Protein 8HX7 (pdb70)

Organism: Streptomyces venezuelae (strain ATCC 10712 / CBS 650.69 / DSM 40230 / JCM 4526 / NBRC 13096 / PD 04745) (NCBI:txid953739)

InterPro domains:
  IPR005801 ADC synthase [G3DSA:3.60.120.10] (194-683)
  IPR005801 ADC synthase [SSF56322] (204-678)
  IPR005802 Aminodeoxychorismate synthase, component I [TIGR00553] (312-672)
  IPR006221 Anthranilate synthase/para-aminobenzoate synthase like domain [TIGR00566] (4-184)
  IPR006221 Anthranilate synthase/para-aminobenzoate synthase like domain [cd01743] (3-184)
  IPR006805 Anthranilate synthase component I, N-terminal [PF04715] (226-356)
  IPR015890 Chorismate-utilising enzyme, C-terminal [PF00425] (415-669)
  IPR017926 Glutamine amidotransferase [PF00117] (4-184)
  IPR019999 Anthranilate synthase component I-like [PTHR11236] (42-678)
  IPR029062 Class I glutamine amidotransferase-like [G3DSA:3.40.50.880] (1-190)
  IPR029062 Class I glutamine amidotransferase-like [SSF52317] (1-191)

Nearest PDB structures (foldseek):
  8hx7-assembly1_A  TM=1.001E+00  e=0.000E+00  Streptomyces venezuelae
  8hx6-assembly1_A  TM=9.853E-01  e=0.000E+00  Streptomyces venezuelae
  8hx7-assembly1_B  TM=9.846E-01  e=0.000E+00  Streptomyces venezuelae
  8hx6-assembly1_B  TM=9.866E-01  e=0.000E+00  Streptomyces venezuelae
  8hx9-assembly1_A  TM=9.833E-01  e=0.000E+00  Streptomyces venezuelae

Secondary structure (DSSP, 8-state):
-----EEEEE-SSTTHHHHHHHHHHHHSSPPEEEETTS-TTTS-GGG-SEEEE-----HHHHHHHTS-S-EEE--HHHHHHHHTT-EEEEEEEEEEEEEEEEEE---GGGTT--SSEEEEEEEEEEEEE--SSEEEEEEETTS-EEEEEESSSSEEEESSBTTSTT-SSHHHHHHHHHHHHHHHHHH---EEEEEEEES----HHHHHHHHS-SSS-EEEEE-SS-BTTTB-EEEEEES-STT-EEEEEETTTTEEEEE-TTS-EEEEES-HHHHHHHHHHHT--PPPTT-SSS--SEEEEEE-GGGGGGTTS---S--SS-SEEEEEESEEEEEETTTTEEEEEEEEETT---SHHHHHHHHHHHHHTT------BTTGGGS-S-TT-EESS-HHHHHHHHHHHHHHHHTTS-SEEEEEEEEEEE----HHHHHHHHHHHS--TEEEEEE-SS-EEEEEE--EEEEE-TTSEEEE--EEEEEEBPSSHHHHHHHHHHHHH-HHHHHHHHHHHHHHHHHHHTTB-TTT-EEEEEEEEEEETTEEEEEEEEEEEBPTT--HHHHHHHHPSPGGGTEESHHHHHHHHHHHH-S--TTTTSEEEEEETTS-EEEEE--SEEEEETTEEEEEEEEEE-TT--HHHHHHHHHHHTHHHHHHH-/-PPPEEEEE-SSS-HHHHHHHHHHHHSSPPEEEETTS-TTTS-GGG-SEEEE-----HHHHHHHTT--S-EEE----HHHHTT--EEEEEEEEEEEEEEEEE-S-GGGTT--SSEEEEEEEEEEE-S--TTEEEEEEETTS-EEEEEESSSSEEEESSBTTSTT-SSHHHHHHHHHHHHHHHHHTT---SEEEEEEEES--B-HHHHHHHHS-SSS-EEEEE-SS-BTTTB-EEEEEES-STT-EEEEEETTTTEEEEE-TTS-EEEEES-HHHHHHHHHHHT-----TT-SSS--SEEEEEE-GGGGGGTTS---S--SS-SEEEEEESEEEEEETTTTEEEEEEEEETT--SSHHHHHHHHHHHHHHHHHHSB----SS-EESS-HHHHHHHHHHHHHHHHTTS-S-EEEEEEEEEE----HHHHHHHHHHHS--TEEEEEE-SS-EEEEEE--EEEEE-TT-EEEE--EEEEEEPPSSHHHHHHHHHHHHH-HHHHHHHHHHHHHHHHHHHTTB-TTT-EEEEEEEEEE-SSEEEEEEEEEEEBPTT--HHHHHHHH-S-GGGT-SSHHHHHHHHHHHH-S--TTTTSEEEEEETTS-EEEEE--SEEEE-SSEEEEEEEEEE-TT--HHHHHHHHHHTTHHHHHHH-

Sequence (1309 aa):
GRHMRTLLIDNYDSSFTHNLFQYIGEATGQPPVVVPNDADWSRLPVEDFDAIVVSPGFGISRRAITDSGLPVLGVLGHQGIAQLFGGTVGLAPEPMHGRVSEVRHTGEDVFRGLPSPFTAVRYHSLAATDLPDELEPLAWSDDGVVMGLRHREKPLWGVQFHPESIGSDFGREIMANFRDLALAHHRARSPYELHVRRVDVLPDAEEVRRGCLPGEGTTFWLDSSSVLEGASRFSFLGDDRGPLAEYLTYRVADGVVSVRGSDGTTTRTRRPFFNYLEEQLERRRVPVAPELPFEFNLGYVGYLGYELKAETTGDPAHRSPHPDAAFLFADRAIALDHQEGCCYLLALDRRGHDDGARAWLRETAETLTGLAVRMVFGIPEAAAGFGPLARARHDKDAYLKRIDECLKEIRNGESYEICLTNMVTAPTEATALPLYSALRAISPVPYGALLEFPELSVLSASPERFLTIGADGGVESKPIKGTRPRGGTAEEDERLRADLAGREKDRAENLMIVDLVRNDLNSVCAIGSVHVPRLFEVETYAPVHQLVSTIRGRLRPGTSTAACVRAAFPGGSMTGAPKKRTMEIIDRLEEGPRGVYSGALGWFALSGAADLSIVIRTIVLADGQAEFGVGGAIVSLSDQEEEFTETVVKARAMVTALDRHMRTLLIDNYDSFTHNLFQYIGEATGQPPVVVPNDADWSRLPVEDFDAIVVSPGDFGISRRAITDSGLPVLGVLGGIAQLFGGTVGLAPEPMHGRVSEVRHTGEDVFRGLPSPFTAVRYHSLAATDLPDELEPLAWSDDGVVMGLRHREKPLWGVQFHPESIGSDFGREIMANFRDLALAHHRARRDSPYELHVRRVDVLPDAEEVRRGCLPGEGTTFWLDSSSVLEGASRFSFLGDDRGPLAEYLTYRVADGVVSVRGSDGTTTRTRRPFFNYLEEQLERRRVPVAPELPFEFNLGYVGYLGYELKAETTGDPAHRSPHPDAAFLFADRAIALDHQEGCCYLLALDRRGHDDGARAWLRETAETLTGLAVRAPAGFGPLARARHDKDAYLKRIDECLKEIRNGESYEICLTNMVTAPTEATALPLYSALRAISPVPYGALLEFPELSVLSASPERFLTIGADGGVESKPIKGTRPRGGTAEEDERLRADLAGREKDRAENLMIVDLVRNDLNSVCAIGSVHVPRLFEVETYAPVHQLVSTIRGRLRPGTSTAACVRAAFPGGSMTGAPKKRTMEIIDRLEEGPRGVYSGALGWFALSGAADLSIVIRTIVLADGQAEFGVGGAIVSLSDQEEEFTETVVKARAMVTALD

Structure (mmCIF, N/CA/C/O backbone):
data_8HX7
#
_entry.id   8HX7
#
_cell.length_a   98.291
_cell.length_b   170.915
_cell.length_c   160.344
_cell.angle_alpha   90.00
_cell.angle_beta   90.00
_cell.angle_gamma   90.00
#
_symmetry.space_group_name_H-M   'C 2 2 21'
#
loop_
_entity.id
_entity.type
_entity.pdbx_description
1 polymer '4-amino-4-deoxychorismate synthase'
2 non-polymer TRYPTOPHAN
3 non-polymer 'SUCCINIC ACID'
4 non-polymer 'MAGNESIUM ION'
5 non-polymer 'CHLORIDE ION'
6 water water
#
loop_
_atom_site.group_PDB
_atom_site.id
_atom_site.type_symbol
_atom_site.label_atom_id
_atom_site.label_alt_id
_atom_site.label_comp_id
_atom_site.label_asym_id
_atom_site.label_entity_id
_atom_site.label_seq_id
_atom_site.pdbx_PDB_ins_code
_atom_site.Cartn_x
_atom_site.Cartn_y
_atom_site.Cartn_z
_atom_site.occupancy
_atom_site.B_iso_or_equiv
_atom_site.auth_seq_id
_atom_site.auth_comp_id
_atom_site.auth_asym_id
_atom_site.auth_atom_id
_atom_site.pdbx_PDB_model_num
ATOM 1 N N . GLY A 1 14 ? -12.381 -12.931 34.626 1.00 97.78 -2 GLY A N 1
ATOM 2 C CA . GLY A 1 14 ? -11.287 -13.950 34.668 1.00 98.78 -2 GLY A CA 1
ATOM 3 C C . GLY A 1 14 ? -11.317 -14.841 33.438 1.00 97.58 -2 GLY A C 1
ATOM 4 O O . GLY A 1 14 ? -10.622 -14.514 32.459 1.00 100.24 -2 GLY A O 1
ATOM 5 N N . ARG A 1 15 ? -12.091 -15.930 33.492 1.00 94.01 -1 ARG A N 1
ATOM 6 C CA . ARG A 1 15 ? -12.447 -16.783 32.323 1.00 92.29 -1 ARG A CA 1
ATOM 7 C C . ARG A 1 15 ? -13.775 -17.487 32.615 1.00 88.11 -1 ARG A C 1
ATOM 8 O O . ARG A 1 15 ? -14.219 -17.455 33.772 1.00 86.91 -1 ARG A O 1
ATOM 16 N N . HIS A 1 16 ? -14.378 -18.104 31.602 1.00 85.93 0 HIS A N 1
ATOM 17 C CA . HIS A 1 16 ? -15.605 -18.930 31.746 1.00 83.44 0 HIS A CA 1
ATOM 18 C C . HIS A 1 16 ? -15.180 -20.359 32.083 1.00 82.97 0 HIS A C 1
ATOM 19 O O . HIS A 1 16 ? -14.023 -20.709 31.803 1.00 85.31 0 HIS A O 1
ATOM 26 N N . MET A 1 17 ? -16.067 -21.132 32.706 1.00 80.98 1 MET A N 1
ATOM 27 C CA . MET A 1 17 ? -15.791 -22.538 33.099 1.00 81.00 1 MET A CA 1
ATOM 28 C C . MET A 1 17 ? -15.910 -23.422 31.853 1.00 79.93 1 MET A C 1
ATOM 29 O O . MET A 1 17 ? -16.801 -23.154 31.019 1.00 77.21 1 MET A O 1
ATOM 34 N N . ARG A 1 18 ? -15.034 -24.423 31.736 1.00 80.26 2 ARG A N 1
ATOM 35 C CA . ARG A 1 18 ? -15.009 -25.405 30.619 1.00 80.12 2 ARG A CA 1
ATOM 36 C C . ARG A 1 18 ? -15.574 -26.738 31.123 1.00 76.47 2 ARG A C 1
ATOM 37 O O . ARG A 1 18 ? -15.006 -27.286 32.089 1.00 77.08 2 ARG A O 1
ATOM 45 N N . THR A 1 19 ? -16.661 -27.223 30.513 1.00 71.28 3 THR A N 1
ATOM 46 C CA . THR A 1 19 ? -17.315 -28.517 30.848 1.00 68.72 3 THR A CA 1
ATOM 47 C C . THR A 1 19 ? -17.046 -29.538 29.739 1.00 69.48 3 THR A C 1
ATOM 48 O O . THR A 1 19 ? -17.274 -29.211 28.557 1.00 68.92 3 THR A O 1
ATOM 52 N N . LEU A 1 20 ? -16.593 -30.732 30.122 1.00 70.21 4 LEU A N 1
ATOM 53 C CA . LEU A 1 20 ? -16.442 -31.914 29.234 1.00 71.58 4 LEU A CA 1
ATOM 54 C C . LEU A 1 20 ? -17.710 -32.765 29.333 1.00 69.14 4 LEU A C 1
ATOM 55 O O . LEU A 1 20 ? -18.045 -33.177 30.454 1.00 68.18 4 LEU A O 1
ATOM 60 N N . LEU A 1 21 ? -18.399 -32.995 28.213 1.00 68.60 5 LEU A N 1
ATOM 61 C CA . LEU A 1 21 ? -19.592 -33.881 28.145 1.00 67.87 5 LEU A CA 1
ATOM 62 C C . LEU A 1 21 ? -19.193 -35.173 27.428 1.00 71.47 5 LEU A C 1
ATOM 63 O O . LEU A 1 21 ? -19.083 -35.160 26.185 1.00 72.99 5 LEU A O 1
ATOM 68 N N . ILE A 1 22 ? -18.957 -36.240 28.194 1.00 74.04 6 ILE A N 1
ATOM 69 C CA . ILE A 1 22 ? -18.563 -37.577 27.662 1.00 77.86 6 ILE A CA 1
ATOM 70 C C . ILE A 1 22 ? -19.821 -38.253 27.112 1.00 77.45 6 ILE A C 1
ATOM 71 O O . ILE A 1 22 ? -20.744 -38.518 27.906 1.00 75.53 6 ILE A O 1
ATOM 76 N N . ASP A 1 23 ? -19.854 -38.495 25.800 1.00 79.73 7 ASP A N 1
ATOM 77 C CA . ASP A 1 23 ? -20.974 -39.183 25.107 1.00 80.05 7 ASP A CA 1
ATOM 78 C C . ASP A 1 23 ? -20.774 -40.697 25.235 1.00 83.68 7 ASP A C 1
ATOM 79 O O . ASP A 1 23 ? -19.767 -41.204 24.700 1.00 87.21 7 ASP A O 1
ATOM 84 N N . ASN A 1 24 ? -21.708 -41.382 25.904 1.00 83.13 8 ASN A N 1
ATOM 85 C CA . ASN A 1 24 ? -21.703 -42.859 26.086 1.00 87.09 8 ASN A CA 1
ATOM 86 C C . ASN A 1 24 ? -22.641 -43.512 25.060 1.00 89.01 8 ASN A C 1
ATOM 87 O O . ASN A 1 24 ? -23.016 -44.683 25.269 1.00 91.61 8 ASN A O 1
ATOM 92 N N . TYR A 1 25 ? -22.991 -42.784 23.992 1.00 88.72 9 TYR A N 1
ATOM 93 C CA . TYR A 1 25 ? -23.618 -43.306 22.747 1.00 91.47 9 TYR A CA 1
ATOM 94 C C . TYR A 1 25 ? -25.085 -43.692 22.981 1.00 90.51 9 TYR A C 1
ATOM 95 O O . TYR A 1 25 ? -25.610 -44.517 22.208 1.00 92.57 9 TYR A O 1
ATOM 104 N N . ASP A 1 26 ? -25.733 -43.113 23.995 1.00 88.43 10 ASP A N 1
ATOM 105 C CA . ASP A 1 26 ? -27.210 -43.180 24.173 1.00 87.92 10 ASP A CA 1
ATOM 106 C C . ASP A 1 26 ? -27.817 -41.948 23.490 1.00 84.60 10 ASP A C 1
ATOM 107 O O . ASP A 1 26 ? -27.052 -41.057 23.064 1.00 84.30 10 ASP A O 1
ATOM 112 N N A SER A 1 27 ? -29.151 -41.900 23.427 0.50 82.96 11 SER A N 1
ATOM 113 N N B SER A 1 27 ? -29.147 -41.906 23.364 0.50 83.12 11 SER A N 1
ATOM 114 C CA A SER A 1 27 ? -29.958 -40.894 22.690 0.50 80.36 11 SER A CA 1
ATOM 115 C CA B SER A 1 27 ? -29.901 -40.848 22.638 0.50 80.48 11 SER A CA 1
ATOM 116 C C A SER A 1 27 ? -30.327 -39.713 23.595 0.50 76.43 11 SER A C 1
ATOM 117 C C B SER A 1 27 ? -30.324 -39.731 23.601 0.50 76.54 11 SER A C 1
ATOM 118 O O A SER A 1 27 ? -31.469 -39.228 23.470 0.50 75.51 11 SER A O 1
ATOM 119 O O B SER A 1 27 ? -31.496 -39.313 23.523 0.50 75.73 11 SER A O 1
ATOM 124 N N . PHE A 1 28 ? -29.406 -39.263 24.457 1.00 74.48 12 PHE A N 1
ATOM 125 C CA . PHE A 1 28 ? -29.664 -38.199 25.467 1.00 70.52 12 PHE A CA 1
ATOM 126 C C . PHE A 1 28 ? -28.603 -37.090 25.442 1.00 67.55 12 PHE A C 1
ATOM 127 O O . PHE A 1 28 ? -28.881 -36.006 25.994 1.00 64.65 12 PHE A O 1
ATOM 135 N N . THR A 1 29 ? -27.434 -37.330 24.844 1.00 67.76 13 THR A N 1
ATOM 136 C CA . THR A 1 29 ? -26.244 -36.445 24.963 1.00 66.50 13 THR A CA 1
ATOM 137 C C . THR A 1 29 ? -26.609 -35.008 24.554 1.00 62.93 13 THR A C 1
ATOM 138 O O . THR A 1 29 ? -26.240 -34.083 25.287 1.00 60.38 13 THR A O 1
ATOM 142 N N . HIS A 1 30 ? -27.303 -34.820 23.428 1.00 61.93 14 HIS A N 1
ATOM 143 C CA . HIS A 1 30 ? -27.574 -33.474 22.850 1.00 59.95 14 HIS A CA 1
ATOM 144 C C . HIS A 1 30 ? -28.609 -32.713 23.691 1.00 56.79 14 HIS A C 1
ATOM 145 O O . HIS A 1 30 ? -28.538 -31.474 23.716 1.00 55.67 14 HIS A O 1
ATOM 152 N N . ASN A 1 31 ? -29.524 -33.411 24.363 1.00 55.40 15 ASN A N 1
ATOM 153 C CA . ASN A 1 31 ? -30.454 -32.784 25.337 1.00 53.85 15 ASN A CA 1
ATOM 154 C C . ASN A 1 31 ? -29.637 -32.258 26.525 1.00 53.13 15 ASN A C 1
ATOM 155 O O . ASN A 1 31 ? -29.893 -31.122 26.957 1.00 51.29 15 ASN A O 1
ATOM 160 N N . LEU A 1 32 ? -28.673 -33.041 27.017 1.00 54.84 16 LEU A N 1
ATOM 161 C CA . LEU A 1 32 ? -27.775 -32.617 28.128 1.00 54.57 16 LEU A CA 1
ATOM 162 C C . LEU A 1 32 ? -26.940 -31.422 27.649 1.00 54.95 16 LEU A C 1
ATOM 163 O O . LEU A 1 32 ? -26.768 -30.478 28.440 1.00 54.66 16 LEU A O 1
ATOM 168 N N . PHE A 1 33 ? -26.475 -31.458 26.394 1.00 56.13 17 PHE A N 1
ATOM 169 C CA . PHE A 1 33 ? -25.743 -30.352 25.717 1.00 57.25 17 PHE A CA 1
ATOM 170 C C . PHE A 1 33 ? -26.545 -29.050 25.866 1.00 55.33 17 PHE A C 1
ATOM 171 O O . PHE A 1 33 ? -25.990 -28.053 26.359 1.00 54.87 17 PHE A O 1
ATOM 179 N N . GLN A 1 34 ? -27.819 -29.066 25.464 1.00 54.63 18 GLN A N 1
ATOM 180 C CA . GLN A 1 34 ? -28.719 -27.883 25.524 1.00 53.14 18 GLN A CA 1
ATOM 181 C C . GLN A 1 34 ? -28.794 -27.376 26.968 1.00 51.84 18 GLN A C 1
ATOM 182 O O . GLN A 1 34 ? -28.658 -26.154 27.172 1.00 51.20 18 GLN A O 1
ATOM 188 N N . TYR A 1 35 ? -29.027 -28.282 27.923 1.00 51.74 19 TYR A N 1
ATOM 189 C CA . TYR A 1 35 ? -29.300 -27.953 29.347 1.00 50.55 19 TYR A CA 1
ATOM 190 C C . TYR A 1 35 ? -28.038 -27.362 29.982 1.00 51.00 19 TYR A C 1
ATOM 191 O O . TYR A 1 35 ? -28.166 -26.358 30.713 1.00 50.15 19 TYR A O 1
ATOM 200 N N . ILE A 1 36 ? -26.864 -27.926 29.685 1.00 51.88 20 ILE A N 1
ATOM 201 C CA . ILE A 1 36 ? -25.562 -27.389 30.184 1.00 52.96 20 ILE A CA 1
ATOM 202 C C . ILE A 1 36 ? -25.370 -25.988 29.590 1.00 53.56 20 ILE A C 1
ATOM 203 O O . ILE A 1 36 ? -25.085 -25.060 30.364 1.00 53.89 20 ILE A O 1
ATOM 208 N N . GLY A 1 37 ? -25.553 -25.843 28.273 1.00 53.49 21 GLY A N 1
ATOM 209 C CA . GLY A 1 37 ? -25.408 -24.564 27.551 1.00 54.18 21 GLY A CA 1
ATOM 210 C C . GLY A 1 37 ? -26.277 -23.464 28.138 1.00 52.86 21 GLY A C 1
ATOM 211 O O . GLY A 1 37 ? -25.769 -22.347 28.333 1.00 53.35 21 GLY A O 1
ATOM 212 N N . GLU A 1 38 ? -27.552 -23.756 28.394 1.00 51.72 22 GLU A N 1
ATOM 213 C CA . GLU A 1 38 ? -28.528 -22.773 28.937 1.00 51.66 22 GLU A CA 1
ATOM 214 C C . GLU A 1 38 ? -28.174 -22.418 30.385 1.00 51.55 22 GLU A C 1
ATOM 215 O O . GLU A 1 38 ? -28.273 -21.227 30.735 1.00 52.47 22 GLU A O 1
ATOM 221 N N . ALA A 1 39 ? -27.802 -23.421 31.186 1.00 51.23 23 ALA A N 1
ATOM 222 C CA . ALA A 1 39 ? -27.498 -23.299 32.632 1.00 51.56 23 ALA A CA 1
ATOM 223 C C . ALA A 1 39 ? -26.192 -22.529 32.857 1.00 53.24 23 ALA A C 1
ATOM 224 O O . ALA A 1 39 ? -26.133 -21.786 33.851 1.00 54.40 23 ALA A O 1
ATOM 226 N N . THR A 1 40 ? -25.175 -22.730 32.009 1.00 53.35 24 THR A N 1
ATOM 227 C CA . THR A 1 40 ? -23.789 -22.232 32.241 1.00 54.93 24 THR A CA 1
ATOM 228 C C . THR A 1 40 ? -23.412 -21.111 31.265 1.00 55.69 24 THR A C 1
ATOM 229 O O . THR A 1 40 ? -22.407 -20.438 31.536 1.00 56.97 24 THR A O 1
ATOM 233 N N . GLY A 1 41 ? -24.163 -20.924 30.175 1.00 55.50 25 GLY A N 1
ATOM 234 C CA . GLY A 1 41 ? -23.893 -19.901 29.144 1.00 57.56 25 GLY A CA 1
ATOM 235 C C . GLY A 1 41 ? -22.716 -20.283 28.260 1.00 60.01 25 GLY A C 1
ATOM 236 O O . GLY A 1 41 ? -22.192 -19.401 27.555 1.00 61.57 25 GLY A O 1
ATOM 237 N N . GLN A 1 42 ? -22.321 -21.558 28.298 1.00 60.29 26 GLN A N 1
ATOM 238 C CA . GLN A 1 42 ? -21.172 -22.129 27.551 1.00 62.71 26 GLN A CA 1
ATOM 239 C C . GLN A 1 42 ? -21.561 -23.523 27.082 1.00 60.72 26 GLN A C 1
ATOM 240 O O . GLN A 1 42 ? -21.996 -24.342 27.887 1.00 60.02 26 GLN A O 1
ATOM 246 N N . PRO A 1 43 ? -21.390 -23.860 25.789 1.00 61.39 27 PRO A N 1
ATOM 247 C CA . PRO A 1 43 ? -21.624 -25.229 25.349 1.00 61.04 27 PRO A CA 1
ATOM 248 C C . PRO A 1 43 ? -20.512 -26.095 25.937 1.00 61.42 27 PRO A C 1
ATOM 249 O O . PRO A 1 43 ? -19.365 -25.658 26.012 1.00 61.94 27 PRO A O 1
ATOM 253 N N . PRO A 1 44 ? -20.806 -27.336 26.380 1.00 60.48 28 PRO A N 1
ATOM 254 C CA . PRO A 1 44 ? -19.748 -28.269 26.756 1.00 62.72 28 PRO A CA 1
ATOM 255 C C . PRO A 1 44 ? -19.039 -28.788 25.497 1.00 65.80 28 PRO A C 1
ATOM 256 O O . PRO A 1 44 ? -19.636 -28.759 24.436 1.00 65.76 28 PRO A O 1
ATOM 260 N N . VAL A 1 45 ? -17.793 -29.235 25.642 1.00 68.81 29 VAL A N 1
ATOM 261 C CA . VAL A 1 45 ? -17.058 -30.000 24.594 1.00 72.78 29 VAL A CA 1
ATOM 262 C C . VAL A 1 45 ? -17.539 -31.452 24.684 1.00 73.52 29 VAL A C 1
ATOM 263 O O . VAL A 1 45 ? -17.382 -32.058 25.766 1.00 72.73 29 VAL A O 1
ATOM 267 N N . VAL A 1 46 ? -18.129 -31.970 23.602 1.00 74.73 30 VAL A N 1
ATOM 268 C CA . VAL A 1 46 ? -18.664 -33.362 23.517 1.00 75.95 30 VAL A CA 1
ATOM 269 C C . VAL A 1 46 ? -17.542 -34.267 23.003 1.00 80.42 30 VAL A C 1
ATOM 270 O O . VAL A 1 46 ? -17.021 -33.983 21.908 1.00 83.33 30 VAL A O 1
ATOM 274 N N . VAL A 1 47 ? -17.182 -35.297 23.778 1.00 82.20 31 VAL A N 1
ATOM 275 C CA . VAL A 1 47 ? -16.142 -36.312 23.424 1.00 86.81 31 VAL A CA 1
ATOM 276 C C . VAL A 1 47 ? -16.762 -37.702 23.537 1.00 87.44 31 VAL A C 1
ATOM 277 O O . VAL A 1 47 ? -17.462 -37.989 24.504 1.00 85.07 31 VAL A O 1
ATOM 281 N N . PRO A 1 48 ? -16.534 -38.607 22.558 1.00 91.19 32 PRO A N 1
ATOM 282 C CA . PRO A 1 48 ? -17.011 -39.985 22.671 1.00 92.75 32 PRO A CA 1
ATOM 283 C C . PRO A 1 48 ? -16.210 -40.755 23.734 1.00 95.30 32 PRO A C 1
ATOM 284 O O . PRO A 1 48 ? -15.021 -40.503 23.875 1.00 97.49 32 PRO A O 1
ATOM 288 N N . ASN A 1 49 ? -16.880 -41.669 24.446 1.00 95.13 33 ASN A N 1
ATOM 289 C CA . ASN A 1 49 ? -16.320 -42.454 25.582 1.00 97.54 33 ASN A CA 1
ATOM 290 C C . ASN A 1 49 ? -15.105 -43.277 25.126 1.00 103.17 33 ASN A C 1
ATOM 291 O O . ASN A 1 49 ? -14.221 -43.524 25.971 1.00 104.86 33 ASN A O 1
ATOM 296 N N . ASP A 1 50 ? -15.062 -43.686 23.852 1.00 106.07 34 ASP A N 1
ATOM 297 C CA . ASP A 1 50 ? -14.028 -44.606 23.299 1.00 112.73 34 ASP A CA 1
ATOM 298 C C . ASP A 1 50 ? -12.815 -43.823 22.772 1.00 114.81 34 ASP A C 1
ATOM 299 O O . ASP A 1 50 ? -11.912 -44.471 22.223 1.00 119.92 34 ASP A O 1
ATOM 304 N N . ALA A 1 51 ? -12.783 -42.496 22.934 1.00 111.50 35 ALA A N 1
ATOM 305 C CA . ALA A 1 51 ? -11.639 -41.633 22.551 1.00 113.80 35 ALA A CA 1
ATOM 306 C C . ALA A 1 51 ? -10.406 -42.019 23.379 1.00 118.32 35 ALA A C 1
ATOM 307 O O . ALA A 1 51 ? -10.558 -42.763 24.367 1.00 118.84 35 ALA A O 1
ATOM 309 N N . ASP A 1 52 ? -9.226 -41.538 22.984 1.00 122.24 36 ASP A N 1
ATOM 310 C CA . ASP A 1 52 ? -7.945 -41.814 23.688 1.00 127.47 36 ASP A CA 1
ATOM 311 C C . ASP A 1 52 ? -7.827 -40.840 24.865 1.00 124.70 36 ASP A C 1
ATOM 312 O O . ASP A 1 52 ? -7.841 -39.620 24.619 1.00 122.02 36 ASP A O 1
ATOM 317 N N . TRP A 1 53 ? -7.731 -41.371 26.090 1.00 126.24 37 TRP A N 1
ATOM 318 C CA . TRP A 1 53 ? -7.642 -40.587 27.352 1.00 124.41 37 TRP A CA 1
ATOM 319 C C . TRP A 1 53 ? -6.366 -39.741 27.343 1.00 127.60 37 TRP A C 1
ATOM 320 O O . TRP A 1 53 ? -6.475 -38.513 27.531 1.00 124.62 37 TRP A O 1
ATOM 331 N N . SER A 1 54 ? -5.213 -40.386 27.132 1.00 134.33 38 SER A N 1
ATOM 332 C CA . SER A 1 54 ? -3.864 -39.758 27.115 1.00 138.61 38 SER A CA 1
ATOM 333 C C . SER A 1 54 ? -3.860 -38.564 26.153 1.00 137.15 38 SER A C 1
ATOM 334 O O . SER A 1 54 ? -3.397 -37.482 26.563 1.00 136.69 38 SER A O 1
ATOM 337 N N . ARG A 1 55 ? -4.371 -38.760 24.932 1.00 137.03 39 ARG A N 1
ATOM 338 C CA . ARG A 1 55 ? -4.495 -37.706 23.887 1.00 135.72 39 ARG A CA 1
ATOM 339 C C . ARG A 1 55 ? -5.293 -36.523 24.444 1.00 129.56 39 ARG A C 1
ATOM 340 O O . ARG A 1 55 ? -4.840 -35.374 24.280 1.00 129.15 39 ARG A O 1
ATOM 348 N N . LEU A 1 56 ? -6.428 -36.816 25.085 1.00 125.74 40 LEU A N 1
ATOM 349 C CA . LEU A 1 56 ? -7.489 -35.839 25.455 1.00 120.02 40 LEU A CA 1
ATOM 350 C C . LEU A 1 56 ? -6.919 -34.745 26.357 1.00 119.60 40 LEU A C 1
ATOM 351 O O . LEU A 1 56 ? -6.282 -35.046 27.364 1.00 121.01 40 LEU A O 1
ATOM 356 N N . PRO A 1 57 ? -7.164 -33.446 26.056 1.00 117.74 41 PRO A N 1
ATOM 357 C CA . PRO A 1 57 ? -6.663 -32.353 26.887 1.00 117.55 41 PRO A CA 1
ATOM 358 C C . PRO A 1 57 ? -7.563 -32.166 28.119 1.00 114.20 41 PRO A C 1
ATOM 359 O O . PRO A 1 57 ? -8.271 -31.175 28.197 1.00 110.84 41 PRO A O 1
ATOM 363 N N . VAL A 1 58 ? -7.502 -33.127 29.046 1.00 115.78 42 VAL A N 1
ATOM 364 C CA . VAL A 1 58 ? -8.313 -33.170 30.300 1.00 112.72 42 VAL A CA 1
ATOM 365 C C . VAL A 1 58 ? -7.900 -31.976 31.170 1.00 112.33 42 VAL A C 1
ATOM 366 O O . VAL A 1 58 ? -8.754 -31.460 31.919 1.00 109.59 42 VAL A O 1
ATOM 370 N N . GLU A 1 59 ? -6.638 -31.560 31.039 1.00 116.20 43 GLU A N 1
ATOM 371 C CA . GLU A 1 59 ? -6.016 -30.386 31.710 1.00 117.10 43 GLU A CA 1
ATOM 372 C C . GLU A 1 59 ? -6.879 -29.134 31.502 1.00 112.53 43 GLU A C 1
ATOM 373 O O . GLU A 1 59 ? -7.038 -28.365 32.468 1.00 111.84 43 GLU A O 1
ATOM 379 N N . ASP A 1 60 ? -7.420 -28.949 30.294 1.00 110.95 44 ASP A N 1
ATOM 380 C CA . ASP A 1 60 ? -8.134 -27.714 29.863 1.00 107.73 44 ASP A CA 1
ATOM 381 C C . ASP A 1 60 ? -9.514 -27.609 30.527 1.00 102.28 44 ASP A C 1
ATOM 382 O O . ASP A 1 60 ? -10.095 -26.502 30.479 1.00 101.91 44 ASP A O 1
ATOM 387 N N . PHE A 1 61 ? -10.025 -28.698 31.117 1.00 99.19 45 PHE A N 1
ATOM 388 C CA . PHE A 1 61 ? -11.437 -28.822 31.576 1.00 92.73 45 PHE A CA 1
ATOM 389 C C . PHE A 1 61 ? -11.522 -28.740 33.105 1.00 90.56 45 PHE A C 1
ATOM 390 O O . PHE A 1 61 ? -10.564 -29.138 33.798 1.00 93.14 45 PHE A O 1
ATOM 398 N N . ASP A 1 62 ? -12.661 -28.237 33.593 1.00 84.85 46 ASP A N 1
ATOM 399 C CA . ASP A 1 62 ? -12.923 -27.880 35.013 1.00 82.80 46 ASP A CA 1
ATOM 400 C C . ASP A 1 62 ? -14.030 -28.760 35.608 1.00 79.05 46 ASP A C 1
ATOM 401 O O . ASP A 1 62 ? -14.190 -28.744 36.846 1.00 78.27 46 ASP A O 1
ATOM 406 N N . ALA A 1 63 ? -14.785 -29.472 34.767 1.00 76.08 47 ALA A N 1
ATOM 407 C CA . ALA A 1 63 ? -15.964 -30.274 35.164 1.00 72.42 47 ALA A CA 1
ATOM 408 C C . ALA A 1 63 ? -16.310 -31.255 34.043 1.00 71.70 47 ALA A C 1
ATOM 409 O O . ALA A 1 63 ? -16.257 -30.848 32.868 1.00 71.68 47 ALA A O 1
ATOM 411 N N . ILE A 1 64 ? -16.639 -32.498 34.403 1.00 70.87 48 ILE A N 1
ATOM 412 C CA . ILE A 1 64 ? -17.040 -33.577 33.454 1.00 70.46 48 ILE A CA 1
ATOM 413 C C . ILE A 1 64 ? -18.500 -33.946 33.730 1.00 67.06 48 ILE A C 1
ATOM 414 O O . ILE A 1 64 ? -18.840 -34.178 34.900 1.00 65.85 48 ILE A O 1
ATOM 419 N N . VAL A 1 65 ? -19.335 -33.990 32.690 1.00 65.45 49 VAL A N 1
ATOM 420 C CA . VAL A 1 65 ? -20.686 -34.620 32.756 1.00 63.36 49 VAL A CA 1
ATOM 421 C C . VAL A 1 65 ? -20.590 -35.962 32.027 1.00 65.49 49 VAL A C 1
ATOM 422 O O . VAL A 1 65 ? -20.222 -35.961 30.836 1.00 66.53 49 VAL A O 1
ATOM 426 N N . VAL A 1 66 ? -20.871 -37.058 32.734 1.00 66.08 50 VAL A N 1
ATOM 427 C CA . VAL A 1 66 ? -20.918 -38.435 32.163 1.00 68.86 50 VAL A CA 1
ATOM 428 C C . VAL A 1 66 ? -22.368 -38.718 31.758 1.00 67.27 50 VAL A C 1
ATOM 429 O O . VAL A 1 66 ? -23.235 -38.769 32.653 1.00 65.28 50 VAL A O 1
ATOM 433 N N . SER A 1 67 ? -22.616 -38.853 30.451 1.00 68.30 51 SER A N 1
ATOM 434 C CA . SER A 1 67 ? -23.953 -39.116 29.856 1.00 67.47 51 SER A CA 1
ATOM 435 C C . SER A 1 67 ? -24.308 -40.591 30.021 1.00 70.38 51 SER A C 1
ATOM 436 O O . SER A 1 67 ? -23.423 -41.434 30.155 1.00 73.56 51 SER A O 1
ATOM 439 N N . PRO A 1 68 ? -25.613 -40.944 30.024 1.00 70.17 52 PRO A N 1
ATOM 440 C CA . PRO A 1 68 ? -26.034 -42.347 30.021 1.00 73.08 52 PRO A CA 1
ATOM 441 C C . PRO A 1 68 ? -25.694 -43.070 28.708 1.00 76.60 52 PRO A C 1
ATOM 442 O O . PRO A 1 68 ? -25.526 -42.399 27.701 1.00 76.32 52 PRO A O 1
ATOM 446 N N . GLY A 1 69 ? -25.593 -44.405 28.764 1.00 80.14 53 GLY A N 1
ATOM 447 C CA . GLY A 1 69 ? -25.299 -45.285 27.615 1.00 83.73 53 GLY A CA 1
ATOM 448 C C . GLY A 1 69 ? -24.157 -46.243 27.909 1.00 87.96 53 GLY A C 1
ATOM 449 O O . GLY A 1 69 ? -24.012 -47.205 27.127 1.00 91.69 53 GLY A O 1
ATOM 450 N N . PHE A 1 79 ? -16.362 -49.460 30.693 1.00 123.53 63 PHE A N 1
ATOM 451 C CA . PHE A 1 79 ? -15.071 -49.205 29.997 1.00 126.51 63 PHE A CA 1
ATOM 452 C C . PHE A 1 79 ? -15.023 -47.751 29.503 1.00 121.74 63 PHE A C 1
ATOM 453 O O . PHE A 1 79 ? -15.992 -46.994 29.728 1.00 116.47 63 PHE A O 1
ATOM 461 N N . GLY A 1 80 ? -13.913 -47.376 28.859 1.00 123.73 64 GLY A N 1
ATOM 462 C CA . GLY A 1 80 ? -13.723 -46.065 28.210 1.00 120.03 64 GLY A CA 1
ATOM 463 C C . GLY A 1 80 ? -13.414 -44.965 29.210 1.00 116.38 64 GLY A C 1
ATOM 464 O O . GLY A 1 80 ? -13.085 -45.283 30.370 1.00 117.31 64 GLY A O 1
ATOM 465 N N . ILE A 1 81 ? -13.541 -43.710 28.772 1.00 112.26 65 ILE A N 1
ATOM 466 C CA . ILE A 1 81 ? -13.004 -42.501 29.467 1.00 110.02 65 ILE A CA 1
ATOM 467 C C . ILE A 1 81 ? -13.922 -42.115 30.640 1.00 105.26 65 ILE A C 1
ATOM 468 O O . ILE A 1 81 ? -13.445 -41.385 31.536 1.00 104.89 65 ILE A O 1
ATOM 473 N N . SER A 1 82 ? -15.169 -42.604 30.663 1.00 102.02 66 SER A N 1
ATOM 474 C CA . SER A 1 82 ? -16.115 -42.449 31.803 1.00 97.91 66 SER A CA 1
ATOM 475 C C . SER A 1 82 ? -15.440 -42.915 33.099 1.00 100.18 66 SER A C 1
ATOM 476 O O . SER A 1 82 ? -15.508 -42.174 34.099 1.00 97.81 66 SER A O 1
ATOM 479 N N . ARG A 1 83 ? -14.808 -44.094 33.072 1.00 104.96 67 ARG A N 1
ATOM 480 C CA . ARG A 1 83 ? -14.075 -44.680 34.228 1.00 108.09 67 ARG A CA 1
ATOM 481 C C . ARG A 1 83 ? -12.910 -43.761 34.609 1.00 108.47 67 ARG A C 1
ATOM 482 O O . ARG A 1 83 ? -12.806 -43.409 35.800 1.00 107.53 67 ARG A O 1
ATOM 490 N N . ARG A 1 84 ? -12.083 -43.381 33.630 1.00 109.95 68 ARG A N 1
ATOM 491 C CA . ARG A 1 84 ? -10.862 -42.552 33.836 1.00 111.45 68 ARG A CA 1
ATOM 492 C C . ARG A 1 84 ? -11.267 -41.223 34.485 1.00 106.58 68 ARG A C 1
ATOM 493 O O . ARG A 1 84 ? -10.645 -40.846 35.495 1.00 107.67 68 ARG A O 1
ATOM 501 N N . ALA A 1 85 ? -12.279 -40.555 33.923 1.00 101.91 69 ALA A N 1
ATOM 502 C CA . ALA A 1 85 ? -12.869 -39.292 34.431 1.00 97.62 69 ALA A CA 1
ATOM 503 C C . ALA A 1 85 ? -13.169 -39.410 35.931 1.00 96.94 69 ALA A C 1
ATOM 504 O O . ALA A 1 85 ? -12.836 -38.470 36.676 1.00 95.80 69 ALA A O 1
ATOM 506 N N . ILE A 1 86 ? -13.767 -40.529 36.350 1.00 98.01 70 ILE A N 1
ATOM 507 C CA . ILE A 1 86 ? -14.279 -40.749 37.737 1.00 97.36 70 ILE A CA 1
ATOM 508 C C . ILE A 1 86 ? -13.110 -41.073 38.679 1.00 101.73 70 ILE A C 1
ATOM 509 O O . ILE A 1 86 ? -13.094 -40.520 39.798 1.00 100.74 70 ILE A O 1
ATOM 514 N N . THR A 1 87 ? -12.173 -41.927 38.255 1.00 106.77 71 THR A N 1
ATOM 515 C CA . THR A 1 87 ? -11.063 -42.434 39.108 1.00 111.92 71 THR A CA 1
ATOM 516 C C . THR A 1 87 ? -9.843 -41.505 39.015 1.00 113.58 71 THR A C 1
ATOM 517 O O . THR A 1 87 ? -9.307 -41.146 40.082 1.00 115.57 71 THR A O 1
ATOM 521 N N . ASP A 1 88 ? -9.425 -41.132 37.800 1.00 113.51 72 ASP A N 1
ATOM 522 C CA . ASP A 1 88 ? -8.067 -40.587 37.513 1.00 116.54 72 ASP A CA 1
ATOM 523 C C . ASP A 1 88 ? -8.084 -39.057 37.391 1.00 112.43 72 ASP A C 1
ATOM 524 O O . ASP A 1 88 ? -7.115 -38.436 37.869 1.00 114.96 72 ASP A O 1
ATOM 529 N N . SER A 1 89 ? -9.114 -38.474 36.765 1.00 107.04 73 SER A N 1
ATOM 530 C CA . SER A 1 89 ? -9.142 -37.047 36.336 1.00 103.21 73 SER A CA 1
ATOM 531 C C . SER A 1 89 ? -8.865 -36.123 37.527 1.00 101.86 73 SER A C 1
ATOM 532 O O . SER A 1 89 ? -8.083 -35.164 37.360 1.00 103.20 73 SER A O 1
ATOM 535 N N . GLY A 1 90 ? -9.479 -36.408 38.680 1.00 99.52 74 GLY A N 1
ATOM 536 C CA . GLY A 1 90 ? -9.448 -35.544 39.876 1.00 97.40 74 GLY A CA 1
ATOM 537 C C . GLY A 1 90 ? -10.359 -34.336 39.720 1.00 91.68 74 GLY A C 1
ATOM 538 O O . GLY A 1 90 ? -10.345 -33.473 40.614 1.00 90.74 74 GLY A O 1
ATOM 539 N N . LEU A 1 91 ? -11.131 -34.276 38.629 1.00 87.93 75 LEU A N 1
ATOM 540 C CA . LEU A 1 91 ? -12.054 -33.153 38.314 1.00 82.95 75 LEU A CA 1
ATOM 541 C C . LEU A 1 91 ? -13.424 -33.455 38.911 1.00 78.73 75 LEU A C 1
ATOM 542 O O . LEU A 1 91 ? -13.747 -34.610 39.180 1.00 78.89 75 LEU A O 1
ATOM 547 N N . PRO A 1 92 ? -14.266 -32.424 39.143 1.00 74.51 76 PRO A N 1
ATOM 548 C CA . PRO A 1 92 ? -15.681 -32.638 39.443 1.00 71.46 76 PRO A CA 1
ATOM 549 C C . PRO A 1 92 ? -16.372 -33.436 38.326 1.00 70.42 76 PRO A C 1
ATOM 550 O O . PRO A 1 92 ? -16.187 -33.093 37.161 1.00 71.06 76 PRO A O 1
ATOM 554 N N . VAL A 1 93 ? -17.132 -34.474 38.694 1.00 69.34 77 VAL A N 1
ATOM 555 C CA . VAL A 1 93 ? -17.898 -35.331 37.740 1.00 68.19 77 VAL A CA 1
ATOM 556 C C . VAL A 1 93 ? -19.364 -35.397 38.179 1.00 65.11 77 VAL A C 1
ATOM 557 O O . VAL A 1 93 ? -19.614 -35.615 39.376 1.00 65.09 77 VAL A O 1
ATOM 561 N N . LEU A 1 94 ? -20.284 -35.220 37.230 1.00 62.75 78 LEU A N 1
ATOM 562 C CA . LEU A 1 94 ? -21.731 -35.529 37.374 1.00 60.80 78 LEU A CA 1
ATOM 563 C C . LEU A 1 94 ? -22.059 -36.734 36.486 1.00 62.06 78 LEU A C 1
ATOM 564 O O . LEU A 1 94 ? -22.007 -36.590 35.248 1.00 61.55 78 LEU A O 1
ATOM 569 N N . GLY A 1 95 ? -22.338 -37.885 37.101 1.00 63.96 79 GLY A N 1
ATOM 570 C CA . GLY A 1 95 ? -22.872 -39.076 36.419 1.00 65.90 79 GLY A CA 1
ATOM 571 C C . GLY A 1 95 ? -24.380 -38.978 36.286 1.00 64.40 79 GLY A C 1
ATOM 572 O O . GLY A 1 95 ? -25.051 -38.795 37.324 1.00 63.10 79 GLY A O 1
ATOM 573 N N . VAL A 1 96 ? -24.897 -39.061 35.057 1.00 64.93 80 VAL A N 1
ATOM 574 C CA . VAL A 1 96 ? -26.360 -39.066 34.770 1.00 64.64 80 VAL A CA 1
ATOM 575 C C . VAL A 1 96 ? -26.776 -40.483 34.383 1.00 68.96 80 VAL A C 1
ATOM 576 O O . VAL A 1 96 ? -26.477 -40.954 33.287 1.00 70.17 80 VAL A O 1
ATOM 589 N N . LEU A 1 98 ? -26.615 -43.995 33.854 1.00 86.71 82 LEU A N 1
ATOM 590 C CA . LEU A 1 98 ? -25.637 -45.068 33.755 1.00 92.30 82 LEU A CA 1
ATOM 591 C C . LEU A 1 98 ? -24.317 -44.594 34.375 1.00 93.46 82 LEU A C 1
ATOM 592 O O . LEU A 1 98 ? -23.612 -45.435 34.960 1.00 97.01 82 LEU A O 1
ATOM 597 N N . GLY A 1 99 ? -24.015 -43.296 34.255 1.00 91.68 83 GLY A N 1
ATOM 598 C CA . GLY A 1 99 ? -22.882 -42.628 34.925 1.00 92.88 83 GLY A CA 1
ATOM 599 C C . GLY A 1 99 ? -22.994 -42.718 36.438 1.00 94.36 83 GLY A C 1
ATOM 600 O O . GLY A 1 99 ? -21.972 -43.048 37.080 1.00 98.47 83 GLY A O 1
ATOM 601 N N . HIS A 1 100 ? -24.182 -42.431 36.989 1.00 92.65 84 HIS A N 1
ATOM 602 C CA . HIS A 1 100 ? -24.518 -42.558 38.437 1.00 92.84 84 HIS A CA 1
ATOM 603 C C . HIS A 1 100 ? -24.222 -43.985 38.916 1.00 96.33 84 HIS A C 1
ATOM 604 O O . HIS A 1 100 ? -23.585 -44.127 39.980 1.00 97.34 84 HIS A O 1
ATOM 611 N N . GLN A 1 101 ? -24.690 -44.990 38.164 1.00 98.04 85 GLN A N 1
ATOM 612 C CA . GLN A 1 101 ? -24.451 -46.437 38.427 1.00 102.36 85 GLN A CA 1
ATOM 613 C C . GLN A 1 101 ? -22.944 -46.718 38.365 1.00 104.55 85 GLN A C 1
ATOM 614 O O . GLN A 1 101 ? -22.452 -47.490 39.216 1.00 108.07 85 GLN A O 1
ATOM 620 N N . GLY A 1 102 ? -22.257 -46.120 37.382 1.00 102.28 86 GLY A N 1
ATOM 621 C CA . GLY A 1 102 ? -20.790 -46.162 37.227 1.00 103.97 86 GLY A CA 1
ATOM 622 C C . GLY A 1 102 ? -20.078 -45.819 38.527 1.00 103.52 86 GLY A C 1
ATOM 623 O O . GLY A 1 102 ? -19.191 -46.595 38.926 1.00 107.26 86 GLY A O 1
ATOM 624 N N . ILE A 1 103 ? -20.475 -44.716 39.176 1.00 98.74 87 ILE A N 1
ATOM 625 C CA . ILE A 1 103 ? -19.864 -44.212 40.445 1.00 98.51 87 ILE A CA 1
ATOM 626 C C . ILE A 1 103 ? -20.088 -45.263 41.540 1.00 101.30 87 ILE A C 1
ATOM 627 O O . ILE A 1 103 ? -19.093 -45.690 42.156 1.00 105.03 87 ILE A O 1
ATOM 632 N N . ALA A 1 104 ? -21.344 -45.668 41.753 1.00 99.95 88 ALA A N 1
ATOM 633 C CA . ALA A 1 104 ? -21.755 -46.710 42.725 1.00 103.09 88 ALA A CA 1
ATOM 634 C C . ALA A 1 104 ? -20.877 -47.956 42.556 1.00 108.74 88 ALA A C 1
ATOM 635 O O . ALA A 1 104 ? -20.315 -48.422 43.567 1.00 112.79 88 ALA A O 1
ATOM 637 N N . GLN A 1 105 ? -20.749 -48.454 41.321 1.00 110.07 89 GLN A N 1
ATOM 638 C CA . GLN A 1 105 ? -19.999 -49.695 40.981 1.00 115.68 89 GLN A CA 1
ATOM 639 C C . GLN A 1 105 ? -18.500 -49.502 41.236 1.00 118.28 89 GLN A C 1
ATOM 640 O O . GLN A 1 105 ? -17.940 -50.275 42.038 1.00 123.16 89 GLN A O 1
ATOM 646 N N . LEU A 1 106 ? -17.885 -48.515 40.573 1.00 115.66 90 LEU A N 1
ATOM 647 C CA . LEU A 1 106 ? -16.413 -48.274 40.566 1.00 118.35 90 LEU A CA 1
ATOM 648 C C . LEU A 1 106 ? -15.858 -48.262 41.997 1.00 120.19 90 LEU A C 1
ATOM 649 O O . LEU A 1 106 ? -14.676 -48.619 42.156 1.00 124.40 90 LEU A O 1
ATOM 654 N N . PHE A 1 107 ? -16.668 -47.874 42.990 1.00 117.25 91 PHE A N 1
ATOM 655 C CA . PHE A 1 107 ? -16.274 -47.804 44.424 1.00 119.10 91 PHE A CA 1
ATOM 656 C C . PHE A 1 107 ? -16.884 -48.976 45.210 1.00 122.68 91 PHE A C 1
ATOM 657 O O . PHE A 1 107 ? -17.108 -48.825 46.425 1.00 122.73 91 PHE A O 1
ATOM 665 N N . GLY A 1 108 ? -17.102 -50.117 44.543 1.00 126.15 92 GLY A N 1
ATOM 666 C CA . GLY A 1 108 ? -17.468 -51.408 45.162 1.00 130.84 92 GLY A CA 1
ATOM 667 C C . GLY A 1 108 ? -18.894 -51.432 45.688 1.00 128.46 92 GLY A C 1
ATOM 668 O O . GLY A 1 108 ? -19.097 -51.962 46.800 1.00 131.06 92 GLY A O 1
ATOM 669 N N . GLY A 1 109 ? -19.847 -50.887 44.922 1.00 124.18 93 GLY A N 1
ATOM 670 C CA . GLY A 1 109 ? -21.290 -50.903 45.239 1.00 121.85 93 GLY A CA 1
ATOM 671 C C . GLY A 1 109 ? -22.013 -52.005 44.482 1.00 124.46 93 GLY A C 1
ATOM 672 O O . GLY A 1 109 ? -21.384 -52.620 43.593 1.00 127.73 93 GLY A O 1
ATOM 673 N N . THR A 1 110 ? -23.283 -52.251 44.823 1.00 123.46 94 THR A N 1
ATOM 674 C CA . THR A 1 110 ? -24.165 -53.259 44.172 1.00 125.17 94 THR A CA 1
ATOM 675 C C . THR A 1 110 ? -25.162 -52.534 43.263 1.00 119.85 94 THR A C 1
ATOM 676 O O . THR A 1 110 ? -26.027 -51.811 43.801 1.00 116.81 94 THR A O 1
ATOM 680 N N . VAL A 1 111 ? -25.020 -52.707 41.944 1.00 119.33 95 VAL A N 1
ATOM 681 C CA . VAL A 1 111 ? -26.002 -52.254 40.914 1.00 115.16 95 VAL A CA 1
ATOM 682 C C . VAL A 1 111 ? -26.825 -53.479 40.497 1.00 118.10 95 VAL A C 1
ATOM 683 O O . VAL A 1 111 ? -26.375 -54.228 39.603 1.00 121.39 95 VAL A O 1
ATOM 687 N N . GLY A 1 112 ? -27.958 -53.689 41.175 1.00 116.97 96 GLY A N 1
ATOM 688 C CA . GLY A 1 112 ? -28.944 -54.748 40.885 1.00 118.95 96 GLY A CA 1
ATOM 689 C C . GLY A 1 112 ? -30.267 -54.157 40.427 1.00 114.08 96 GLY A C 1
ATOM 690 O O . GLY A 1 112 ? -30.408 -52.915 40.473 1.00 109.10 96 GLY A O 1
ATOM 691 N N . LEU A 1 113 ? -31.204 -55.014 40.012 1.00 115.38 97 LEU A N 1
ATOM 692 C CA . LEU A 1 113 ? -32.527 -54.618 39.455 1.00 111.72 97 LEU A CA 1
ATOM 693 C C . LEU A 1 113 ? -33.313 -53.817 40.502 1.00 107.93 97 LEU A C 1
ATOM 694 O O . LEU A 1 113 ? -33.324 -54.228 41.680 1.00 110.06 97 LEU A O 1
ATOM 699 N N . ALA A 1 114 ? -33.931 -52.710 40.078 1.00 102.49 98 ALA A N 1
ATOM 700 C CA . ALA A 1 114 ? -34.864 -51.877 40.875 1.00 98.85 98 ALA A CA 1
ATOM 701 C C . ALA A 1 114 ? -36.137 -52.679 41.144 1.00 101.05 98 ALA A C 1
ATOM 702 O O . ALA A 1 114 ? -36.334 -53.735 40.545 1.00 104.16 98 ALA A O 1
ATOM 704 N N . PRO A 1 115 ? -37.036 -52.231 42.053 1.00 99.45 99 PRO A N 1
ATOM 705 C CA . PRO A 1 115 ? -38.298 -52.936 42.291 1.00 102.11 99 PRO A CA 1
ATOM 706 C C . PRO A 1 115 ? -39.228 -52.963 41.065 1.00 101.37 99 PRO A C 1
ATOM 707 O O . PRO A 1 115 ? -39.999 -53.898 40.954 1.00 104.89 99 PRO A O 1
ATOM 711 N N . GLU A 1 116 ? -39.134 -51.957 40.186 1.00 97.14 100 GLU A N 1
ATOM 712 C CA . GLU A 1 116 ? -39.951 -51.851 38.945 1.00 96.31 100 GLU A CA 1
ATOM 713 C C . GLU A 1 116 ? -39.123 -51.183 37.849 1.00 92.52 100 GLU A C 1
ATOM 714 O O . GLU A 1 116 ? -38.665 -50.057 38.023 1.00 88.62 100 GLU A O 1
ATOM 720 N N . PRO A 1 117 ? -38.867 -51.862 36.705 1.00 94.01 101 PRO A N 1
ATOM 721 C CA . PRO A 1 117 ? -38.344 -51.189 35.515 1.00 91.18 101 PRO A CA 1
ATOM 722 C C . PRO A 1 117 ? -39.149 -49.918 35.197 1.00 86.68 101 PRO A C 1
ATOM 723 O O . PRO A 1 117 ? -40.362 -49.991 35.160 1.00 87.08 101 PRO A O 1
ATOM 727 N N . MET A 1 118 ? -38.457 -48.790 35.018 1.00 82.81 102 MET A N 1
ATOM 728 C CA . MET A 1 118 ? -39.058 -47.454 34.760 1.00 79.27 102 MET A CA 1
ATOM 729 C C . MET A 1 118 ? -38.352 -46.815 33.558 1.00 76.77 102 MET A C 1
ATOM 730 O O . MET A 1 118 ? -37.205 -46.342 33.722 1.00 74.88 102 MET A O 1
ATOM 735 N N . HIS A 1 119 ? -39.013 -46.819 32.396 1.00 76.66 103 HIS A N 1
ATOM 736 C CA . HIS A 1 119 ? -38.514 -46.236 31.122 1.00 75.04 103 HIS A CA 1
ATOM 737 C C . HIS A 1 119 ? -39.492 -45.155 30.646 1.00 72.60 103 HIS A C 1
ATOM 738 O O . HIS A 1 119 ? -40.645 -45.504 30.318 1.00 73.97 103 HIS A O 1
ATOM 745 N N . GLY A 1 120 ? -39.041 -43.896 30.613 1.00 69.40 104 GLY A N 1
ATOM 746 C CA . GLY A 1 120 ? -39.841 -42.730 30.187 1.00 67.57 104 GLY A CA 1
ATOM 747 C C . GLY A 1 120 ? -41.002 -42.471 31.129 1.00 67.10 104 GLY A C 1
ATOM 748 O O . GLY A 1 120 ? -42.029 -41.928 30.678 1.00 67.00 104 GLY A O 1
ATOM 749 N N . ARG A 1 121 ? -40.841 -42.846 32.395 1.00 67.22 105 ARG A N 1
ATOM 750 C CA . ARG A 1 121 ? -41.909 -42.793 33.421 1.00 67.79 105 ARG A CA 1
ATOM 751 C C . ARG A 1 121 ? -41.431 -41.927 34.586 1.00 65.58 105 ARG A C 1
ATOM 752 O O . ARG A 1 121 ? -40.211 -41.858 34.826 1.00 64.88 105 ARG A O 1
ATOM 760 N N . VAL A 1 122 ? -42.395 -41.331 35.284 1.00 65.43 106 VAL A N 1
ATOM 761 C CA . VAL A 1 122 ? -42.235 -40.162 36.194 1.00 63.21 106 VAL A CA 1
ATOM 762 C C . VAL A 1 122 ? -42.300 -40.653 37.649 1.00 63.92 106 VAL A C 1
ATOM 763 O O . VAL A 1 122 ? -43.169 -41.487 37.958 1.00 66.25 106 VAL A O 1
ATOM 767 N N . SER A 1 123 ? -41.370 -40.189 38.488 1.00 61.95 107 SER A N 1
ATOM 768 C CA . SER A 1 123 ? -41.306 -40.463 39.948 1.00 63.09 107 SER A CA 1
ATOM 769 C C . SER A 1 123 ? -41.197 -39.139 40.711 1.00 60.86 107 SER A C 1
ATOM 770 O O . SER A 1 123 ? -40.530 -38.215 40.211 1.00 58.06 107 SER A O 1
ATOM 773 N N . GLU A 1 124 ? -41.843 -39.056 41.876 1.00 62.14 108 GLU A N 1
ATOM 774 C CA . GLU A 1 124 ? -41.603 -37.977 42.866 1.00 61.09 108 GLU A CA 1
ATOM 775 C C . GLU A 1 124 ? -40.278 -38.297 43.562 1.00 60.51 108 GLU A C 1
ATOM 776 O O . GLU A 1 124 ? -40.148 -39.417 44.093 1.00 61.74 108 GLU A O 1
ATOM 782 N N . VAL A 1 125 ? -39.321 -37.369 43.487 1.00 58.44 109 VAL A N 1
ATOM 783 C CA . VAL A 1 125 ? -37.954 -37.511 44.065 1.00 59.12 109 VAL A CA 1
ATOM 784 C C . VAL A 1 125 ? -37.870 -36.643 45.325 1.00 59.06 109 VAL A C 1
ATOM 785 O O . VAL A 1 125 ? -37.983 -35.412 45.201 1.00 57.79 109 VAL A O 1
ATOM 789 N N . ARG A 1 126 ? -37.672 -37.266 46.487 1.00 61.81 110 ARG A N 1
ATOM 790 C CA . ARG A 1 126 ? -37.448 -36.553 47.772 1.00 62.94 110 ARG A CA 1
ATOM 791 C C . ARG A 1 126 ? -35.952 -36.585 48.087 1.00 63.34 110 ARG A C 1
ATOM 792 O O . ARG A 1 126 ? -35.296 -37.586 47.739 1.00 65.01 110 ARG A O 1
ATOM 800 N N . HIS A 1 127 ? -35.445 -35.510 48.692 1.00 62.30 111 HIS A N 1
ATOM 801 C CA . HIS A 1 127 ? -33.994 -35.230 48.827 1.00 61.92 111 HIS A CA 1
ATOM 802 C C . HIS A 1 127 ? -33.747 -34.299 50.014 1.00 63.34 111 HIS A C 1
ATOM 803 O O . HIS A 1 127 ? -34.728 -33.827 50.616 1.00 63.93 111 HIS A O 1
ATOM 810 N N . THR A 1 128 ? -32.471 -34.052 50.311 1.00 64.19 112 THR A N 1
ATOM 811 C CA . THR A 1 128 ? -31.983 -33.286 51.486 1.00 66.02 112 THR A CA 1
ATOM 812 C C . THR A 1 128 ? -31.666 -31.845 51.069 1.00 64.21 112 THR A C 1
ATOM 813 O O . THR A 1 128 ? -31.311 -31.054 51.951 1.00 65.18 112 THR A O 1
ATOM 817 N N . GLY A 1 129 ? -31.768 -31.534 49.771 1.00 61.91 113 GLY A N 1
ATOM 818 C CA . GLY A 1 129 ? -31.510 -30.193 49.213 1.00 60.22 113 GLY A CA 1
ATOM 819 C C . GLY A 1 129 ? -30.032 -29.843 49.265 1.00 60.25 113 GLY A C 1
ATOM 820 O O . GLY A 1 129 ? -29.708 -28.642 49.344 1.00 60.59 113 GLY A O 1
ATOM 821 N N . GLU A 1 130 ? -29.160 -30.853 49.202 1.00 60.79 114 GLU A N 1
ATOM 822 C CA . GLU A 1 130 ? -27.685 -30.676 49.225 1.00 62.14 114 GLU A CA 1
ATOM 823 C C . GLU A 1 130 ? -27.120 -30.778 47.803 1.00 60.46 114 GLU A C 1
ATOM 824 O O . GLU A 1 130 ? -27.701 -31.512 46.972 1.00 58.61 114 GLU A O 1
ATOM 830 N N . ASP A 1 131 ? -26.038 -30.035 47.547 1.00 60.48 115 ASP A N 1
ATOM 831 C CA . ASP A 1 131 ? -25.173 -30.144 46.343 1.00 59.64 115 ASP A CA 1
ATOM 832 C C . ASP A 1 131 ? -26.038 -29.950 45.093 1.00 57.42 115 ASP A C 1
ATOM 833 O O . ASP A 1 131 ? -26.537 -28.822 44.899 1.00 55.94 115 ASP A O 1
ATOM 838 N N . VAL A 1 132 ? -26.230 -30.994 44.282 1.00 56.92 116 VAL A N 1
ATOM 839 C CA . VAL A 1 132 ? -26.933 -30.877 42.970 1.00 54.97 116 VAL A CA 1
ATOM 840 C C . VAL A 1 132 ? -28.432 -30.628 43.212 1.00 54.48 116 VAL A C 1
ATOM 841 O O . VAL A 1 132 ? -29.107 -30.169 42.274 1.00 52.36 116 VAL A O 1
ATOM 845 N N . PHE A 1 133 ? -28.926 -30.871 44.431 1.00 56.27 117 PHE A N 1
ATOM 846 C CA . PHE A 1 133 ? -30.359 -30.706 44.797 1.00 57.08 117 PHE A CA 1
ATOM 847 C C . PHE A 1 133 ? -30.615 -29.353 45.478 1.00 57.35 117 PHE A C 1
ATOM 848 O O . PHE A 1 133 ? -31.786 -29.110 45.811 1.00 56.70 117 PHE A O 1
ATOM 856 N N . ARG A 1 134 ? -29.597 -28.493 45.625 1.00 58.69 118 ARG A N 1
ATOM 857 C CA . ARG A 1 134 ? -29.713 -27.167 46.300 1.00 60.26 118 ARG A CA 1
ATOM 858 C C . ARG A 1 134 ? -30.838 -26.347 45.660 1.00 58.27 118 ARG A C 1
ATOM 859 O O . ARG A 1 134 ? -30.825 -26.195 44.434 1.00 56.60 118 ARG A O 1
ATOM 867 N N . GLY A 1 135 ? -31.782 -25.860 46.473 1.00 58.39 119 GLY A N 1
ATOM 868 C CA . GLY A 1 135 ? -32.843 -24.926 46.047 1.00 57.27 119 GLY A CA 1
ATOM 869 C C . GLY A 1 135 ? -34.026 -25.617 45.390 1.00 56.28 119 GLY A C 1
ATOM 870 O O . GLY A 1 135 ? -35.002 -24.912 45.093 1.00 56.93 119 GLY A O 1
ATOM 871 N N . LEU A 1 136 ? -33.961 -26.932 45.151 1.00 55.68 120 LEU A N 1
ATOM 872 C CA . LEU A 1 136 ? -35.065 -27.702 44.515 1.00 54.47 120 LEU A CA 1
ATOM 873 C C . LEU A 1 136 ? -36.110 -28.043 45.573 1.00 55.21 120 LEU A C 1
ATOM 874 O O . LEU A 1 136 ? -35.764 -28.405 46.695 1.00 55.74 120 LEU A O 1
ATOM 879 N N . PRO A 1 137 ? -37.420 -27.949 45.258 1.00 54.79 121 PRO A N 1
ATOM 880 C CA . PRO A 1 137 ? -38.449 -28.445 46.167 1.00 56.82 121 PRO A CA 1
ATOM 881 C C . PRO A 1 137 ? -38.334 -29.970 46.333 1.00 56.81 121 PRO A C 1
ATOM 882 O O . PRO A 1 137 ? -37.904 -30.639 45.404 1.00 55.74 121 PRO A O 1
ATOM 886 N N . SER A 1 138 ? -38.687 -30.467 47.521 1.00 57.29 122 SER A N 1
ATOM 887 C CA . SER A 1 138 ? -38.820 -31.909 47.853 1.00 57.96 122 SER A CA 1
ATOM 888 C C . SER A 1 138 ? -40.277 -32.184 48.217 1.00 59.25 122 SER A C 1
ATOM 889 O O . SER A 1 138 ? -40.753 -31.655 49.215 1.00 59.21 122 SER A O 1
ATOM 892 N N . PRO A 1 139 ? -41.052 -32.971 47.428 1.00 59.35 123 PRO A N 1
ATOM 893 C CA . PRO A 1 139 ? -40.560 -33.641 46.222 1.00 58.03 123 PRO A CA 1
ATOM 894 C C . PRO A 1 139 ? -40.472 -32.751 44.975 1.00 55.97 123 PRO A C 1
ATOM 895 O O . PRO A 1 139 ? -41.015 -31.665 44.987 1.00 55.80 123 PRO A O 1
ATOM 899 N N . PHE A 1 140 ? -39.784 -33.240 43.940 1.00 54.89 124 PHE A N 1
ATOM 900 C CA . PHE A 1 140 ? -39.877 -32.740 42.545 1.00 53.25 124 PHE A CA 1
ATOM 901 C C . PHE A 1 140 ? -40.020 -33.938 41.602 1.00 54.30 124 PHE A C 1
ATOM 902 O O . PHE A 1 140 ? -39.619 -35.058 41.965 1.00 55.30 124 PHE A O 1
ATOM 910 N N . THR A 1 141 ? -40.604 -33.699 40.429 1.00 53.44 125 THR A N 1
ATOM 911 C CA . THR A 1 141 ? -40.913 -34.727 39.405 1.00 55.09 125 THR A CA 1
ATOM 912 C C . THR A 1 141 ? -39.675 -34.954 38.532 1.00 54.06 125 THR A C 1
ATOM 913 O O . THR A 1 141 ? -39.062 -33.960 38.115 1.00 53.52 125 THR A O 1
ATOM 917 N N . ALA A 1 142 ? -39.330 -36.216 38.277 1.00 54.87 126 ALA A N 1
ATOM 918 C CA . ALA A 1 142 ? -38.176 -36.617 37.443 1.00 54.31 126 ALA A CA 1
ATOM 919 C C . ALA A 1 142 ? -38.526 -37.887 36.665 1.00 55.88 126 ALA A C 1
ATOM 920 O O . ALA A 1 142 ? -39.212 -38.767 37.230 1.00 57.13 126 ALA A O 1
ATOM 922 N N . VAL A 1 143 ? -38.074 -37.955 35.411 1.00 55.06 127 VAL A N 1
ATOM 923 C CA . VAL A 1 143 ? -38.220 -39.137 34.514 1.00 56.95 127 VAL A CA 1
ATOM 924 C C . VAL A 1 143 ? -37.025 -40.067 34.737 1.00 57.96 127 VAL A C 1
ATOM 925 O O . VAL A 1 143 ? -35.891 -39.558 34.831 1.00 56.68 127 VAL A O 1
ATOM 929 N N . ARG A 1 144 ? -37.282 -41.376 34.780 1.00 60.78 128 ARG A N 1
ATOM 930 C CA . ARG A 1 144 ? -36.252 -42.438 34.929 1.00 63.44 128 ARG A CA 1
ATOM 931 C C . ARG A 1 144 ? -36.182 -43.267 33.641 1.00 65.85 128 ARG A C 1
ATOM 932 O O . ARG A 1 144 ? -37.228 -43.429 32.979 1.00 66.47 128 ARG A O 1
ATOM 940 N N . TYR A 1 145 ? -34.982 -43.758 33.315 1.00 67.61 129 TYR A N 1
ATOM 941 C CA . TYR A 1 145 ? -34.666 -44.605 32.136 1.00 70.67 129 TYR A CA 1
ATOM 942 C C . TYR A 1 145 ? -33.706 -45.724 32.558 1.00 74.76 129 TYR A C 1
ATOM 943 O O . TYR A 1 145 ? -32.569 -45.770 32.047 1.00 75.31 129 TYR A O 1
ATOM 952 N N . HIS A 1 146 ? -34.127 -46.598 33.473 1.00 78.33 130 HIS A N 1
ATOM 953 C CA . HIS A 1 146 ? -33.256 -47.680 34.007 1.00 82.77 130 HIS A CA 1
ATOM 954 C C . HIS A 1 146 ? -34.083 -48.844 34.560 1.00 86.66 130 HIS A C 1
ATOM 955 O O . HIS A 1 146 ? -35.255 -48.629 34.935 1.00 85.24 130 HIS A O 1
ATOM 962 N N . SER A 1 147 ? -33.468 -50.031 34.584 1.00 91.77 131 SER A N 1
ATOM 963 C CA . SER A 1 147 ? -33.955 -51.258 35.264 1.00 96.82 131 SER A CA 1
ATOM 964 C C . SER A 1 147 ? -33.043 -51.593 36.452 1.00 99.42 131 SER A C 1
ATOM 965 O O . SER A 1 147 ? -33.331 -52.589 37.141 1.00 103.22 131 SER A O 1
ATOM 968 N N . LEU A 1 148 ? -32.002 -50.782 36.685 1.00 98.18 132 LEU A N 1
ATOM 969 C CA . LEU A 1 148 ? -30.911 -51.050 37.661 1.00 100.75 132 LEU A CA 1
ATOM 970 C C . LEU A 1 148 ? -30.752 -49.848 38.600 1.00 97.77 132 LEU A C 1
ATOM 971 O O . LEU A 1 148 ? -30.853 -48.702 38.113 1.00 93.94 132 LEU A O 1
ATOM 976 N N . ALA A 1 149 ? -30.488 -50.112 39.885 1.00 100.10 133 ALA A N 1
ATOM 977 C CA . ALA A 1 149 ? -30.398 -49.105 40.971 1.00 98.11 133 ALA A CA 1
ATOM 978 C C . ALA A 1 149 ? -29.235 -49.434 41.916 1.00 101.18 133 ALA A C 1
ATOM 979 O O . ALA A 1 149 ? -28.845 -50.618 41.998 1.00 105.64 133 ALA A O 1
ATOM 981 N N . ALA A 1 150 ? -28.721 -48.415 42.613 1.00 99.43 134 ALA A N 1
ATOM 982 C CA . ALA A 1 150 ? -27.633 -48.515 43.616 1.00 102.32 134 ALA A CA 1
ATOM 983 C C . ALA A 1 150 ? -28.194 -49.099 44.920 1.00 105.16 134 ALA A C 1
ATOM 984 O O . ALA A 1 150 ? -28.490 -48.319 45.852 1.00 103.29 134 ALA A O 1
ATOM 986 N N . THR A 1 151 ? -28.324 -50.429 44.972 1.00 109.81 135 THR A N 1
ATOM 987 C CA . THR A 1 151 ? -28.974 -51.202 46.065 1.00 113.30 135 THR A CA 1
ATOM 988 C C . THR A 1 151 ? -28.171 -51.037 47.362 1.00 115.67 135 THR A C 1
ATOM 989 O O . THR A 1 151 ? -28.733 -50.491 48.335 1.00 114.80 135 THR A O 1
ATOM 993 N N . ASP A 1 152 ? -26.914 -51.496 47.364 1.00 119.07 136 ASP A N 1
ATOM 994 C CA . ASP A 1 152 ? -25.969 -51.419 48.513 1.00 121.20 136 ASP A CA 1
ATOM 995 C C . ASP A 1 152 ? -24.885 -50.385 48.186 1.00 118.44 136 ASP A C 1
ATOM 996 O O . ASP A 1 152 ? -24.010 -50.692 47.348 1.00 120.72 136 ASP A O 1
ATOM 1001 N N . LEU A 1 153 ? -24.949 -49.205 48.814 1.00 113.92 137 LEU A N 1
ATOM 1002 C CA . LEU A 1 153 ? -23.967 -48.107 48.610 1.00 110.44 137 LEU A CA 1
ATOM 1003 C C . LEU A 1 153 ? -22.715 -48.394 49.433 1.00 113.64 137 LEU A C 1
ATOM 1004 O O . LEU A 1 153 ? -22.810 -48.824 50.581 1.00 116.40 137 LEU A O 1
ATOM 1009 N N . PRO A 1 154 ? -21.505 -48.178 48.865 1.00 113.50 138 PRO A N 1
ATOM 1010 C CA . PRO A 1 154 ? -20.266 -48.262 49.638 1.00 116.58 138 PRO A CA 1
ATOM 1011 C C . PRO A 1 154 ? -20.246 -47.238 50.782 1.00 114.06 138 PRO A C 1
ATOM 1012 O O . PRO A 1 154 ? -21.132 -46.406 50.855 1.00 109.49 138 PRO A O 1
ATOM 1016 N N . ASP A 1 155 ? -19.228 -47.320 51.636 1.00 117.18 139 ASP A N 1
ATOM 1017 C CA . ASP A 1 155 ? -19.045 -46.415 52.800 1.00 116.14 139 ASP A CA 1
ATOM 1018 C C . ASP A 1 155 ? -18.624 -45.032 52.284 1.00 111.57 139 ASP A C 1
ATOM 1019 O O . ASP A 1 155 ? -19.025 -44.025 52.900 1.00 108.55 139 ASP A O 1
ATOM 1024 N N . GLU A 1 156 ? -17.886 -44.990 51.169 1.00 110.77 140 GLU A N 1
ATOM 1025 C CA . GLU A 1 156 ? -17.300 -43.751 50.585 1.00 107.13 140 GLU A CA 1
ATOM 1026 C C . GLU A 1 156 ? -18.393 -42.924 49.897 1.00 100.49 140 GLU A C 1
ATOM 1027 O O . GLU A 1 156 ? -18.184 -41.708 49.725 1.00 97.44 140 GLU A O 1
ATOM 1033 N N . LEU A 1 157 ? -19.498 -43.560 49.498 1.00 98.29 141 LEU A N 1
ATOM 1034 C CA . LEU A 1 157 ? -20.654 -42.896 48.838 1.00 93.14 141 LEU A CA 1
ATOM 1035 C C . LEU A 1 157 ? -21.782 -42.701 49.858 1.00 90.98 141 LEU A C 1
ATOM 1036 O O . LEU A 1 157 ? -21.852 -43.500 50.810 1.00 95.25 141 LEU A O 1
ATOM 1041 N N . GLU A 1 158 ? -22.610 -41.666 49.675 1.00 85.58 142 GLU A N 1
ATOM 1042 C CA . GLU A 1 158 ? -23.805 -41.404 50.525 1.00 83.73 142 GLU A CA 1
ATOM 1043 C C . GLU A 1 158 ? -24.989 -40.992 49.651 1.00 78.39 142 GLU A C 1
ATOM 1044 O O . GLU A 1 158 ? -2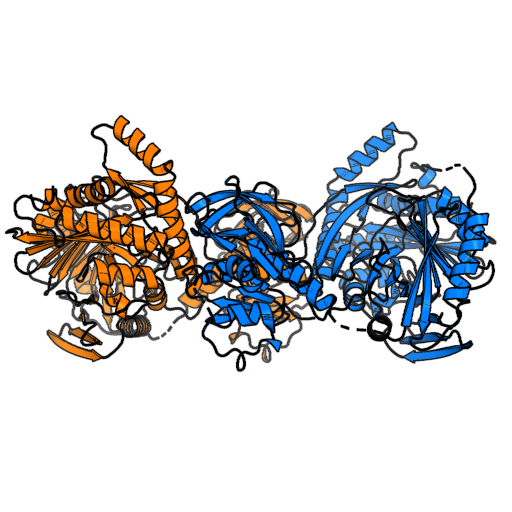4.838 -40.205 48.717 1.00 74.99 142 GLU A O 1
ATOM 1050 N N . PRO A 1 159 ? -26.203 -41.515 49.937 1.00 77.25 143 PRO A N 1
ATOM 1051 C CA . PRO A 1 159 ? -27.394 -41.180 49.155 1.00 73.83 143 PRO A CA 1
ATOM 1052 C C . PRO A 1 159 ? -27.904 -39.774 49.507 1.00 70.19 143 PRO A C 1
ATOM 1053 O O . PRO A 1 159 ? -27.839 -39.418 50.665 1.00 70.73 143 PRO A O 1
ATOM 1057 N N . LEU A 1 160 ? -28.364 -39.011 48.510 1.00 66.72 144 LEU A N 1
ATOM 1058 C CA . LEU A 1 160 ? -28.852 -37.612 48.675 1.00 64.22 144 LEU A CA 1
ATOM 1059 C C . LEU A 1 160 ? -30.348 -37.507 48.360 1.00 62.54 144 LEU A C 1
ATOM 1060 O O . LEU A 1 160 ? -30.918 -36.432 48.628 1.00 60.95 144 LEU A O 1
ATOM 1065 N N . ALA A 1 161 ? -30.954 -38.551 47.784 1.00 62.97 145 ALA A N 1
ATOM 1066 C CA . ALA A 1 161 ? -32.301 -38.486 47.174 1.00 61.21 145 ALA A CA 1
ATOM 1067 C C . ALA A 1 161 ? -32.837 -39.894 46.894 1.00 63.04 145 ALA A C 1
ATOM 1068 O O . ALA A 1 161 ? -32.030 -40.810 46.617 1.00 64.14 145 ALA A O 1
ATOM 1070 N N . TRP A 1 162 ? -34.163 -40.042 46.974 1.00 63.10 146 TRP A N 1
ATOM 1071 C CA . TRP A 1 162 ? -34.906 -41.321 46.820 1.00 65.58 146 TRP A CA 1
ATOM 1072 C C . TRP A 1 162 ? -36.211 -41.056 46.064 1.00 64.88 146 TRP A C 1
ATOM 1073 O O . TRP A 1 162 ? -36.820 -39.988 46.286 1.00 63.33 146 TRP A O 1
ATOM 1084 N N . SER A 1 163 ? -36.614 -41.989 45.201 1.00 66.42 147 SER A N 1
ATOM 1085 C CA . SER A 1 163 ? -37.914 -41.967 44.485 1.00 66.61 147 SER A CA 1
ATOM 1086 C C . SER A 1 163 ? -39.022 -42.359 45.469 1.00 69.23 147 SER A C 1
ATOM 1087 O O . SER A 1 163 ? -38.699 -43.011 46.482 1.00 71.48 147 SER A O 1
ATOM 1090 N N . ASP A 1 164 ? -40.272 -41.987 45.170 1.00 69.52 148 ASP A N 1
ATOM 1091 C CA . ASP A 1 164 ? -41.493 -42.475 45.873 1.00 72.33 148 ASP A CA 1
ATOM 1092 C C . ASP A 1 164 ? -41.498 -44.011 45.870 1.00 75.12 148 ASP A C 1
ATOM 1093 O O . ASP A 1 164 ? -42.257 -44.607 46.655 1.00 77.77 148 ASP A O 1
ATOM 1098 N N . ASP A 1 165 ? -40.668 -44.605 45.007 1.00 74.62 149 ASP A N 1
ATOM 1099 C CA . ASP A 1 165 ? -40.548 -46.062 44.740 1.00 77.67 149 ASP A CA 1
ATOM 1100 C C . ASP A 1 165 ? -39.584 -46.701 45.750 1.00 79.02 149 ASP A C 1
ATOM 1101 O O . ASP A 1 165 ? -39.611 -47.933 45.875 1.00 82.55 149 ASP A O 1
ATOM 1106 N N . GLY A 1 166 ? -38.750 -45.893 46.415 1.00 76.97 150 GLY A N 1
ATOM 1107 C CA . GLY A 1 166 ? -37.771 -46.335 47.429 1.00 78.97 150 GLY A CA 1
ATOM 1108 C C . GLY A 1 166 ? -36.376 -46.536 46.853 1.00 78.42 150 GLY A C 1
ATOM 1109 O O . GLY A 1 166 ? -35.497 -47.002 47.605 1.00 80.46 150 GLY A O 1
ATOM 1110 N N . VAL A 1 167 ? -36.174 -46.193 45.577 1.00 75.87 151 VAL A N 1
ATOM 1111 C CA . VAL A 1 167 ? -34.881 -46.334 44.839 1.00 75.40 151 VAL A CA 1
ATOM 1112 C C . VAL A 1 167 ? -34.027 -45.086 45.086 1.00 72.34 151 VAL A C 1
ATOM 1113 O O . VAL A 1 167 ? -34.588 -43.976 45.043 1.00 69.50 151 VAL A O 1
ATOM 1117 N N . VAL A 1 168 ? -32.719 -45.268 45.299 1.00 73.18 152 VAL A N 1
ATOM 1118 C CA . VAL A 1 168 ? -31.721 -44.161 45.409 1.00 70.82 152 VAL A CA 1
ATOM 1119 C C . VAL A 1 168 ? -31.729 -43.382 44.086 1.00 67.78 152 VAL A C 1
ATOM 1120 O O . VAL A 1 168 ? -31.516 -44.004 43.029 1.00 68.47 152 VAL A O 1
ATOM 1124 N N . MET A 1 169 ? -31.994 -42.074 44.150 1.00 64.73 153 MET A N 1
ATOM 1125 C CA . MET A 1 169 ? -32.108 -41.173 42.974 1.00 62.20 153 MET A CA 1
ATOM 1126 C C . MET A 1 169 ? -30.906 -40.224 42.902 1.00 60.93 153 MET A C 1
ATOM 1127 O O . MET A 1 169 ? -30.659 -39.687 41.808 1.00 58.33 153 MET A O 1
ATOM 1132 N N . GLY A 1 170 ? -30.210 -40.004 44.022 1.00 62.28 154 GLY A N 1
ATOM 1133 C CA . GLY A 1 170 ? -29.043 -39.106 44.104 1.00 61.91 154 GLY A CA 1
ATOM 1134 C C . GLY A 1 170 ? -27.991 -39.654 45.045 1.00 65.10 154 GLY A C 1
ATOM 1135 O O . GLY A 1 170 ? -28.377 -40.235 46.076 1.00 67.02 154 GLY A O 1
ATOM 1136 N N . LEU A 1 171 ? -26.710 -39.496 44.706 1.00 66.26 155 LEU A N 1
ATOM 1137 C CA . LEU A 1 171 ? -25.586 -39.878 45.601 1.00 69.66 155 LEU A CA 1
ATOM 1138 C C . LEU A 1 171 ? -24.389 -38.953 45.373 1.00 69.57 155 LEU A C 1
ATOM 1139 O O . LEU A 1 171 ? -24.386 -38.214 44.369 1.00 67.45 155 LEU A O 1
ATOM 1144 N N . ARG A 1 172 ? -23.424 -38.991 46.296 1.00 72.76 156 ARG A N 1
ATOM 1145 C CA . ARG A 1 172 ? -22.126 -38.277 46.185 1.00 73.80 156 ARG A CA 1
ATOM 1146 C C . ARG A 1 172 ? -21.034 -39.095 46.879 1.00 78.34 156 ARG A C 1
ATOM 1147 O O . ARG A 1 172 ? -21.364 -39.907 47.774 1.00 80.82 156 ARG A O 1
ATOM 1155 N N . HIS A 1 173 ? -19.780 -38.873 46.485 1.00 80.09 157 HIS A N 1
ATOM 1156 C CA . HIS A 1 173 ? -18.575 -39.336 47.218 1.00 84.35 157 HIS A CA 1
ATOM 1157 C C . HIS A 1 173 ? -18.336 -38.380 48.394 1.00 84.93 157 HIS A C 1
ATOM 1158 O O . HIS A 1 173 ? -18.411 -37.153 48.175 1.00 80.76 157 HIS A O 1
ATOM 1165 N N . ARG A 1 174 ? -18.078 -38.921 49.590 1.00 89.92 158 ARG A N 1
ATOM 1166 C CA . ARG A 1 174 ? -17.943 -38.146 50.856 1.00 92.05 158 ARG A CA 1
ATOM 1167 C C . ARG A 1 174 ? -16.782 -37.151 50.748 1.00 93.39 158 ARG A C 1
ATOM 1168 O O . ARG A 1 174 ? -16.936 -36.022 51.252 1.00 92.88 158 ARG A O 1
ATOM 1176 N N . GLU A 1 175 ? -15.667 -37.562 50.133 1.00 96.34 159 GLU A N 1
ATOM 1177 C CA . GLU A 1 175 ? -14.470 -36.708 49.893 1.00 97.45 159 GLU A CA 1
ATOM 1178 C C . GLU A 1 175 ? -14.550 -36.100 48.485 1.00 94.66 159 GLU A C 1
ATOM 1179 O O . GLU A 1 175 ? -14.803 -34.882 48.381 1.00 92.86 159 GLU A O 1
ATOM 1185 N N . LYS A 1 176 ? -14.393 -36.930 47.448 1.00 94.33 160 LYS A N 1
ATOM 1186 C CA . LYS A 1 176 ? -14.106 -36.515 46.045 1.00 91.71 160 LYS A CA 1
ATOM 1187 C C . LYS A 1 176 ? -15.305 -35.783 45.443 1.00 86.13 160 LYS A C 1
ATOM 1188 O O . LYS A 1 176 ? -16.451 -36.058 45.796 1.00 82.89 160 LYS A O 1
ATOM 1194 N N . PRO A 1 177 ? -15.079 -34.842 44.495 1.00 83.75 161 PRO A N 1
ATOM 1195 C CA . PRO A 1 177 ? -16.170 -34.094 43.870 1.00 79.05 161 PRO A CA 1
ATOM 1196 C C . PRO A 1 177 ? -16.865 -34.943 42.793 1.00 77.55 161 PRO A C 1
ATOM 1197 O O . PRO A 1 177 ? -16.720 -34.658 41.617 1.00 76.53 161 PRO A O 1
ATOM 1201 N N . LEU A 1 178 ? -17.598 -35.968 43.235 1.00 77.06 162 LEU A N 1
ATOM 1202 C CA . LEU A 1 178 ? -18.320 -36.940 42.374 1.00 75.93 162 LEU A CA 1
ATOM 1203 C C . LEU A 1 178 ? -19.794 -36.944 42.784 1.00 72.85 162 LEU A C 1
ATOM 1204 O O . LEU A 1 178 ? -20.072 -37.145 43.981 1.00 73.26 162 LEU A O 1
ATOM 1209 N N . TRP A 1 179 ? -20.692 -36.711 41.826 1.00 69.18 163 TRP A N 1
ATOM 1210 C CA . TRP A 1 179 ? -22.162 -36.678 42.038 1.00 66.76 163 TRP A CA 1
ATOM 1211 C C . TRP A 1 179 ? -22.835 -37.587 41.007 1.00 66.68 163 TRP A C 1
ATOM 1212 O O . TRP A 1 179 ? -22.369 -37.619 39.859 1.00 66.56 163 TRP A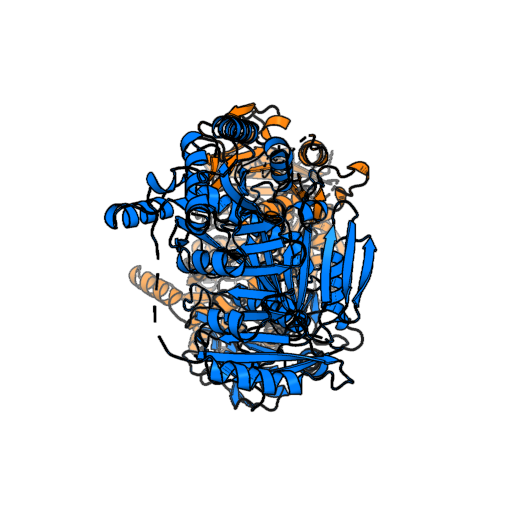 O 1
ATOM 1223 N N . GLY A 1 180 ? -23.857 -38.331 41.433 1.00 66.83 164 GLY A N 1
ATOM 1224 C CA . GLY A 1 180 ? -24.690 -39.177 40.559 1.00 66.86 164 GLY A CA 1
ATOM 1225 C C . GLY A 1 180 ? -26.159 -38.825 40.701 1.00 64.28 164 GLY A C 1
ATOM 1226 O O . GLY A 1 180 ? -26.576 -38.471 41.823 1.00 63.35 164 GLY A O 1
ATOM 1227 N N . VAL A 1 181 ? -26.913 -38.908 39.604 1.00 63.11 165 VAL A N 1
ATOM 1228 C CA . VAL A 1 181 ? -28.407 -38.876 39.608 1.00 62.06 165 VAL A CA 1
ATOM 1229 C C . VAL A 1 181 ? -28.902 -40.100 38.831 1.00 64.22 165 VAL A C 1
ATOM 1230 O O . VAL A 1 181 ? -28.365 -40.345 37.737 1.00 66.01 165 VAL A O 1
ATOM 1234 N N . GLN A 1 182 ? -29.856 -40.854 39.391 1.00 65.53 166 GLN A N 1
ATOM 1235 C CA . GLN A 1 182 ? -30.477 -42.047 38.746 1.00 67.86 166 GLN A CA 1
ATOM 1236 C C . GLN A 1 182 ? -31.771 -41.633 38.033 1.00 65.76 166 GLN A C 1
ATOM 1237 O O . GLN A 1 182 ? -32.703 -42.456 37.956 1.00 67.55 166 GLN A O 1
ATOM 1243 N N . PHE A 1 183 ? -31.821 -40.403 37.525 1.00 62.06 167 PHE A N 1
ATOM 1244 C CA . PHE A 1 183 ? -32.926 -39.880 36.685 1.00 59.51 167 PHE A CA 1
ATOM 1245 C C . PHE A 1 183 ? -32.316 -39.001 35.594 1.00 58.50 167 PHE A C 1
ATOM 1246 O O . PHE A 1 183 ? -31.111 -38.707 35.665 1.00 58.63 167 PHE A O 1
ATOM 1254 N N . HIS A 1 184 ? -33.125 -38.604 34.614 1.00 57.97 168 HIS A N 1
ATOM 1255 C CA . HIS A 1 184 ? -32.711 -37.724 33.492 1.00 57.05 168 HIS A CA 1
ATOM 1256 C C . HIS A 1 184 ? -33.158 -36.300 33.794 1.00 55.04 168 HIS A C 1
ATOM 1257 O O . HIS A 1 184 ? -34.321 -35.969 33.580 1.00 54.46 168 HIS A O 1
ATOM 1264 N N . PRO A 1 185 ? -32.253 -35.419 34.286 1.00 54.24 169 PRO A N 1
ATOM 1265 C CA . PRO A 1 185 ? -32.600 -34.023 34.534 1.00 52.52 169 PRO A CA 1
ATOM 1266 C C . PRO A 1 185 ? -33.129 -33.337 33.270 1.00 52.11 169 PRO A C 1
ATOM 1267 O O . PRO A 1 185 ? -33.973 -32.477 33.396 1.00 51.79 169 PRO A O 1
ATOM 1271 N N . GLU A 1 186 ? -32.626 -33.763 32.105 1.00 53.00 170 GLU A N 1
ATOM 1272 C CA . GLU A 1 186 ? -32.835 -33.121 30.777 1.00 52.61 170 GLU A CA 1
ATOM 1273 C C . GLU A 1 186 ? -34.107 -33.644 30.093 1.00 52.64 170 GLU A C 1
ATOM 1274 O O . GLU A 1 186 ? -34.458 -33.085 29.033 1.00 52.17 170 GLU A O 1
ATOM 1280 N N . SER A 1 187 ? -34.779 -34.657 30.655 1.00 52.57 171 SER A N 1
ATOM 1281 C CA . SER A 1 187 ? -36.041 -35.218 30.101 1.00 52.96 171 SER A CA 1
ATOM 1282 C C . SER A 1 187 ? -37.147 -34.156 30.152 1.00 51.92 171 SER A C 1
ATOM 1283 O O . SER A 1 187 ? -37.166 -33.356 31.101 1.00 50.90 171 SER A O 1
ATOM 1286 N N . ILE A 1 188 ? -38.031 -34.147 29.152 1.00 53.58 172 ILE A N 1
ATOM 1287 C CA . ILE A 1 188 ? -39.164 -33.178 29.052 1.00 53.74 172 ILE A CA 1
ATOM 1288 C C . ILE A 1 188 ? -40.088 -33.326 30.276 1.00 53.47 172 ILE A C 1
ATOM 1289 O O . ILE A 1 188 ? -40.643 -32.301 30.715 1.00 53.07 172 ILE A O 1
ATOM 1294 N N . GLY A 1 189 ? -40.227 -34.538 30.828 1.00 54.19 173 GLY A N 1
ATOM 1295 C CA . GLY A 1 189 ? -41.086 -34.831 31.996 1.00 54.68 173 GLY A CA 1
ATOM 1296 C C . GLY A 1 189 ? -40.409 -34.550 33.330 1.00 53.65 173 GLY A C 1
ATOM 1297 O O . GLY A 1 189 ? -41.062 -34.776 34.382 1.00 53.86 173 GLY A O 1
ATOM 1298 N N . SER A 1 190 ? -39.147 -34.103 33.326 1.00 52.26 174 SER A N 1
ATOM 1299 C CA . SER A 1 190 ? -38.396 -33.730 34.554 1.00 51.69 174 SER A CA 1
ATOM 1300 C C . SER A 1 190 ? -38.537 -32.225 34.810 1.00 50.69 174 SER A C 1
ATOM 1301 O O . SER A 1 190 ? -38.658 -31.458 33.830 1.00 50.17 174 SER A O 1
ATOM 1304 N N . ASP A 1 191 ? -38.555 -31.829 36.085 1.00 50.23 175 ASP A N 1
ATOM 1305 C CA . ASP A 1 191 ? -38.495 -30.410 36.524 1.00 49.90 175 ASP A CA 1
ATOM 1306 C C . ASP A 1 191 ? -37.094 -30.096 37.057 1.00 49.04 175 ASP A C 1
ATOM 1307 O O . ASP A 1 191 ? -36.430 -31.019 37.548 1.00 49.01 175 ASP A O 1
ATOM 1312 N N . PHE A 1 192 ? -36.688 -28.827 36.957 1.00 49.34 176 PHE A N 1
ATOM 1313 C CA . PHE A 1 192 ? -35.472 -28.229 37.573 1.00 50.42 176 PHE A CA 1
ATOM 1314 C C . PHE A 1 192 ? -34.200 -28.861 36.990 1.00 50.46 176 PHE A C 1
ATOM 1315 O O . PHE A 1 192 ? -33.163 -28.846 37.678 1.00 51.13 176 PHE A O 1
ATOM 1323 N N . GLY A 1 193 ? -34.268 -29.358 35.750 1.00 49.98 177 GLY A N 1
ATOM 1324 C CA . GLY A 1 193 ? -33.117 -29.927 35.023 1.00 51.03 177 GLY A CA 1
ATOM 1325 C C . GLY A 1 193 ? -31.973 -28.933 34.928 1.00 50.40 177 GLY A C 1
ATOM 1326 O O . GLY A 1 193 ? -30.844 -29.294 35.290 1.00 49.49 177 GLY A O 1
ATOM 1327 N N . ARG A 1 194 ? -32.268 -27.714 34.465 1.00 49.88 178 ARG A N 1
ATOM 1328 C CA . ARG A 1 194 ? -31.288 -26.603 34.331 1.00 50.39 178 ARG A CA 1
ATOM 1329 C C . ARG A 1 194 ? -30.709 -26.247 35.709 1.00 50.14 178 ARG A C 1
ATOM 1330 O O . ARG A 1 194 ? -29.488 -26.003 35.797 1.00 50.76 178 ARG A O 1
ATOM 1338 N N . GLU A 1 195 ? -31.542 -26.220 36.752 1.00 50.31 179 GLU A N 1
ATOM 1339 C CA . GLU A 1 195 ? -31.101 -25.869 38.130 1.00 51.47 179 GLU A CA 1
ATOM 1340 C C . GLU A 1 195 ? -30.087 -26.913 38.615 1.00 51.02 179 GLU A C 1
ATOM 1341 O O . GLU A 1 195 ? -29.072 -26.512 39.218 1.00 52.29 179 GLU A O 1
ATOM 1347 N N . ILE A 1 196 ? -30.334 -28.200 38.359 1.00 50.34 180 ILE A N 1
ATOM 1348 C CA . ILE A 1 196 ? -29.386 -29.294 38.731 1.00 52.08 180 ILE A CA 1
ATOM 1349 C C . ILE A 1 196 ? -28.047 -29.071 38.014 1.00 52.89 180 ILE A C 1
ATOM 1350 O O . ILE A 1 196 ? -26.996 -29.257 38.664 1.00 53.79 180 ILE A O 1
ATOM 1355 N N . MET A 1 197 ? -28.064 -28.679 36.734 1.00 52.90 181 MET A N 1
ATOM 1356 C CA . MET A 1 197 ? -26.810 -28.487 35.957 1.00 53.85 181 MET A CA 1
ATOM 1357 C C . MET A 1 197 ? -26.087 -27.228 36.463 1.00 53.54 181 MET A C 1
ATOM 1358 O O . MET A 1 197 ? -24.855 -27.273 36.549 1.00 54.04 181 MET A O 1
ATOM 1363 N N . ALA A 1 198 ? -26.816 -26.156 36.804 1.00 52.69 182 ALA A N 1
ATOM 1364 C CA . ALA A 1 198 ? -26.252 -24.914 37.393 1.00 53.64 182 ALA A CA 1
ATOM 1365 C C . ALA A 1 198 ? -25.609 -25.219 38.756 1.00 54.86 182 ALA A C 1
ATOM 1366 O O . ALA A 1 198 ? -24.523 -24.673 39.038 1.00 55.92 182 ALA A O 1
ATOM 1368 N N . ASN A 1 199 ? -26.259 -26.054 39.573 1.00 54.15 183 ASN A N 1
ATOM 1369 C CA . ASN A 1 199 ? -25.742 -26.482 40.900 1.00 55.44 183 ASN A CA 1
ATOM 1370 C C . ASN A 1 199 ? -24.414 -27.223 40.710 1.00 56.63 183 ASN A C 1
ATOM 1371 O O . ASN A 1 199 ? -23.483 -26.950 41.492 1.00 58.51 183 ASN A O 1
ATOM 1376 N N . PHE A 1 200 ? -24.319 -28.110 39.711 1.00 55.51 184 PHE A N 1
ATOM 1377 C CA . PHE A 1 200 ? -23.085 -28.893 39.438 1.00 57.17 184 PHE A CA 1
ATOM 1378 C C . PHE A 1 200 ? -21.956 -27.936 39.037 1.00 58.00 184 PHE A C 1
ATOM 1379 O O . PHE A 1 200 ? -20.826 -28.113 39.524 1.00 59.29 184 PHE A O 1
ATOM 1387 N N . ARG A 1 201 ? -22.256 -26.960 38.174 1.00 57.26 185 ARG A N 1
ATOM 1388 C CA . ARG A 1 201 ? -21.292 -25.909 37.752 1.00 58.43 185 ARG A CA 1
ATOM 1389 C C . ARG A 1 201 ? -20.763 -25.196 39.001 1.00 58.47 185 ARG A C 1
ATOM 1390 O O . ARG A 1 201 ? -19.538 -25.021 39.096 1.00 60.57 185 ARG A O 1
ATOM 1398 N N . ASP A 1 202 ? -21.657 -24.809 39.915 1.00 57.21 186 ASP A N 1
ATOM 1399 C CA . ASP A 1 202 ? -21.327 -24.090 41.177 1.00 57.95 186 ASP A CA 1
ATOM 1400 C C . ASP A 1 202 ? -20.430 -24.965 42.057 1.00 58.82 186 ASP A C 1
ATOM 1401 O O . ASP A 1 202 ? -19.490 -24.420 42.654 1.00 60.53 186 ASP A O 1
ATOM 1406 N N . LEU A 1 203 ? -20.730 -26.264 42.138 1.00 57.87 187 LEU A N 1
ATOM 1407 C CA . LEU A 1 203 ? -19.925 -27.265 42.888 1.00 60.24 187 LEU A CA 1
ATOM 1408 C C . LEU A 1 203 ? -18.533 -27.389 42.256 1.00 62.00 187 LEU A C 1
ATOM 1409 O O . LEU A 1 203 ? -17.565 -27.505 43.011 1.00 63.41 187 LEU A O 1
ATOM 1414 N N . ALA A 1 204 ? -18.443 -27.350 40.923 1.00 61.07 188 ALA A N 1
ATOM 1415 C CA . ALA A 1 204 ? -17.170 -27.429 40.168 1.00 63.16 188 ALA A CA 1
ATOM 1416 C C . ALA A 1 204 ? -16.318 -26.185 40.449 1.00 64.58 188 ALA A C 1
ATOM 1417 O O . ALA A 1 204 ? -15.102 -26.342 40.677 1.00 66.68 188 ALA A O 1
ATOM 1419 N N . LEU A 1 205 ? -16.928 -24.994 40.434 1.00 63.06 189 LEU A N 1
ATOM 1420 C CA . LEU A 1 205 ? -16.233 -23.712 40.742 1.00 64.83 189 LEU A CA 1
ATOM 1421 C C . LEU A 1 205 ? -15.686 -23.756 42.175 1.00 66.41 189 LEU A C 1
ATOM 1422 O O . LEU A 1 205 ? -14.501 -23.425 42.357 1.00 68.96 189 LEU A O 1
ATOM 1427 N N . ALA A 1 206 ? -16.511 -24.169 43.143 1.00 65.42 190 ALA A N 1
ATOM 1428 C CA . ALA A 1 206 ? -16.156 -24.281 44.579 1.00 67.45 190 ALA A CA 1
ATOM 1429 C C . ALA A 1 206 ? -14.983 -25.249 44.752 1.00 70.31 190 ALA A C 1
ATOM 1430 O O . ALA A 1 206 ? -14.138 -24.997 45.625 1.00 73.37 190 ALA A O 1
ATOM 1432 N N . HIS A 1 207 ? -14.935 -26.312 43.942 1.00 70.48 191 HIS A N 1
ATOM 1433 C CA . HIS A 1 207 ? -13.858 -27.336 43.976 1.00 73.70 191 HIS A CA 1
ATOM 1434 C C . HIS A 1 207 ? -12.517 -26.718 43.556 1.00 76.43 191 HIS A C 1
ATOM 1435 O O . HIS A 1 207 ? -11.520 -26.985 44.245 1.00 79.29 191 HIS A O 1
ATOM 1442 N N . HIS A 1 208 ? -12.484 -25.938 42.469 1.00 75.76 192 HIS A N 1
ATOM 1443 C CA . HIS A 1 208 ? -11.226 -25.383 41.893 1.00 79.23 192 HIS A CA 1
ATOM 1444 C C . HIS A 1 208 ? -10.709 -24.228 42.756 1.00 81.37 192 HIS A C 1
ATOM 1445 O O . HIS A 1 208 ? -9.474 -24.073 42.828 1.00 84.41 192 HIS A O 1
ATOM 1452 N N . ARG A 1 209 ? -11.595 -23.462 43.402 1.00 79.44 193 ARG A N 1
ATOM 1453 C CA . ARG A 1 209 ? -11.187 -22.416 44.382 1.00 82.06 193 ARG A CA 1
ATOM 1454 C C . ARG A 1 209 ? -10.504 -23.082 45.583 1.00 85.36 193 ARG A C 1
ATOM 1455 O O . ARG A 1 209 ? -9.505 -22.523 46.064 1.00 89.26 193 ARG A O 1
ATOM 1463 N N . ALA A 1 210 ? -11.023 -24.229 46.035 1.00 85.39 194 ALA A N 1
ATOM 1464 C CA . ALA A 1 210 ? -10.490 -25.029 47.166 1.00 89.06 194 ALA A CA 1
ATOM 1465 C C . ALA A 1 210 ? -9.088 -25.559 46.827 1.00 94.49 194 ALA A C 1
ATOM 1466 O O . ALA A 1 210 ? -8.281 -25.722 47.762 1.00 98.18 194 ALA A O 1
ATOM 1468 N N . ARG A 1 211 ? -8.813 -25.824 45.544 1.00 108.07 195 ARG A N 1
ATOM 1469 C CA . ARG A 1 211 ? -7.465 -26.195 45.030 1.00 114.24 195 ARG A CA 1
ATOM 1470 C C . ARG A 1 211 ? -6.560 -24.958 45.089 1.00 112.76 195 ARG A C 1
ATOM 1471 O O . ARG A 1 211 ? -5.420 -25.060 44.594 1.00 117.14 195 ARG A O 1
ATOM 1479 N N . SER A 1 217 ? 1.802 -22.759 52.080 1.00 114.18 201 SER A N 1
ATOM 1480 C CA . SER A 1 217 ? 1.377 -21.665 52.996 1.00 108.50 201 SER A CA 1
ATOM 1481 C C . SER A 1 217 ? 2.541 -21.260 53.898 1.00 110.65 201 SER A C 1
ATOM 1482 O O . SER A 1 217 ? 3.175 -22.122 54.501 1.00 115.45 201 SER A O 1
ATOM 1485 N N . PRO A 1 218 ? 2.865 -19.950 54.015 1.00 108.08 202 PRO A N 1
ATOM 1486 C CA . PRO A 1 218 ? 3.967 -19.506 54.869 1.00 110.80 202 PRO A CA 1
ATOM 1487 C C . PRO A 1 218 ? 3.695 -19.567 56.384 1.00 109.00 202 PRO A C 1
ATOM 1488 O O . PRO A 1 218 ? 4.633 -19.364 57.136 1.00 111.77 202 PRO A O 1
ATOM 1492 N N . TYR A 1 219 ? 2.458 -19.863 56.799 1.00 105.21 203 TYR A N 1
ATOM 1493 C CA . TYR A 1 219 ? 2.011 -19.801 58.217 1.00 103.01 203 TYR A CA 1
ATOM 1494 C C . TYR A 1 219 ? 1.410 -21.136 58.674 1.00 104.10 203 TYR A C 1
ATOM 1495 O O . TYR A 1 219 ? 0.980 -21.940 57.826 1.00 105.36 203 TYR A O 1
ATOM 1504 N N . GLU A 1 220 ? 1.401 -21.352 59.994 1.00 104.26 204 GLU A N 1
ATOM 1505 C CA . GLU A 1 220 ? 0.570 -22.367 60.699 1.00 104.21 204 GLU A CA 1
ATOM 1506 C C . GLU A 1 220 ? -0.464 -21.619 61.553 1.00 98.11 204 GLU A C 1
ATOM 1507 O O . GLU A 1 220 ? -0.047 -20.817 62.406 1.00 96.79 204 GLU A O 1
ATOM 1513 N N . LEU A 1 221 ? -1.759 -21.844 61.307 1.00 94.50 205 LEU A N 1
ATOM 1514 C CA . LEU A 1 221 ? -2.875 -21.233 62.081 1.00 89.67 205 LEU A CA 1
ATOM 1515 C C . LEU A 1 221 ? -3.158 -22.099 63.312 1.00 90.90 205 LEU A C 1
ATOM 1516 O O . LEU A 1 221 ? -3.538 -23.272 63.136 1.00 93.25 205 LEU A O 1
ATOM 1521 N N . HIS A 1 222 ? -2.976 -21.531 64.505 1.00 89.66 206 HIS A N 1
ATOM 1522 C CA . HIS A 1 222 ? -3.334 -22.145 65.810 1.00 90.77 206 HIS A CA 1
ATOM 1523 C C . HIS A 1 222 ? -4.694 -21.596 66.259 1.00 85.96 206 HIS A C 1
ATOM 1524 O O . HIS A 1 222 ? -4.914 -20.372 66.131 1.00 81.65 206 HIS A O 1
ATOM 1531 N N . VAL A 1 223 ? -5.570 -22.477 66.753 1.00 86.83 207 VAL A N 1
ATOM 1532 C CA . VAL A 1 223 ? -6.954 -22.145 67.201 1.00 83.96 207 VAL A CA 1
ATOM 1533 C C . VAL A 1 223 ? -7.163 -22.709 68.608 1.00 86.15 207 VAL A C 1
ATOM 1534 O O . VAL A 1 223 ? -6.676 -23.823 68.881 1.00 90.64 207 VAL A O 1
ATOM 1538 N N . ARG A 1 224 ? -7.859 -21.956 69.461 1.00 84.02 208 ARG A N 1
ATOM 1539 C CA . ARG A 1 224 ? -8.265 -22.388 70.824 1.00 86.33 208 ARG A CA 1
ATOM 1540 C C . ARG A 1 224 ? -9.666 -21.837 71.109 1.00 82.66 208 ARG A C 1
ATOM 1541 O O . ARG A 1 224 ? -9.834 -20.603 71.083 1.00 79.55 208 ARG A O 1
ATOM 1549 N N . ARG A 1 225 ? -10.627 -22.730 71.350 1.00 83.63 209 ARG A N 1
ATOM 1550 C CA . ARG A 1 225 ? -12.004 -22.387 71.786 1.00 81.47 209 ARG A CA 1
ATOM 1551 C C . ARG A 1 225 ? -12.000 -22.159 73.301 1.00 81.58 209 ARG A C 1
ATOM 1552 O O . ARG A 1 225 ? -11.398 -22.981 74.015 1.00 84.65 209 ARG A O 1
ATOM 1560 N N . VAL A 1 226 ? -12.634 -21.079 73.765 1.00 77.94 210 VAL A N 1
ATOM 1561 C CA . VAL A 1 226 ? -12.855 -20.788 75.214 1.00 78.30 210 VAL A CA 1
ATOM 1562 C C . VAL A 1 226 ? -14.368 -20.737 75.457 1.00 76.92 210 VAL A C 1
ATOM 1563 O O . VAL A 1 226 ? -15.031 -19.885 74.838 1.00 72.62 210 VAL A O 1
ATOM 1567 N N . ASP A 1 227 ? -14.886 -21.595 76.345 1.00 79.99 211 ASP A N 1
ATOM 1568 C CA . ASP A 1 227 ? -16.343 -21.758 76.608 1.00 80.39 211 ASP A CA 1
ATOM 1569 C C . ASP A 1 227 ? -16.830 -20.647 77.548 1.00 78.53 211 ASP A C 1
ATOM 1570 O O . ASP A 1 227 ? -17.556 -20.960 78.511 1.00 81.50 211 ASP A O 1
ATOM 1575 N N . VAL A 1 228 ? -16.440 -19.399 77.272 1.00 74.74 212 VAL A N 1
ATOM 1576 C CA . VAL A 1 228 ? -16.969 -18.166 77.924 1.00 72.86 212 VAL A CA 1
ATOM 1577 C C . VAL A 1 228 ? -17.306 -17.162 76.821 1.00 69.07 212 VAL A C 1
ATOM 1578 O O . VAL A 1 228 ? -16.648 -17.197 75.756 1.00 66.81 212 VAL A O 1
ATOM 1582 N N . LEU A 1 229 ? -18.295 -16.304 77.068 1.00 67.83 213 LEU A N 1
ATOM 1583 C CA . LEU A 1 229 ? -18.590 -15.134 76.207 1.00 65.07 213 LEU A CA 1
ATOM 1584 C C . LEU A 1 229 ? -18.690 -13.903 77.097 1.00 64.64 213 LEU A C 1
ATOM 1585 O O . LEU A 1 229 ? -19.752 -13.620 77.644 1.00 64.74 213 LEU A O 1
ATOM 1590 N N . PRO A 1 230 ? -17.583 -13.148 77.278 1.00 64.35 214 PRO A N 1
ATOM 1591 C CA . PRO A 1 230 ? -17.631 -11.889 78.010 1.00 64.81 214 PRO A CA 1
ATOM 1592 C C . PRO A 1 230 ? -18.302 -10.838 77.118 1.00 62.85 214 PRO A C 1
ATOM 1593 O O . PRO A 1 230 ? -18.385 -11.053 75.931 1.00 61.41 214 PRO A O 1
ATOM 1597 N N . ASP A 1 231 ? -18.755 -9.739 77.714 1.00 63.85 215 ASP A N 1
ATOM 1598 C CA . ASP A 1 231 ? -19.246 -8.545 76.983 1.00 62.92 215 ASP A CA 1
ATOM 1599 C C . ASP A 1 231 ? -18.141 -8.096 76.019 1.00 60.47 215 ASP A C 1
ATOM 1600 O O . ASP A 1 231 ? -16.981 -7.988 76.460 1.00 60.72 215 ASP A O 1
ATOM 1605 N N . ALA A 1 232 ? -18.482 -7.864 74.747 1.00 57.39 216 ALA A N 1
ATOM 1606 C CA . ALA A 1 232 ? -17.522 -7.514 73.678 1.00 55.49 216 ALA A CA 1
ATOM 1607 C C . ALA A 1 232 ? -16.742 -6.259 74.076 1.00 54.89 216 ALA A C 1
ATOM 1608 O O . ALA A 1 232 ? -15.527 -6.197 73.786 1.00 53.44 216 ALA A O 1
ATOM 1610 N N . GLU A 1 233 ? -17.414 -5.295 74.711 1.00 55.77 217 GLU A N 1
ATOM 1611 C CA . GLU A 1 233 ? -16.786 -4.017 75.129 1.00 56.64 217 GLU A CA 1
ATOM 1612 C C . GLU A 1 233 ? -15.769 -4.309 76.241 1.00 58.33 217 GLU A C 1
ATOM 1613 O O . GLU A 1 233 ? -14.710 -3.655 76.257 1.00 58.45 217 GLU A O 1
ATOM 1619 N N . GLU A 1 234 ? -16.080 -5.257 77.129 1.00 59.30 218 GLU A N 1
ATOM 1620 C CA . GLU A 1 234 ? -15.144 -5.724 78.182 1.00 61.02 218 GLU A CA 1
ATOM 1621 C C . GLU A 1 234 ? -13.907 -6.357 77.528 1.00 59.77 218 GLU A C 1
ATOM 1622 O O . GLU A 1 234 ? -12.792 -6.134 78.041 1.00 60.72 218 GLU A O 1
ATOM 1628 N N . VAL A 1 235 ? -14.084 -7.106 76.434 1.00 58.00 219 VAL A N 1
ATOM 1629 C CA . VAL A 1 235 ? -12.960 -7.742 75.682 1.00 57.88 219 VAL A CA 1
ATOM 1630 C C . VAL A 1 235 ? -12.070 -6.639 75.089 1.00 57.84 219 VAL A C 1
ATOM 1631 O O . VAL A 1 235 ? -10.825 -6.742 75.237 1.00 58.89 219 VAL A O 1
ATOM 1635 N N . ARG A 1 236 ? -12.668 -5.628 74.441 1.00 57.06 220 ARG A N 1
ATOM 1636 C CA . ARG A 1 236 ? -11.914 -4.481 73.862 1.00 57.59 220 ARG A CA 1
ATOM 1637 C C . ARG A 1 236 ? -11.070 -3.846 74.971 1.00 59.32 220 ARG A C 1
ATOM 1638 O O . ARG A 1 236 ? -9.849 -3.712 74.785 1.00 60.44 220 ARG A O 1
ATOM 1646 N N . ARG A 1 237 ? -11.707 -3.486 76.085 1.00 60.42 221 ARG A N 1
ATOM 1647 C CA . ARG A 1 237 ? -11.082 -2.726 77.198 1.00 62.81 221 ARG A CA 1
ATOM 1648 C C . ARG A 1 237 ? -10.106 -3.616 77.978 1.00 65.60 221 ARG A C 1
ATOM 1649 O O . ARG A 1 237 ? -9.107 -3.075 78.483 1.00 68.21 221 ARG A O 1
ATOM 1657 N N . GLY A 1 238 ? -10.392 -4.918 78.083 1.00 65.83 222 GLY A N 1
ATOM 1658 C CA . GLY A 1 238 ? -9.644 -5.871 78.926 1.00 68.96 222 GLY A CA 1
ATOM 1659 C C . GLY A 1 238 ? -8.484 -6.535 78.197 1.00 69.86 222 GLY A C 1
ATOM 1660 O O . GLY A 1 238 ? -7.465 -6.788 78.848 1.00 72.41 222 GLY A O 1
ATOM 1661 N N . CYS A 1 239 ? -8.622 -6.825 76.901 1.00 68.70 223 CYS A N 1
ATOM 1662 C CA . CYS A 1 239 ? -7.652 -7.650 76.126 1.00 70.67 223 CYS A CA 1
ATOM 1663 C C . CYS A 1 239 ? -6.767 -6.802 75.203 1.00 71.14 223 CYS A C 1
ATOM 1664 O O . CYS A 1 239 ? -5.645 -7.252 74.925 1.00 74.75 223 CYS A O 1
ATOM 1667 N N . LEU A 1 240 ? -7.245 -5.658 74.711 1.00 69.97 224 LEU A N 1
ATOM 1668 C CA . LEU A 1 240 ? -6.504 -4.826 73.724 1.00 70.86 224 LEU A CA 1
ATOM 1669 C C . LEU A 1 240 ? -5.942 -3.597 74.427 1.00 73.98 224 LEU A C 1
ATOM 1670 O O . LEU A 1 240 ? -6.515 -3.131 75.405 1.00 75.12 224 LEU A O 1
ATOM 1675 N N . PRO A 1 241 ? -4.821 -3.020 73.938 1.00 77.64 225 PRO A N 1
ATOM 1676 C CA . PRO A 1 241 ? -4.213 -1.865 74.594 1.00 81.30 225 PRO A CA 1
ATOM 1677 C C . PRO A 1 241 ? -5.010 -0.591 74.274 1.00 80.59 225 PRO A C 1
ATOM 1678 O O . PRO A 1 241 ? -5.483 -0.475 73.159 1.00 78.75 225 PRO A O 1
ATOM 1682 N N . GLY A 1 242 ? -5.156 0.308 75.254 1.00 83.47 226 GLY A N 1
ATOM 1683 C CA . GLY A 1 242 ? -5.778 1.635 75.067 1.00 83.29 226 GLY A CA 1
ATOM 1684 C C . GLY A 1 242 ? -5.030 2.443 74.019 1.00 83.83 226 GLY A C 1
ATOM 1685 O O . GLY A 1 242 ? -5.685 3.044 73.143 1.00 82.09 226 GLY A O 1
ATOM 1686 N N . GLU A 1 243 ? -3.698 2.432 74.105 1.00 86.28 227 GLU A N 1
ATOM 1687 C CA . GLU A 1 243 ? -2.766 3.111 73.170 1.00 87.80 227 GLU A CA 1
ATOM 1688 C C . GLU A 1 243 ? -2.277 2.068 72.157 1.00 85.79 227 GLU A C 1
ATOM 1689 O O . GLU A 1 243 ? -1.982 0.933 72.578 1.00 87.72 227 GLU A O 1
ATOM 1695 N N . GLY A 1 244 ? -2.217 2.428 70.874 1.00 82.00 228 GLY A N 1
ATOM 1696 C CA . GLY A 1 244 ? -1.759 1.538 69.788 1.00 80.11 228 GLY A CA 1
ATOM 1697 C C . GLY A 1 244 ? -2.873 1.217 68.803 1.00 74.14 228 GLY A C 1
ATOM 1698 O O . GLY A 1 244 ? -4.036 1.572 69.077 1.00 71.03 228 GLY A O 1
ATOM 1699 N N . THR A 1 245 ? -2.520 0.558 67.697 1.00 72.99 229 THR A N 1
ATOM 1700 C CA . THR A 1 245 ? -3.417 0.222 66.560 1.00 69.32 229 THR A CA 1
ATOM 1701 C C . THR A 1 245 ? -4.244 -1.019 66.913 1.00 66.31 229 THR A C 1
ATOM 1702 O O . THR A 1 245 ? -3.636 -2.064 67.185 1.00 68.55 229 THR A O 1
ATOM 1706 N N . THR A 1 246 ? -5.576 -0.902 66.919 1.00 62.14 230 THR A N 1
ATOM 1707 C CA . THR A 1 246 ? -6.516 -1.997 67.284 1.00 59.26 230 THR A CA 1
ATOM 1708 C C . THR A 1 246 ? -7.728 -1.973 66.349 1.00 55.35 230 THR A C 1
ATOM 1709 O O . THR A 1 246 ? -8.023 -0.906 65.768 1.00 54.40 230 THR A O 1
ATOM 1713 N N . PHE A 1 247 ? -8.395 -3.119 66.205 1.00 53.05 231 PHE A N 1
ATOM 1714 C CA . PHE A 1 247 ? -9.711 -3.227 65.526 1.00 49.82 231 PHE A CA 1
ATOM 1715 C C . PHE A 1 247 ? -10.718 -3.921 66.437 1.00 48.51 231 PHE A C 1
ATOM 1716 O O . PHE A 1 247 ? -10.346 -4.760 67.277 1.00 49.07 231 PHE A O 1
ATOM 1724 N N . TRP A 1 248 ? -11.989 -3.591 66.204 1.00 46.25 232 TRP A N 1
ATOM 1725 C CA . TRP A 1 248 ? -13.167 -4.191 66.864 1.00 45.10 232 TRP A CA 1
ATOM 1726 C C . TRP A 1 248 ? -14.281 -4.218 65.821 1.00 43.65 232 TRP A C 1
ATOM 1727 O O . TRP A 1 248 ? -14.826 -3.145 65.536 1.00 42.47 232 TRP A O 1
ATOM 1738 N N . LEU A 1 249 ? -14.491 -5.379 65.205 1.00 43.66 233 LEU A N 1
ATOM 1739 C CA . LEU A 1 249 ? -15.637 -5.644 64.306 1.00 43.50 233 LEU A CA 1
ATOM 1740 C C . LEU A 1 249 ? -16.786 -6.075 65.212 1.00 43.47 233 LEU A C 1
ATOM 1741 O O . LEU A 1 249 ? -16.712 -7.157 65.811 1.00 44.34 233 LEU A O 1
ATOM 1746 N N . ASP A 1 250 ? -17.754 -5.177 65.357 1.00 42.86 234 ASP A N 1
ATOM 1747 C CA . ASP A 1 250 ? -18.728 -5.140 66.463 1.00 43.55 234 ASP A CA 1
ATOM 1748 C C . ASP A 1 250 ? -20.123 -5.464 65.920 1.00 43.92 234 ASP A C 1
ATOM 1749 O O . ASP A 1 250 ? -20.744 -4.568 65.302 1.00 43.38 234 ASP A O 1
ATOM 1754 N N . SER A 1 251 ? -20.589 -6.693 66.146 1.00 44.45 235 SER A N 1
ATOM 1755 C CA . SER A 1 251 ? -22.014 -7.080 65.971 1.00 45.26 235 SER A CA 1
ATOM 1756 C C . SER A 1 251 ? -22.793 -6.582 67.189 1.00 46.26 235 SER A C 1
ATOM 1757 O O . SER A 1 251 ? -23.141 -7.397 68.055 1.00 47.75 235 SER A O 1
ATOM 1760 N N . SER A 1 252 ? -23.002 -5.269 67.269 1.00 46.35 236 SER A N 1
ATOM 1761 C CA . SER A 1 252 ? -23.651 -4.593 68.419 1.00 48.94 236 SER A CA 1
ATOM 1762 C C . SER A 1 252 ? -25.137 -4.973 68.427 1.00 51.16 236 SER A C 1
ATOM 1763 O O . SER A 1 252 ? -25.713 -5.058 69.499 1.00 51.70 236 SER A O 1
ATOM 1766 N N . SER A 1 253 ? -25.709 -5.222 67.247 1.00 52.54 237 SER A N 1
ATOM 1767 C CA . SER A 1 253 ? -26.973 -5.984 67.066 1.00 56.15 237 SER A CA 1
ATOM 1768 C C . SER A 1 253 ? -26.618 -7.416 66.654 1.00 57.26 237 SER A C 1
ATOM 1769 O O . SER A 1 253 ? -25.934 -7.582 65.614 1.00 55.39 237 SER A O 1
ATOM 1772 N N . VAL A 1 254 ? -27.052 -8.399 67.444 1.00 60.57 238 VAL A N 1
ATOM 1773 C CA . VAL A 1 254 ? -26.910 -9.856 67.151 1.00 62.44 238 VAL A CA 1
ATOM 1774 C C . VAL A 1 254 ? -28.301 -10.404 66.814 1.00 65.97 238 VAL A C 1
ATOM 1775 O O . VAL A 1 254 ? -29.206 -10.246 67.645 1.00 67.68 238 VAL A O 1
ATOM 1779 N N . LEU A 1 255 ? -28.460 -11.010 65.634 1.00 67.67 239 LEU A N 1
ATOM 1780 C CA . LEU A 1 255 ? -29.762 -11.530 65.135 1.00 71.30 239 LEU A CA 1
ATOM 1781 C C . LEU A 1 255 ? -29.518 -12.727 64.207 1.00 71.79 239 LEU A C 1
ATOM 1782 O O . LEU A 1 255 ? -28.835 -12.550 63.166 1.00 69.16 239 LEU A O 1
ATOM 1787 N N . GLU A 1 256 ? -30.051 -13.893 64.590 1.00 74.50 240 GLU A N 1
ATOM 1788 C CA . GLU A 1 256 ? -29.985 -15.176 63.837 1.00 76.20 240 GLU A CA 1
ATOM 1789 C C . GLU A 1 256 ? -30.140 -14.896 62.336 1.00 75.26 240 GLU A C 1
ATOM 1790 O O . GLU A 1 256 ? -31.220 -14.417 61.934 1.00 76.75 240 GLU A O 1
ATOM 1796 N N . GLY A 1 257 ? -29.083 -15.144 61.555 1.00 73.21 241 GLY A N 1
ATOM 1797 C CA . GLY A 1 257 ? -29.092 -15.060 60.081 1.00 71.96 241 GLY A CA 1
ATOM 1798 C C . GLY A 1 257 ? -28.546 -13.741 59.555 1.00 68.77 241 GLY A C 1
ATOM 1799 O O . GLY A 1 257 ? -28.206 -13.701 58.352 1.00 69.95 241 GLY A O 1
ATOM 1800 N N . ALA A 1 258 ? -28.468 -12.700 60.398 1.00 65.63 242 ALA A N 1
ATOM 1801 C CA . ALA A 1 258 ? -28.044 -11.324 60.026 1.00 61.27 242 ALA A CA 1
ATOM 1802 C C . ALA A 1 258 ? -26.631 -11.032 60.551 1.00 57.15 242 ALA A C 1
ATOM 1803 O O . ALA A 1 258 ? -25.828 -10.422 59.813 1.00 55.56 242 ALA A O 1
ATOM 1805 N N . SER A 1 259 ? -26.349 -11.427 61.794 1.00 55.45 243 SER A N 1
ATOM 1806 C CA . SER A 1 259 ? -25.034 -11.251 62.459 1.00 52.60 243 SER A CA 1
ATOM 1807 C C . SER A 1 259 ? -24.913 -12.258 63.605 1.00 53.33 243 SER A C 1
ATOM 1808 O O . SER A 1 259 ? -25.946 -12.594 64.217 1.00 54.26 243 SER A O 1
ATOM 1811 N N . ARG A 1 260 ? -23.689 -12.712 63.876 1.00 51.85 244 ARG A N 1
ATOM 1812 C CA . ARG A 1 260 ? -23.399 -13.798 64.848 1.00 53.02 244 ARG A CA 1
ATOM 1813 C C . ARG A 1 260 ? -22.066 -13.546 65.566 1.00 51.89 244 ARG A C 1
ATOM 1814 O O . ARG A 1 260 ? -21.952 -13.976 66.727 1.00 52.85 244 ARG A O 1
ATOM 1822 N N . PHE A 1 261 ? -21.097 -12.897 64.909 1.00 49.49 245 PHE A N 1
ATOM 1823 C CA . PHE A 1 261 ? -19.678 -12.880 65.350 1.00 49.30 245 PHE A CA 1
ATOM 1824 C C . PHE A 1 261 ? -19.165 -11.454 65.546 1.00 47.83 245 PHE A C 1
ATOM 1825 O O . PHE A 1 261 ? -19.597 -10.523 64.845 1.00 45.99 245 PHE A O 1
ATOM 1833 N N . SER A 1 262 ? -18.226 -11.303 66.482 1.00 48.00 246 SER A N 1
ATOM 1834 C CA . SER A 1 262 ? -17.403 -10.080 66.647 1.00 47.21 246 SER A CA 1
ATOM 1835 C C . SER A 1 262 ? -15.927 -10.482 66.595 1.00 47.73 246 SER A C 1
ATOM 1836 O O . SER A 1 262 ? -15.616 -11.620 66.980 1.00 49.87 246 SER A O 1
ATOM 1839 N N . PHE A 1 263 ? -15.063 -9.590 66.116 1.00 46.70 247 PHE A N 1
ATOM 1840 C CA . PHE A 1 263 ? -13.609 -9.853 65.953 1.00 48.23 247 PHE A CA 1
ATOM 1841 C C . PHE A 1 263 ? -12.817 -8.690 66.544 1.00 48.04 247 PHE A C 1
ATOM 1842 O O . PHE A 1 263 ? -13.184 -7.531 66.293 1.00 46.50 247 PHE A O 1
ATOM 1850 N N . LEU A 1 264 ? -11.783 -9.001 67.331 1.00 50.21 248 LEU A N 1
ATOM 1851 C CA . LEU A 1 264 ? -10.919 -7.995 68.001 1.00 51.73 248 LEU A CA 1
ATOM 1852 C C . LEU A 1 264 ? -9.448 -8.425 67.899 1.00 53.96 248 LEU A C 1
ATOM 1853 O O . LEU A 1 264 ? -9.168 -9.647 67.966 1.00 54.75 248 LEU A O 1
ATOM 1858 N N . GLY A 1 265 ? -8.555 -7.445 67.751 1.00 55.02 249 GLY A N 1
ATOM 1859 C CA . GLY A 1 265 ? -7.096 -7.656 67.693 1.00 57.50 249 GLY A CA 1
ATOM 1860 C C . GLY A 1 265 ? -6.338 -6.338 67.784 1.00 58.23 249 GLY A C 1
ATOM 1861 O O . GLY A 1 265 ? -6.989 -5.241 67.733 1.00 56.55 249 GLY A O 1
ATOM 1862 N N . ASP A 1 266 ? -4.992 -6.449 67.812 1.00 61.68 250 ASP A N 1
ATOM 1863 C CA . ASP A 1 266 ? -4.057 -5.301 67.925 1.00 63.93 250 ASP A CA 1
ATOM 1864 C C . ASP A 1 266 ? -2.797 -5.631 67.112 1.00 66.44 250 ASP A C 1
ATOM 1865 O O . ASP A 1 266 ? -2.741 -6.744 66.551 1.00 65.94 250 ASP A O 1
ATOM 1870 N N . ASP A 1 267 ? -1.833 -4.706 67.063 1.00 69.09 251 ASP A N 1
ATOM 1871 C CA . ASP A 1 267 ? -0.633 -4.789 66.182 1.00 72.93 251 ASP A CA 1
ATOM 1872 C C . ASP A 1 267 ? 0.592 -5.259 66.979 1.00 77.47 251 ASP A C 1
ATOM 1873 O O . ASP A 1 267 ? 1.717 -5.098 66.458 1.00 79.99 251 ASP A O 1
ATOM 1878 N N . ARG A 1 268 ? 0.391 -5.814 68.182 1.00 77.82 252 ARG A N 1
ATOM 1879 C CA . ARG A 1 268 ? 1.480 -6.182 69.129 1.00 82.44 252 ARG A CA 1
ATOM 1880 C C . ARG A 1 268 ? 2.167 -7.478 68.689 1.00 84.39 252 ARG A C 1
ATOM 1881 O O . ARG A 1 268 ? 3.327 -7.676 69.084 1.00 88.30 252 ARG A O 1
ATOM 1889 N N . GLY A 1 269 ? 1.474 -8.329 67.929 1.00 81.53 253 GLY A N 1
ATOM 1890 C CA . GLY A 1 269 ? 1.982 -9.634 67.462 1.00 84.19 253 GLY A CA 1
ATOM 1891 C C . GLY A 1 269 ? 3.266 -9.502 66.639 1.00 87.61 253 GLY A C 1
ATOM 1892 O O . GLY A 1 269 ? 3.511 -8.469 66.011 1.00 86.91 253 GLY A O 1
ATOM 1893 N N . PRO A 1 270 ? 4.120 -10.552 66.612 1.00 91.25 254 PRO A N 1
ATOM 1894 C CA . PRO A 1 270 ? 5.389 -10.504 65.881 1.00 95.58 254 PRO A CA 1
ATOM 1895 C C . PRO A 1 270 ? 5.271 -10.621 64.350 1.00 94.75 254 PRO A C 1
ATOM 1896 O O . PRO A 1 270 ? 6.274 -10.449 63.690 1.00 98.29 254 PRO A O 1
ATOM 1900 N N . LEU A 1 271 ? 4.080 -10.916 63.820 1.00 89.93 255 LEU A N 1
ATOM 1901 C CA . LEU A 1 271 ? 3.836 -11.020 62.354 1.00 89.34 255 LEU A CA 1
ATOM 1902 C C . LEU A 1 271 ? 2.828 -9.958 61.897 1.00 84.10 255 LEU A C 1
ATOM 1903 O O . LEU A 1 271 ? 2.562 -9.896 60.693 1.00 83.81 255 LEU A O 1
ATOM 1908 N N . ALA A 1 272 ? 2.307 -9.136 62.813 1.00 81.44 256 ALA A N 1
ATOM 1909 C CA . ALA A 1 272 ? 1.337 -8.059 62.515 1.00 77.24 256 ALA A CA 1
ATOM 1910 C C . ALA A 1 272 ? 2.005 -6.981 61.656 1.00 78.57 256 ALA A C 1
ATOM 1911 O O . ALA A 1 272 ? 3.199 -6.729 61.841 1.00 82.84 256 ALA A O 1
ATOM 1913 N N . GLU A 1 273 ? 1.234 -6.371 60.757 1.00 75.82 257 GLU A N 1
ATOM 1914 C CA . GLU A 1 273 ? 1.661 -5.247 59.884 1.00 77.45 257 GLU A CA 1
ATOM 1915 C C . GLU A 1 273 ? 0.539 -4.206 59.865 1.00 73.06 257 GLU A C 1
ATOM 1916 O O . GLU A 1 273 ? -0.649 -4.615 59.946 1.00 69.45 257 GLU A O 1
ATOM 1922 N N . TYR A 1 274 ? 0.894 -2.921 59.757 1.00 74.06 258 TYR A N 1
ATOM 1923 C CA . TYR A 1 274 ? -0.067 -1.828 59.457 1.00 71.95 258 TYR A CA 1
ATOM 1924 C C . TYR A 1 274 ? 0.267 -1.268 58.068 1.00 74.47 258 TYR A C 1
ATOM 1925 O O . TYR A 1 274 ? 1.413 -0.829 57.844 1.00 77.66 258 TYR A O 1
ATOM 1934 N N . LEU A 1 275 ? -0.716 -1.307 57.166 1.00 72.40 259 LEU A N 1
ATOM 1935 C CA . LEU A 1 275 ? -0.597 -0.917 55.734 1.00 75.36 259 LEU A CA 1
ATOM 1936 C C . LEU A 1 275 ? -1.490 0.302 55.494 1.00 72.85 259 LEU A C 1
ATOM 1937 O O . LEU A 1 275 ? -2.663 0.259 55.951 1.00 68.04 259 LEU A O 1
ATOM 1942 N N . THR A 1 276 ? -0.961 1.346 54.845 1.00 73.85 260 THR A N 1
ATOM 1943 C CA . THR A 1 276 ? -1.758 2.510 54.370 1.00 72.39 260 THR A CA 1
ATOM 1944 C C . THR A 1 276 ? -1.472 2.745 52.886 1.00 74.82 260 THR A C 1
ATOM 1945 O O . THR A 1 276 ? -0.392 2.310 52.407 1.00 76.26 260 THR A O 1
ATOM 1949 N N . TYR A 1 277 ? -2.392 3.427 52.197 1.00 72.87 261 TYR A N 1
ATOM 1950 C CA . TYR A 1 277 ? -2.272 3.760 50.755 1.00 75.11 261 TYR A CA 1
ATOM 1951 C C . TYR A 1 277 ? -2.646 5.226 50.511 1.00 75.90 261 TYR A C 1
ATOM 1952 O O . TYR A 1 277 ? -3.581 5.730 51.161 1.00 72.31 261 TYR A O 1
ATOM 1961 N N . ARG A 1 278 ? -1.918 5.879 49.599 1.00 79.04 262 ARG A N 1
ATOM 1962 C CA . ARG A 1 278 ? -2.190 7.252 49.095 1.00 81.66 262 ARG A CA 1
ATOM 1963 C C . ARG A 1 278 ? -2.359 7.181 47.575 1.00 82.63 262 ARG A C 1
ATOM 1964 O O . ARG A 1 278 ? -1.343 6.930 46.888 1.00 84.01 262 ARG A O 1
ATOM 1972 N N . VAL A 1 279 ? -3.587 7.379 47.079 1.00 80.14 263 VAL A N 1
ATOM 1973 C CA . VAL A 1 279 ? -3.926 7.351 45.622 1.00 81.72 263 VAL A CA 1
ATOM 1974 C C . VAL A 1 279 ? -2.978 8.294 44.870 1.00 86.87 263 VAL A C 1
ATOM 1975 O O . VAL A 1 279 ? -2.411 7.862 43.845 1.00 89.71 263 VAL A O 1
ATOM 1979 N N . ALA A 1 280 ? -2.814 9.523 45.372 1.00 88.97 264 ALA A N 1
ATOM 1980 C CA . ALA A 1 280 ? -2.073 10.637 44.729 1.00 94.11 264 ALA A CA 1
ATOM 1981 C C . ALA A 1 280 ? -0.611 10.246 44.479 1.00 98.48 264 ALA A C 1
ATOM 1982 O O . ALA A 1 280 ? -0.112 10.497 43.371 1.00 102.96 264 ALA A O 1
ATOM 1984 N N . ASP A 1 281 ? 0.049 9.679 45.490 1.00 98.83 265 ASP A N 1
ATOM 1985 C CA . ASP A 1 281 ? 1.421 9.109 45.397 1.00 102.61 265 ASP A CA 1
ATOM 1986 C C . ASP A 1 281 ? 1.350 7.778 44.642 1.00 100.47 265 ASP A C 1
ATOM 1987 O O . ASP A 1 281 ? 2.338 7.409 43.998 1.00 103.32 265 ASP A O 1
ATOM 1992 N N . GLY A 1 282 ? 0.221 7.076 44.759 1.00 94.41 266 GLY A N 1
ATOM 1993 C CA . GLY A 1 282 ? 0.035 5.702 44.258 1.00 92.69 266 GLY A CA 1
ATOM 1994 C C . GLY A 1 282 ? 0.919 4.717 45.001 1.00 93.16 266 GLY A C 1
ATOM 1995 O O . GLY A 1 282 ? 1.280 3.696 44.396 1.00 95.02 266 GLY A O 1
ATOM 1996 N N . VAL A 1 283 ? 1.265 5.008 46.262 1.00 92.14 267 VAL A N 1
ATOM 1997 C CA . VAL A 1 283 ? 2.268 4.221 47.042 1.00 93.80 267 VAL A CA 1
ATOM 1998 C C . VAL A 1 283 ? 1.571 3.472 48.184 1.00 88.93 267 VAL A C 1
ATOM 1999 O O . VAL A 1 283 ? 0.726 4.079 48.872 1.00 84.07 267 VAL A O 1
ATOM 2003 N N . VAL A 1 284 ? 1.919 2.189 48.344 1.00 89.00 268 VAL A N 1
ATOM 2004 C CA . VAL A 1 284 ? 1.571 1.331 49.514 1.00 86.07 268 VAL A CA 1
ATOM 2005 C C . VAL A 1 284 ? 2.701 1.464 50.540 1.00 89.04 268 VAL A C 1
ATOM 2006 O O . VAL A 1 284 ? 3.842 1.061 50.215 1.00 93.92 268 VAL A O 1
ATOM 2010 N N . SER A 1 285 ? 2.409 2.034 51.713 1.00 86.59 269 SER A N 1
ATOM 2011 C CA . SER A 1 285 ? 3.337 2.072 52.876 1.00 89.73 269 SER A CA 1
ATOM 2012 C C . SER A 1 285 ? 2.942 0.960 53.851 1.00 87.44 269 SER A C 1
ATOM 2013 O O . SER A 1 285 ? 1.801 1.019 54.374 1.00 82.36 269 SER A O 1
ATOM 2016 N N . VAL A 1 286 ? 3.830 -0.018 54.071 1.00 90.51 270 VAL A N 1
ATOM 2017 C CA . VAL A 1 286 ? 3.605 -1.143 55.031 1.00 90.03 270 VAL A CA 1
ATOM 2018 C C . VAL A 1 286 ? 4.587 -0.992 56.197 1.00 93.70 270 VAL A C 1
ATOM 2019 O O . VAL A 1 286 ? 5.813 -1.041 55.958 1.00 97.34 270 VAL A O 1
ATOM 2023 N N . ARG A 1 287 ? 4.062 -0.800 57.411 1.00 92.03 271 ARG A N 1
ATOM 2024 C CA . ARG A 1 287 ? 4.857 -0.759 58.667 1.00 95.80 271 ARG A CA 1
ATOM 2025 C C . ARG A 1 287 ? 4.914 -2.186 59.224 1.00 96.26 271 ARG A C 1
ATOM 2026 O O . ARG A 1 287 ? 3.863 -2.693 59.656 1.00 91.95 271 ARG A O 1
ATOM 2034 N N . GLY A 1 288 ? 6.084 -2.828 59.160 1.00 101.27 272 GLY A N 1
ATOM 2035 C CA . GLY A 1 288 ? 6.275 -4.231 59.573 1.00 103.21 272 GLY A CA 1
ATOM 2036 C C . GLY A 1 288 ? 6.246 -4.371 61.085 1.00 104.59 272 GLY A C 1
ATOM 2037 O O . GLY A 1 288 ? 6.350 -3.322 61.790 1.00 105.61 272 GLY A O 1
ATOM 2038 N N . SER A 1 289 ? 6.138 -5.616 61.579 1.00 106.54 273 SER A N 1
ATOM 2039 C CA . SER A 1 289 ? 6.313 -5.942 63.021 1.00 108.77 273 SER A CA 1
ATOM 2040 C C . SER A 1 289 ? 7.751 -5.612 63.442 1.00 115.36 273 SER A C 1
ATOM 2041 O O . SER A 1 289 ? 7.977 -5.384 64.646 1.00 115.31 273 SER A O 1
ATOM 2044 N N . ASP A 1 290 ? 8.675 -5.591 62.472 1.00 121.09 274 ASP A N 1
ATOM 2045 C CA . ASP A 1 290 ? 10.105 -5.213 62.639 1.00 128.73 274 ASP A CA 1
ATOM 2046 C C . ASP A 1 290 ? 10.222 -3.760 63.120 1.00 128.67 274 ASP A C 1
ATOM 2047 O O . ASP A 1 290 ? 11.071 -3.503 63.991 1.00 132.71 274 ASP A O 1
ATOM 2052 N N . GLY A 1 291 ? 9.402 -2.859 62.569 1.00 125.51 275 GLY A N 1
ATOM 2053 C CA . GLY A 1 291 ? 9.475 -1.397 62.777 1.00 125.56 275 GLY A CA 1
ATOM 2054 C C . GLY A 1 291 ? 9.630 -0.649 61.457 1.00 126.54 275 GLY A C 1
ATOM 2055 O O . GLY A 1 291 ? 9.400 0.593 61.424 1.00 125.47 275 GLY A O 1
ATOM 2056 N N . THR A 1 292 ? 10.003 -1.385 60.399 1.00 128.18 276 THR A N 1
ATOM 2057 C CA . THR A 1 292 ? 10.349 -0.853 59.057 1.00 130.13 276 THR A CA 1
ATOM 2058 C C . THR A 1 292 ? 9.071 -0.563 58.263 1.00 123.85 276 THR A C 1
ATOM 2059 O O . THR A 1 292 ? 8.214 -1.462 58.195 1.00 118.96 276 THR A O 1
ATOM 2063 N N . THR A 1 293 ? 8.961 0.645 57.699 1.00 123.42 277 THR A N 1
ATOM 2064 C CA . THR A 1 293 ? 7.917 1.047 56.718 1.00 118.83 277 THR A CA 1
ATOM 2065 C C . THR A 1 293 ? 8.486 0.897 55.300 1.00 121.06 277 THR A C 1
ATOM 2066 O O . THR A 1 293 ? 9.424 1.648 54.960 1.00 125.78 277 THR A O 1
ATOM 2070 N N . THR A 1 294 ? 7.956 -0.058 54.525 1.00 117.66 278 THR A N 1
ATOM 2071 C CA . THR A 1 294 ? 8.278 -0.282 53.086 1.00 119.55 278 THR A CA 1
ATOM 2072 C C . THR A 1 294 ? 7.306 0.534 52.228 1.00 115.75 278 THR A C 1
ATOM 2073 O O . THR A 1 294 ? 6.106 0.555 52.570 1.00 108.88 278 THR A O 1
ATOM 2077 N N . ARG A 1 295 ? 7.806 1.145 51.149 1.00 118.66 279 ARG A N 1
ATOM 2078 C CA . ARG A 1 295 ? 7.031 2.017 50.224 1.00 118.02 279 ARG A CA 1
ATOM 2079 C C . ARG A 1 295 ? 7.041 1.395 48.817 1.00 119.32 279 ARG A C 1
ATOM 2080 O O . ARG A 1 295 ? 8.110 0.908 48.409 1.00 123.80 279 ARG A O 1
ATOM 2088 N N . THR A 1 296 ? 5.895 1.381 48.114 1.00 115.45 280 THR A N 1
ATOM 2089 C CA . THR A 1 296 ? 5.744 0.811 46.739 1.00 116.12 280 THR A CA 1
ATOM 2090 C C . THR A 1 296 ? 4.707 1.595 45.924 1.00 112.65 280 THR A C 1
ATOM 2091 O O . THR A 1 296 ? 3.548 1.654 46.381 1.00 105.56 280 THR A O 1
ATOM 2095 N N . ARG A 1 297 ? 5.090 2.101 44.741 1.00 115.54 281 ARG A N 1
ATOM 2096 C CA . ARG A 1 297 ? 4.198 2.835 43.795 1.00 114.22 281 ARG A CA 1
ATOM 2097 C C . ARG A 1 297 ? 3.426 1.822 42.931 1.00 110.44 281 ARG A C 1
ATOM 2098 O O . ARG A 1 297 ? 3.979 1.384 41.907 1.00 114.89 281 ARG A O 1
ATOM 2106 N N . ARG A 1 298 ? 2.196 1.471 43.332 1.00 103.09 282 ARG A N 1
ATOM 2107 C CA . ARG A 1 298 ? 1.289 0.534 42.603 1.00 99.67 282 ARG A CA 1
ATOM 2108 C C . ARG A 1 298 ? -0.147 0.722 43.088 1.00 93.65 282 ARG A C 1
ATOM 2109 O O . ARG A 1 298 ? -0.357 1.362 44.112 1.00 90.42 282 ARG A O 1
ATOM 2117 N N . PRO A 1 299 ? -1.176 0.169 42.395 1.00 91.57 283 PRO A N 1
ATOM 2118 C CA . PRO A 1 299 ? -2.554 0.243 42.880 1.00 86.18 283 PRO A CA 1
ATOM 2119 C C . PRO A 1 299 ? -2.829 -0.726 44.040 1.00 83.34 283 PRO A C 1
ATOM 2120 O O . PRO A 1 299 ? -2.310 -1.820 44.035 1.00 85.49 283 PRO A O 1
ATOM 2124 N N . PHE A 1 300 ? -3.675 -0.319 44.988 1.00 79.75 284 PHE A N 1
ATOM 2125 C CA . PHE A 1 300 ? -3.889 -1.045 46.264 1.00 76.50 284 PHE A CA 1
ATOM 2126 C C . PHE A 1 300 ? -4.519 -2.430 46.042 1.00 73.59 284 PHE A C 1
ATOM 2127 O O . PHE A 1 300 ? -4.087 -3.402 46.707 1.00 73.65 284 PHE A O 1
ATOM 2135 N N . PHE A 1 301 ? -5.551 -2.525 45.194 1.00 72.01 285 PHE A N 1
ATOM 2136 C CA . PHE A 1 301 ? -6.309 -3.789 44.988 1.00 70.31 285 PHE A CA 1
ATOM 2137 C C . PHE A 1 301 ? -5.360 -4.850 44.420 1.00 72.93 285 PHE A C 1
ATOM 2138 O O . PHE A 1 301 ? -5.449 -6.037 44.803 1.00 72.74 285 PHE A O 1
ATOM 2146 N N . ASN A 1 302 ? -4.477 -4.414 43.522 1.00 75.66 286 ASN A N 1
ATOM 2147 C CA . ASN A 1 302 ? -3.382 -5.224 42.933 1.00 80.44 286 ASN A CA 1
ATOM 2148 C C . ASN A 1 302 ? -2.443 -5.696 44.056 1.00 80.89 286 ASN A C 1
ATOM 2149 O O . ASN A 1 302 ? -2.077 -6.923 44.073 1.00 82.29 286 ASN A O 1
ATOM 2154 N N . TYR A 1 303 ? -2.082 -4.772 44.969 1.00 80.03 287 TYR A N 1
ATOM 2155 C CA . TYR A 1 303 ? -1.192 -5.080 46.122 1.00 81.25 287 TYR A CA 1
ATOM 2156 C C . TYR A 1 303 ? -1.871 -6.121 47.017 1.00 78.11 287 TYR A C 1
ATOM 2157 O O . TYR A 1 303 ? -1.236 -7.132 47.372 1.00 79.75 287 TYR A O 1
ATOM 2166 N N . LEU A 1 304 ? -3.132 -5.868 47.372 1.00 74.67 288 LEU A N 1
ATOM 2167 C CA . LEU A 1 304 ? -3.937 -6.733 48.269 1.00 71.43 288 LEU A CA 1
ATOM 2168 C C . LEU A 1 304 ? -4.054 -8.146 47.661 1.00 72.44 288 LEU A C 1
ATOM 2169 O O . LEU A 1 304 ? -3.848 -9.152 48.410 1.00 73.49 288 LEU A O 1
ATOM 2174 N N . GLU A 1 305 ? -4.333 -8.220 46.348 1.00 73.48 289 GLU A N 1
ATOM 2175 C CA . GLU A 1 305 ? -4.502 -9.487 45.579 1.00 75.35 289 GLU A CA 1
ATOM 2176 C C . GLU A 1 305 ? -3.216 -10.341 45.648 1.00 80.04 289 GLU A C 1
ATOM 2177 O O . GLU A 1 305 ? -3.314 -11.617 45.933 1.00 81.24 289 GLU A O 1
ATOM 2183 N N . GLU A 1 306 ? -2.056 -9.681 45.425 1.00 83.37 290 GLU A N 1
ATOM 2184 C CA . GLU A 1 306 ? -0.712 -10.320 45.486 1.00 88.80 290 GLU A CA 1
ATOM 2185 C C . GLU A 1 306 ? -0.544 -10.946 46.881 1.00 86.71 290 GLU A C 1
ATOM 2186 O O . GLU A 1 306 ? -0.317 -12.173 46.967 1.00 88.64 290 GLU A O 1
ATOM 2192 N N . GLN A 1 307 ? -0.726 -10.147 47.934 1.00 83.02 291 GLN A N 1
ATOM 2193 C CA . GLN A 1 307 ? -0.459 -10.551 49.344 1.00 82.30 291 GLN A CA 1
ATOM 2194 C C . GLN A 1 307 ? -1.397 -11.691 49.762 1.00 79.48 291 GLN A C 1
ATOM 2195 O O . GLN A 1 307 ? -0.921 -12.637 50.421 1.00 80.84 291 GLN A O 1
ATOM 2201 N N . LEU A 1 308 ? -2.681 -11.621 49.379 1.00 76.22 292 LEU A N 1
ATOM 2202 C CA . LEU A 1 308 ? -3.688 -12.649 49.751 1.00 74.29 292 LEU A CA 1
ATOM 2203 C C . LEU A 1 308 ? -3.386 -13.973 49.043 1.00 78.24 292 LEU A C 1
ATOM 2204 O O . LEU A 1 308 ? -3.639 -15.037 49.669 1.00 78.16 292 LEU A O 1
ATOM 2209 N N . GLU A 1 309 ? -2.866 -13.916 47.802 1.00 82.26 293 GLU A N 1
ATOM 2210 C CA . GLU A 1 309 ? -2.376 -15.116 47.069 1.00 88.18 293 GLU A CA 1
ATOM 2211 C C . GLU A 1 309 ? -1.164 -15.698 47.812 1.00 93.08 293 GLU A C 1
ATOM 2212 O O . GLU A 1 309 ? -1.138 -16.933 48.046 1.00 95.03 293 GLU A O 1
ATOM 2218 N N . ARG A 1 310 ? -0.195 -14.842 48.159 1.00 95.61 294 ARG A N 1
ATOM 2219 C CA . ARG A 1 310 ? 1.104 -15.245 48.768 1.00 101.50 294 ARG A CA 1
ATOM 2220 C C . ARG A 1 310 ? 0.847 -15.829 50.165 1.00 98.96 294 ARG A C 1
ATOM 2221 O O . ARG A 1 310 ? 1.459 -16.855 50.498 1.00 101.55 294 ARG A O 1
ATOM 2229 N N . ARG A 1 311 ? -0.061 -15.223 50.935 1.00 93.83 295 ARG A N 1
ATOM 2230 C CA . ARG A 1 311 ? -0.306 -15.564 52.365 1.00 92.47 295 ARG A CA 1
ATOM 2231 C C . ARG A 1 311 ? -1.496 -16.522 52.514 1.00 90.52 295 ARG A C 1
ATOM 2232 O O . ARG A 1 311 ? -2.025 -16.603 53.641 1.00 87.77 295 ARG A O 1
ATOM 2240 N N . ARG A 1 312 ? -1.902 -17.222 51.444 1.00 92.22 296 ARG A N 1
ATOM 2241 C CA . ARG A 1 312 ? -3.096 -18.116 51.442 1.00 91.28 296 ARG A CA 1
ATOM 2242 C C . ARG A 1 312 ? -2.961 -19.140 52.576 1.00 93.06 296 ARG A C 1
ATOM 2243 O O . ARG A 1 312 ? -1.912 -19.796 52.657 1.00 97.02 296 ARG A O 1
ATOM 2251 N N . VAL A 1 313 ? -3.986 -19.237 53.429 1.00 90.17 297 VAL A N 1
ATOM 2252 C CA . VAL A 1 313 ? -4.115 -20.246 54.523 1.00 92.08 297 VAL A CA 1
ATOM 2253 C C . VAL A 1 313 ? -5.519 -20.833 54.434 1.00 90.97 297 VAL A C 1
ATOM 2254 O O . VAL A 1 313 ? -6.487 -20.082 54.339 1.00 86.49 297 VAL A O 1
ATOM 2258 N N . PRO A 1 314 ? -5.689 -22.173 54.501 1.00 95.05 298 PRO A N 1
ATOM 2259 C CA . PRO A 1 314 ? -7.016 -22.778 54.399 1.00 94.68 298 PRO A CA 1
ATOM 2260 C C . PRO A 1 314 ? -7.831 -22.540 55.679 1.00 92.74 298 PRO A C 1
ATOM 2261 O O . PRO A 1 314 ? -7.242 -22.337 56.728 1.00 92.68 298 PRO A O 1
ATOM 2265 N N . VAL A 1 315 ? -9.160 -22.538 55.565 1.00 91.99 299 VAL A N 1
ATOM 2266 C CA . VAL A 1 315 ? -10.071 -22.357 56.734 1.00 90.96 299 VAL A CA 1
ATOM 2267 C C . VAL A 1 315 ? -9.949 -23.597 57.626 1.00 95.09 299 VAL A C 1
ATOM 2268 O O . VAL A 1 315 ? -9.777 -24.704 57.081 1.00 99.01 299 VAL A O 1
ATOM 2272 N N . ALA A 1 316 ? -9.994 -23.404 58.946 1.00 95.34 300 ALA A N 1
ATOM 2273 C CA . ALA A 1 316 ? -10.068 -24.486 59.953 1.00 98.54 300 ALA A CA 1
ATOM 2274 C C . ALA A 1 316 ? -11.510 -24.984 60.015 1.00 98.49 300 ALA A C 1
ATOM 2275 O O . ALA A 1 316 ? -12.435 -24.184 60.144 1.00 94.77 300 ALA A O 1
ATOM 2277 N N . PRO A 1 317 ? -11.755 -26.311 59.898 1.00 102.44 301 PRO A N 1
ATOM 2278 C CA . PRO A 1 317 ? -13.121 -26.840 59.899 1.00 101.89 301 PRO A CA 1
ATOM 2279 C C . PRO A 1 317 ? -13.804 -26.794 61.279 1.00 99.82 301 PRO A C 1
ATOM 2280 O O . PRO A 1 317 ? -15.005 -26.997 61.330 1.00 99.27 301 PRO A O 1
ATOM 2284 N N . GLU A 1 318 ? -13.047 -26.520 62.349 1.00 98.42 302 GLU A N 1
ATOM 2285 C CA . GLU A 1 318 ? -13.586 -26.362 63.729 1.00 96.91 302 GLU A CA 1
ATOM 2286 C C . GLU A 1 318 ? -14.006 -24.903 63.977 1.00 90.40 302 GLU A C 1
ATOM 2287 O O . GLU A 1 318 ? -14.532 -24.631 65.075 1.00 89.88 302 GLU A O 1
ATOM 2293 N N . LEU A 1 319 ? -13.784 -24.001 63.013 1.00 85.97 303 LEU A N 1
ATOM 2294 C CA . LEU A 1 319 ? -14.257 -22.589 63.071 1.00 80.49 303 LEU A CA 1
ATOM 2295 C C . LEU A 1 319 ? -15.610 -22.485 62.369 1.00 77.95 303 LEU A C 1
ATOM 2296 O O . LEU A 1 319 ? -15.745 -22.927 61.235 1.00 79.12 303 LEU A O 1
ATOM 2301 N N . PRO A 1 320 ? -16.647 -21.895 63.010 1.00 74.91 304 PRO A N 1
ATOM 2302 C CA . PRO A 1 320 ? -17.958 -21.727 62.381 1.00 73.31 304 PRO A CA 1
ATOM 2303 C C . PRO A 1 320 ? -18.059 -20.461 61.515 1.00 69.61 304 PRO A C 1
ATOM 2304 O O . PRO A 1 320 ? -19.125 -20.178 61.015 1.00 68.68 304 PRO A O 1
ATOM 2308 N N . PHE A 1 321 ? -16.958 -19.715 61.403 1.00 67.84 305 PHE A N 1
ATOM 2309 C CA . PHE A 1 321 ? -16.799 -18.520 60.535 1.00 64.97 305 PHE A CA 1
ATOM 2310 C C . PHE A 1 321 ? -15.582 -18.751 59.635 1.00 66.11 305 PHE A C 1
ATOM 2311 O O . PHE A 1 321 ? -14.836 -19.725 59.874 1.00 68.30 305 PHE A O 1
ATOM 2319 N N . GLU A 1 322 ? -15.377 -17.873 58.652 1.00 65.13 306 GLU A N 1
ATOM 2320 C CA . GLU A 1 322 ? -14.375 -18.069 57.572 1.00 66.59 306 GLU A CA 1
ATOM 2321 C C . GLU A 1 322 ? -13.226 -17.060 57.701 1.00 65.15 306 GLU A C 1
ATOM 2322 O O . GLU A 1 322 ? -12.248 -17.214 56.948 1.00 67.68 306 GLU A O 1
ATOM 2328 N N . PHE A 1 323 ? -13.301 -16.097 58.628 1.00 62.93 307 PHE A N 1
ATOM 2329 C CA . PHE A 1 323 ? -12.150 -15.219 58.972 1.00 62.73 307 PHE A CA 1
ATOM 2330 C C . PHE A 1 323 ? -11.113 -16.033 59.759 1.00 64.27 307 PHE A C 1
ATOM 2331 O O . PHE A 1 323 ? -11.246 -16.167 60.987 1.00 65.99 307 PHE A O 1
ATOM 2339 N N . ASN A 1 324 ? -10.099 -16.544 59.060 1.00 65.27 308 ASN A N 1
ATOM 2340 C CA . ASN A 1 324 ? -8.977 -17.328 59.642 1.00 67.48 308 ASN A CA 1
ATOM 2341 C C . ASN A 1 324 ? -7.748 -16.416 59.683 1.00 67.68 308 ASN A C 1
ATOM 2342 O O . ASN A 1 324 ? -6.659 -16.857 59.259 1.00 70.50 308 ASN A O 1
ATOM 2347 N N . LEU A 1 325 ? -7.949 -15.190 60.181 1.00 64.81 309 LEU A N 1
ATOM 2348 C CA . LEU A 1 325 ? -6.992 -14.052 60.164 1.00 64.64 309 LEU A CA 1
ATOM 2349 C C . LEU A 1 325 ? -6.800 -13.542 58.728 1.00 65.24 309 LEU A C 1
ATOM 2350 O O . LEU A 1 325 ? -7.398 -14.119 57.786 1.00 64.22 309 LEU A O 1
ATOM 2355 N N . GLY A 1 326 ? -6.035 -12.457 58.587 1.00 65.31 310 GLY A N 1
ATOM 2356 C CA . GLY A 1 326 ? -5.935 -11.661 57.352 1.00 64.52 310 GLY A CA 1
ATOM 2357 C C . GLY A 1 326 ? -5.921 -10.172 57.650 1.00 62.03 310 GLY A C 1
ATOM 2358 O O . GLY A 1 326 ? -5.381 -9.778 58.704 1.00 63.03 310 GLY A O 1
ATOM 2359 N N . TYR A 1 327 ? -6.480 -9.372 56.740 1.00 60.15 311 TYR A N 1
ATOM 2360 C CA . TYR A 1 327 ? -6.433 -7.889 56.767 1.00 58.82 311 TYR A CA 1
ATOM 2361 C C . TYR A 1 327 ? -7.772 -7.379 57.300 1.00 55.96 311 TYR A C 1
ATOM 2362 O O . TYR A 1 327 ? -8.822 -7.837 56.815 1.00 55.02 311 TYR A O 1
ATOM 2371 N N . VAL A 1 328 ? -7.724 -6.484 58.285 1.00 55.15 312 VAL A N 1
ATOM 2372 C CA . VAL A 1 328 ? -8.924 -5.788 58.830 1.00 53.08 312 VAL A CA 1
ATOM 2373 C C . VAL A 1 328 ? -8.714 -4.288 58.630 1.00 52.71 312 VAL A C 1
ATOM 2374 O O . VAL A 1 328 ? -7.632 -3.791 58.994 1.00 53.11 312 VAL A O 1
ATOM 2378 N N . GLY A 1 329 ? -9.689 -3.608 58.023 1.00 50.46 313 GLY A N 1
ATOM 2379 C CA . GLY A 1 329 ? -9.598 -2.154 57.806 1.00 51.24 313 GLY A CA 1
ATOM 2380 C C . GLY A 1 329 ? -10.579 -1.659 56.767 1.00 50.64 313 GLY A C 1
ATOM 2381 O O . GLY A 1 329 ? -11.702 -2.225 56.671 1.00 50.74 313 GLY A O 1
ATOM 2382 N N . TYR A 1 330 ? -10.211 -0.597 56.053 1.00 51.18 314 TYR A N 1
ATOM 2383 C CA . TYR A 1 330 ? -11.162 0.147 55.191 1.00 49.86 314 TYR A CA 1
ATOM 2384 C C . TYR A 1 330 ? -10.531 0.476 53.839 1.00 50.78 314 TYR A C 1
ATOM 2385 O O . TYR A 1 330 ? -9.287 0.671 53.732 1.00 53.95 314 TYR A O 1
ATOM 2394 N N . LEU A 1 331 ? -11.400 0.523 52.834 1.00 50.11 315 LEU A N 1
ATOM 2395 C CA . LEU A 1 331 ? -11.127 1.007 51.456 1.00 51.45 315 LEU A CA 1
ATOM 2396 C C . LEU A 1 331 ? -11.890 2.319 51.284 1.00 50.87 315 LEU A C 1
ATOM 2397 O O . LEU A 1 331 ? -13.127 2.286 51.375 1.00 50.38 315 LEU A O 1
ATOM 2402 N N . GLY A 1 332 ? -11.182 3.433 51.116 1.00 52.32 316 GLY A N 1
ATOM 2403 C CA . GLY A 1 332 ? -11.796 4.765 50.990 1.00 53.14 316 GLY A CA 1
ATOM 2404 C C . GLY A 1 332 ? -12.400 4.973 49.614 1.00 54.21 316 GLY A C 1
ATOM 2405 O O . GLY A 1 332 ? -11.940 4.318 48.643 1.00 55.32 316 GLY A O 1
ATOM 2406 N N . TYR A 1 333 ? -13.383 5.869 49.526 1.00 53.74 317 TYR A N 1
ATOM 2407 C CA . TYR A 1 333 ? -14.116 6.208 48.280 1.00 54.78 317 TYR A CA 1
ATOM 2408 C C . TYR A 1 333 ? -13.125 6.528 47.147 1.00 56.93 317 TYR A C 1
ATOM 2409 O O . TYR A 1 333 ? -13.347 6.074 46.002 1.00 57.21 317 TYR A O 1
ATOM 2418 N N . GLU A 1 334 ? -12.043 7.250 47.460 1.00 59.12 318 GLU A N 1
ATOM 2419 C CA . GLU A 1 334 ? -11.108 7.828 46.453 1.00 62.31 318 GLU A CA 1
ATOM 2420 C C . GLU A 1 334 ? -10.335 6.717 45.726 1.00 63.46 318 GLU A C 1
ATOM 2421 O O . GLU A 1 334 ? -9.739 7.023 44.669 1.00 66.17 318 GLU A O 1
ATOM 2427 N N . LEU A 1 335 ? -10.351 5.478 46.239 1.00 61.97 319 LEU A N 1
ATOM 2428 C CA . LEU A 1 335 ? -9.793 4.293 45.523 1.00 62.87 319 LEU A CA 1
ATOM 2429 C C . LEU A 1 335 ? -10.512 4.085 44.186 1.00 63.27 319 LEU A C 1
ATOM 2430 O O . LEU A 1 335 ? -9.976 3.326 43.360 1.00 64.43 319 LEU A O 1
ATOM 2435 N N . LYS A 1 336 ? -11.669 4.727 43.979 1.00 61.91 320 LYS A N 1
ATOM 2436 C CA . LYS A 1 336 ? -12.407 4.718 42.687 1.00 63.07 320 LYS A CA 1
ATOM 2437 C C . LYS A 1 336 ? -11.448 5.089 41.542 1.00 66.69 320 LYS A C 1
ATOM 2438 O O . LYS A 1 336 ? -11.648 4.577 40.425 1.00 67.60 320 LYS A O 1
ATOM 2444 N N . ALA A 1 337 ? -10.431 5.918 41.811 1.00 68.86 321 ALA A N 1
ATOM 2445 C CA . ALA A 1 337 ? -9.416 6.351 40.820 1.00 73.10 321 ALA A CA 1
ATOM 2446 C C . ALA A 1 337 ? -8.720 5.141 40.180 1.00 74.82 321 ALA A C 1
ATOM 2447 O O . ALA A 1 337 ? -8.205 5.308 39.057 1.00 77.22 321 ALA A O 1
ATOM 2449 N N . GLU A 1 338 ? -8.697 3.976 40.843 1.00 73.58 322 GLU A N 1
ATOM 2450 C CA . GLU A 1 338 ? -8.058 2.748 40.289 1.00 76.51 322 GLU A CA 1
ATOM 2451 C C . GLU A 1 338 ? -9.101 1.633 40.065 1.00 74.60 322 GLU A C 1
ATOM 2452 O O . GLU A 1 338 ? -8.660 0.458 39.810 1.00 76.15 322 GLU A O 1
ATOM 2458 N N . THR A 1 339 ? -10.411 1.980 40.064 1.00 72.07 323 THR A N 1
ATOM 2459 C CA . THR A 1 339 ? -11.533 1.078 39.669 1.00 69.90 323 THR A CA 1
ATOM 2460 C C . THR A 1 339 ? -12.134 1.600 38.358 1.00 72.22 323 THR A C 1
ATOM 2461 O O . THR A 1 339 ? -11.563 1.281 37.295 1.00 74.03 323 THR A O 1
ATOM 2465 N N . THR A 1 340 ? -13.225 2.372 38.415 1.00 71.55 324 THR A N 1
ATOM 2466 C CA . THR A 1 340 ? -13.930 2.911 37.217 1.00 74.01 324 THR A CA 1
ATOM 2467 C C . THR A 1 340 ? -13.980 4.445 37.262 1.00 74.98 324 THR A C 1
ATOM 2468 O O . THR A 1 340 ? -14.513 5.035 36.301 1.00 76.76 324 THR A O 1
ATOM 2472 N N . GLY A 1 341 ? -13.428 5.065 38.311 1.00 73.66 325 GLY A N 1
ATOM 2473 C CA . GLY A 1 341 ? -13.565 6.508 38.595 1.00 75.08 325 GLY A CA 1
ATOM 2474 C C . GLY A 1 341 ? -12.305 7.297 38.271 1.00 78.41 325 GLY A C 1
ATOM 2475 O O . GLY A 1 341 ? -11.353 6.708 37.709 1.00 80.57 325 GLY A O 1
ATOM 2476 N N . ASP A 1 342 ? -12.312 8.593 38.614 1.00 79.41 326 ASP A N 1
ATOM 2477 C CA . ASP A 1 342 ? -11.217 9.566 38.358 1.00 82.06 326 ASP A CA 1
ATOM 2478 C C . ASP A 1 342 ? -10.580 9.977 39.683 1.00 81.25 326 ASP A C 1
ATOM 2479 O O . ASP A 1 342 ? -11.255 10.004 40.709 1.00 78.03 326 ASP A O 1
ATOM 2484 N N . PRO A 1 343 ? -9.273 10.334 39.699 1.00 83.49 327 PRO A N 1
ATOM 2485 C CA . PRO A 1 343 ? -8.645 10.919 40.882 1.00 83.57 327 PRO A CA 1
ATOM 2486 C C . PRO A 1 343 ? -8.981 12.415 40.981 1.00 85.62 327 PRO A C 1
ATOM 2487 O O . PRO A 1 343 ? -8.091 13.233 40.807 1.00 89.34 327 PRO A O 1
ATOM 2491 N N . ALA A 1 344 ? -10.249 12.732 41.259 1.00 82.55 328 ALA A N 1
ATOM 2492 C CA . ALA A 1 344 ? -10.812 14.102 41.226 1.00 84.02 328 ALA A CA 1
ATOM 2493 C C . ALA A 1 344 ? -10.437 14.863 42.502 1.00 83.30 328 ALA A C 1
ATOM 2494 O O . ALA A 1 344 ? -10.210 16.081 42.419 1.00 86.27 328 ALA A O 1
ATOM 2496 N N . HIS A 1 345 ? -10.404 14.180 43.645 1.00 80.03 329 HIS A N 1
ATOM 2497 C CA . HIS A 1 345 ? -10.161 14.801 44.974 1.00 79.51 329 HIS A CA 1
ATOM 2498 C C . HIS A 1 345 ? -9.197 13.937 45.792 1.00 78.16 329 HIS A C 1
ATOM 2499 O O . HIS A 1 345 ? -9.166 12.702 45.596 1.00 75.20 329 HIS A O 1
ATOM 2506 N N . ARG A 1 346 ? -8.428 14.597 46.660 1.00 80.19 330 ARG A N 1
ATOM 2507 C CA . ARG A 1 346 ? -7.485 13.972 47.619 1.00 79.53 330 ARG A CA 1
ATOM 2508 C C . ARG A 1 346 ? -8.168 13.882 48.982 1.00 75.32 330 ARG A C 1
ATOM 2509 O O . ARG A 1 346 ? -8.571 14.937 49.499 1.00 76.21 330 ARG A O 1
ATOM 2517 N N . SER A 1 347 ? -8.288 12.671 49.528 1.00 71.09 331 SER A N 1
ATOM 2518 C CA . SER A 1 347 ? -8.698 12.432 50.936 1.00 68.60 331 SER A CA 1
ATOM 2519 C C . SER A 1 347 ? -7.631 13.004 51.865 1.00 70.95 331 SER A C 1
ATOM 2520 O O . SER A 1 347 ? -6.443 12.901 51.570 1.00 72.69 331 SER A O 1
ATOM 2523 N N . PRO A 1 348 ? -8.018 13.611 53.010 1.00 71.43 332 PRO A N 1
ATOM 2524 C CA . PRO A 1 348 ? -7.064 13.953 54.064 1.00 73.62 332 PRO A CA 1
ATOM 2525 C C . PRO A 1 348 ? -6.653 12.723 54.888 1.00 71.88 332 PRO A C 1
ATOM 2526 O O . PRO A 1 348 ? -5.791 12.848 55.730 1.00 72.87 332 PRO A O 1
ATOM 2530 N N . HIS A 1 349 ? -7.286 11.574 54.632 1.00 69.07 333 HIS A N 1
ATOM 2531 C CA . HIS A 1 349 ? -7.044 10.287 55.333 1.00 67.16 333 HIS A CA 1
ATOM 2532 C C . HIS A 1 349 ? -6.428 9.281 54.367 1.00 67.29 333 HIS A C 1
ATOM 2533 O O . HIS A 1 349 ? -6.592 9.403 53.149 1.00 66.83 333 HIS A O 1
ATOM 2540 N N . PRO A 1 350 ? -5.724 8.245 54.884 1.00 67.00 334 PRO A N 1
ATOM 2541 C CA . PRO A 1 350 ? -5.269 7.132 54.055 1.00 67.00 334 PRO A CA 1
ATOM 2542 C C . PRO A 1 350 ? -6.422 6.615 53.184 1.00 64.84 334 PRO A C 1
ATOM 2543 O O . PRO A 1 350 ? -7.500 6.412 53.701 1.00 62.78 334 PRO A O 1
ATOM 2547 N N . ASP A 1 351 ? -6.171 6.423 51.892 1.00 65.59 335 ASP A N 1
ATOM 2548 C CA . ASP A 1 351 ? -7.194 5.955 50.919 1.00 64.37 335 ASP A CA 1
ATOM 2549 C C . ASP A 1 351 ? -7.488 4.477 51.181 1.00 61.22 335 ASP A C 1
ATOM 2550 O O . ASP A 1 351 ? -8.557 4.004 50.779 1.00 58.92 335 ASP A O 1
ATOM 2555 N N . ALA A 1 352 ? -6.552 3.785 51.833 1.00 61.60 336 ALA A N 1
ATOM 2556 C CA . ALA A 1 352 ? -6.758 2.442 52.410 1.00 59.43 336 ALA A CA 1
ATOM 2557 C C . ALA A 1 352 ? -5.900 2.320 53.666 1.00 59.74 336 ALA A C 1
ATOM 2558 O O . ALA A 1 352 ? -4.787 2.878 53.692 1.00 62.25 336 ALA A O 1
ATOM 2560 N N . ALA A 1 353 ? -6.428 1.654 54.687 1.00 57.22 337 ALA A N 1
ATOM 2561 C CA . ALA A 1 353 ? -5.716 1.396 55.957 1.00 57.91 337 ALA A CA 1
ATOM 2562 C C . ALA A 1 353 ? -6.167 0.029 56.464 1.00 56.32 337 ALA A C 1
ATOM 2563 O O . ALA A 1 353 ? -7.400 -0.172 56.614 1.00 53.54 337 ALA A O 1
ATOM 2565 N N . PHE A 1 354 ? -5.208 -0.883 56.658 1.00 57.18 338 PHE A N 1
ATOM 2566 C CA . PHE A 1 354 ? -5.464 -2.275 57.101 1.00 56.36 338 PHE A CA 1
ATOM 2567 C C . PHE A 1 354 ? -4.415 -2.695 58.126 1.00 58.85 338 PHE A C 1
ATOM 2568 O O . PHE A 1 354 ? -3.206 -2.374 57.960 1.00 60.59 338 PHE A O 1
ATOM 2576 N N . LEU A 1 355 ? -4.875 -3.408 59.150 1.00 57.52 339 LEU A N 1
ATOM 2577 C CA . LEU A 1 355 ? -4.009 -4.236 60.018 1.00 60.20 339 LEU A CA 1
ATOM 2578 C C . LEU A 1 355 ? -3.974 -5.646 59.424 1.00 60.55 339 LEU A C 1
ATOM 2579 O O . LEU A 1 355 ? -5.064 -6.203 59.176 1.00 58.71 339 LEU A O 1
ATOM 2584 N N . PHE A 1 356 ? -2.783 -6.172 59.126 1.00 63.10 340 PHE A N 1
ATOM 2585 C CA . PHE A 1 356 ? -2.578 -7.633 58.967 1.00 64.02 340 PHE A CA 1
ATOM 2586 C C . PHE A 1 356 ? -2.608 -8.227 60.376 1.00 63.56 340 PHE A C 1
ATOM 2587 O O . PHE A 1 356 ? -1.610 -8.068 61.115 1.00 66.96 340 PHE A O 1
ATOM 2595 N N . ALA A 1 357 ? -3.735 -8.832 60.750 1.00 60.51 341 ALA A N 1
ATOM 2596 C CA . ALA A 1 357 ? -3.977 -9.403 62.095 1.00 60.41 341 ALA A CA 1
ATOM 2597 C C . ALA A 1 357 ? -3.366 -10.803 62.143 1.00 63.74 341 ALA A C 1
ATOM 2598 O O . ALA A 1 357 ? -3.924 -11.705 61.487 1.00 63.78 341 ALA A O 1
ATOM 2600 N N . ASP A 1 358 ? -2.224 -10.955 62.826 1.00 67.16 342 ASP A N 1
ATOM 2601 C CA . ASP A 1 358 ? -1.565 -12.269 63.053 1.00 71.24 342 ASP A CA 1
ATOM 2602 C C . ASP A 1 358 ? -2.199 -12.934 64.279 1.00 71.04 342 ASP A C 1
ATOM 2603 O O . ASP A 1 358 ? -1.936 -14.139 64.484 1.00 74.11 342 ASP A O 1
ATOM 2608 N N . ARG A 1 359 ? -2.985 -12.171 65.057 1.00 68.09 343 ARG A N 1
ATOM 2609 C CA . ARG A 1 359 ? -3.611 -12.593 66.344 1.00 67.45 343 ARG A CA 1
ATOM 2610 C C . ARG A 1 359 ? -4.966 -11.880 66.518 1.00 63.75 343 ARG A C 1
ATOM 2611 O O . ARG A 1 359 ? -5.004 -10.618 66.364 1.00 62.56 343 ARG A O 1
ATOM 2619 N N . ALA A 1 360 ? -6.039 -12.660 66.759 1.00 62.83 344 ALA A N 1
ATOM 2620 C CA . ALA A 1 360 ? -7.436 -12.164 66.831 1.00 59.51 344 ALA A CA 1
ATOM 2621 C C . ALA A 1 360 ? -8.256 -12.955 67.859 1.00 59.58 344 ALA A C 1
ATOM 2622 O O . ALA A 1 360 ? -7.973 -14.148 68.100 1.00 61.68 344 ALA A O 1
ATOM 2624 N N . ILE A 1 361 ? -9.254 -12.279 68.430 1.00 57.43 345 ILE A N 1
ATOM 2625 C CA . ILE A 1 361 ? -10.284 -12.834 69.355 1.00 57.01 345 ILE A CA 1
ATOM 2626 C C . ILE A 1 361 ? -11.626 -12.793 68.613 1.00 54.49 345 ILE A C 1
ATOM 2627 O O . ILE A 1 361 ? -12.031 -11.686 68.218 1.00 51.59 345 ILE A O 1
ATOM 2632 N N . ALA A 1 362 ? -12.261 -13.950 68.403 1.00 55.27 346 ALA A N 1
ATOM 2633 C CA . ALA A 1 362 ? -13.589 -14.079 67.753 1.00 54.10 346 ALA A CA 1
ATOM 2634 C C . ALA A 1 362 ? -14.647 -14.395 68.815 1.00 55.00 346 ALA A C 1
ATOM 2635 O O . ALA A 1 362 ? -14.468 -15.384 69.553 1.00 57.69 346 ALA A O 1
ATOM 2637 N N . LEU A 1 363 ? -15.695 -13.574 68.907 1.00 53.73 347 LEU A N 1
ATOM 2638 C CA . LEU A 1 363 ? -16.859 -13.822 69.801 1.00 54.95 347 LEU A CA 1
ATOM 2639 C C . LEU A 1 363 ? -17.957 -14.493 68.974 1.00 54.62 347 LEU A C 1
ATOM 2640 O O . LEU A 1 363 ? -18.399 -13.880 67.995 1.00 53.36 347 LEU A O 1
ATOM 2645 N N . ASP A 1 364 ? -18.356 -15.709 69.347 1.00 56.16 348 ASP A N 1
ATOM 2646 C CA . ASP A 1 364 ? -19.545 -16.395 68.783 1.00 56.67 348 ASP A CA 1
ATOM 2647 C C . ASP A 1 364 ? -20.732 -16.092 69.706 1.00 56.86 348 ASP A C 1
ATOM 2648 O O . ASP A 1 364 ? -20.894 -16.802 70.716 1.00 58.54 348 ASP A O 1
ATOM 2653 N N . HIS A 1 365 ? -21.519 -15.068 69.360 1.00 54.81 349 HIS A N 1
ATOM 2654 C CA . HIS A 1 365 ? -22.670 -14.559 70.154 1.00 55.59 349 HIS A CA 1
ATOM 2655 C C . HIS A 1 365 ? -23.814 -15.583 70.185 1.00 58.11 349 HIS A C 1
ATOM 2656 O O . HIS A 1 365 ? -24.613 -15.526 71.129 1.00 60.41 349 HIS A O 1
ATOM 2663 N N . GLN A 1 366 ? -23.892 -16.487 69.205 1.00 58.91 350 GLN A N 1
ATOM 2664 C CA . GLN A 1 366 ? -24.953 -17.529 69.128 1.00 62.10 350 GLN A CA 1
ATOM 2665 C C . GLN A 1 366 ? -24.642 -18.660 70.119 1.00 65.34 350 GLN A C 1
ATOM 2666 O O . GLN A 1 366 ? -25.563 -19.059 70.863 1.00 68.06 350 GLN A O 1
ATOM 2672 N N . GLU A 1 367 ? -23.404 -19.163 70.122 1.00 65.46 351 GLU A N 1
ATOM 2673 C CA . GLU A 1 367 ? -23.002 -20.375 70.888 1.00 68.78 351 GLU A CA 1
ATOM 2674 C C . GLU A 1 367 ? -22.457 -19.998 72.270 1.00 68.90 351 GLU A C 1
ATOM 2675 O O . GLU A 1 367 ? -22.306 -20.912 73.091 1.00 71.58 351 GLU A O 1
ATOM 2681 N N . GLY A 1 368 ? -22.182 -18.716 72.518 1.00 66.48 352 GLY A N 1
ATOM 2682 C CA . GLY A 1 368 ? -21.702 -18.225 73.824 1.00 66.93 352 GLY A CA 1
ATOM 2683 C C . GLY A 1 368 ? -20.309 -18.744 74.134 1.00 67.61 352 GLY A C 1
ATOM 2684 O O . GLY A 1 368 ? -20.075 -19.161 75.277 1.00 69.65 352 GLY A O 1
ATOM 2685 N N . CYS A 1 369 ? -19.416 -18.736 73.141 1.00 66.16 353 CYS A N 1
ATOM 2686 C CA . CYS A 1 369 ? -17.982 -19.095 73.300 1.00 66.82 353 CYS A CA 1
ATOM 2687 C C . CYS A 1 369 ? -17.115 -18.089 72.536 1.00 63.88 353 CYS A C 1
ATOM 2688 O O . CYS A 1 369 ? -17.676 -17.243 71.818 1.00 60.67 353 CYS A O 1
ATOM 2691 N N . CYS A 1 370 ? -15.800 -18.162 72.740 1.00 64.76 354 CYS A N 1
ATOM 2692 C CA . CYS A 1 370 ? -14.777 -17.381 72.003 1.00 63.13 354 CYS A CA 1
ATOM 2693 C C . CYS A 1 370 ? -13.843 -18.349 71.284 1.00 65.07 354 CYS A C 1
ATOM 2694 O O . CYS A 1 370 ? -13.686 -19.489 71.761 1.00 68.53 354 CYS A O 1
ATOM 2697 N N . TYR A 1 371 ? -13.264 -17.894 70.178 1.00 63.58 355 TYR A N 1
ATOM 2698 C CA . TYR A 1 371 ? -12.175 -18.573 69.437 1.00 65.47 355 TYR A CA 1
ATOM 2699 C C . TYR A 1 371 ? -10.976 -17.626 69.408 1.00 65.31 355 TYR A C 1
ATOM 2700 O O . TYR A 1 371 ? -11.160 -16.432 69.128 1.00 63.00 355 TYR A O 1
ATOM 2709 N N . LEU A 1 372 ? -9.793 -18.138 69.744 1.00 69.15 356 LEU A N 1
ATOM 2710 C CA . LEU A 1 372 ? -8.518 -17.382 69.660 1.00 70.07 356 LEU A CA 1
ATOM 2711 C C . LEU A 1 372 ? -7.741 -17.899 68.447 1.00 71.36 356 LEU A C 1
ATOM 2712 O O . LEU A 1 372 ? -7.562 -19.123 68.344 1.00 74.65 356 LEU A O 1
ATOM 2717 N N . LEU A 1 373 ? -7.362 -16.996 67.543 1.00 70.03 357 LEU A N 1
ATOM 2718 C CA . LEU A 1 373 ? -6.599 -17.308 66.307 1.00 71.63 357 LEU A CA 1
ATOM 2719 C C . LEU A 1 373 ? -5.232 -16.628 66.397 1.00 72.58 357 LEU A C 1
ATOM 2720 O O . LEU A 1 373 ? -5.187 -15.430 66.732 1.00 70.20 357 LEU A O 1
ATOM 2725 N N . ALA A 1 374 ? -4.164 -17.375 66.120 1.00 75.99 358 ALA A N 1
ATOM 2726 C CA . ALA A 1 374 ? -2.771 -16.874 66.137 1.00 78.67 358 ALA A CA 1
ATOM 2727 C C . ALA A 1 374 ? -1.974 -17.567 65.031 1.00 81.82 358 ALA A C 1
ATOM 2728 O O . ALA A 1 374 ? -2.137 -18.790 64.863 1.00 84.01 358 ALA A O 1
ATOM 2730 N N . LEU A 1 375 ? -1.154 -16.796 64.315 1.00 82.25 359 LEU A N 1
ATOM 2731 C CA . LEU A 1 375 ? -0.219 -17.301 63.278 1.00 85.80 359 LEU A CA 1
ATOM 2732 C C . LEU A 1 375 ? 1.182 -17.453 63.877 1.00 90.41 359 LEU A C 1
ATOM 2733 O O . LEU A 1 375 ? 1.627 -16.533 64.593 1.00 89.60 359 LEU A O 1
ATOM 2738 N N . ASP A 1 376 ? 1.825 -18.589 63.594 1.00 95.31 360 ASP A N 1
ATOM 2739 C CA . ASP A 1 376 ? 3.302 -18.752 63.554 1.00 101.41 360 ASP A CA 1
ATOM 2740 C C . ASP A 1 376 ? 3.720 -18.903 62.089 1.00 103.80 360 ASP A C 1
ATOM 2741 O O . ASP A 1 376 ? 2.932 -19.484 61.319 1.00 101.20 360 ASP A O 1
ATOM 2746 N N . ARG A 1 377 ? 4.912 -18.419 61.725 1.00 108.75 361 ARG A N 1
ATOM 2747 C CA . ARG A 1 377 ? 5.584 -18.785 60.448 1.00 113.55 361 ARG A CA 1
ATOM 2748 C C . ARG A 1 377 ? 5.773 -20.306 60.443 1.00 118.80 361 ARG A C 1
ATOM 2749 O O . ARG A 1 377 ? 6.045 -20.864 61.526 1.00 121.28 361 ARG A O 1
ATOM 2757 N N . ARG A 1 378 ? 5.636 -20.942 59.275 1.00 121.57 362 ARG A N 1
ATOM 2758 C CA . ARG A 1 378 ? 5.625 -22.424 59.102 1.00 126.93 362 ARG A CA 1
ATOM 2759 C C . ARG A 1 378 ? 6.782 -23.092 59.865 1.00 133.14 362 ARG A C 1
ATOM 2760 O O . ARG A 1 378 ? 6.592 -24.247 60.295 1.00 135.72 362 ARG A O 1
ATOM 2768 N N . GLY A 1 379 ? 7.924 -22.415 60.037 1.00 135.69 363 GLY A N 1
ATOM 2769 C CA . GLY A 1 379 ? 9.120 -22.987 60.689 1.00 142.59 363 GLY A CA 1
ATOM 2770 C C . GLY A 1 379 ? 9.613 -22.179 61.881 1.00 141.97 363 GLY A C 1
ATOM 2771 O O . GLY A 1 379 ? 10.851 -22.081 62.042 1.00 147.79 363 GLY A O 1
ATOM 2772 N N . HIS A 1 380 ? 8.702 -21.660 62.713 1.00 135.31 364 HIS A N 1
ATOM 2773 C CA . HIS A 1 380 ? 9.023 -20.876 63.940 1.00 134.46 364 HIS A CA 1
ATOM 2774 C C . HIS A 1 380 ? 7.959 -21.105 65.022 1.00 129.80 364 HIS A C 1
ATOM 2775 O O . HIS A 1 380 ? 6.806 -21.434 64.668 1.00 125.75 364 HIS A O 1
ATOM 2782 N N . ASP A 1 381 ? 8.342 -20.925 66.291 1.00 130.55 365 ASP A N 1
ATOM 2783 C CA . ASP A 1 381 ? 7.425 -20.822 67.458 1.00 126.33 365 ASP A CA 1
ATOM 2784 C C . ASP A 1 381 ? 7.367 -19.347 67.875 1.00 122.64 365 ASP A C 1
ATOM 2785 O O . ASP A 1 381 ? 7.864 -19.019 68.963 1.00 124.83 365 ASP A O 1
ATOM 2790 N N . ASP A 1 382 ? 6.755 -18.495 67.046 1.00 118.01 366 ASP A N 1
ATOM 2791 C CA . ASP A 1 382 ? 6.741 -17.016 67.226 1.00 114.69 366 ASP A CA 1
ATOM 2792 C C . ASP A 1 382 ? 5.849 -16.624 68.417 1.00 110.38 366 ASP A C 1
ATOM 2793 O O . ASP A 1 382 ? 5.473 -15.443 68.495 1.00 107.02 366 ASP A O 1
ATOM 2798 N N . GLY A 1 383 ? 5.540 -17.564 69.318 1.00 111.38 367 GLY A N 1
ATOM 2799 C CA . GLY A 1 383 ? 4.795 -17.308 70.567 1.00 108.28 367 GLY A CA 1
ATOM 2800 C C . GLY A 1 383 ? 3.290 -17.260 70.346 1.00 101.96 367 GLY A C 1
ATOM 2801 O O . GLY A 1 383 ? 2.599 -16.632 71.171 1.00 98.36 367 GLY A O 1
ATOM 2802 N N . ALA A 1 384 ? 2.793 -17.903 69.283 1.00 100.85 368 ALA A N 1
ATOM 2803 C CA . ALA A 1 384 ? 1.351 -18.005 68.956 1.00 95.84 368 ALA A CA 1
ATOM 2804 C C . ALA A 1 384 ? 0.639 -18.798 70.056 1.00 95.91 368 ALA A C 1
ATOM 2805 O O . ALA A 1 384 ? -0.388 -18.309 70.549 1.00 91.83 368 ALA A O 1
ATOM 2807 N N . ARG A 1 385 ? 1.178 -19.967 70.426 1.00 100.64 369 ARG A N 1
ATOM 2808 C CA . ARG A 1 385 ? 0.594 -20.868 71.457 1.00 101.83 369 ARG A CA 1
ATOM 2809 C C . ARG A 1 385 ? 0.628 -20.184 72.829 1.00 101.10 369 ARG A C 1
ATOM 2810 O O . ARG A 1 385 ? -0.319 -20.395 73.611 1.00 99.70 369 ARG A O 1
ATOM 2818 N N . ALA A 1 386 ? 1.687 -19.418 73.115 1.00 102.40 370 ALA A N 1
ATOM 2819 C CA . ALA A 1 386 ? 1.860 -18.643 74.367 1.00 101.98 370 ALA A CA 1
ATOM 2820 C C . ALA A 1 386 ? 0.765 -17.575 74.464 1.00 95.81 370 ALA A C 1
ATOM 2821 O O . ALA A 1 386 ? 0.179 -17.423 75.551 1.00 94.51 370 ALA A O 1
ATOM 2823 N N . TRP A 1 387 ? 0.492 -16.875 73.359 1.00 92.00 371 TRP A N 1
ATOM 2824 C CA . TRP A 1 387 ? -0.554 -15.822 73.277 1.00 86.67 371 TRP A CA 1
ATOM 2825 C C . TRP A 1 387 ? -1.942 -16.446 73.480 1.00 84.65 371 TRP A C 1
ATOM 2826 O O . TRP A 1 387 ? -2.763 -15.831 74.191 1.00 81.85 371 TRP A O 1
ATOM 2837 N N . LEU A 1 388 ? -2.181 -17.614 72.871 1.00 86.62 372 LEU A N 1
ATOM 2838 C CA . LEU A 1 388 ? -3.429 -18.423 72.986 1.00 85.88 372 LEU A CA 1
ATOM 2839 C C . LEU A 1 388 ? -3.778 -18.662 74.460 1.00 87.16 372 LEU A C 1
ATOM 2840 O O . LEU A 1 388 ? -4.932 -18.392 74.844 1.00 84.36 372 LEU A O 1
ATOM 2845 N N . ARG A 1 389 ? -2.826 -19.173 75.244 1.00 91.71 373 ARG A N 1
ATOM 2846 C CA . ARG A 1 389 ? -3.079 -19.651 76.630 1.00 94.34 373 ARG A CA 1
ATOM 2847 C C . ARG A 1 389 ? -3.230 -18.431 77.553 1.00 92.20 373 ARG A C 1
ATOM 2848 O O . ARG A 1 389 ? -4.080 -18.491 78.458 1.00 91.62 373 ARG A O 1
ATOM 2856 N N . GLU A 1 390 ? -2.464 -17.359 77.313 1.00 91.44 374 GLU A N 1
ATOM 2857 C CA . GLU A 1 390 ? -2.481 -16.118 78.138 1.00 90.26 374 GLU A CA 1
ATOM 2858 C C . GLU A 1 390 ? -3.788 -15.358 77.878 1.00 84.31 374 GLU A C 1
ATOM 2859 O O . GLU A 1 390 ? -4.432 -14.933 78.851 1.00 83.54 374 GLU A O 1
ATOM 2865 N N . THR A 1 391 ? -4.168 -15.193 76.612 1.00 80.24 375 THR A N 1
ATOM 2866 C CA . THR A 1 391 ? -5.406 -14.473 76.215 1.00 75.20 375 THR A CA 1
ATOM 2867 C C . THR A 1 391 ? -6.625 -15.239 76.747 1.00 74.57 375 THR A C 1
ATOM 2868 O O . THR A 1 391 ? -7.599 -14.569 77.187 1.00 72.65 375 THR A O 1
ATOM 2872 N N . ALA A 1 392 ? -6.577 -16.581 76.690 1.00 76.66 376 ALA A N 1
ATOM 2873 C CA . ALA A 1 392 ? -7.639 -17.487 77.189 1.00 77.27 376 ALA A CA 1
ATOM 2874 C C . ALA A 1 392 ? -7.864 -17.229 78.683 1.00 78.72 376 ALA A C 1
ATOM 2875 O O . ALA A 1 392 ? -9.031 -17.138 79.098 1.00 77.38 376 ALA A O 1
ATOM 2877 N N . GLU A 1 393 ? -6.778 -17.099 79.450 1.00 81.73 377 GLU A N 1
ATOM 2878 C CA . GLU A 1 393 ? -6.814 -16.837 80.913 1.00 83.88 377 GLU A CA 1
ATOM 2879 C C . GLU A 1 393 ? -7.394 -15.434 81.156 1.00 80.26 377 GLU A C 1
ATOM 2880 O O . GLU A 1 393 ? -8.223 -15.294 82.071 1.00 80.16 377 GLU A O 1
ATOM 2886 N N . THR A 1 394 ? -6.995 -14.442 80.354 1.00 77.47 378 THR A N 1
ATOM 2887 C CA . THR A 1 394 ? -7.491 -13.042 80.446 1.00 74.45 378 THR A CA 1
ATOM 2888 C C . THR A 1 394 ? -9.007 -13.027 80.191 1.00 71.61 378 THR A C 1
ATOM 2889 O O . THR A 1 394 ? -9.722 -12.379 80.981 1.00 70.32 378 THR A O 1
ATOM 2893 N N . LEU A 1 395 ? -9.479 -13.741 79.161 1.00 69.74 379 LEU A N 1
ATOM 2894 C CA . LEU A 1 395 ? -10.906 -13.748 78.734 1.00 67.97 379 LEU A CA 1
ATOM 2895 C C . LEU A 1 395 ? -11.816 -14.323 79.825 1.00 70.09 379 LEU A C 1
ATOM 2896 O O . LEU A 1 395 ? -12.914 -13.762 80.006 1.00 68.47 379 LEU A O 1
ATOM 2901 N N . THR A 1 396 ? -11.403 -15.394 80.513 1.00 73.82 380 THR A N 1
ATOM 2902 C CA . THR A 1 396 ? -12.243 -16.088 81.527 1.00 76.70 380 THR A CA 1
ATOM 2903 C C . THR A 1 396 ? -12.503 -15.144 82.709 1.00 77.71 380 THR A C 1
ATOM 2904 O O . THR A 1 396 ? -13.567 -15.279 83.334 1.00 79.41 380 THR A O 1
ATOM 2908 N N . GLY A 1 397 ? -11.571 -14.229 82.995 1.00 77.94 381 GLY A N 1
ATOM 2909 C CA . GLY A 1 397 ? -11.677 -13.236 84.081 1.00 78.76 381 GLY A CA 1
ATOM 2910 C C . GLY A 1 397 ? -12.607 -12.083 83.734 1.00 76.12 381 GLY A C 1
ATOM 2911 O O . GLY A 1 397 ? -13.004 -11.353 84.666 1.00 76.86 381 GLY A O 1
ATOM 2912 N N . LEU A 1 398 ? -12.946 -11.918 82.453 1.00 73.75 382 LEU A N 1
ATOM 2913 C CA . LEU A 1 398 ? -13.808 -10.815 81.945 1.00 71.94 382 LEU A CA 1
ATOM 2914 C C . LEU A 1 398 ? -15.272 -11.266 81.860 1.00 72.74 382 LEU A C 1
ATOM 2915 O O . LEU A 1 398 ? -16.139 -10.384 81.788 1.00 72.57 382 LEU A O 1
ATOM 2920 N N . ALA A 1 399 ? -15.536 -12.575 81.879 1.00 75.53 383 ALA A N 1
ATOM 2921 C CA . ALA A 1 399 ? -16.889 -13.170 81.760 1.00 77.72 383 ALA A CA 1
ATOM 2922 C C . ALA A 1 399 ? -17.677 -12.955 83.060 1.00 81.93 383 ALA A C 1
ATOM 2923 O O . ALA A 1 399 ? -17.370 -13.633 84.056 1.00 84.59 383 ALA A O 1
ATOM 2925 N N . VAL A 1 400 ? -18.660 -12.048 83.034 1.00 83.55 384 VAL A N 1
ATOM 2926 C CA . VAL A 1 400 ? -19.555 -11.704 84.182 1.00 88.62 384 VAL A CA 1
ATOM 2927 C C . VAL A 1 400 ? -20.911 -11.250 83.627 1.00 90.32 384 VAL A C 1
ATOM 2928 O O . VAL A 1 400 ? -20.975 -10.922 82.428 1.00 86.36 384 VAL A O 1
ATOM 2932 N N . ARG A 1 401 ? -21.945 -11.204 84.478 1.00 97.24 385 ARG A N 1
ATOM 2933 C CA . ARG A 1 401 ? -23.310 -10.736 84.103 1.00 99.69 385 ARG A CA 1
ATOM 2934 C C . ARG A 1 401 ? -24.161 -10.547 85.367 1.00 103.74 385 ARG A C 1
ATOM 2935 O O . ARG A 1 401 ? -24.078 -11.420 86.256 1.00 107.46 385 ARG A O 1
ATOM 2943 N N . MET A 1 410 ? -31.843 3.922 70.689 1.00 101.21 394 MET A N 1
ATOM 2944 C CA . MET A 1 410 ? -33.040 4.771 70.951 1.00 105.89 394 MET A CA 1
ATOM 2945 C C . MET A 1 410 ? -33.942 4.752 69.704 1.00 105.77 394 MET A C 1
ATOM 2946 O O . MET A 1 410 ? -33.847 3.781 68.931 1.00 103.96 394 MET A O 1
ATOM 2951 N N . VAL A 1 411 ? -34.813 5.754 69.536 1.00 107.90 395 VAL A N 1
ATOM 2952 C CA . VAL A 1 411 ? -35.690 5.936 68.338 1.00 108.31 395 VAL A CA 1
ATOM 2953 C C . VAL A 1 411 ? -35.852 7.441 68.090 1.00 109.74 395 VAL A C 1
ATOM 2954 O O . VAL A 1 411 ? -36.553 8.092 68.893 1.00 113.59 395 VAL A O 1
ATOM 2958 N N . PHE A 1 412 ? -35.237 7.973 67.027 1.00 106.23 396 PHE A N 1
ATOM 2959 C CA . PHE A 1 412 ? -35.262 9.425 66.700 1.00 107.49 396 PHE A CA 1
ATOM 2960 C C . PHE A 1 412 ? -36.234 9.690 65.544 1.00 107.63 396 PHE A C 1
ATOM 2961 O O . PHE A 1 412 ? -35.874 9.479 64.368 1.00 103.84 396 PHE A O 1
ATOM 2969 N N . GLY A 1 413 ? -37.436 10.156 65.897 1.00 81.48 397 GLY A N 1
ATOM 2970 C CA . GLY A 1 413 ? -38.512 10.508 64.955 1.00 82.42 397 GLY A CA 1
ATOM 2971 C C . GLY A 1 413 ? -38.349 11.919 64.420 1.00 82.03 397 GLY A C 1
ATOM 2972 O O . GLY A 1 413 ? -37.595 12.701 65.032 1.00 80.25 397 GLY A O 1
ATOM 2973 N N . ILE A 1 414 ? -39.027 12.217 63.308 1.00 82.26 398 ILE A N 1
ATOM 2974 C CA . ILE A 1 414 ? -39.091 13.567 62.671 1.00 83.74 398 ILE A CA 1
ATOM 2975 C C . ILE A 1 414 ? -40.150 14.383 63.410 1.00 86.86 398 ILE A C 1
ATOM 2976 O O . ILE A 1 414 ? -41.126 13.815 63.896 1.00 88.77 398 ILE A O 1
ATOM 2981 N N . PRO A 1 415 ? -40.021 15.729 63.511 1.00 87.92 399 PRO A N 1
ATOM 2982 C CA . PRO A 1 415 ? -38.911 16.479 62.918 1.00 85.52 399 PRO A CA 1
ATOM 2983 C C . PRO A 1 415 ? -37.666 16.682 63.795 1.00 82.90 399 PRO A C 1
ATOM 2984 O O . PRO A 1 415 ? -36.735 17.290 63.302 1.00 81.96 399 PRO A O 1
ATOM 2988 N N . GLU A 1 416 ? -37.665 16.180 65.037 1.00 81.64 400 GLU A N 1
ATOM 2989 C CA . GLU A 1 416 ? -36.524 16.325 65.987 1.00 79.79 400 GLU A CA 1
ATOM 2990 C C . GLU A 1 416 ? -35.261 15.722 65.361 1.00 76.06 400 GLU A C 1
ATOM 2991 O O . GLU A 1 416 ? -34.184 16.340 65.487 1.00 75.73 400 GLU A O 1
ATOM 2997 N N . ALA A 1 417 ? -35.396 14.563 64.709 1.00 73.94 401 ALA A N 1
ATOM 2998 C CA . ALA A 1 417 ? -34.303 13.833 64.025 1.00 70.89 401 ALA A CA 1
ATOM 2999 C C . ALA A 1 417 ? -33.664 14.727 62.954 1.00 70.93 401 ALA A C 1
ATOM 3000 O O . ALA A 1 417 ? -32.468 14.527 62.670 1.00 68.22 401 ALA A O 1
ATOM 3002 N N . ALA A 1 418 ? -34.433 15.671 62.391 1.00 73.45 402 ALA A N 1
ATOM 3003 C CA . ALA A 1 418 ? -34.020 16.580 61.296 1.00 74.74 402 ALA A CA 1
ATOM 3004 C C . ALA A 1 418 ? -33.693 17.983 61.832 1.00 77.63 402 ALA A C 1
ATOM 3005 O O . ALA A 1 418 ? -33.783 18.946 61.044 1.00 79.78 402 ALA A O 1
ATOM 3007 N N . ALA A 1 419 ? -33.306 18.102 63.107 1.00 78.30 403 ALA A N 1
ATOM 3008 C CA . ALA A 1 419 ? -32.981 19.388 63.771 1.00 81.31 403 ALA A CA 1
ATOM 3009 C C . ALA A 1 419 ? -31.850 20.091 63.012 1.00 81.58 403 ALA A C 1
ATOM 3010 O O . ALA A 1 419 ? -32.087 21.196 62.476 1.00 85.94 403 ALA A O 1
ATOM 3012 N N . GLY A 1 420 ? -30.678 19.454 62.960 1.00 78.01 404 GLY A N 1
ATOM 3013 C CA . GLY A 1 420 ? -29.454 19.990 62.336 1.00 77.10 404 GLY A CA 1
ATOM 3014 C C . GLY A 1 420 ? -28.311 19.000 62.459 1.00 73.34 404 GLY A C 1
ATOM 3015 O O . GLY A 1 420 ? -28.583 17.819 62.741 1.00 70.86 404 GLY A O 1
ATOM 3016 N N . PHE A 1 421 ? -27.075 19.459 62.265 1.00 73.19 405 PHE A N 1
ATOM 3017 C CA . PHE A 1 421 ? -25.858 18.606 62.275 1.00 70.73 405 PHE A CA 1
ATOM 3018 C C . PHE A 1 421 ? -25.125 18.736 63.615 1.00 70.89 405 PHE A C 1
ATOM 3019 O O . PHE A 1 421 ? -24.088 18.063 63.786 1.00 68.78 405 PHE A O 1
ATOM 3027 N N . GLY A 1 422 ? -25.665 19.538 64.539 1.00 73.33 406 GLY A N 1
ATOM 3028 C CA . GLY A 1 422 ? -25.096 19.756 65.883 1.00 73.90 406 GLY A CA 1
ATOM 3029 C C . GLY A 1 422 ? -24.581 21.182 66.041 1.00 76.88 406 GLY A C 1
ATOM 3030 O O . GLY A 1 422 ? -24.353 21.872 65.051 1.00 78.13 406 GLY A O 1
ATOM 3031 N N . PRO A 1 423 ? -24.353 21.649 67.290 1.00 78.26 407 PRO A N 1
ATOM 3032 C CA . PRO A 1 423 ? -24.068 23.062 67.548 1.00 81.36 407 PRO A CA 1
ATOM 3033 C C . PRO A 1 423 ? -22.690 23.535 67.052 1.00 81.84 407 PRO A C 1
ATOM 3034 O O . PRO A 1 423 ? -22.567 24.702 66.713 1.00 84.72 407 PRO A O 1
ATOM 3038 N N . LEU A 1 424 ? -21.700 22.636 67.018 1.00 78.81 408 LEU A N 1
ATOM 3039 C CA . LEU A 1 424 ? -20.300 22.947 66.623 1.00 79.20 408 LEU A CA 1
ATOM 3040 C C . LEU A 1 424 ? -20.028 22.463 65.193 1.00 77.82 408 LEU A C 1
ATOM 3041 O O . LEU A 1 424 ? -18.874 22.579 64.753 1.00 77.86 408 LEU A O 1
ATOM 3046 N N . ALA A 1 425 ? -21.047 21.962 64.487 1.00 76.66 409 ALA A N 1
ATOM 3047 C CA . ALA A 1 425 ? -20.897 21.223 63.212 1.00 74.87 409 ALA A CA 1
ATOM 3048 C C . ALA A 1 425 ? -21.051 22.170 62.014 1.00 77.15 409 ALA A C 1
ATOM 3049 O O . ALA A 1 425 ? -21.963 23.018 62.027 1.00 79.16 409 ALA A O 1
ATOM 3051 N N . ARG A 1 426 ? -20.184 22.008 61.011 1.00 76.90 410 ARG A N 1
ATOM 3052 C CA . ARG A 1 426 ? -20.242 22.717 59.707 1.00 78.69 410 ARG A CA 1
ATOM 3053 C C . ARG A 1 426 ? -20.277 21.667 58.591 1.00 74.74 410 ARG A C 1
ATOM 3054 O O . ARG A 1 426 ? -19.318 20.877 58.481 1.00 72.22 410 ARG A O 1
ATOM 3062 N N . ALA A 1 427 ? -21.362 21.651 57.814 1.00 73.32 411 ALA A N 1
ATOM 3063 C CA . ALA A 1 427 ? -21.490 20.878 56.561 1.00 70.66 411 ALA A CA 1
ATOM 3064 C C . ALA A 1 427 ? -20.672 21.589 55.479 1.00 72.08 411 ALA A C 1
ATOM 3065 O O . ALA A 1 427 ? -20.678 22.831 55.474 1.00 74.92 411 ALA A O 1
ATOM 3067 N N . ARG A 1 428 ? -19.977 20.836 54.620 1.00 70.70 412 ARG A N 1
ATOM 3068 C CA . ARG A 1 428 ? -19.287 21.385 53.419 1.00 73.11 412 ARG A CA 1
ATOM 3069 C C . ARG A 1 428 ? -20.286 22.237 52.628 1.00 75.32 412 ARG A C 1
ATOM 3070 O O . ARG A 1 428 ? -19.899 23.327 52.164 1.00 78.54 412 ARG A O 1
ATOM 3078 N N . HIS A 1 429 ? -21.523 21.749 52.490 1.00 73.81 413 HIS A N 1
ATOM 3079 C CA . HIS A 1 429 ? -22.647 22.448 51.812 1.00 75.73 413 HIS A CA 1
ATOM 3080 C C . HIS A 1 429 ? -23.762 22.715 52.827 1.00 75.29 413 HIS A C 1
ATOM 3081 O O . HIS A 1 429 ? -24.374 21.738 53.288 1.00 72.97 413 HIS A O 1
ATOM 3088 N N . ASP A 1 430 ? -24.016 23.983 53.161 1.00 78.07 414 ASP A N 1
ATOM 3089 C CA . ASP A 1 430 ? -25.192 24.400 53.972 1.00 78.96 414 ASP A CA 1
ATOM 3090 C C . ASP A 1 430 ? -26.461 24.040 53.188 1.00 78.93 414 ASP A C 1
ATOM 3091 O O . ASP A 1 430 ? -26.332 23.599 52.028 1.00 78.71 414 ASP A O 1
ATOM 3096 N N . LYS A 1 431 ? -27.640 24.227 53.786 1.00 79.68 415 LYS A N 1
ATOM 3097 C CA . LYS A 1 431 ? -28.942 23.846 53.173 1.00 79.97 415 LYS A CA 1
ATOM 3098 C C . LYS A 1 431 ? -29.008 24.383 51.737 1.00 82.51 415 LYS A C 1
ATOM 3099 O O . LYS A 1 431 ? -29.226 23.572 50.807 1.00 81.05 415 LYS A O 1
ATOM 3105 N N . ASP A 1 432 ? -28.816 25.693 51.566 1.00 85.94 416 ASP A N 1
ATOM 3106 C CA . ASP A 1 432 ? -28.972 26.394 50.262 1.00 89.33 416 ASP A CA 1
ATOM 3107 C C . ASP A 1 432 ? -27.980 25.819 49.242 1.00 87.34 416 ASP A C 1
ATOM 3108 O O . ASP A 1 432 ? -28.399 25.595 48.084 1.00 87.81 416 ASP A O 1
ATOM 3113 N N . ALA A 1 433 ? -26.732 25.573 49.654 1.00 84.96 417 ALA A N 1
ATOM 3114 C CA . ALA A 1 433 ? -25.675 24.960 48.814 1.00 83.21 417 ALA A CA 1
ATOM 3115 C C . ALA A 1 433 ? -26.131 23.573 48.340 1.00 79.63 417 ALA A C 1
ATOM 3116 O O . ALA A 1 433 ? -25.995 23.293 47.136 1.00 79.92 417 ALA A O 1
ATOM 3118 N N . TYR A 1 434 ? -26.682 22.753 49.242 1.00 76.39 418 TYR A N 1
ATOM 3119 C CA . TYR A 1 434 ? -27.082 21.345 48.974 1.00 72.71 418 TYR A CA 1
ATOM 3120 C C . TYR A 1 434 ? -28.317 21.310 48.065 1.00 74.06 418 TYR A C 1
ATOM 3121 O O . TYR A 1 434 ? -28.350 20.470 47.154 1.00 72.11 418 TYR A O 1
ATOM 3130 N N . LEU A 1 435 ? -29.292 22.191 48.306 1.00 77.62 419 LEU A N 1
ATOM 3131 C CA . LEU A 1 435 ? -30.499 22.351 47.448 1.00 80.74 419 LEU A CA 1
ATOM 3132 C C . LEU A 1 435 ? -30.064 22.615 46.000 1.00 83.13 419 LEU A C 1
ATOM 3133 O O . LEU A 1 435 ? -30.713 22.081 45.092 1.00 82.78 419 LEU A O 1
ATOM 3138 N N . LYS A 1 436 ? -28.992 23.392 45.804 1.00 86.09 420 LYS A N 1
ATOM 3139 C CA . LYS A 1 436 ? -28.442 23.753 44.467 1.00 89.18 420 LYS A CA 1
ATOM 3140 C C . LYS A 1 436 ? -27.800 22.519 43.820 1.00 86.12 420 LYS A C 1
ATOM 3141 O O . LYS A 1 436 ? -27.950 22.370 42.590 1.00 86.78 420 LYS A O 1
ATOM 3147 N N . ARG A 1 437 ? -27.117 21.670 44.599 1.00 82.66 421 ARG A N 1
ATOM 3148 C CA . ARG A 1 437 ? -26.504 20.415 44.076 1.00 80.05 421 ARG A CA 1
ATOM 3149 C C . ARG A 1 437 ? -27.608 19.414 43.719 1.00 77.50 421 ARG A C 1
ATOM 3150 O O . ARG A 1 437 ? -27.467 18.743 42.677 1.00 77.13 421 ARG A O 1
ATOM 3158 N N . ILE A 1 438 ? -28.662 19.321 44.537 1.00 75.97 422 ILE A N 1
ATOM 3159 C CA . ILE A 1 438 ? -29.862 18.484 44.233 1.00 74.41 422 ILE A CA 1
ATOM 3160 C C . ILE A 1 438 ? -30.465 18.978 42.909 1.00 77.36 422 ILE A C 1
ATOM 3161 O O . ILE A 1 438 ? -30.786 18.126 42.065 1.00 76.28 422 ILE A O 1
ATOM 3166 N N . ASP A 1 439 ? -30.605 20.299 42.747 1.00 81.47 423 ASP A N 1
ATOM 3167 C CA . ASP A 1 439 ? -31.124 20.950 41.513 1.00 85.56 423 ASP A CA 1
ATOM 3168 C C . ASP A 1 439 ? -30.262 20.529 40.318 1.00 84.85 423 ASP A C 1
ATOM 3169 O O . ASP A 1 439 ? -30.838 20.133 39.297 1.00 85.16 423 ASP A O 1
ATOM 3174 N N . GLU A 1 440 ? -28.936 20.617 40.455 1.00 84.09 424 GLU A N 1
ATOM 3175 C CA . GLU A 1 440 ? -27.953 20.175 39.428 1.00 83.55 424 GLU A CA 1
ATOM 3176 C C . GLU A 1 440 ? -28.159 18.687 39.115 1.00 79.59 424 GLU A C 1
ATOM 3177 O O . GLU A 1 440 ? -28.077 18.324 37.928 1.00 79.66 424 GLU A O 1
ATOM 3183 N N . CYS A 1 441 ? -28.410 17.859 40.135 1.00 75.72 425 CYS A N 1
ATOM 3184 C CA . CYS A 1 441 ? -28.683 16.403 39.988 1.00 72.09 425 CYS A CA 1
ATOM 3185 C C . CYS A 1 441 ? -29.932 16.203 39.118 1.00 73.19 425 CYS A C 1
ATOM 3186 O O . CYS A 1 441 ? -29.861 15.398 38.167 1.00 72.42 425 CYS A O 1
ATOM 3189 N N . LEU A 1 442 ? -31.021 16.926 39.408 1.00 75.38 426 LEU A N 1
ATOM 3190 C CA . LEU A 1 442 ? -32.316 16.810 38.677 1.00 77.06 426 LEU A CA 1
ATOM 3191 C C . LEU A 1 442 ? -32.130 17.214 37.208 1.00 80.21 426 LEU A C 1
ATOM 3192 O O . LEU A 1 442 ? -32.759 16.570 36.347 1.00 79.25 426 LEU A O 1
ATOM 3197 N N . LYS A 1 443 ? -31.295 18.224 36.930 1.00 83.67 427 LYS A N 1
ATOM 3198 C CA . LYS A 1 443 ? -30.968 18.669 35.546 1.00 87.48 427 LYS A CA 1
ATOM 3199 C C . LYS A 1 443 ? -30.236 17.544 34.805 1.00 85.55 427 LYS A C 1
ATOM 3200 O O . LYS A 1 443 ? -30.630 17.244 33.659 1.00 86.58 427 LYS A O 1
ATOM 3206 N N . GLU A 1 444 ? -29.214 16.951 35.435 1.00 83.48 428 GLU A N 1
ATOM 3207 C CA . GLU A 1 444 ? -28.380 15.871 34.840 1.00 81.81 428 GLU A CA 1
ATOM 3208 C C . GLU A 1 444 ? -29.261 14.654 34.529 1.00 79.38 428 GLU A C 1
ATOM 3209 O O . GLU A 1 444 ? -29.059 14.042 33.462 1.00 78.59 428 GLU A O 1
ATOM 3215 N N . ILE A 1 445 ? -30.201 14.327 35.422 1.00 77.77 429 ILE A N 1
ATOM 3216 C CA . ILE A 1 445 ? -31.181 13.212 35.247 1.00 76.13 429 ILE A CA 1
ATOM 3217 C C . ILE A 1 445 ? -32.119 13.543 34.078 1.00 79.17 429 ILE A C 1
ATOM 3218 O O . ILE A 1 445 ? -32.421 12.626 33.286 1.00 76.72 429 ILE A O 1
ATOM 3223 N N . ARG A 1 446 ? -32.552 14.802 33.975 1.00 83.46 430 ARG A N 1
ATOM 3224 C CA . ARG A 1 446 ? -33.511 15.273 32.942 1.00 87.66 430 ARG A CA 1
ATOM 3225 C C . ARG A 1 446 ? -32.828 15.256 31.566 1.00 89.31 430 ARG A C 1
ATOM 3226 O O . ARG A 1 446 ? -33.539 15.033 30.572 1.00 89.45 430 ARG A O 1
ATOM 3234 N N . ASN A 1 447 ? -31.502 15.451 31.516 1.00 89.52 431 ASN A N 1
ATOM 3235 C CA . ASN A 1 447 ? -30.688 15.421 30.267 1.00 91.36 431 ASN A CA 1
ATOM 3236 C C . ASN A 1 447 ? -30.158 14.003 30.004 1.00 88.05 431 ASN A C 1
ATOM 3237 O O . ASN A 1 447 ? -29.327 13.853 29.088 1.00 89.84 431 ASN A O 1
ATOM 3242 N N . GLY A 1 448 ? -30.612 13.007 30.771 1.00 83.90 432 GLY A N 1
ATOM 3243 C CA . GLY A 1 448 ? -30.320 11.577 30.548 1.00 80.55 432 GLY A CA 1
ATOM 3244 C C . GLY A 1 448 ? -28.865 11.213 30.814 1.00 78.60 432 GLY A C 1
ATOM 3245 O O . GLY A 1 448 ? -28.399 10.225 30.225 1.00 77.66 432 GLY A O 1
ATOM 3246 N N . GLU A 1 449 ? -28.171 11.954 31.682 1.00 78.33 433 GLU A N 1
ATOM 3247 C CA . GLU A 1 449 ? -26.752 11.689 32.049 1.00 77.03 433 GLU A CA 1
ATOM 3248 C C . GLU A 1 449 ? -26.694 10.661 33.187 1.00 72.24 433 GLU A C 1
ATOM 3249 O O . GLU A 1 449 ? -25.729 9.876 33.221 1.00 70.61 433 GLU A O 1
ATOM 3255 N N . SER A 1 450 ? -27.683 10.678 34.086 1.00 69.47 434 SER A N 1
ATOM 3256 C CA . SER A 1 450 ? -27.814 9.727 35.220 1.00 65.09 434 SER A CA 1
ATOM 3257 C C . SER A 1 450 ? -29.282 9.320 35.395 1.00 63.70 434 SER A C 1
ATOM 3258 O O . SER A 1 450 ? -30.163 10.085 34.976 1.00 64.52 434 SER A O 1
ATOM 3261 N N . TYR A 1 451 ? -29.515 8.148 35.991 1.00 60.97 435 TYR A N 1
ATOM 3262 C CA . TYR A 1 451 ? -30.853 7.632 36.387 1.00 60.26 435 TYR A CA 1
ATOM 3263 C C . TYR A 1 451 ? -31.052 7.805 37.896 1.00 58.34 435 TYR A C 1
ATOM 3264 O O . TYR A 1 451 ? -32.201 7.884 38.362 1.00 58.43 435 TYR A O 1
ATOM 3273 N N . GLU A 1 452 ? -29.955 7.823 38.648 1.00 56.87 436 GLU A N 1
ATOM 3274 C CA . GLU A 1 452 ? -29.977 7.977 40.123 1.00 55.40 436 GLU A CA 1
ATOM 3275 C C . GLU A 1 452 ? -28.598 8.447 40.571 1.00 54.61 436 GLU A C 1
ATOM 3276 O O . GLU A 1 452 ? -27.624 7.741 40.268 1.00 53.23 436 GLU A O 1
ATOM 3282 N N . ILE A 1 453 ? -28.543 9.587 41.266 1.00 56.06 437 ILE A N 1
ATOM 3283 C CA . ILE A 1 453 ? -27.297 10.183 41.829 1.00 56.39 437 ILE A CA 1
ATOM 3284 C C . ILE A 1 453 ? -27.370 10.105 43.356 1.00 55.20 437 ILE A C 1
ATOM 3285 O O . ILE A 1 453 ? -28.261 10.733 43.950 1.00 55.30 437 ILE A O 1
ATOM 3290 N N . CYS A 1 454 ? -26.452 9.366 43.972 1.00 54.02 438 CYS A N 1
ATOM 3291 C CA . CYS A 1 454 ? -26.275 9.353 45.442 1.00 53.55 438 CYS A CA 1
ATOM 3292 C C . CYS A 1 454 ? -25.443 10.578 45.824 1.00 54.56 438 CYS A C 1
ATOM 3293 O O . CYS A 1 454 ? -24.213 10.447 45.954 1.00 54.99 438 CYS A O 1
ATOM 3296 N N . LEU A 1 455 ? -26.099 11.735 45.931 1.00 55.93 439 LEU A N 1
ATOM 3297 C CA . LEU A 1 455 ? -25.482 13.008 46.383 1.00 57.64 439 LEU A CA 1
ATOM 3298 C C . LEU A 1 455 ? -25.242 12.901 47.887 1.00 56.56 439 LEU A C 1
ATOM 3299 O O . LEU A 1 455 ? -26.160 12.447 48.599 1.00 54.57 439 LEU A O 1
ATOM 3304 N N . THR A 1 456 ? -24.049 13.277 48.347 1.00 57.05 440 THR A N 1
ATOM 3305 C CA . THR A 1 456 ? -23.668 13.210 49.778 1.00 55.97 440 THR A CA 1
ATOM 3306 C C . THR A 1 456 ? -23.102 14.561 50.208 1.00 58.26 440 THR A C 1
ATOM 3307 O O . THR A 1 456 ? -22.699 15.361 49.330 1.00 60.27 440 THR A O 1
ATOM 3311 N N . ASN A 1 457 ? -23.136 14.792 51.519 1.00 57.72 441 ASN A N 1
ATOM 3312 C CA . ASN A 1 457 ? -22.532 15.948 52.221 1.00 60.00 441 ASN A CA 1
ATOM 3313 C C . ASN A 1 457 ? -21.471 15.388 53.172 1.00 58.49 441 ASN A C 1
ATOM 3314 O O . ASN A 1 457 ? -21.512 14.171 53.444 1.00 56.80 441 ASN A O 1
ATOM 3319 N N . MET A 1 458 ? -20.545 16.231 53.624 1.00 60.44 442 MET A N 1
ATOM 3320 C CA . MET A 1 458 ? -19.533 15.890 54.657 1.00 59.37 442 MET A CA 1
ATOM 3321 C C . MET A 1 458 ? -19.631 16.940 55.759 1.00 60.53 442 MET A C 1
ATOM 3322 O O . MET A 1 458 ? -19.477 18.138 55.448 1.00 63.01 442 MET A O 1
ATOM 3327 N N . VAL A 1 459 ? -19.904 16.492 56.986 1.00 58.36 443 VAL A N 1
ATOM 3328 C CA . VAL A 1 459 ? -20.088 17.355 58.184 1.00 59.64 443 VAL A CA 1
ATOM 3329 C C . VAL A 1 459 ? -18.838 17.206 59.059 1.00 59.33 443 VAL A C 1
ATOM 3330 O O . VAL A 1 459 ? -18.400 16.056 59.265 1.00 57.11 443 VAL A O 1
ATOM 3334 N N . THR A 1 460 ? -18.297 18.328 59.539 1.00 61.45 444 THR A N 1
ATOM 3335 C CA . THR A 1 460 ? -17.116 18.398 60.439 1.00 62.14 444 THR A CA 1
ATOM 3336 C C . THR A 1 460 ? -17.521 19.126 61.722 1.00 63.29 444 THR A C 1
ATOM 3337 O O . THR A 1 460 ? -18.067 20.236 61.617 1.00 66.05 444 THR A O 1
ATOM 3341 N N . ALA A 1 461 ? -17.252 18.523 62.882 1.00 62.41 445 ALA A N 1
ATOM 3342 C CA . ALA A 1 461 ? -17.515 19.103 64.219 1.00 63.23 445 ALA A CA 1
ATOM 3343 C C . ALA A 1 461 ? -16.297 18.879 65.109 1.00 63.45 445 ALA A C 1
ATOM 3344 O O . ALA A 1 461 ? -15.892 17.739 65.319 1.00 61.59 445 ALA A O 1
ATOM 3346 N N . PRO A 1 462 ? -15.648 19.952 65.614 1.00 66.61 446 PRO A N 1
ATOM 3347 C CA . PRO A 1 462 ? -14.683 19.820 66.705 1.00 66.59 446 PRO A CA 1
ATOM 3348 C C . PRO A 1 462 ? -15.243 19.027 67.894 1.00 64.82 446 PRO A C 1
ATOM 3349 O O . PRO A 1 462 ? -16.364 19.278 68.294 1.00 65.33 446 PRO A O 1
ATOM 3353 N N . THR A 1 463 ? -14.453 18.078 68.403 1.00 63.42 447 THR A N 1
ATOM 3354 C CA . THR A 1 463 ? -14.735 17.291 69.632 1.00 61.65 447 THR A CA 1
ATOM 3355 C C . THR A 1 463 ? -13.421 16.993 70.359 1.00 61.78 447 THR A C 1
ATOM 3356 O O . THR A 1 463 ? -12.403 16.766 69.688 1.00 61.27 447 THR A O 1
ATOM 3360 N N . GLU A 1 464 ? -13.462 16.978 71.689 1.00 62.53 448 GLU A N 1
ATOM 3361 C CA . GLU A 1 464 ? -12.329 16.561 72.554 1.00 63.43 448 GLU A CA 1
ATOM 3362 C C . GLU A 1 464 ? -12.443 15.056 72.828 1.00 60.75 448 GLU A C 1
ATOM 3363 O O . GLU A 1 464 ? -11.503 14.498 73.415 1.00 60.15 448 GLU A O 1
ATOM 3369 N N . ALA A 1 465 ? -13.537 14.419 72.389 1.00 58.78 449 ALA A N 1
ATOM 3370 C CA . ALA A 1 465 ? -13.854 13.001 72.679 1.00 57.31 449 ALA A CA 1
ATOM 3371 C C . ALA A 1 465 ? -12.730 12.106 72.152 1.00 56.43 449 ALA A C 1
ATOM 3372 O O . ALA A 1 465 ? -12.242 12.360 71.037 1.00 56.87 449 ALA A O 1
ATOM 3374 N N . THR A 1 466 ? -12.308 11.126 72.952 1.00 55.92 450 THR A N 1
ATOM 3375 C CA . THR A 1 466 ? -11.439 10.009 72.506 1.00 55.80 450 THR A CA 1
ATOM 3376 C C . THR A 1 466 ? -12.340 8.923 71.907 1.00 53.46 450 THR A C 1
ATOM 3377 O O . THR A 1 466 ? -13.564 8.914 72.206 1.00 51.28 450 THR A O 1
ATOM 3381 N N . ALA A 1 467 ? -11.750 8.060 71.080 1.00 52.81 451 ALA A N 1
ATOM 3382 C CA . ALA A 1 467 ? -12.448 7.104 70.187 1.00 51.43 451 ALA A CA 1
ATOM 3383 C C . ALA A 1 467 ? -13.335 6.157 71.004 1.00 50.52 451 ALA A C 1
ATOM 3384 O O . ALA A 1 467 ? -14.542 6.036 70.667 1.00 49.26 451 ALA A O 1
ATOM 3386 N N . LEU A 1 468 ? -12.788 5.525 72.049 1.00 49.71 452 LEU A N 1
ATOM 3387 C CA . LEU A 1 468 ? -13.476 4.399 72.739 1.00 49.52 452 LEU A CA 1
ATOM 3388 C C . LEU A 1 468 ? -14.719 4.897 73.488 1.00 49.67 452 LEU A C 1
ATOM 3389 O O . LEU A 1 468 ? -15.799 4.333 73.303 1.00 48.95 452 LEU A O 1
ATOM 3394 N N . PRO A 1 469 ? -14.650 5.947 74.344 1.00 49.81 453 PRO A N 1
ATOM 3395 C CA . PRO A 1 469 ? -15.849 6.439 75.025 1.00 49.91 453 PRO A CA 1
ATOM 3396 C C . PRO A 1 469 ? -16.923 6.894 74.022 1.00 48.82 453 PRO A C 1
ATOM 3397 O O . PRO A 1 469 ? -18.084 6.585 74.221 1.00 47.72 453 PRO A O 1
ATOM 3401 N N . LEU A 1 470 ? -16.518 7.621 72.981 1.00 48.59 454 LEU A N 1
ATOM 3402 C CA . LEU A 1 470 ? -17.443 8.092 71.915 1.00 48.27 454 LEU A CA 1
ATOM 3403 C C . LEU A 1 470 ? -18.099 6.874 71.252 1.00 47.40 454 LEU A C 1
ATOM 3404 O O . LEU A 1 470 ? -19.344 6.876 71.098 1.00 47.01 454 LEU A O 1
ATOM 3409 N N . TYR A 1 471 ? -17.308 5.855 70.901 1.00 46.36 455 TYR A N 1
ATOM 3410 C CA . TYR A 1 471 ? -17.807 4.622 70.240 1.00 45.13 455 TYR A CA 1
ATOM 3411 C C . TYR A 1 471 ? -18.764 3.865 71.167 1.00 45.83 455 TYR A C 1
ATOM 3412 O O . TYR A 1 471 ? -19.772 3.315 70.672 1.00 44.38 455 TYR A O 1
ATOM 3421 N N . SER A 1 472 ? -18.455 3.823 72.468 1.00 46.36 456 SER A N 1
ATOM 3422 C CA . SER A 1 472 ? -19.266 3.126 73.494 1.00 47.63 456 SER A CA 1
ATOM 3423 C C . SER A 1 472 ? -20.674 3.734 73.523 1.00 48.43 456 SER A C 1
ATOM 3424 O O . SER A 1 472 ? -21.634 2.974 73.736 1.00 48.00 456 SER A O 1
ATOM 3427 N N . ALA A 1 473 ? -20.776 5.053 73.317 1.00 49.17 457 ALA A N 1
ATOM 3428 C CA . ALA A 1 473 ? -22.055 5.797 73.240 1.00 50.37 457 ALA A CA 1
ATOM 3429 C C . ALA A 1 473 ? -22.742 5.502 71.897 1.00 49.70 457 ALA A C 1
ATOM 3430 O O . ALA A 1 473 ? -23.958 5.234 71.920 1.00 50.58 457 ALA A O 1
ATOM 3432 N N . LEU A 1 474 ? -22.001 5.520 70.783 1.00 48.29 458 LEU A N 1
ATOM 3433 C CA . LEU A 1 474 ? -22.554 5.278 69.419 1.00 48.27 458 LEU A CA 1
ATOM 3434 C C . LEU A 1 474 ? -23.190 3.879 69.352 1.00 49.25 458 LEU A C 1
ATOM 3435 O O . LEU A 1 474 ? -24.325 3.767 68.829 1.00 48.90 458 LEU A O 1
ATOM 3440 N N . ARG A 1 475 ? -22.513 2.846 69.868 1.00 48.58 459 ARG A N 1
ATOM 3441 C CA . ARG A 1 475 ? -22.979 1.438 69.725 1.00 48.07 459 ARG A CA 1
ATOM 3442 C C . ARG A 1 475 ? -24.226 1.188 70.579 1.00 48.94 459 ARG A C 1
ATOM 3443 O O . ARG A 1 475 ? -25.015 0.317 70.186 1.00 49.44 459 ARG A O 1
ATOM 3451 N N . ALA A 1 476 ? -24.379 1.900 71.701 1.00 49.58 460 ALA A N 1
ATOM 3452 C CA . ALA A 1 476 ? -25.583 1.887 72.563 1.00 51.30 460 ALA A CA 1
ATOM 3453 C C . ALA A 1 476 ? -26.738 2.597 71.841 1.00 51.37 460 ALA A C 1
ATOM 3454 O O . ALA A 1 476 ? -27.887 2.130 71.942 1.00 52.49 460 ALA A O 1
ATOM 3456 N N . ILE A 1 477 ? -26.435 3.697 71.153 1.00 50.19 461 ILE A N 1
ATOM 3457 C CA . ILE A 1 477 ? -27.424 4.544 70.421 1.00 50.83 461 ILE A CA 1
ATOM 3458 C C . ILE A 1 477 ? -27.968 3.758 69.219 1.00 48.95 461 ILE A C 1
ATOM 3459 O O . ILE A 1 477 ? -29.194 3.779 69.006 1.00 48.62 461 ILE A O 1
ATOM 3464 N N . SER A 1 478 ? -27.102 3.064 68.476 1.00 46.56 462 SER A N 1
ATOM 3465 C CA . SER A 1 478 ? -27.463 2.434 67.181 1.00 45.90 462 SER A CA 1
ATOM 3466 C C . SER A 1 478 ? -26.823 1.055 67.029 1.00 44.89 462 SER A C 1
ATOM 3467 O O . SER A 1 478 ? -25.910 0.877 66.224 1.00 44.56 462 SER A O 1
ATOM 3470 N N . PRO A 1 479 ? -27.318 0.026 67.757 1.00 45.92 463 PRO A N 1
ATOM 3471 C CA . PRO A 1 479 ? -26.863 -1.349 67.553 1.00 45.85 463 PRO A CA 1
ATOM 3472 C C . PRO A 1 479 ? -27.099 -1.792 66.098 1.00 45.43 463 PRO A C 1
ATOM 3473 O O . PRO A 1 479 ? -28.184 -1.587 65.606 1.00 44.27 463 PRO A O 1
ATOM 3477 N N . VAL A 1 480 ? -26.081 -2.366 65.450 1.00 44.03 464 VAL A N 1
ATOM 3478 C CA . VAL A 1 480 ? -26.110 -2.736 64.003 1.00 44.18 464 VAL A CA 1
ATOM 3479 C C . VAL A 1 480 ? -25.296 -4.008 63.786 1.00 44.88 464 VAL A C 1
ATOM 3480 O O . VAL A 1 480 ? -24.435 -4.348 64.605 1.00 44.38 464 VAL A O 1
ATOM 3484 N N . PRO A 1 481 ? -25.552 -4.740 62.675 1.00 45.08 465 PRO A N 1
ATOM 3485 C CA . PRO A 1 481 ? -24.760 -5.919 62.331 1.00 45.37 465 PRO A CA 1
ATOM 3486 C C . PRO A 1 481 ? -23.302 -5.643 61.934 1.00 44.45 465 PRO A C 1
ATOM 3487 O O . PRO A 1 481 ? -22.513 -6.551 62.089 1.00 44.85 465 PRO A O 1
ATOM 3491 N N . TYR A 1 482 ? -22.978 -4.447 61.421 1.00 43.71 466 TYR A N 1
ATOM 3492 C CA . TYR A 1 482 ? -21.639 -4.125 60.854 1.00 43.03 466 TYR A CA 1
ATOM 3493 C C . TYR A 1 482 ? -20.990 -2.935 61.581 1.00 42.60 466 TYR A C 1
ATOM 3494 O O . TYR A 1 482 ? -20.309 -2.114 60.937 1.00 42.86 466 TYR A O 1
ATOM 3503 N N . GLY A 1 483 ? -21.160 -2.857 62.900 1.00 42.48 467 GLY A N 1
ATOM 3504 C CA . GLY A 1 483 ? -20.449 -1.876 63.741 1.00 42.67 467 GLY A CA 1
ATOM 3505 C C . GLY A 1 483 ? -18.944 -2.097 63.649 1.00 42.71 467 GLY A C 1
ATOM 3506 O O . GLY A 1 483 ? -18.524 -3.258 63.448 1.00 41.27 467 GLY A O 1
ATOM 3507 N N . ALA A 1 484 ? -18.139 -1.040 63.761 1.00 42.81 468 ALA A N 1
ATOM 3508 C CA . ALA A 1 484 ? -16.667 -1.192 63.863 1.00 43.44 468 ALA A CA 1
ATOM 3509 C C . ALA A 1 484 ? -16.038 -0.000 64.577 1.00 44.35 468 ALA A C 1
ATOM 3510 O O . ALA A 1 484 ? -16.494 1.138 64.391 1.00 44.36 468 ALA A O 1
ATOM 3512 N N . LEU A 1 485 ? -15.023 -0.292 65.385 1.00 44.62 469 LEU A N 1
ATOM 3513 C CA . LEU A 1 485 ? -14.085 0.712 65.925 1.00 45.90 469 LEU A CA 1
ATOM 3514 C C . LEU A 1 485 ? -12.686 0.328 65.445 1.00 46.11 469 LEU A C 1
ATOM 3515 O O . LEU A 1 485 ? -12.151 -0.687 65.933 1.00 46.00 469 LEU A O 1
ATOM 3520 N N . LEU A 1 486 ? -12.172 1.090 64.489 1.00 46.19 470 LEU A N 1
ATOM 3521 C CA . LEU A 1 486 ? -10.759 1.034 64.046 1.00 48.55 470 LEU A CA 1
ATOM 3522 C C . LEU A 1 486 ? -10.007 2.161 64.749 1.00 49.98 470 LEU A C 1
ATOM 3523 O O . LEU A 1 486 ? -10.413 3.323 64.602 1.00 50.80 470 LEU A O 1
ATOM 3528 N N . GLU A 1 487 ? -8.957 1.828 65.491 1.00 51.89 471 GLU A N 1
ATOM 3529 C CA . GLU A 1 487 ? -8.088 2.838 66.137 1.00 54.12 471 GLU A CA 1
ATOM 3530 C C . GLU A 1 487 ? -6.717 2.736 65.468 1.00 55.71 471 GLU A C 1
ATOM 3531 O O . GLU A 1 487 ? -5.945 1.835 65.826 1.00 55.54 471 GLU A O 1
ATOM 3537 N N . PHE A 1 488 ? -6.488 3.584 64.467 1.00 56.06 472 PHE A N 1
ATOM 3538 C CA . PHE A 1 488 ? -5.265 3.586 63.632 1.00 57.94 472 PHE A CA 1
ATOM 3539 C C . PHE A 1 488 ? -4.436 4.816 63.993 1.00 59.96 472 PHE A C 1
ATOM 3540 O O . PHE A 1 488 ? -4.938 5.740 64.622 1.00 58.71 472 PHE A O 1
ATOM 3548 N N . PRO A 1 489 ? -3.131 4.861 63.645 1.00 63.10 473 PRO A N 1
ATOM 3549 C CA . PRO A 1 489 ? -2.297 6.023 63.959 1.00 65.75 473 PRO A CA 1
ATOM 3550 C C . PRO A 1 489 ? -2.850 7.364 63.442 1.00 65.42 473 PRO A C 1
ATOM 3551 O O . PRO A 1 489 ? -2.781 8.331 64.179 1.00 66.39 473 PRO A O 1
ATOM 3555 N N . GLU A 1 490 ? -3.389 7.390 62.218 1.00 65.66 474 GLU A N 1
ATOM 3556 C CA . GLU A 1 490 ? -3.769 8.643 61.505 1.00 67.42 474 GLU A CA 1
ATOM 3557 C C . GLU A 1 490 ? -5.241 9.005 61.768 1.00 64.82 474 GLU A C 1
ATOM 3558 O O . GLU A 1 490 ? -5.635 10.150 61.451 1.00 65.50 474 GLU A O 1
ATOM 3564 N N . LEU A 1 491 ? -6.047 8.071 62.277 1.00 61.87 475 LEU A N 1
ATOM 3565 C CA . LEU A 1 491 ? -7.511 8.292 62.440 1.00 59.52 475 LEU A CA 1
ATOM 3566 C C . LEU A 1 491 ? -8.126 7.146 63.236 1.00 57.29 475 LEU A C 1
ATOM 3567 O O . LEU A 1 491 ? -7.508 6.071 63.329 1.00 58.65 475 LEU A O 1
ATOM 3572 N N . SER A 1 492 ? -9.294 7.414 63.810 1.00 54.69 476 SER A N 1
ATOM 3573 C CA . SER A 1 492 ? -10.211 6.403 64.381 1.00 52.94 476 SER A CA 1
ATOM 3574 C C . SER A 1 492 ? -11.473 6.407 63.521 1.00 50.88 476 SER A C 1
ATOM 3575 O O . SER A 1 492 ? -11.908 7.506 63.101 1.00 51.00 476 SER A O 1
ATOM 3578 N N . VAL A 1 493 ? -11.984 5.221 63.202 1.00 49.54 477 VAL A N 1
ATOM 3579 C CA . VAL A 1 493 ? -13.254 5.049 62.443 1.00 47.90 477 VAL A CA 1
ATOM 3580 C C . VAL A 1 493 ? -14.283 4.435 63.394 1.00 46.41 477 VAL A C 1
ATOM 3581 O O . VAL A 1 493 ? -14.022 3.351 63.940 1.00 46.89 477 VAL A O 1
ATOM 3585 N N . LEU A 1 494 ? -15.375 5.161 63.640 1.00 45.96 478 LEU A N 1
ATOM 3586 C CA . LEU A 1 494 ? -16.479 4.758 64.546 1.00 44.17 478 LEU A CA 1
ATOM 3587 C C . LEU A 1 494 ? -17.704 4.497 63.663 1.00 43.98 478 LEU A C 1
ATOM 3588 O O . LEU A 1 494 ? -18.405 5.473 63.354 1.00 43.21 478 LEU A O 1
ATOM 3593 N N . SER A 1 495 ? -17.910 3.246 63.233 1.00 43.89 479 SER A N 1
ATOM 3594 C CA . SER A 1 495 ? -18.953 2.849 62.252 1.00 43.25 479 SER A CA 1
ATOM 3595 C C . SER A 1 495 ? -20.166 2.262 62.974 1.00 42.78 479 SER A C 1
ATOM 3596 O O . SER A 1 495 ? -19.994 1.327 63.771 1.00 42.96 479 SER A O 1
ATOM 3599 N N . ALA A 1 496 ? -21.354 2.789 62.686 1.00 42.32 480 ALA A N 1
ATOM 3600 C CA . ALA A 1 496 ? -22.642 2.151 63.032 1.00 42.84 480 ALA A CA 1
ATOM 3601 C C . ALA A 1 496 ? -23.360 1.759 61.736 1.00 42.69 480 ALA A C 1
ATOM 3602 O O . ALA A 1 496 ? -24.582 1.960 61.658 1.00 41.76 480 ALA A O 1
ATOM 3604 N N . SER A 1 497 ? -22.627 1.192 60.775 1.00 42.41 481 SER A N 1
ATOM 3605 C CA . SER A 1 497 ? -23.182 0.726 59.477 1.00 42.13 48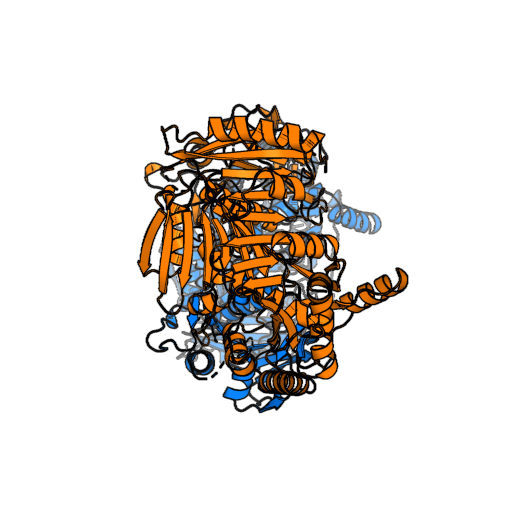1 SER A CA 1
ATOM 3606 C C . SER A 1 497 ? -24.028 -0.529 59.677 1.00 42.15 481 SER A C 1
ATOM 3607 O O . SER A 1 497 ? -23.607 -1.469 60.348 1.00 41.09 481 SER A O 1
ATOM 3610 N N . PRO A 1 498 ? -25.244 -0.588 59.087 1.00 42.01 482 PRO A N 1
ATOM 3611 C CA . PRO A 1 498 ? -25.996 -1.834 58.988 1.00 42.55 482 PRO A CA 1
ATOM 3612 C C . PRO A 1 498 ? -25.825 -2.544 57.633 1.00 42.06 482 PRO A C 1
ATOM 3613 O O . PRO A 1 498 ? -26.462 -3.556 57.443 1.00 42.09 482 PRO A O 1
ATOM 3617 N N . GLU A 1 499 ? -24.986 -2.012 56.737 1.00 41.44 483 GLU A N 1
ATOM 3618 C CA . GLU A 1 499 ? -25.041 -2.328 55.283 1.00 41.39 483 GLU A CA 1
ATOM 3619 C C . GLU A 1 499 ? -23.960 -3.340 54.897 1.00 41.72 483 GLU A C 1
ATOM 3620 O O . GLU A 1 499 ? -22.768 -3.025 55.057 1.00 41.67 483 GLU A O 1
ATOM 3626 N N . ARG A 1 500 ? -24.370 -4.491 54.361 1.00 41.44 484 ARG A N 1
ATOM 3627 C CA . ARG A 1 500 ? -23.452 -5.497 53.768 1.00 42.18 484 ARG A CA 1
ATOM 3628 C C . ARG A 1 500 ? -23.128 -5.078 52.330 1.00 42.44 484 ARG A C 1
ATOM 3629 O O . ARG A 1 500 ? -24.052 -5.077 51.497 1.00 42.33 484 ARG A O 1
ATOM 3637 N N . PHE A 1 501 ? -21.869 -4.719 52.065 1.00 42.16 485 PHE A N 1
ATOM 3638 C CA . PHE A 1 501 ? -21.340 -4.419 50.711 1.00 42.99 485 PHE A CA 1
ATOM 3639 C C . PHE A 1 501 ? -21.134 -5.746 49.974 1.00 44.09 485 PHE A C 1
ATOM 3640 O O . PHE A 1 501 ? -21.805 -5.997 48.952 1.00 44.15 485 PHE A O 1
ATOM 3648 N N . LEU A 1 502 ? -20.203 -6.564 50.469 1.00 44.81 486 LEU A N 1
ATOM 3649 C CA . LEU A 1 502 ? -19.853 -7.876 49.871 1.00 46.16 486 LEU A CA 1
ATOM 3650 C C . LEU A 1 502 ? -19.524 -8.860 50.991 1.00 46.38 486 LEU A C 1
ATOM 3651 O O . LEU A 1 502 ? -18.662 -8.543 51.817 1.00 47.69 486 LEU A O 1
ATOM 3656 N N . THR A 1 503 ? -20.200 -10.007 51.005 1.00 46.54 487 THR A N 1
ATOM 3657 C CA . THR A 1 503 ? -19.788 -11.204 51.775 1.00 47.54 487 THR A CA 1
ATOM 3658 C C . THR A 1 503 ? -19.383 -12.268 50.754 1.00 48.58 487 THR A C 1
ATOM 3659 O O . THR A 1 503 ? -20.227 -12.652 49.917 1.00 46.65 487 THR A O 1
ATOM 3663 N N . ILE A 1 504 ? -18.107 -12.655 50.772 1.00 48.79 488 ILE A N 1
ATOM 3664 C CA . ILE A 1 504 ? -17.519 -13.612 49.793 1.00 50.88 488 ILE A CA 1
ATOM 3665 C C . ILE A 1 504 ? -17.018 -14.821 50.584 1.00 52.45 488 ILE A C 1
ATOM 3666 O O . ILE A 1 504 ? -16.214 -14.622 51.520 1.00 52.41 488 ILE A O 1
ATOM 3671 N N . GLY A 1 505 ? -17.528 -16.010 50.264 1.00 53.04 489 GLY A N 1
ATOM 3672 C CA . GLY A 1 505 ? -17.058 -17.267 50.868 1.00 55.75 489 GLY A CA 1
ATOM 3673 C C . GLY A 1 505 ? -15.720 -17.669 50.274 1.00 58.01 489 GLY A C 1
ATOM 3674 O O . GLY A 1 505 ? -15.422 -17.229 49.147 1.00 58.43 489 GLY A O 1
ATOM 3675 N N . ALA A 1 506 ? -14.947 -18.489 50.986 1.00 60.34 490 ALA A N 1
ATOM 3676 C CA . ALA A 1 506 ? -13.734 -19.149 50.449 1.00 63.28 490 ALA A CA 1
ATOM 3677 C C . ALA A 1 506 ? -14.117 -20.015 49.242 1.00 64.34 490 ALA A C 1
ATOM 3678 O O . ALA A 1 506 ? -13.251 -20.215 48.371 1.00 65.73 490 ALA A O 1
ATOM 3680 N N . ASP A 1 507 ? -15.368 -20.494 49.187 1.00 63.42 491 ASP A N 1
ATOM 3681 C CA . ASP A 1 507 ? -15.901 -21.334 48.077 1.00 65.25 491 ASP A CA 1
ATOM 3682 C C . ASP A 1 507 ? -16.206 -20.482 46.835 1.00 62.48 491 ASP A C 1
ATOM 3683 O O . ASP A 1 507 ? -16.491 -21.077 45.786 1.00 64.17 491 ASP A O 1
ATOM 3688 N N . GLY A 1 508 ? -16.185 -19.151 46.949 1.00 59.86 492 GLY A N 1
ATOM 3689 C CA . GLY A 1 508 ? -16.407 -18.227 45.819 1.00 58.36 492 GLY A CA 1
ATOM 3690 C C . GLY A 1 508 ? -17.837 -17.705 45.741 1.00 55.89 492 GLY A C 1
ATOM 3691 O O . GLY A 1 508 ? -18.138 -16.993 44.770 1.00 54.53 492 GLY A O 1
ATOM 3692 N N . GLY A 1 509 ? -18.696 -18.044 46.707 1.00 55.46 493 GLY A N 1
ATOM 3693 C CA . GLY A 1 509 ? -20.060 -17.486 46.806 1.00 54.43 493 GLY A CA 1
ATOM 3694 C C . GLY A 1 509 ? -20.001 -16.014 47.178 1.00 52.69 493 GLY A C 1
ATOM 3695 O O . GLY A 1 509 ? -19.168 -15.665 48.028 1.00 52.48 493 GLY A O 1
ATOM 3696 N N . VAL A 1 510 ? -20.809 -15.175 46.527 1.00 51.98 494 VAL A N 1
ATOM 3697 C CA . VAL A 1 510 ? -20.823 -13.692 46.710 1.00 51.02 494 VAL A CA 1
ATOM 3698 C C . VAL A 1 510 ? -22.244 -13.264 47.086 1.00 50.17 494 VAL A C 1
ATOM 3699 O O . VAL A 1 510 ? -23.197 -13.734 46.439 1.00 48.89 494 VAL A O 1
ATOM 3703 N N . GLU A 1 511 ? -22.372 -12.392 48.090 1.00 49.54 495 GLU A N 1
ATOM 3704 C CA . GLU A 1 511 ? -23.657 -11.737 48.442 1.00 48.09 495 GLU A CA 1
ATOM 3705 C C . GLU A 1 511 ? -23.407 -10.243 48.662 1.00 46.97 495 GLU A C 1
ATOM 3706 O O . GLU A 1 511 ? -22.427 -9.896 49.358 1.00 46.01 495 GLU A O 1
ATOM 3712 N N . SER A 1 512 ? -24.252 -9.406 48.058 1.00 45.35 496 SER A N 1
ATOM 3713 C CA . SER A 1 512 ? -24.360 -7.951 48.327 1.00 44.97 496 SER A CA 1
ATOM 3714 C C . SER A 1 512 ? -25.800 -7.651 48.756 1.00 45.20 496 SER A C 1
ATOM 3715 O O . SER A 1 512 ? -26.729 -8.241 48.160 1.00 43.76 496 SER A O 1
ATOM 3718 N N . LYS A 1 513 ? -25.980 -6.807 49.776 1.00 44.21 497 LYS A N 1
ATOM 3719 C CA . LYS A 1 513 ? -27.325 -6.380 50.242 1.00 44.85 497 LYS A CA 1
ATOM 3720 C C . LYS A 1 513 ? -27.409 -4.862 50.181 1.00 43.95 497 LYS A C 1
ATOM 3721 O O . LYS A 1 513 ? -27.453 -4.202 51.216 1.00 44.50 497 LYS A O 1
ATOM 3727 N N . PRO A 1 514 ? -27.455 -4.265 48.969 1.00 43.22 498 PRO A N 1
ATOM 3728 C CA . PRO A 1 514 ? -27.539 -2.817 48.830 1.00 42.81 498 PRO A CA 1
ATOM 3729 C C . PRO A 1 514 ? -28.770 -2.283 49.568 1.00 43.39 498 PRO A C 1
ATOM 3730 O O . PRO A 1 514 ? -29.847 -2.847 49.434 1.00 42.95 498 PRO A O 1
ATOM 3734 N N . ILE A 1 515 ? -28.546 -1.243 50.368 1.00 43.41 499 ILE A N 1
ATOM 3735 C CA . ILE A 1 515 ? -29.602 -0.445 51.045 1.00 43.66 499 ILE A CA 1
ATOM 3736 C C . ILE A 1 515 ? -29.841 0.805 50.197 1.00 43.99 499 ILE A C 1
ATOM 3737 O O . ILE A 1 515 ? -28.868 1.497 49.874 1.00 43.30 499 ILE A O 1
ATOM 3742 N N . LYS A 1 516 ? -31.089 1.075 49.836 1.00 44.93 500 LYS A N 1
ATOM 3743 C CA . LYS A 1 516 ? -31.474 2.345 49.175 1.00 47.18 500 LYS A CA 1
ATOM 3744 C C . LYS A 1 516 ? -32.991 2.464 49.269 1.00 48.66 500 LYS A C 1
ATOM 3745 O O . LYS A 1 516 ? -33.676 1.469 48.962 1.00 48.42 500 LYS A O 1
ATOM 3751 N N . GLY A 1 517 ? -33.479 3.638 49.664 1.00 50.74 501 GLY A N 1
ATOM 3752 C CA . GLY A 1 517 ? -34.864 3.831 50.126 1.00 52.88 501 GLY A CA 1
ATOM 3753 C C . GLY A 1 517 ? -34.863 3.938 51.636 1.00 53.64 501 GLY A C 1
ATOM 3754 O O . GLY A 1 517 ? -34.619 2.911 52.317 1.00 52.93 501 GLY A O 1
ATOM 3755 N N . THR A 1 518 ? -35.048 5.153 52.147 1.00 55.67 502 THR A N 1
ATOM 3756 C CA . THR A 1 518 ? -34.947 5.461 53.593 1.00 56.31 502 THR A CA 1
ATOM 3757 C C . THR A 1 518 ? -36.226 6.167 54.036 1.00 58.81 502 THR A C 1
ATOM 3758 O O . THR A 1 518 ? -36.739 7.009 53.277 1.00 60.41 502 THR A O 1
ATOM 3762 N N . ARG A 1 519 ? -36.717 5.809 55.217 1.00 59.62 503 ARG A N 1
ATOM 3763 C CA . ARG A 1 519 ? -37.825 6.518 55.892 1.00 63.26 503 ARG A CA 1
ATOM 3764 C C . ARG A 1 519 ? -37.394 6.788 57.328 1.00 64.13 503 ARG A C 1
ATOM 3765 O O . ARG A 1 519 ? -36.825 5.914 57.979 1.00 63.88 503 ARG A O 1
ATOM 3773 N N . PRO A 1 520 ? -37.589 8.026 57.838 1.00 67.15 504 PRO A N 1
ATOM 3774 C CA . PRO A 1 520 ? -37.374 8.316 59.254 1.00 67.52 504 PRO A CA 1
ATOM 3775 C C . PRO A 1 520 ? -38.228 7.405 60.146 1.00 68.75 504 PRO A C 1
ATOM 3776 O O . PRO A 1 520 ? -39.251 6.921 59.683 1.00 69.43 504 PRO A O 1
ATOM 3780 N N . ARG A 1 521 ? -37.802 7.207 61.394 1.00 68.51 505 ARG A N 1
ATOM 3781 C CA . ARG A 1 521 ? -38.624 6.553 62.443 1.00 70.45 505 ARG A CA 1
ATOM 3782 C C . ARG A 1 521 ? -39.763 7.510 62.808 1.00 74.62 505 ARG A C 1
ATOM 3783 O O . ARG A 1 521 ? -39.673 8.704 62.448 1.00 75.32 505 ARG A O 1
ATOM 3791 N N . GLY A 1 522 ? -40.798 6.996 63.474 1.00 77.53 506 GLY A N 1
ATOM 3792 C CA . GLY A 1 522 ? -41.944 7.787 63.962 1.00 81.81 506 GLY A CA 1
ATOM 3793 C C . GLY A 1 522 ? -41.764 8.163 65.421 1.00 83.83 506 GLY A C 1
ATOM 3794 O O . GLY A 1 522 ? -41.203 7.340 66.169 1.00 83.02 506 GLY A O 1
ATOM 3795 N N . GLY A 1 523 ? -42.220 9.360 65.809 1.00 87.30 507 GLY A N 1
ATOM 3796 C CA . GLY A 1 523 ? -42.197 9.859 67.198 1.00 89.43 507 GLY A CA 1
ATOM 3797 C C . GLY A 1 523 ? -43.171 9.100 68.088 1.00 93.02 507 GLY A C 1
ATOM 3798 O O . GLY A 1 523 ? -43.054 9.218 69.325 1.00 93.57 507 GLY A O 1
ATOM 3799 N N . THR A 1 524 ? -44.121 8.381 67.477 1.00 95.18 508 THR A N 1
ATOM 3800 C CA . THR A 1 524 ? -45.009 7.378 68.125 1.00 97.76 508 THR A CA 1
ATOM 3801 C C . THR A 1 524 ? -44.809 6.025 67.431 1.00 96.01 508 THR A C 1
ATOM 3802 O O . THR A 1 524 ? -44.183 6.007 66.351 1.00 92.47 508 THR A O 1
ATOM 3806 N N . ALA A 1 525 ? -45.320 4.942 68.026 1.00 98.42 509 ALA A N 1
ATOM 3807 C CA . ALA A 1 525 ? -45.247 3.562 67.483 1.00 97.63 509 ALA A CA 1
ATOM 3808 C C . ALA A 1 525 ? -46.306 3.376 66.384 1.00 99.20 509 ALA A C 1
ATOM 3809 O O . ALA A 1 525 ? -46.095 2.518 65.501 1.00 96.72 509 ALA A O 1
ATOM 3811 N N . GLU A 1 526 ? -47.402 4.143 66.441 1.00 102.42 510 GLU A N 1
ATOM 3812 C CA . GLU A 1 526 ? -48.424 4.216 65.359 1.00 104.17 510 GLU A CA 1
ATOM 3813 C C . GLU A 1 526 ? -47.741 4.730 64.085 1.00 100.74 510 GLU A C 1
ATOM 3814 O O . GLU A 1 526 ? -47.614 3.944 63.121 1.00 97.13 510 GLU A O 1
ATOM 3820 N N . GLU A 1 527 ? -47.287 5.988 64.114 1.00 100.06 511 GLU A N 1
ATOM 3821 C CA . GLU A 1 527 ? -46.611 6.684 62.985 1.00 97.47 511 GLU A CA 1
ATOM 3822 C C . GLU A 1 527 ? -45.464 5.814 62.449 1.00 92.20 511 GLU A C 1
ATOM 3823 O O . GLU A 1 527 ? -45.176 5.907 61.243 1.00 90.30 511 GLU A O 1
ATOM 3829 N N . ASP A 1 528 ? -44.848 4.993 63.307 1.00 89.76 512 ASP A N 1
ATOM 3830 C CA . ASP A 1 528 ? -43.628 4.202 62.988 1.00 84.88 512 ASP A CA 1
ATOM 3831 C C . ASP A 1 528 ? -43.992 2.989 62.121 1.00 84.76 512 ASP A C 1
ATOM 3832 O O . ASP A 1 528 ? -43.265 2.742 61.135 1.00 80.73 512 ASP A O 1
ATOM 3837 N N . GLU A 1 529 ? -45.050 2.250 62.480 1.00 87.17 513 GLU A N 1
ATOM 3838 C CA . GLU A 1 529 ? -45.526 1.052 61.726 1.00 87.58 513 GLU A CA 1
ATOM 3839 C C . GLU A 1 529 ? -46.073 1.497 60.361 1.00 86.56 513 GLU A C 1
ATOM 3840 O O . GLU A 1 529 ? -45.937 0.723 59.365 1.00 83.98 513 GLU A O 1
ATOM 3846 N N . ARG A 1 530 ? -46.658 2.703 60.333 1.00 88.14 514 ARG A N 1
ATOM 3847 C CA . ARG A 1 530 ? -47.168 3.393 59.120 1.00 88.67 514 ARG A CA 1
ATOM 3848 C C . ARG A 1 530 ? -46.000 3.694 58.170 1.00 83.40 514 ARG A C 1
ATOM 3849 O O . ARG A 1 530 ? -46.052 3.235 57.014 1.00 81.52 514 ARG A O 1
ATOM 3857 N N . LEU A 1 531 ? -44.996 4.445 58.639 1.00 80.13 515 LEU A N 1
ATOM 3858 C CA . LEU A 1 531 ? -43.803 4.863 57.842 1.00 76.19 515 LEU A CA 1
ATOM 3859 C C . LEU A 1 531 ? -43.082 3.627 57.291 1.00 71.93 515 LEU A C 1
ATOM 3860 O O . LEU A 1 531 ? -42.551 3.706 56.164 1.00 70.13 515 LEU A O 1
ATOM 3865 N N . ARG A 1 532 ? -43.067 2.534 58.058 1.00 70.80 516 ARG A N 1
ATOM 3866 C CA . ARG A 1 532 ? -42.479 1.226 57.662 1.00 68.42 516 ARG A CA 1
ATOM 3867 C C . ARG A 1 532 ? -43.245 0.656 56.462 1.00 67.29 516 ARG A C 1
ATOM 3868 O O . ARG A 1 532 ? -42.585 0.250 55.485 1.00 63.64 516 ARG A O 1
ATOM 3876 N N . ALA A 1 533 ? -44.581 0.632 56.537 1.00 68.92 517 ALA A N 1
ATOM 3877 C CA . ALA A 1 533 ? -45.470 0.135 55.461 1.00 69.02 517 ALA A CA 1
ATOM 3878 C C . ALA A 1 533 ? -45.278 1.013 54.205 1.00 67.03 517 ALA A C 1
ATOM 3879 O O . ALA A 1 533 ? -45.170 0.444 53.071 1.00 65.88 517 ALA A O 1
ATOM 3881 N N . ASP A 1 534 ? -45.239 2.356 54.432 1.00 66.90 518 ASP A N 1
ATOM 3882 C CA . ASP A 1 534 ? -45.059 3.386 53.374 1.00 66.48 518 ASP A CA 1
ATOM 3883 C C . ASP A 1 534 ? -43.757 3.085 52.615 1.00 63.18 518 ASP A C 1
ATOM 3884 O O . ASP A 1 534 ? -43.778 3.096 51.373 1.00 62.31 518 ASP A O 1
ATOM 3889 N N . LEU A 1 535 ? -42.681 2.762 53.333 1.00 60.26 519 LEU A N 1
ATOM 3890 C CA . LEU A 1 535 ? -41.354 2.494 52.719 1.00 57.88 519 LEU A CA 1
ATOM 3891 C C . LEU A 1 535 ? -41.416 1.227 51.856 1.00 57.46 519 LEU A C 1
ATOM 3892 O O . LEU A 1 535 ? -40.827 1.236 50.769 1.00 56.04 519 LEU A O 1
ATOM 3897 N N . ALA A 1 536 ? -42.086 0.173 52.332 1.00 59.13 520 ALA A N 1
ATOM 3898 C CA . ALA A 1 536 ? -42.170 -1.142 51.652 1.00 58.88 520 ALA A CA 1
ATOM 3899 C C . ALA A 1 536 ? -42.981 -1.027 50.350 1.00 60.23 520 ALA A C 1
ATOM 3900 O O . ALA A 1 536 ? -42.756 -1.857 49.453 1.00 60.59 520 ALA A O 1
ATOM 3902 N N . GLY A 1 537 ? -43.873 -0.037 50.240 1.00 61.67 521 GLY A N 1
ATOM 3903 C CA . GLY A 1 537 ? -44.903 0.010 49.183 1.00 64.02 521 GLY A CA 1
ATOM 3904 C C . GLY A 1 537 ? -44.770 1.176 48.216 1.00 64.08 521 GLY A C 1
ATOM 3905 O O . GLY A 1 537 ? -45.421 1.113 47.153 1.00 64.85 521 GLY A O 1
ATOM 3906 N N . ARG A 1 538 ? -44.016 2.226 48.554 1.00 63.18 522 ARG A N 1
ATOM 3907 C CA . ARG A 1 538 ? -43.935 3.452 47.712 1.00 64.51 522 ARG A CA 1
ATOM 3908 C C . ARG A 1 538 ? -43.133 3.139 46.445 1.00 62.11 522 ARG A C 1
ATOM 3909 O O . ARG A 1 538 ? -42.037 2.556 46.569 1.00 58.53 522 ARG A O 1
ATOM 3917 N N . GLU A 1 539 ? -43.664 3.542 45.288 1.00 63.39 523 GLU A N 1
ATOM 3918 C CA . GLU A 1 539 ? -43.058 3.346 43.944 1.00 62.92 523 GLU A CA 1
ATOM 3919 C C . GLU A 1 539 ? -41.665 3.993 43.908 1.00 61.11 523 GLU A C 1
ATOM 3920 O O . GLU A 1 539 ? -40.722 3.325 43.445 1.00 58.34 523 GLU A O 1
ATOM 3926 N N . LYS A 1 540 ? -41.540 5.224 44.418 1.00 62.60 524 LYS A N 1
ATOM 3927 C CA . LYS A 1 540 ? -40.305 6.053 44.354 1.00 61.94 524 LYS A CA 1
ATOM 3928 C C . LYS A 1 540 ? -39.140 5.306 45.015 1.00 59.52 524 LYS A C 1
ATOM 3929 O O . LYS A 1 540 ? -38.069 5.202 44.386 1.00 58.30 524 LYS A O 1
ATOM 3935 N N . ASP A 1 541 ? -39.336 4.812 46.240 1.00 59.01 525 ASP A N 1
ATOM 3936 C CA . ASP A 1 541 ? -38.281 4.126 47.035 1.00 56.36 525 ASP A CA 1
ATOM 3937 C C . ASP A 1 541 ? -37.928 2.795 46.360 1.00 54.69 525 ASP A C 1
ATOM 3938 O O . ASP A 1 541 ? -36.725 2.496 46.246 1.00 50.77 525 ASP A O 1
ATOM 3943 N N . ARG A 1 542 ? -38.935 2.043 45.901 1.00 56.50 526 ARG A N 1
ATOM 3944 C CA . ARG A 1 542 ? -38.735 0.760 45.170 1.00 56.50 526 ARG A CA 1
ATOM 3945 C C . ARG A 1 542 ? -37.874 1.019 43.924 1.00 55.08 526 ARG A C 1
ATOM 3946 O O . ARG A 1 542 ? -36.942 0.224 43.677 1.00 53.56 526 ARG A O 1
ATOM 3954 N N . ALA A 1 543 ? -38.127 2.113 43.200 1.00 55.93 527 ALA A N 1
ATOM 3955 C CA . ALA A 1 543 ? -37.390 2.492 41.969 1.00 55.90 527 ALA A CA 1
ATOM 3956 C C . ALA A 1 543 ? -35.936 2.825 42.328 1.00 53.87 527 ALA A C 1
ATOM 3957 O O . ALA A 1 543 ? -35.021 2.288 41.667 1.00 52.96 527 ALA A O 1
ATOM 3959 N N . GLU A 1 544 ? -35.727 3.657 43.352 1.00 53.47 528 GLU A N 1
ATOM 3960 C CA . GLU A 1 544 ? -34.381 3.995 43.888 1.00 52.02 528 GLU A CA 1
ATOM 3961 C C . GLU A 1 544 ? -33.595 2.703 44.150 1.00 49.32 528 GLU A C 1
ATOM 3962 O O . GLU A 1 544 ? -32.425 2.625 43.733 1.00 47.89 528 GLU A O 1
ATOM 3968 N N . ASN A 1 545 ? -34.214 1.737 44.834 1.00 47.82 529 ASN A N 1
ATOM 3969 C CA . ASN A 1 545 ? -33.597 0.440 45.223 1.00 46.17 529 ASN A CA 1
ATOM 3970 C C . ASN A 1 545 ? -33.369 -0.407 43.962 1.00 45.76 529 ASN A C 1
ATOM 3971 O O . ASN A 1 545 ? -32.249 -0.898 43.773 1.00 44.38 529 ASN A O 1
ATOM 3976 N N . LEU A 1 546 ? -34.394 -0.576 43.125 1.00 47.32 530 LEU A N 1
ATOM 3977 C CA . LEU A 1 546 ? -34.322 -1.445 41.917 1.00 47.86 530 LEU A CA 1
ATOM 3978 C C . LEU A 1 546 ? -33.117 -1.054 41.048 1.00 47.77 530 LEU A C 1
ATOM 3979 O O . LEU A 1 546 ? -32.416 -1.975 40.583 1.00 47.65 530 LEU A O 1
ATOM 3984 N N . MET A 1 547 ? -32.888 0.246 40.828 1.00 48.93 531 MET A N 1
ATOM 3985 C CA . MET A 1 547 ? -31.811 0.746 39.927 1.00 49.60 531 MET A CA 1
ATOM 3986 C C . MET A 1 547 ? -30.452 0.373 40.518 1.00 48.22 531 MET A C 1
ATOM 3987 O O . MET A 1 547 ? -29.528 0.073 39.736 1.00 48.13 531 MET A O 1
ATOM 3992 N N . ILE A 1 548 ? -30.331 0.368 41.851 1.00 47.43 532 ILE A N 1
ATOM 3993 C CA . ILE A 1 548 ? -29.093 -0.091 42.540 1.00 46.19 532 ILE A CA 1
ATOM 3994 C C . ILE A 1 548 ? -28.956 -1.607 42.359 1.00 44.72 532 ILE A C 1
ATOM 3995 O O . ILE A 1 548 ? -27.842 -2.045 42.070 1.00 45.64 532 ILE A O 1
ATOM 4000 N N . VAL A 1 549 ? -30.036 -2.378 42.515 1.00 44.03 533 VAL A N 1
ATOM 4001 C CA . VAL A 1 549 ? -29.994 -3.858 42.324 1.00 43.66 533 VAL A CA 1
ATOM 4002 C C . VAL A 1 549 ? -29.446 -4.152 40.912 1.00 44.16 533 VAL A C 1
ATOM 4003 O O . VAL A 1 549 ? -28.537 -4.997 40.798 1.00 43.67 533 VAL A O 1
ATOM 4007 N N . ASP A 1 550 ? -29.952 -3.467 39.882 1.00 44.24 534 ASP A N 1
ATOM 4008 C CA . ASP A 1 550 ? -29.497 -3.666 38.475 1.00 45.77 534 ASP A CA 1
ATOM 4009 C C . ASP A 1 550 ? -28.003 -3.314 38.370 1.00 46.56 534 ASP A C 1
ATOM 4010 O O . ASP A 1 550 ? -27.260 -4.074 37.717 1.00 46.84 534 ASP A O 1
ATOM 4015 N N . LEU A 1 551 ? -27.582 -2.217 39.004 1.00 47.4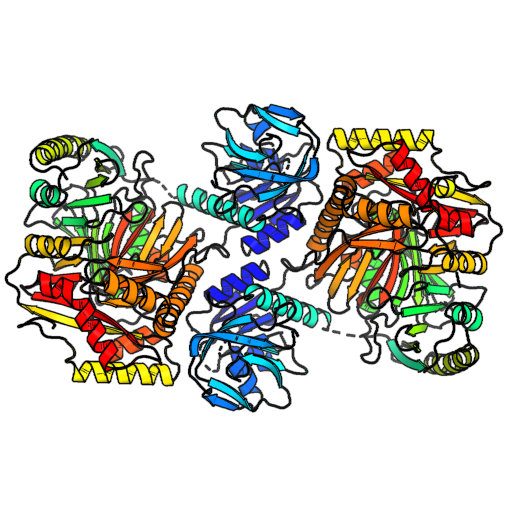2 535 LEU A N 1
ATOM 4016 C CA . LEU A 1 551 ? -26.179 -1.729 38.995 1.00 48.73 535 LEU A CA 1
ATOM 4017 C C . LEU A 1 551 ? -25.263 -2.760 39.668 1.00 48.08 535 LEU A C 1
ATOM 4018 O O . LEU A 1 551 ? -24.187 -3.050 39.104 1.00 48.01 535 LEU A O 1
ATOM 4023 N N . VAL A 1 552 ? -25.665 -3.296 40.826 1.00 47.10 536 VAL A N 1
ATOM 4024 C CA . VAL A 1 552 ? -24.832 -4.268 41.596 1.00 46.71 536 VAL A CA 1
ATOM 4025 C C . VAL A 1 552 ? -24.820 -5.600 40.835 1.00 46.43 536 VAL A C 1
ATOM 4026 O O . VAL A 1 552 ? -23.737 -6.219 40.762 1.00 46.84 536 VAL A O 1
ATOM 4030 N N . ARG A 1 553 ? -25.957 -6.001 40.258 1.00 45.48 537 ARG A N 1
ATOM 4031 C CA . ARG A 1 553 ? -26.044 -7.162 39.331 1.00 46.26 537 ARG A CA 1
ATOM 4032 C C . ARG A 1 553 ? -25.000 -6.999 38.213 1.00 47.55 537 ARG A C 1
ATOM 4033 O O . ARG A 1 553 ? -24.297 -7.985 37.922 1.00 48.83 537 ARG A O 1
ATOM 4041 N N . ASN A 1 554 ? -24.914 -5.806 37.606 1.00 47.68 538 ASN A N 1
ATOM 4042 C CA . ASN A 1 554 ? -23.988 -5.510 36.479 1.00 48.71 538 ASN A CA 1
ATOM 4043 C C . ASN A 1 554 ? -22.538 -5.701 36.941 1.00 49.76 538 ASN A C 1
ATOM 4044 O O . ASN A 1 554 ? -21.799 -6.418 36.246 1.00 50.63 538 ASN A O 1
ATOM 4049 N N . ASP A 1 555 ? -22.162 -5.086 38.066 1.00 49.92 539 ASP A N 1
ATOM 4050 C CA . ASP A 1 555 ? -20.808 -5.182 38.670 1.00 51.77 539 ASP A CA 1
ATOM 4051 C C . ASP A 1 555 ? -20.457 -6.656 38.907 1.00 51.97 539 ASP A C 1
ATOM 4052 O O . ASP A 1 555 ? -19.352 -7.068 38.501 1.00 54.12 539 ASP A O 1
ATOM 4057 N N . LEU A 1 556 ? -21.358 -7.413 39.546 1.00 50.60 540 LEU A N 1
ATOM 4058 C CA . LEU A 1 556 ? -21.115 -8.839 39.893 1.00 51.07 540 LEU A CA 1
ATOM 4059 C C . LEU A 1 556 ? -21.034 -9.679 38.613 1.00 52.22 540 LEU A C 1
ATOM 4060 O O . LEU A 1 556 ? -20.177 -10.573 38.580 1.00 53.70 540 LEU A O 1
ATOM 4065 N N . ASN A 1 557 ? -21.872 -9.400 37.607 1.00 51.37 541 ASN A N 1
ATOM 4066 C CA . ASN A 1 557 ? -21.863 -10.146 36.317 1.00 52.78 541 ASN A CA 1
ATOM 4067 C C . ASN A 1 557 ? -20.494 -10.009 35.625 1.00 54.46 541 ASN A C 1
ATOM 4068 O O . ASN A 1 557 ? -20.167 -10.910 34.842 1.00 56.99 541 ASN A O 1
ATOM 4073 N N . SER A 1 558 ? -19.714 -8.953 35.897 1.00 54.76 542 SER A N 1
ATOM 4074 C CA . SER A 1 558 ? -18.383 -8.739 35.259 1.00 57.15 542 SER A CA 1
ATOM 4075 C C . SER A 1 558 ? -17.348 -9.719 35.830 1.00 58.32 542 SER A C 1
ATOM 4076 O O . SER A 1 558 ? -16.301 -9.902 35.179 1.00 61.33 542 SER A O 1
ATOM 4079 N N . VAL A 1 559 ? -17.613 -10.321 36.996 1.00 57.08 543 VAL A N 1
ATOM 4080 C CA . VAL A 1 559 ? -16.642 -11.216 37.693 1.00 58.42 543 VAL A CA 1
ATOM 4081 C C . VAL A 1 559 ? -17.289 -12.554 38.084 1.00 56.98 543 VAL A C 1
ATOM 4082 O O . VAL A 1 559 ? -16.556 -13.411 38.619 1.00 58.31 543 VAL A O 1
ATOM 4086 N N . CYS A 1 560 ? -18.578 -12.773 37.780 1.00 55.48 544 CYS A N 1
ATOM 4087 C CA . CYS A 1 560 ? -19.313 -13.997 38.202 1.00 54.98 544 CYS A CA 1
ATOM 4088 C C . CYS A 1 560 ? -19.668 -14.883 36.999 1.00 55.42 544 CYS A C 1
ATOM 4089 O O . CYS A 1 560 ? -19.717 -14.378 35.845 1.00 55.47 544 CYS A O 1
ATOM 4092 N N . ALA A 1 561 ? -19.847 -16.180 37.266 1.00 55.97 545 ALA A N 1
ATOM 4093 C CA . ALA A 1 561 ? -20.183 -17.208 36.255 1.00 56.74 545 ALA A CA 1
ATOM 4094 C C . ALA A 1 561 ? -21.573 -16.899 35.693 1.00 55.79 545 ALA A C 1
ATOM 4095 O O . ALA A 1 561 ? -22.460 -16.493 36.469 1.00 53.76 545 ALA A O 1
ATOM 4097 N N . ILE A 1 562 ? -21.738 -17.074 34.384 1.00 56.39 546 ILE A N 1
ATOM 4098 C CA . ILE A 1 562 ? -23.008 -16.798 33.657 1.00 55.71 546 ILE A CA 1
ATOM 4099 C C . ILE A 1 562 ? -24.091 -17.711 34.235 1.00 54.85 546 ILE A C 1
ATOM 4100 O O . ILE A 1 562 ? -23.848 -18.948 34.342 1.00 56.38 546 ILE A O 1
ATOM 4105 N N . GLY A 1 563 ? -25.228 -17.095 34.621 1.00 54.27 547 GLY A N 1
ATOM 4106 C CA . GLY A 1 563 ? -26.375 -17.793 35.230 1.00 53.37 547 GLY A CA 1
ATOM 4107 C C . GLY A 1 563 ? -26.318 -17.797 36.749 1.00 52.33 547 GLY A C 1
ATOM 4108 O O . GLY A 1 563 ? -27.363 -18.093 37.349 1.00 51.65 547 GLY A O 1
ATOM 4109 N N . SER A 1 564 ? -25.168 -17.477 37.365 1.00 51.66 548 SER A N 1
ATOM 4110 C CA . SER A 1 564 ? -24.988 -17.523 38.843 1.00 51.07 548 SER A CA 1
ATOM 4111 C C . SER A 1 564 ? -25.581 -16.281 39.521 1.00 49.24 548 SER A C 1
ATOM 4112 O O . SER A 1 564 ? -25.949 -16.392 40.699 1.00 48.75 548 SER A O 1
ATOM 4115 N N . VAL A 1 565 ? -25.639 -15.133 38.841 1.00 48.73 549 VAL A N 1
ATOM 4116 C CA . VAL A 1 565 ? -26.114 -13.855 39.456 1.00 47.41 549 VAL A CA 1
ATOM 4117 C C . VAL A 1 565 ? -27.646 -13.888 39.493 1.00 46.82 549 VAL A C 1
ATOM 4118 O O . VAL A 1 565 ? -28.250 -14.161 38.449 1.00 46.53 549 VAL A O 1
ATOM 4122 N N . HIS A 1 566 ? -28.235 -13.678 40.674 1.00 45.83 550 HIS A N 1
ATOM 4123 C CA . HIS A 1 566 ? -29.706 -13.713 40.901 1.00 45.82 550 HIS A CA 1
ATOM 4124 C C . HIS A 1 566 ? -30.041 -12.879 42.141 1.00 44.92 550 HIS A C 1
ATOM 4125 O O . HIS A 1 566 ? -29.123 -12.541 42.905 1.00 43.00 550 HIS A O 1
ATOM 4132 N N . VAL A 1 567 ? -31.320 -12.571 42.330 1.00 45.59 551 VAL A N 1
ATOM 4133 C CA . VAL A 1 567 ? -31.804 -11.697 43.436 1.00 45.34 551 VAL A CA 1
ATOM 4134 C C . VAL A 1 567 ? -32.816 -12.501 44.247 1.00 46.19 551 VAL A C 1
ATOM 4135 O O . VAL A 1 567 ? -33.999 -12.516 43.929 1.00 45.80 551 VAL A O 1
ATOM 4139 N N . PRO A 1 568 ? -32.377 -13.249 45.284 1.00 46.87 552 PRO A N 1
ATOM 4140 C CA . PRO A 1 568 ? -33.302 -14.046 46.092 1.00 49.07 552 PRO A CA 1
ATOM 4141 C C . PRO A 1 568 ? -34.288 -13.198 46.911 1.00 50.13 552 PRO A C 1
ATOM 4142 O O . PRO A 1 568 ? -35.295 -13.722 47.302 1.00 50.49 552 PRO A O 1
ATOM 4146 N N . ARG A 1 569 ? -33.984 -11.921 47.150 1.00 51.04 553 ARG A N 1
ATOM 4147 C CA . ARG A 1 569 ? -34.847 -11.048 47.987 1.00 53.56 553 ARG A CA 1
ATOM 4148 C C . ARG A 1 569 ? -34.803 -9.610 47.463 1.00 50.92 553 ARG A C 1
ATOM 4149 O O . ARG A 1 569 ? -33.700 -9.062 47.313 1.00 48.67 553 ARG A O 1
ATOM 4157 N N . LEU A 1 570 ? -35.983 -9.031 47.236 1.00 50.54 554 LEU A N 1
ATOM 4158 C CA . LEU A 1 570 ? -36.177 -7.668 46.688 1.00 50.35 554 LEU A CA 1
ATOM 4159 C C . LEU A 1 570 ? -37.029 -6.854 47.674 1.00 50.38 554 LEU A C 1
ATOM 4160 O O . LEU A 1 570 ? -38.134 -7.319 48.033 1.00 50.95 554 LEU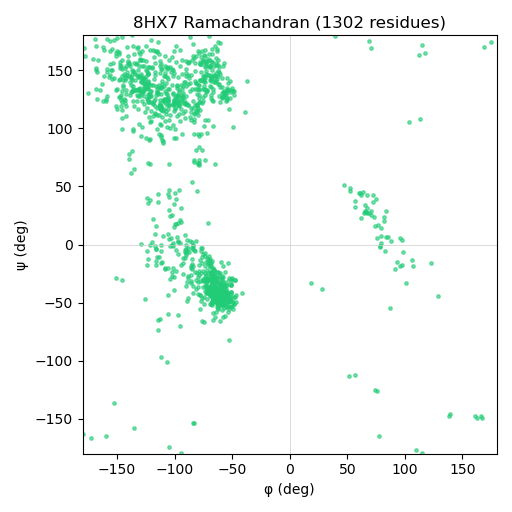 A O 1
ATOM 4165 N N . PHE A 1 571 ? -36.546 -5.681 48.090 1.00 48.63 555 PHE A N 1
ATOM 4166 C CA . PHE A 1 571 ? -37.333 -4.659 48.833 1.00 50.00 555 PHE A CA 1
ATOM 4167 C C . PHE A 1 571 ? -37.778 -5.196 50.205 1.00 51.91 555 PHE A C 1
ATOM 4168 O O . PHE A 1 571 ? -38.946 -5.016 50.586 1.00 51.49 555 PHE A O 1
ATOM 4176 N N . GLU A 1 572 ? -36.867 -5.834 50.940 1.00 52.62 556 GLU A N 1
ATOM 4177 C CA . GLU A 1 572 ? -37.091 -6.209 52.362 1.00 54.66 556 GLU A CA 1
ATOM 4178 C C . GLU A 1 572 ? -36.900 -4.944 53.208 1.00 53.12 556 GLU A C 1
ATOM 4179 O O . GLU A 1 572 ? -36.001 -4.139 52.897 1.00 50.75 556 GLU A O 1
ATOM 4185 N N . VAL A 1 573 ? -37.714 -4.758 54.242 1.00 53.62 557 VAL A N 1
ATOM 4186 C CA . VAL A 1 573 ? -37.583 -3.583 55.151 1.00 54.26 557 VAL A CA 1
ATOM 4187 C C . VAL A 1 573 ? -36.823 -4.026 56.404 1.00 54.33 557 VAL A C 1
ATOM 4188 O O . VAL A 1 573 ? -37.227 -5.015 57.045 1.00 54.75 557 VAL A O 1
ATOM 4192 N N . GLU A 1 574 ? -35.747 -3.314 56.718 1.00 53.89 558 GLU A N 1
ATOM 4193 C CA . GLU A 1 574 ? -34.970 -3.488 57.967 1.00 55.35 558 GLU A CA 1
ATOM 4194 C C . GLU A 1 574 ? -35.103 -2.194 58.773 1.00 56.55 558 GLU A C 1
ATOM 4195 O O . GLU A 1 574 ? -34.986 -1.101 58.172 1.00 57.56 558 GLU A O 1
ATOM 4201 N N . THR A 1 575 ? -35.379 -2.321 60.069 1.00 57.86 559 THR A N 1
ATOM 4202 C CA . THR A 1 575 ? -35.527 -1.188 61.013 1.00 59.53 559 THR A CA 1
ATOM 4203 C C . THR A 1 575 ? -34.320 -1.179 61.952 1.00 59.29 559 THR A C 1
ATOM 4204 O O . THR A 1 575 ? -34.071 -2.216 62.597 1.00 59.63 559 THR A O 1
ATOM 4208 N N . TYR A 1 576 ? -33.602 -0.059 62.001 1.00 58.74 560 TYR A N 1
ATOM 4209 C CA . TYR A 1 576 ? -32.549 0.215 63.013 1.00 60.01 560 TYR A CA 1
ATOM 4210 C C . TYR A 1 576 ? -33.018 1.395 63.867 1.00 62.87 560 TYR A C 1
ATOM 4211 O O . TYR A 1 576 ? -34.024 2.048 63.493 1.00 64.88 560 TYR A O 1
ATOM 4220 N N . ALA A 1 577 ? -32.347 1.612 65.002 1.00 63.45 561 ALA A N 1
ATOM 4221 C CA . ALA A 1 577 ? -32.702 2.625 66.022 1.00 65.98 561 ALA A CA 1
ATOM 4222 C C . ALA A 1 577 ? -33.004 3.966 65.353 1.00 65.96 561 ALA A C 1
ATOM 4223 O O . ALA A 1 577 ? -33.976 4.620 65.716 1.00 70.33 561 ALA A O 1
ATOM 4225 N N . PRO A 1 578 ? -32.209 4.424 64.361 1.00 63.67 562 PRO A N 1
ATOM 4226 C CA . PRO A 1 578 ? -32.439 5.735 63.753 1.00 64.26 562 PRO A CA 1
ATOM 4227 C C . PRO A 1 578 ? -33.238 5.843 62.442 1.00 63.45 562 PRO A C 1
ATOM 4228 O O . PRO A 1 578 ? -33.486 6.965 62.049 1.00 63.98 562 PRO A O 1
ATOM 4232 N N . VAL A 1 579 ? -33.590 4.739 61.771 1.00 61.49 563 VAL A N 1
ATOM 4233 C CA . VAL A 1 579 ? -34.132 4.825 60.378 1.00 60.54 563 VAL A CA 1
ATOM 4234 C C . VAL A 1 579 ? -34.730 3.479 59.925 1.00 58.32 563 VAL A C 1
ATOM 4235 O O . VAL A 1 579 ? -34.300 2.422 60.437 1.00 56.49 563 VAL A O 1
ATOM 4239 N N . HIS A 1 580 ? -35.722 3.529 59.022 1.00 57.16 564 HIS A N 1
ATOM 4240 C CA . HIS A 1 580 ? -36.232 2.370 58.235 1.00 55.73 564 HIS A CA 1
ATOM 4241 C C . HIS A 1 580 ? -35.503 2.318 56.888 1.00 53.77 564 HIS A C 1
ATOM 4242 O O . HIS A 1 580 ? -35.404 3.376 56.240 1.00 52.95 564 HIS A O 1
ATOM 4249 N N . GLN A 1 581 ? -35.037 1.131 56.486 1.00 52.96 565 GLN A N 1
ATOM 4250 C CA . GLN A 1 581 ? -34.177 0.926 55.291 1.00 52.22 565 GLN A CA 1
ATOM 4251 C C . GLN A 1 581 ? -34.782 -0.142 54.375 1.00 50.77 565 GLN A C 1
ATOM 4252 O O . GLN A 1 581 ? -35.199 -1.198 54.885 1.00 49.82 565 GLN A O 1
ATOM 4258 N N . LEU A 1 582 ? -34.796 0.133 53.068 1.00 49.79 566 LEU A N 1
ATOM 4259 C CA . LEU A 1 582 ? -35.188 -0.828 52.003 1.00 49.07 566 LEU A CA 1
ATOM 4260 C C . LEU A 1 582 ? -33.923 -1.558 51.535 1.00 46.38 566 LEU A C 1
ATOM 4261 O O . LEU A 1 582 ? -32.971 -0.878 51.106 1.00 44.00 566 LEU A O 1
ATOM 4266 N N . VAL A 1 583 ? -33.910 -2.890 51.639 1.00 45.68 567 VAL A N 1
ATOM 4267 C CA . VAL A 1 583 ? -32.699 -3.733 51.411 1.00 44.40 567 VAL A CA 1
ATOM 4268 C C . VAL A 1 583 ? -33.037 -4.846 50.421 1.00 43.88 567 VAL A C 1
ATOM 4269 O O . VAL A 1 583 ? -34.049 -5.537 50.633 1.00 44.12 567 VAL A O 1
ATOM 4273 N N . SER A 1 584 ? -32.196 -5.025 49.400 1.00 42.82 568 SER A N 1
ATOM 4274 C CA . SER A 1 584 ? -32.316 -6.122 48.411 1.00 43.61 568 SER A CA 1
ATOM 4275 C C . SER A 1 584 ? -31.081 -7.013 48.521 1.00 43.08 568 SER A C 1
ATOM 4276 O O . SER A 1 584 ? -30.043 -6.489 48.926 1.00 43.78 568 SER A O 1
ATOM 4279 N N . THR A 1 585 ? -31.221 -8.312 48.248 1.00 43.41 569 THR A N 1
ATOM 4280 C CA . THR A 1 585 ? -30.120 -9.305 48.333 1.00 43.59 569 THR A CA 1
ATOM 4281 C C . THR A 1 585 ? -29.795 -9.810 46.929 1.00 43.50 569 THR A C 1
ATOM 4282 O O . THR A 1 585 ? -30.710 -10.307 46.264 1.00 43.72 569 THR A O 1
ATOM 4286 N N . ILE A 1 586 ? -28.530 -9.689 46.526 1.00 42.72 570 ILE A N 1
ATOM 4287 C CA . ILE A 1 586 ? -27.991 -10.150 45.212 1.00 44.27 570 ILE A CA 1
ATOM 4288 C C . ILE A 1 586 ? -26.878 -11.157 45.499 1.00 44.15 570 ILE A C 1
ATOM 4289 O O . ILE A 1 586 ? -26.046 -10.866 46.366 1.00 43.10 570 ILE A O 1
ATOM 4294 N N . ARG A 1 587 ? -26.899 -12.307 44.828 1.00 44.56 571 ARG A N 1
ATOM 4295 C CA . ARG A 1 587 ? -25.872 -13.362 44.986 1.00 45.61 571 ARG A CA 1
ATOM 4296 C C . ARG A 1 587 ? -25.263 -13.652 43.615 1.00 46.48 571 ARG A C 1
ATOM 4297 O O . ARG A 1 587 ? -25.953 -13.448 42.599 1.00 45.64 571 ARG A O 1
ATOM 4305 N N . GLY A 1 588 ? -24.013 -14.104 43.627 1.00 47.22 572 GLY A N 1
ATOM 4306 C CA . GLY A 1 588 ? -23.285 -14.590 42.445 1.00 48.91 572 GLY A CA 1
ATOM 4307 C C . GLY A 1 588 ? -22.285 -15.653 42.845 1.00 50.20 572 GLY A C 1
ATOM 4308 O O . GLY A 1 588 ? -22.187 -15.954 44.053 1.00 48.79 572 GLY A O 1
ATOM 4309 N N . ARG A 1 589 ? -21.579 -16.216 41.867 1.00 52.84 573 ARG A N 1
ATOM 4310 C CA . ARG A 1 589 ? -20.450 -17.150 42.102 1.00 55.91 573 ARG A CA 1
ATOM 4311 C C . ARG A 1 589 ? -19.288 -16.706 41.215 1.00 56.02 573 ARG A C 1
ATOM 4312 O O . ARG A 1 589 ? -19.500 -16.591 39.994 1.00 54.97 573 ARG A O 1
ATOM 4320 N N . LEU A 1 590 ? -18.127 -16.439 41.818 1.00 56.52 574 LEU A N 1
ATOM 4321 C CA . LEU A 1 590 ? -16.931 -15.930 41.098 1.00 58.39 574 LEU A CA 1
ATOM 4322 C C . LEU A 1 590 ? -16.607 -16.897 39.945 1.00 60.41 574 LEU A C 1
ATOM 4323 O O . LEU A 1 590 ? -16.804 -18.141 40.097 1.00 61.31 574 LEU A O 1
ATOM 4328 N N . ARG A 1 591 ? -16.148 -16.330 38.813 1.00 61.57 575 ARG A N 1
ATOM 4329 C CA . ARG A 1 591 ? -15.552 -17.103 37.695 1.00 65.64 575 ARG A CA 1
ATOM 4330 C C . ARG A 1 591 ? -14.246 -17.718 38.195 1.00 67.96 575 ARG A C 1
ATOM 4331 O O . ARG A 1 591 ? -13.611 -17.163 39.085 1.00 67.22 575 ARG A O 1
ATOM 4339 N N . PRO A 1 592 ? -13.776 -18.851 37.627 1.00 72.66 576 PRO A N 1
ATOM 4340 C CA . PRO A 1 592 ? -12.451 -19.367 37.965 1.00 76.89 576 PRO A CA 1
ATOM 4341 C C . PRO A 1 592 ? -11.427 -18.313 37.517 1.00 78.54 576 PRO A C 1
ATOM 4342 O O . PRO A 1 592 ? -11.660 -17.680 36.500 1.00 79.95 576 PRO A O 1
ATOM 4346 N N . GLY A 1 593 ? -10.357 -18.121 38.286 1.00 80.85 577 GLY A N 1
ATOM 4347 C CA . GLY A 1 593 ? -9.297 -17.142 37.978 1.00 82.39 577 GLY A CA 1
ATOM 4348 C C . GLY A 1 593 ? -9.562 -15.782 38.605 1.00 79.81 577 GLY A C 1
ATOM 4349 O O . GLY A 1 593 ? -8.596 -15.021 38.762 1.00 83.40 577 GLY A O 1
ATOM 4350 N N . THR A 1 594 ? -10.816 -15.478 38.956 1.00 76.09 578 THR A N 1
ATOM 4351 C CA . THR A 1 594 ? -11.213 -14.213 39.632 1.00 73.29 578 THR A CA 1
ATOM 4352 C C . THR A 1 594 ? -10.906 -14.317 41.129 1.00 71.53 578 THR A C 1
ATOM 4353 O O . THR A 1 594 ? -11.512 -15.183 41.785 1.00 71.08 578 THR A O 1
ATOM 4357 N N . SER A 1 595 ? -10.016 -13.458 41.635 1.00 70.79 579 SER A N 1
ATOM 4358 C CA . SER A 1 595 ? -9.651 -13.351 43.070 1.00 69.59 579 SER A CA 1
ATOM 4359 C C . SER A 1 595 ? -10.751 -12.595 43.828 1.00 65.88 579 SER A C 1
ATOM 4360 O O . SER A 1 595 ? -11.559 -11.881 43.192 1.00 63.30 579 SER A O 1
ATOM 4363 N N . THR A 1 596 ? -10.775 -12.746 45.150 1.00 64.60 580 THR A N 1
ATOM 4364 C CA . THR A 1 596 ? -11.703 -12.013 46.046 1.00 61.92 580 THR A CA 1
ATOM 4365 C C . THR A 1 596 ? -11.445 -10.510 45.860 1.00 60.66 580 THR A C 1
ATOM 4366 O O . THR A 1 596 ? -12.415 -9.747 45.725 1.00 58.21 580 THR A O 1
ATOM 4370 N N . ALA A 1 597 ? -10.167 -10.129 45.778 1.00 61.55 581 ALA A N 1
ATOM 4371 C CA . ALA A 1 597 ? -9.701 -8.731 45.610 1.00 62.33 581 ALA A CA 1
ATOM 4372 C C . ALA A 1 597 ? -10.252 -8.158 44.289 1.00 61.33 581 ALA A C 1
ATOM 4373 O O . ALA A 1 597 ? -10.666 -6.966 44.267 1.00 60.89 581 ALA A O 1
ATOM 4375 N N . ALA A 1 598 ? -10.263 -8.984 43.232 1.00 62.11 582 ALA A N 1
ATOM 4376 C CA . ALA A 1 598 ? -10.733 -8.609 41.879 1.00 62.19 582 ALA A CA 1
ATOM 4377 C C . ALA A 1 598 ? -12.238 -8.340 41.932 1.00 60.20 582 ALA A C 1
ATOM 4378 O O . ALA A 1 598 ? -12.701 -7.368 41.300 1.00 60.07 582 ALA A O 1
ATOM 4380 N N . CYS A 1 599 ? -12.968 -9.178 42.670 1.00 58.62 583 CYS A N 1
ATOM 4381 C CA . CYS A 1 599 ? -14.436 -9.053 42.878 1.00 56.86 583 CYS A CA 1
ATOM 4382 C C . CYS A 1 599 ? -14.753 -7.706 43.538 1.00 55.11 583 CYS A C 1
ATOM 4383 O O . CYS A 1 599 ? -15.598 -6.966 43.010 1.00 54.80 583 CYS A O 1
ATOM 4386 N N . VAL A 1 600 ? -14.059 -7.378 44.627 1.00 54.88 584 VAL A N 1
ATOM 4387 C CA . VAL A 1 600 ? -14.269 -6.099 45.368 1.00 53.95 584 VAL A CA 1
ATOM 4388 C C . VAL A 1 600 ? -13.960 -4.926 44.426 1.00 55.42 584 VAL A C 1
ATOM 4389 O O . VAL A 1 600 ? -14.818 -4.040 44.305 1.00 55.26 584 VAL A O 1
ATOM 4393 N N . ARG A 1 601 ? -12.814 -4.939 43.735 1.00 58.48 585 ARG A N 1
ATOM 4394 C CA . ARG A 1 601 ? -12.435 -3.870 42.768 1.00 60.70 585 ARG A CA 1
ATOM 4395 C C . ARG A 1 601 ? -13.572 -3.627 41.756 1.00 59.45 585 ARG A C 1
ATOM 4396 O O . ARG A 1 601 ? -13.890 -2.434 41.473 1.00 60.10 585 ARG A O 1
ATOM 4404 N N . ALA A 1 602 ? -14.139 -4.702 41.193 1.00 57.96 586 ALA A N 1
ATOM 4405 C CA . ALA A 1 602 ? -15.169 -4.632 40.128 1.00 57.47 586 ALA A CA 1
ATOM 4406 C C . ALA A 1 602 ? -16.437 -3.952 40.661 1.00 54.23 586 ALA A C 1
ATOM 4407 O O . ALA A 1 602 ? -17.121 -3.285 39.868 1.00 53.66 586 ALA A O 1
ATOM 4409 N N . ALA A 1 603 ? -16.733 -4.112 41.952 1.00 52.42 587 ALA A N 1
ATOM 4410 C CA . ALA A 1 603 ? -17.979 -3.635 42.601 1.00 50.66 587 ALA A CA 1
ATOM 4411 C C . ALA A 1 603 ? -17.711 -2.349 43.390 1.00 50.82 587 ALA A C 1
ATOM 4412 O O . ALA A 1 603 ? -18.670 -1.832 44.002 1.00 49.63 587 ALA A O 1
ATOM 4414 N N . PHE A 1 604 ? -16.463 -1.857 43.395 1.00 52.76 588 PHE A N 1
ATOM 4415 C CA . PHE A 1 604 ? -16.040 -0.696 44.220 1.00 53.26 588 PHE A CA 1
ATOM 4416 C C . PHE A 1 604 ? -15.934 0.572 43.374 1.00 55.19 588 PHE A C 1
ATOM 4417 O O . PHE A 1 604 ? -15.376 0.544 42.278 1.00 56.92 588 PHE A O 1
ATOM 4425 N N . PRO A 1 605 ? -16.417 1.739 43.864 1.00 55.45 589 PRO A N 1
ATOM 4426 C CA . PRO A 1 605 ? -17.187 1.822 45.105 1.00 54.15 589 PRO A CA 1
ATOM 4427 C C . PRO A 1 605 ? -18.613 1.282 44.924 1.00 52.34 589 PRO A C 1
ATOM 4428 O O . PRO A 1 605 ? -19.083 1.252 43.796 1.00 52.08 589 PRO A O 1
ATOM 4432 N N . GLY A 1 606 ? -19.245 0.876 46.031 1.00 50.42 590 GLY A N 1
ATOM 4433 C CA . GLY A 1 606 ? -20.584 0.253 46.046 1.00 49.32 590 GLY A CA 1
ATOM 4434 C C . GLY A 1 606 ? -21.586 1.060 45.239 1.00 48.98 590 GLY A C 1
ATOM 4435 O O . GLY A 1 606 ? -21.631 2.291 45.406 1.00 49.67 590 GLY A O 1
ATOM 4436 N N . GLY A 1 607 ? -22.350 0.395 44.373 1.00 48.72 591 GLY A N 1
ATOM 4437 C CA . GLY A 1 607 ? -23.462 0.996 43.614 1.00 48.90 591 GLY A CA 1
ATOM 4438 C C . GLY A 1 607 ? -24.433 1.759 44.502 1.00 48.01 591 GLY A C 1
ATOM 4439 O O . GLY A 1 607 ? -24.975 2.773 44.033 1.00 49.77 591 GLY A O 1
ATOM 4440 N N . SER A 1 608 ? -24.650 1.300 45.739 1.00 46.89 592 SER A N 1
ATOM 4441 C CA . SER A 1 608 ? -25.620 1.893 46.699 1.00 47.05 592 SER A CA 1
ATOM 4442 C C . SER A 1 608 ? -25.132 3.264 47.192 1.00 48.77 592 SER A C 1
ATOM 4443 O O . SER A 1 608 ? -25.915 3.950 47.877 1.00 49.95 592 SER A O 1
ATOM 4446 N N . MET A 1 609 ? -23.886 3.649 46.893 1.00 48.97 593 MET A N 1
ATOM 4447 C CA . MET A 1 609 ? -23.314 4.950 47.332 1.00 50.08 593 MET A CA 1
ATOM 4448 C C . MET A 1 609 ? -22.991 5.860 46.141 1.00 51.56 593 MET A C 1
ATOM 4449 O O . MET A 1 609 ? -22.616 7.021 46.395 1.00 51.90 593 MET A O 1
ATOM 4454 N N . THR A 1 610 ? -23.172 5.384 44.905 1.00 52.06 594 THR A N 1
ATOM 4455 C CA . THR A 1 610 ? -22.863 6.140 43.665 1.00 54.95 594 THR A CA 1
ATOM 4456 C C . THR A 1 610 ? -24.160 6.423 42.902 1.00 55.56 594 THR A C 1
ATOM 4457 O O . THR A 1 610 ? -24.529 7.605 42.780 1.00 57.01 594 THR A O 1
ATOM 4461 N N . GLY A 1 611 ? -24.820 5.370 42.427 1.00 55.09 595 GLY A N 1
ATOM 4462 C CA . GLY A 1 611 ? -25.975 5.459 41.513 1.00 56.60 595 GLY A CA 1
ATOM 4463 C C . GLY A 1 611 ? -25.599 4.977 40.127 1.00 57.57 595 GLY A C 1
ATOM 4464 O O . GLY A 1 611 ? -24.457 4.536 39.963 1.00 58.21 595 GLY A O 1
ATOM 4465 N N . ALA A 1 612 ? -26.525 5.048 39.163 1.00 58.36 596 ALA A N 1
ATOM 4466 C CA . ALA A 1 612 ? -26.381 4.434 37.823 1.00 59.09 596 ALA A CA 1
ATOM 4467 C C . ALA A 1 612 ? -26.607 5.486 36.740 1.00 61.09 596 ALA A C 1
ATOM 4468 O O . ALA A 1 612 ? -27.435 6.376 36.916 1.00 60.79 596 ALA A O 1
ATOM 4470 N N . PRO A 1 613 ? -25.857 5.458 35.609 1.00 63.27 597 PRO A N 1
ATOM 4471 C CA . PRO A 1 613 ? -24.700 4.577 35.436 1.00 63.03 597 PRO A CA 1
ATOM 4472 C C . PRO A 1 613 ? -23.516 5.059 36.283 1.00 62.70 597 PRO A C 1
ATOM 4473 O O . PRO A 1 613 ? -23.404 6.252 36.470 1.00 65.21 597 PRO A O 1
ATOM 4477 N N . LYS A 1 614 ? -22.666 4.142 36.750 1.00 61.49 598 LYS A N 1
ATOM 4478 C CA . LYS A 1 614 ? -21.690 4.429 37.835 1.00 60.98 598 LYS A CA 1
ATOM 4479 C C . LYS A 1 614 ? -20.628 5.428 37.360 1.00 62.82 598 LYS A C 1
ATOM 4480 O O . LYS A 1 614 ? -20.352 6.378 38.113 1.00 62.33 598 LYS A O 1
ATOM 4486 N N . LYS A 1 615 ? -20.030 5.221 36.183 1.00 64.98 599 LYS A N 1
ATOM 4487 C CA . LYS A 1 615 ? -18.881 6.047 35.724 1.00 68.20 599 LYS A CA 1
ATOM 4488 C C . LYS A 1 615 ? -19.329 7.509 35.587 1.00 69.68 599 LYS A C 1
ATOM 4489 O O . LYS A 1 615 ? -18.694 8.378 36.218 1.00 70.07 599 LYS A O 1
ATOM 4495 N N . ARG A 1 616 ? -20.383 7.768 34.805 1.00 70.08 600 ARG A N 1
ATOM 4496 C CA . ARG A 1 616 ? -20.921 9.135 34.557 1.00 72.34 600 ARG A CA 1
ATOM 4497 C C . ARG A 1 616 ? -21.395 9.762 35.875 1.00 70.11 600 ARG A C 1
ATOM 4498 O O . ARG A 1 616 ? -21.190 10.971 36.054 1.00 71.97 600 ARG A O 1
ATOM 4506 N N . THR A 1 617 ? -22.025 8.985 36.758 1.00 66.69 601 THR A N 1
ATOM 4507 C CA . THR A 1 617 ? -22.582 9.483 38.047 1.00 64.87 601 THR A CA 1
ATOM 4508 C C . THR A 1 617 ? -21.430 9.916 38.962 1.00 65.08 601 THR A C 1
ATOM 4509 O O . THR A 1 617 ? -21.535 10.994 39.581 1.00 66.76 601 THR A O 1
ATOM 4513 N N . MET A 1 618 ? -20.367 9.112 39.043 1.00 64.42 602 MET A N 1
ATOM 4514 C CA . MET A 1 618 ? -19.171 9.411 39.879 1.00 65.05 602 MET A CA 1
ATOM 4515 C C . MET A 1 618 ? -18.507 10.706 39.391 1.00 68.44 602 MET A C 1
ATOM 4516 O O . MET A 1 618 ? -17.991 11.452 40.246 1.00 68.73 602 MET A O 1
ATOM 4521 N N . GLU A 1 619 ? -18.536 10.974 38.077 1.00 70.97 603 GLU A N 1
ATOM 4522 C CA . GLU A 1 619 ? -18.049 12.248 37.475 1.00 74.74 603 GLU A CA 1
ATOM 4523 C C . GLU A 1 619 ? -18.929 13.419 37.941 1.00 74.96 603 GLU A C 1
ATOM 4524 O O . GLU A 1 619 ? -18.362 14.502 38.255 1.00 77.40 603 GLU A O 1
ATOM 4530 N N . ILE A 1 620 ? -20.261 13.224 37.954 1.00 73.39 604 ILE A N 1
ATOM 4531 C CA . ILE A 1 620 ? -21.256 14.244 38.413 1.00 74.14 604 ILE A CA 1
ATOM 4532 C C . ILE A 1 620 ? -21.006 14.524 39.900 1.00 72.68 604 ILE A C 1
ATOM 4533 O O . ILE A 1 620 ? -20.994 15.710 40.290 1.00 74.84 604 ILE A O 1
ATOM 4538 N N . ILE A 1 621 ? -20.793 13.471 40.692 1.00 69.58 605 ILE A N 1
ATOM 4539 C CA . ILE A 1 621 ? -20.490 13.575 42.150 1.00 67.90 605 ILE A CA 1
ATOM 4540 C C . ILE A 1 621 ? -19.178 14.352 42.336 1.00 69.91 605 ILE A C 1
ATOM 4541 O O . ILE A 1 621 ? -19.146 15.227 43.226 1.00 70.02 605 ILE A O 1
ATOM 4546 N N . ASP A 1 622 ? -18.153 14.080 41.518 1.00 71.35 606 ASP A N 1
ATOM 4547 C CA . ASP A 1 622 ? -16.854 14.813 41.563 1.00 74.25 606 ASP A CA 1
ATOM 4548 C C . ASP A 1 622 ? -17.124 16.319 41.455 1.00 77.62 606 ASP A C 1
ATOM 4549 O O . ASP A 1 622 ? -16.597 17.071 42.283 1.00 78.50 606 ASP A O 1
ATOM 4554 N N . ARG A 1 623 ? -17.949 16.731 40.487 1.00 79.65 607 ARG A N 1
ATOM 4555 C CA . ARG A 1 623 ? -18.215 18.161 40.170 1.00 83.67 607 ARG A CA 1
ATOM 4556 C C . ARG A 1 623 ? -18.978 18.819 41.327 1.00 82.68 607 ARG A C 1
ATOM 4557 O O . ARG A 1 623 ? -18.560 19.901 41.763 1.00 84.97 607 ARG A O 1
ATOM 4565 N N . LEU A 1 624 ? -20.048 18.181 41.810 1.00 80.30 608 LEU A N 1
ATOM 4566 C CA . LEU A 1 624 ? -21.059 18.811 42.704 1.00 79.95 608 LEU A CA 1
ATOM 4567 C C . LEU A 1 624 ? -20.581 18.825 44.161 1.00 77.90 608 LEU A C 1
ATOM 4568 O O . LEU A 1 624 ? -20.858 19.827 44.850 1.00 79.67 608 LEU A O 1
ATOM 4573 N N . GLU A 1 625 ? -19.908 17.766 44.624 1.00 74.97 609 GLU A N 1
ATOM 4574 C CA . GLU A 1 625 ? -19.509 17.608 46.053 1.00 72.82 609 GLU A CA 1
ATOM 4575 C C . GLU A 1 625 ? -18.238 18.420 46.343 1.00 75.16 609 GLU A C 1
ATOM 4576 O O . GLU A 1 625 ? -18.035 18.768 47.521 1.00 74.76 609 GLU A O 1
ATOM 4582 N N . GLU A 1 626 ? -17.416 18.699 45.322 1.00 77.88 610 GLU A N 1
ATOM 4583 C CA . GLU A 1 626 ? -16.270 19.652 45.387 1.00 81.28 610 GLU A CA 1
ATOM 4584 C C . GLU A 1 626 ? -15.291 19.261 46.500 1.00 80.41 610 GLU A C 1
ATOM 4585 O O . GLU A 1 626 ? -14.753 20.177 47.153 1.00 83.75 610 GLU A O 1
ATOM 4591 N N . GLY A 1 627 ? -15.064 17.962 46.712 1.00 77.09 611 GLY A N 1
ATOM 4592 C CA . GLY A 1 627 ? -14.164 17.465 47.769 1.00 75.86 611 GLY A CA 1
ATOM 4593 C C . GLY A 1 627 ? -14.291 15.959 47.969 1.00 71.97 611 GLY A C 1
ATOM 4594 O O . GLY A 1 627 ? -15.208 15.335 47.441 1.00 70.61 611 GLY A O 1
ATOM 4595 N N . PRO A 1 628 ? -13.385 15.341 48.758 1.00 70.64 612 PRO A N 1
ATOM 4596 C CA . PRO A 1 628 ? -13.385 13.893 48.952 1.00 67.62 612 PRO A CA 1
ATOM 4597 C C . PRO A 1 628 ? -14.456 13.398 49.936 1.00 64.47 612 PRO A C 1
ATOM 4598 O O . PRO A 1 628 ? -14.837 14.134 50.839 1.00 63.83 612 PRO A O 1
ATOM 4602 N N . ARG A 1 629 ? -14.861 12.139 49.783 1.00 61.25 613 ARG A N 1
ATOM 4603 C CA . ARG A 1 629 ? -15.710 11.436 50.777 1.00 58.29 613 ARG A CA 1
ATOM 4604 C C . ARG A 1 629 ? -14.815 10.820 51.866 1.00 57.30 613 ARG A C 1
ATOM 4605 O O . ARG A 1 629 ? -15.266 10.748 53.007 1.00 55.24 613 ARG A O 1
ATOM 4613 N N . GLY A 1 630 ? -13.589 10.415 51.529 1.00 58.10 614 GLY A N 1
ATOM 4614 C CA . GLY A 1 630 ? -12.635 9.815 52.484 1.00 57.74 614 GLY A CA 1
ATOM 4615 C C . GLY A 1 630 ? -13.002 8.377 52.795 1.00 55.86 614 GLY A C 1
ATOM 4616 O O . GLY A 1 630 ? -13.189 7.598 51.835 1.00 56.49 614 GLY A O 1
ATOM 4617 N N . VAL A 1 631 ? -13.154 8.046 54.080 1.00 54.77 615 VAL A N 1
ATOM 4618 C CA . VAL A 1 631 ? -13.571 6.692 54.559 1.00 52.94 615 VAL A CA 1
ATOM 4619 C C . VAL A 1 631 ? -15.056 6.507 54.229 1.00 51.41 615 VAL A C 1
ATOM 4620 O O . VAL A 1 631 ? -15.448 5.395 53.810 1.00 50.04 615 VAL A O 1
ATOM 4624 N N . TYR A 1 632 ? -15.847 7.560 54.442 1.00 51.72 616 TYR A N 1
ATOM 4625 C CA . TYR A 1 632 ? -17.311 7.573 54.204 1.00 50.67 616 TYR A CA 1
ATOM 4626 C C . TYR A 1 632 ? -17.581 7.135 52.763 1.00 51.72 616 TYR A C 1
ATOM 4627 O O . TYR A 1 632 ? -16.867 7.592 51.854 1.00 53.14 616 TYR A O 1
ATOM 4636 N N . SER A 1 633 ? -18.558 6.245 52.563 1.00 50.95 617 SER A N 1
ATOM 4637 C CA . SER A 1 633 ? -18.981 5.759 51.225 1.00 52.06 617 SER A CA 1
ATOM 4638 C C . SER A 1 633 ? -18.002 4.709 50.681 1.00 52.17 617 SER A C 1
ATOM 4639 O O . SER A 1 633 ? -18.237 4.211 49.558 1.00 53.57 617 SER A O 1
ATOM 4642 N N . GLY A 1 634 ? -16.927 4.417 51.414 1.00 51.39 618 GLY A N 1
ATOM 4643 C CA . GLY A 1 634 ? -15.992 3.319 51.112 1.00 51.33 618 GLY A CA 1
ATOM 4644 C C . GLY A 1 634 ? -16.519 2.003 51.655 1.00 49.83 618 GLY A C 1
ATOM 4645 O O . GLY A 1 634 ? -17.744 1.863 51.776 1.00 48.44 618 GLY A O 1
ATOM 4646 N N . ALA A 1 635 ? -15.622 1.067 51.961 1.00 49.91 619 ALA A N 1
ATOM 4647 C CA . ALA A 1 635 ? -15.940 -0.271 52.504 1.00 48.34 619 ALA A CA 1
ATOM 4648 C C . ALA A 1 635 ? -15.023 -0.551 53.692 1.00 49.04 619 ALA A C 1
ATOM 4649 O O . ALA A 1 635 ? -13.851 -0.110 53.677 1.00 50.67 619 ALA A O 1
ATOM 4651 N N . LEU A 1 636 ? -15.543 -1.270 54.679 1.00 47.45 620 LEU A N 1
ATOM 4652 C CA . LEU A 1 636 ? -14.830 -1.590 55.936 1.00 47.01 620 LEU A CA 1
ATOM 4653 C C . LEU A 1 636 ? -15.105 -3.057 56.264 1.00 47.12 620 LEU A C 1
ATOM 4654 O O . LEU A 1 636 ? -16.278 -3.460 56.210 1.00 45.92 620 LEU A O 1
ATOM 4659 N N . GLY A 1 637 ? -14.065 -3.824 56.585 1.00 48.27 621 GLY A N 1
ATOM 4660 C CA . GLY A 1 637 ? -14.221 -5.228 57.000 1.00 48.59 621 GLY A CA 1
ATOM 4661 C C . GLY A 1 637 ? -12.930 -6.001 56.859 1.00 50.81 621 GLY A C 1
ATOM 4662 O O . GLY A 1 637 ? -11.848 -5.395 57.050 1.00 52.13 621 GLY A O 1
ATOM 4663 N N . TRP A 1 638 ? -13.038 -7.296 56.549 1.00 51.47 622 TRP A N 1
ATOM 4664 C CA . TRP A 1 638 ? -11.893 -8.240 56.612 1.00 53.00 622 TRP A CA 1
ATOM 4665 C C . TRP A 1 638 ? -11.761 -9.010 55.300 1.00 53.77 622 TRP A C 1
ATOM 4666 O O . TRP A 1 638 ? -12.794 -9.302 54.666 1.00 51.63 622 TRP A O 1
ATOM 4677 N N . PHE A 1 639 ? -10.508 -9.257 54.904 1.00 55.63 623 PHE A N 1
ATOM 4678 C CA . PHE A 1 639 ? -10.080 -10.231 53.870 1.00 57.06 623 PHE A CA 1
ATOM 4679 C C . PHE A 1 639 ? -9.341 -11.370 54.582 1.00 59.51 623 PHE A C 1
ATOM 4680 O O . PHE A 1 639 ? -8.293 -11.104 55.208 1.00 60.07 623 PHE A O 1
ATOM 4688 N N . ALA A 1 640 ? -9.882 -12.590 54.529 1.00 60.28 624 ALA A N 1
ATOM 4689 C CA . ALA A 1 640 ? -9.314 -13.771 55.219 1.00 62.60 624 ALA A CA 1
ATOM 4690 C C . ALA A 1 640 ? -8.186 -14.365 54.372 1.00 65.38 624 ALA A C 1
ATOM 4691 O O . ALA A 1 640 ? -8.187 -14.171 53.142 1.00 64.97 624 ALA A O 1
ATOM 4693 N N . LEU A 1 641 ? -7.263 -15.087 55.006 1.00 68.62 625 LEU A N 1
ATOM 4694 C CA . LEU A 1 641 ? -6.213 -15.851 54.283 1.00 72.23 625 LEU A CA 1
ATOM 4695 C C . LEU A 1 641 ? -6.864 -17.034 53.548 1.00 71.78 625 LEU A C 1
ATOM 4696 O O . LEU A 1 641 ? -6.251 -17.526 52.590 1.00 73.48 625 LEU A O 1
ATOM 4701 N N . SER A 1 642 ? -8.076 -17.441 53.947 1.00 69.41 626 SER A N 1
ATOM 4702 C CA . SER A 1 642 ? -8.890 -18.484 53.263 1.00 69.88 626 SER A CA 1
ATOM 4703 C C . SER A 1 642 ? -9.406 -17.984 51.909 1.00 67.72 626 SER A C 1
ATOM 4704 O O . SER A 1 642 ? -9.840 -18.833 51.117 1.00 68.41 626 SER A O 1
ATOM 4707 N N . GLY A 1 643 ? -9.398 -16.667 51.667 1.00 65.51 627 GLY A N 1
ATOM 4708 C CA . GLY A 1 643 ? -9.927 -16.044 50.435 1.00 63.30 627 GLY A CA 1
ATOM 4709 C C . GLY A 1 643 ? -11.335 -15.505 50.640 1.00 60.41 627 GLY A C 1
ATOM 4710 O O . GLY A 1 643 ? -11.887 -14.862 49.710 1.00 58.06 627 GLY A O 1
ATOM 4711 N N . ALA A 1 644 ? -11.926 -15.785 51.801 1.00 59.56 628 ALA A N 1
ATOM 4712 C CA . ALA A 1 644 ? -13.227 -15.230 52.222 1.00 57.09 628 ALA A CA 1
ATOM 4713 C C . ALA A 1 644 ? -13.063 -13.725 52.456 1.00 55.50 628 ALA A C 1
ATOM 4714 O O . ALA A 1 644 ? -11.933 -13.279 52.717 1.00 55.66 628 ALA A O 1
ATOM 4716 N N . ALA A 1 645 ? -14.158 -12.970 52.377 1.00 53.46 629 ALA A N 1
ATOM 4717 C CA . ALA A 1 645 ? -14.204 -11.541 52.756 1.00 51.88 629 ALA A CA 1
ATOM 4718 C C . ALA A 1 645 ? -15.590 -11.216 53.313 1.00 50.58 629 ALA A C 1
ATOM 4719 O O . ALA A 1 645 ? -16.560 -11.884 52.923 1.00 50.57 629 ALA A O 1
ATOM 4721 N N . ASP A 1 646 ? -15.659 -10.223 54.194 1.00 49.44 630 ASP A N 1
ATOM 4722 C CA . ASP A 1 646 ? -16.928 -9.635 54.690 1.00 47.92 630 ASP A CA 1
ATOM 4723 C C . ASP A 1 646 ? -16.697 -8.131 54.829 1.00 47.91 630 ASP A C 1
ATOM 4724 O O . ASP A 1 646 ? -15.863 -7.736 55.663 1.00 48.12 630 ASP A O 1
ATOM 4729 N N . LEU A 1 647 ? -17.349 -7.345 53.970 1.00 47.11 631 LEU A N 1
ATOM 4730 C CA . LEU A 1 647 ? -17.185 -5.873 53.897 1.00 46.30 631 LEU A CA 1
ATOM 4731 C C . LEU A 1 647 ? -18.542 -5.203 54.084 1.00 45.44 631 LEU A C 1
ATOM 4732 O O . LEU A 1 647 ? -19.526 -5.647 53.439 1.00 44.69 631 LEU A O 1
ATOM 4737 N N . SER A 1 648 ? -18.569 -4.164 54.912 1.00 45.22 632 SER A N 1
ATOM 4738 C CA . SER A 1 648 ? -19.721 -3.245 55.073 1.00 45.16 632 SER A CA 1
ATOM 4739 C C . SER A 1 648 ? -19.527 -2.052 54.135 1.00 44.89 632 SER A C 1
ATOM 4740 O O . SER A 1 648 ? -18.373 -1.812 53.704 1.00 44.36 632 SER A O 1
ATOM 4743 N N . ILE A 1 649 ? -20.612 -1.354 53.809 1.00 43.27 633 ILE A N 1
ATOM 4744 C CA . ILE A 1 649 ? -20.562 0.035 53.270 1.00 43.67 633 ILE A CA 1
ATOM 4745 C C . ILE A 1 649 ? -20.367 0.963 54.474 1.00 43.49 633 ILE A C 1
ATOM 4746 O O . ILE A 1 649 ? -21.036 0.765 55.498 1.00 43.28 633 ILE A O 1
ATOM 4751 N N . VAL A 1 650 ? -19.449 1.919 54.372 1.00 45.13 634 VAL A N 1
ATOM 4752 C CA . VAL A 1 650 ? -19.229 2.947 55.429 1.00 44.44 634 VAL A CA 1
ATOM 4753 C C . VAL A 1 650 ? -20.314 4.015 55.279 1.00 44.07 634 VAL A C 1
ATOM 4754 O O . VAL A 1 650 ? -20.168 4.919 54.436 1.00 44.36 634 VAL A O 1
ATOM 4758 N N . ILE A 1 651 ? -21.390 3.863 56.046 1.00 43.38 635 ILE A N 1
ATOM 4759 C CA . ILE A 1 651 ? -22.405 4.921 56.309 1.00 44.78 635 ILE A CA 1
ATOM 4760 C C . ILE A 1 651 ? -22.610 4.965 57.826 1.00 44.63 635 ILE A C 1
ATOM 4761 O O . ILE A 1 651 ? -22.160 4.013 58.502 1.00 44.88 635 ILE A O 1
ATOM 4766 N N . ARG A 1 652 ? -23.244 6.023 58.333 1.00 45.21 636 ARG A N 1
ATOM 4767 C CA . ARG A 1 652 ? -23.531 6.206 59.779 1.00 45.78 636 ARG A CA 1
ATOM 4768 C C . ARG A 1 652 ? -22.220 6.021 60.556 1.00 44.70 636 ARG A C 1
ATOM 4769 O O . ARG A 1 652 ? -22.209 5.258 61.537 1.00 43.57 636 ARG A O 1
ATOM 4777 N N . THR A 1 653 ? -21.159 6.692 60.110 1.00 44.78 637 THR A N 1
ATOM 4778 C CA . THR A 1 653 ? -19.768 6.533 60.617 1.00 45.34 637 THR A CA 1
ATOM 4779 C C . THR A 1 653 ? -19.192 7.898 61.002 1.00 46.63 637 THR A C 1
ATOM 4780 O O . THR A 1 653 ? -19.398 8.871 60.244 1.00 47.35 637 THR A O 1
ATOM 4784 N N . ILE A 1 654 ? -18.466 7.948 62.121 1.00 46.26 638 ILE A N 1
ATOM 4785 C CA . ILE A 1 654 ? -17.656 9.125 62.538 1.00 47.57 638 ILE A CA 1
ATOM 4786 C C . ILE A 1 654 ? -16.178 8.786 62.319 1.00 48.05 638 ILE A C 1
ATOM 4787 O O . ILE A 1 654 ? -15.715 7.747 62.816 1.00 47.49 638 ILE A O 1
ATOM 4792 N N . VAL A 1 655 ? -15.472 9.637 61.588 1.00 49.85 639 VAL A N 1
ATOM 4793 C CA . VAL A 1 655 ? -13.986 9.596 61.506 1.00 52.16 639 VAL A CA 1
ATOM 4794 C C . VAL A 1 655 ? -13.460 10.616 62.511 1.00 53.50 639 VAL A C 1
ATOM 4795 O O . VAL A 1 655 ? -13.822 11.799 62.397 1.00 54.80 639 VAL A O 1
ATOM 4799 N N . LEU A 1 656 ? -12.672 10.144 63.474 1.00 54.04 640 LEU A N 1
ATOM 4800 C CA . LEU A 1 656 ? -12.017 10.979 64.507 1.00 56.11 640 LEU A CA 1
ATOM 4801 C C . LEU A 1 656 ? -10.557 11.178 64.098 1.00 57.80 640 LEU A C 1
ATOM 4802 O O . LEU A 1 656 ? -9.850 10.164 63.920 1.00 57.22 640 LEU A O 1
ATOM 4807 N N . ALA A 1 657 ? -10.142 12.432 63.918 1.00 60.13 641 ALA A N 1
ATOM 4808 C CA . ALA A 1 657 ? -8.744 12.812 63.612 1.00 62.70 641 ALA A CA 1
ATOM 4809 C C . ALA A 1 657 ? -8.514 14.273 63.995 1.00 64.66 641 ALA A C 1
ATOM 4810 O O . ALA A 1 657 ? -9.302 15.136 63.556 1.00 63.69 641 ALA A O 1
ATOM 4812 N N . ASP A 1 658 ? -7.469 14.521 64.787 1.00 66.75 642 ASP A N 1
ATOM 4813 C CA . ASP A 1 658 ? -6.884 15.868 65.015 1.00 69.39 642 ASP A CA 1
ATOM 4814 C C . ASP A 1 658 ? -7.951 16.773 65.642 1.00 68.64 642 ASP A C 1
ATOM 4815 O O . ASP A 1 658 ? -8.105 17.920 65.188 1.00 71.50 642 ASP A O 1
ATOM 4820 N N . GLY A 1 659 ? -8.673 16.247 66.632 1.00 66.35 643 GLY A N 1
ATOM 4821 C CA . GLY A 1 659 ? -9.615 16.995 67.485 1.00 66.36 643 GLY A CA 1
ATOM 4822 C C . GLY A 1 659 ? -10.935 17.306 66.795 1.00 65.27 643 GLY A C 1
ATOM 4823 O O . GLY A 1 659 ? -11.658 18.181 67.303 1.00 65.32 643 GLY A O 1
ATOM 4824 N N . GLN A 1 660 ? -11.269 16.629 65.694 1.00 64.73 644 GLN A N 1
ATOM 4825 C CA . GLN A 1 660 ? -12.557 16.871 64.986 1.00 64.82 644 GLN A CA 1
ATOM 4826 C C . GLN A 1 660 ? -13.175 15.549 64.512 1.00 62.39 644 GLN A C 1
ATOM 4827 O O . GLN A 1 660 ? -12.423 14.625 64.139 1.00 62.06 644 GLN A O 1
ATOM 4833 N N . ALA A 1 661 ? -14.511 15.495 64.542 1.00 60.53 645 ALA A N 1
ATOM 4834 C CA . ALA A 1 661 ? -15.359 14.393 64.042 1.00 58.16 645 ALA A CA 1
ATOM 4835 C C . ALA A 1 661 ? -15.842 14.755 62.635 1.00 58.52 645 ALA A C 1
ATOM 4836 O O . ALA A 1 661 ? -16.343 15.880 62.459 1.00 59.83 645 ALA A O 1
ATOM 4838 N N . GLU A 1 662 ? -15.659 13.845 61.676 1.00 57.57 646 GLU A N 1
ATOM 4839 C CA . GLU A 1 662 ? -16.132 13.973 60.272 1.00 58.01 646 GLU A CA 1
ATOM 4840 C C . GLU A 1 662 ? -17.139 12.856 59.999 1.00 55.00 646 GLU A C 1
ATOM 4841 O O . GLU A 1 662 ? -16.789 11.684 60.222 1.00 54.02 646 GLU A O 1
ATOM 4847 N N . PHE A 1 663 ? -18.345 13.192 59.537 1.00 54.31 647 PHE A N 1
ATOM 4848 C CA . PHE A 1 663 ? -19.364 12.175 59.176 1.00 51.85 647 PHE A CA 1
ATOM 4849 C C . PHE A 1 663 ? -20.064 12.576 57.876 1.00 52.19 647 PHE A C 1
ATOM 4850 O O . PHE A 1 663 ? -20.470 13.750 57.693 1.00 53.52 647 PHE A O 1
ATOM 4858 N N . GLY A 1 664 ? -20.149 11.606 56.967 1.00 50.30 648 GLY A N 1
ATOM 4859 C CA . GLY A 1 664 ? -20.892 11.729 55.708 1.00 50.67 648 GLY A CA 1
ATOM 4860 C C . GLY A 1 664 ? -22.349 11.370 55.903 1.00 49.61 648 GLY A C 1
ATOM 4861 O O . GLY A 1 664 ? -22.647 10.496 56.753 1.00 47.97 648 GLY A O 1
ATOM 4862 N N . VAL A 1 665 ? -23.220 12.052 55.164 1.00 51.09 649 VAL A N 1
ATOM 4863 C CA . VAL A 1 665 ? -24.662 11.714 55.009 1.00 50.64 649 VAL A CA 1
ATOM 4864 C C . VAL A 1 665 ? -25.042 12.006 53.558 1.00 52.09 649 VAL A C 1
ATOM 4865 O O . VAL A 1 665 ? -24.385 12.854 52.930 1.00 53.86 649 VAL A O 1
ATOM 4869 N N . GLY A 1 666 ? -26.053 11.313 53.042 1.00 51.42 650 GLY A N 1
ATOM 4870 C CA . GLY A 1 666 ? -26.555 11.528 51.678 1.00 52.13 650 GLY A CA 1
ATOM 4871 C C . GLY A 1 666 ? -27.809 10.726 51.420 1.00 51.62 650 GLY A C 1
ATOM 4872 O O . GLY A 1 666 ? -28.406 10.211 52.387 1.00 49.99 650 GLY A O 1
ATOM 4873 N N . GLY A 1 667 ? -28.180 10.626 50.147 1.00 51.65 651 GLY A N 1
ATOM 4874 C CA . GLY A 1 667 ? -29.362 9.887 49.680 1.00 51.93 651 GLY A CA 1
ATOM 4875 C C . GLY A 1 667 ? -29.455 9.951 48.171 1.00 52.78 651 GLY A C 1
ATOM 4876 O O . GLY A 1 667 ? -28.697 10.744 47.573 1.00 53.99 651 GLY A O 1
ATOM 4877 N N . ALA A 1 668 ? -30.345 9.142 47.597 1.00 52.05 652 ALA A N 1
ATOM 4878 C CA . ALA A 1 668 ? -30.596 9.025 46.145 1.00 53.14 652 ALA A CA 1
ATOM 4879 C C . ALA A 1 668 ? -31.366 10.259 45.663 1.00 55.15 652 ALA A C 1
ATOM 4880 O O . ALA A 1 668 ? -32.388 10.607 46.288 1.00 55.97 652 ALA A O 1
ATOM 4882 N N . ILE A 1 669 ? -30.869 10.910 44.611 1.00 56.21 653 ILE A N 1
ATOM 4883 C CA . ILE A 1 669 ? -31.639 11.897 43.805 1.00 58.96 653 ILE A CA 1
ATOM 4884 C C . ILE A 1 669 ? -32.125 11.161 42.556 1.00 58.59 653 ILE A C 1
ATOM 4885 O O . ILE A 1 669 ? -31.278 10.570 41.862 1.00 57.44 653 ILE A O 1
ATOM 4890 N N . VAL A 1 670 ? -33.444 11.143 42.351 1.00 59.39 654 VAL A N 1
ATOM 4891 C CA . VAL A 1 670 ? -34.136 10.564 41.162 1.00 60.04 654 VAL A CA 1
ATOM 4892 C C . VAL A 1 670 ? -35.090 11.633 40.618 1.00 63.35 654 VAL A C 1
ATOM 4893 O O . VAL A 1 670 ? -35.344 12.619 41.337 1.00 64.45 654 VAL A O 1
ATOM 4897 N N . SER A 1 671 ? -35.609 11.442 39.403 1.00 64.91 655 SER A N 1
ATOM 4898 C CA . SER A 1 671 ? -36.503 12.411 38.719 1.00 68.93 655 SER A CA 1
ATOM 4899 C C . SER A 1 671 ? -37.658 12.822 39.646 1.00 70.48 655 SER A C 1
ATOM 4900 O O . SER A 1 671 ? -38.045 14.001 39.597 1.00 73.78 655 SER A O 1
ATOM 4903 N N . LEU A 1 672 ? -38.154 11.904 40.486 1.00 68.71 656 LEU A N 1
ATOM 4904 C CA . LEU A 1 672 ? -39.332 12.125 41.375 1.00 70.43 656 LEU A CA 1
ATOM 4905 C C . LEU A 1 672 ? -38.931 12.830 42.684 1.00 69.83 656 LEU A C 1
ATOM 4906 O O . LEU A 1 672 ? -39.838 13.071 43.504 1.00 70.69 656 LEU A O 1
ATOM 4911 N N . SER A 1 673 ? -37.646 13.148 42.891 1.00 67.97 657 SER A N 1
ATOM 4912 C CA . SER A 1 673 ? -37.121 13.708 44.166 1.00 67.47 657 SER A CA 1
ATOM 4913 C C . SER A 1 673 ? -37.656 15.127 44.395 1.00 71.08 657 SER A C 1
ATOM 4914 O O . SER A 1 673 ? -37.672 15.928 43.437 1.00 73.21 657 SER A O 1
ATOM 4917 N N . ASP A 1 674 ? -38.084 15.406 45.630 1.00 71.76 658 ASP A N 1
ATOM 4918 C CA . ASP A 1 674 ? -38.376 16.766 46.158 1.00 75.15 658 ASP A CA 1
ATOM 4919 C C . ASP A 1 674 ? -37.118 17.269 46.877 1.00 74.08 658 ASP A C 1
ATOM 4920 O O . ASP A 1 674 ? -36.634 16.552 47.768 1.00 71.06 658 ASP A O 1
ATOM 4925 N N . GLN A 1 675 ? -36.624 18.456 46.507 1.00 76.86 659 GLN A N 1
ATOM 4926 C CA . GLN A 1 675 ? -35.350 19.049 47.005 1.00 76.61 659 GLN A CA 1
ATOM 4927 C C . GLN A 1 675 ? -35.347 19.088 48.537 1.00 75.61 659 GLN A C 1
ATOM 4928 O O . GLN A 1 675 ? -34.384 18.569 49.130 1.00 72.55 659 GLN A O 1
ATOM 4934 N N . GLU A 1 676 ? -36.379 19.689 49.139 1.00 78.09 660 GLU A N 1
ATOM 4935 C CA . GLU A 1 676 ? -36.534 19.856 50.612 1.00 78.46 660 GLU A CA 1
ATOM 4936 C C . GLU A 1 676 ? -36.500 18.490 51.307 1.00 74.96 660 GLU A C 1
ATOM 4937 O O . GLU A 1 676 ? -35.732 18.346 52.280 1.00 73.07 660 GLU A O 1
ATOM 4943 N N . GLU A 1 677 ? -37.304 17.530 50.831 1.00 74.31 661 GLU A N 1
ATOM 4944 C CA . GLU A 1 677 ? -37.416 16.167 51.424 1.00 71.58 661 GLU A CA 1
ATOM 4945 C C . GLU A 1 677 ? -36.049 15.468 51.387 1.00 67.74 661 GLU A C 1
ATOM 4946 O O . GLU A 1 677 ? -35.687 14.844 52.402 1.00 65.34 661 GLU A O 1
ATOM 4952 N N . GLU A 1 678 ? -35.313 15.587 50.276 1.00 67.14 662 GLU A N 1
ATOM 4953 C CA . GLU A 1 678 ? -33.988 14.937 50.089 1.00 64.27 662 GLU A CA 1
ATOM 4954 C C . GLU A 1 678 ? -32.976 15.518 51.084 1.00 63.54 662 GLU A C 1
ATOM 4955 O O . GLU A 1 678 ? -32.214 14.723 51.654 1.00 60.93 662 GLU A O 1
ATOM 4961 N N . PHE A 1 679 ? -32.973 16.839 51.295 1.00 65.84 663 PHE A N 1
ATOM 4962 C CA . PHE A 1 679 ? -32.081 17.516 52.273 1.00 65.72 663 PHE A CA 1
ATOM 4963 C C . PHE A 1 679 ? -32.384 17.014 53.691 1.00 64.06 663 PHE A C 1
ATOM 4964 O O . PHE A 1 679 ? -31.435 16.645 54.413 1.00 61.20 663 PHE A O 1
ATOM 4972 N N . THR A 1 680 ? -33.666 17.029 54.069 1.00 64.97 664 THR A N 1
ATOM 4973 C CA . THR A 1 680 ? -34.185 16.582 55.391 1.00 64.39 664 THR A CA 1
ATOM 4974 C C . THR A 1 680 ? -33.706 15.155 55.677 1.00 61.06 664 THR A C 1
ATOM 4975 O O . THR A 1 680 ? -33.313 14.887 56.830 1.00 59.18 664 THR A O 1
ATOM 4979 N N . GLU A 1 681 ? -33.736 14.287 54.661 1.00 59.68 665 GLU A N 1
ATOM 4980 C CA . GLU A 1 681 ? -33.291 12.874 54.754 1.00 57.40 665 GLU A CA 1
ATOM 4981 C C . GLU A 1 681 ? -31.811 12.824 55.168 1.00 55.50 665 GLU A C 1
ATOM 4982 O O . GLU A 1 681 ? -31.473 11.958 55.996 1.00 53.64 665 GLU A O 1
ATOM 4988 N N . THR A 1 682 ? -30.957 13.714 54.646 1.00 55.64 666 THR A N 1
ATOM 4989 C CA . THR A 1 682 ? -29.505 13.722 54.984 1.00 54.09 666 THR A CA 1
ATOM 4990 C C . THR A 1 682 ? -29.325 14.120 56.454 1.00 54.42 666 THR A C 1
ATOM 4991 O O . THR A 1 682 ? -28.425 13.552 57.104 1.00 52.89 666 THR A O 1
ATOM 4995 N N . VAL A 1 683 ? -30.134 15.058 56.960 1.00 56.62 667 VAL A N 1
ATOM 4996 C CA . VAL A 1 683 ? -30.052 15.519 58.380 1.00 57.48 667 VAL A CA 1
ATOM 4997 C C . VAL A 1 683 ? -30.469 14.348 59.280 1.00 56.37 667 VAL A C 1
ATOM 4998 O O . VAL A 1 683 ? -29.723 14.047 60.225 1.00 55.40 667 VAL A O 1
ATOM 5002 N N . VAL A 1 684 ? -31.591 13.693 58.961 1.00 56.85 668 VAL A N 1
ATOM 5003 C CA . VAL A 1 684 ? -32.140 12.519 59.705 1.00 56.23 668 VAL A CA 1
ATOM 5004 C C . VAL A 1 684 ? -31.051 11.448 59.845 1.00 53.11 668 VAL A C 1
ATOM 5005 O O . VAL A 1 684 ? -30.861 10.937 60.960 1.00 51.61 668 VAL A O 1
ATOM 5009 N N . LYS A 1 685 ? -30.352 11.128 58.756 1.00 52.10 669 LYS A N 1
ATOM 5010 C CA . LYS A 1 685 ? -29.325 10.053 58.725 1.00 50.16 669 LYS A CA 1
ATOM 5011 C C . LYS A 1 685 ? -28.118 10.424 59.605 1.00 49.72 669 LYS A C 1
ATOM 5012 O O . LYS A 1 685 ? -27.394 9.492 60.004 1.00 48.62 669 LYS A O 1
ATOM 5018 N N . ALA A 1 686 ? -27.915 11.712 59.912 1.00 51.33 670 ALA A N 1
ATOM 5019 C CA . ALA A 1 686 ? -26.815 12.210 60.778 1.00 52.01 670 ALA A CA 1
ATOM 5020 C C . ALA A 1 686 ? -27.123 11.973 62.264 1.00 51.92 670 ALA A C 1
ATOM 5021 O O . ALA A 1 686 ? -26.192 12.101 63.070 1.00 51.42 670 ALA A O 1
ATOM 5023 N N . ARG A 1 687 ? -28.368 11.638 62.621 1.00 52.92 671 ARG A N 1
ATOM 5024 C CA . ARG A 1 687 ? -28.884 11.818 64.009 1.00 54.20 671 ARG A CA 1
ATOM 5025 C C . ARG A 1 687 ? -28.125 10.941 65.018 1.00 51.76 671 ARG A C 1
ATOM 5026 O O . ARG A 1 687 ? -27.785 11.470 66.095 1.00 51.63 671 ARG A O 1
ATOM 5034 N N . ALA A 1 688 ? -27.880 9.660 64.718 1.00 49.52 672 ALA A N 1
ATOM 5035 C CA . ALA A 1 688 ? -27.126 8.738 65.611 1.00 48.92 672 ALA A CA 1
ATOM 5036 C C . ALA A 1 688 ? -25.759 9.353 65.956 1.00 48.45 672 ALA A C 1
ATOM 5037 O O . ALA A 1 688 ? -25.389 9.354 67.149 1.00 48.79 672 ALA A O 1
ATOM 5039 N N . MET A 1 689 ? -25.054 9.869 64.948 1.00 48.65 673 MET A N 1
ATOM 5040 C CA . MET A 1 689 ? -23.698 10.471 65.080 1.00 49.38 673 MET A CA 1
ATOM 5041 C C . MET A 1 689 ? -23.778 11.771 65.890 1.00 50.47 673 MET A C 1
ATOM 5042 O O . MET A 1 689 ? -22.928 11.961 66.785 1.00 50.25 673 MET A O 1
ATOM 5047 N N . VAL A 1 690 ? -24.762 12.627 65.589 1.00 51.53 674 VAL A N 1
ATOM 5048 C CA . VAL A 1 690 ? -24.984 13.931 66.283 1.00 53.71 674 VAL A CA 1
ATOM 5049 C C . VAL A 1 690 ? -25.268 13.639 67.762 1.00 53.67 674 VAL A C 1
ATOM 5050 O O . VAL A 1 690 ? -24.696 14.342 68.619 1.00 54.41 674 VAL A O 1
ATOM 5054 N N . THR A 1 691 ? -26.083 12.618 68.050 1.00 52.93 675 THR A N 1
ATOM 5055 C CA . THR A 1 691 ? -26.467 12.213 69.432 1.00 53.48 675 THR A CA 1
ATOM 5056 C C . THR A 1 691 ? -25.229 11.710 70.192 1.00 52.55 675 THR A C 1
ATOM 5057 O O . THR A 1 691 ? -25.054 12.117 71.352 1.00 53.04 675 THR A O 1
ATOM 5061 N N . ALA A 1 692 ? -24.414 10.854 69.567 1.00 51.36 676 ALA A N 1
ATOM 5062 C CA . ALA A 1 692 ? -23.157 10.317 70.143 1.00 51.12 676 ALA A CA 1
ATOM 5063 C C . ALA A 1 692 ? -22.245 11.481 70.544 1.00 52.53 676 ALA A C 1
ATOM 5064 O O . ALA A 1 692 ? -21.718 11.441 71.653 1.00 52.33 676 ALA A O 1
ATOM 5066 N N . LEU A 1 693 ? -22.088 12.482 69.670 1.00 54.47 677 LEU A N 1
ATOM 5067 C CA . LEU A 1 693 ? -21.174 13.640 69.883 1.00 56.84 677 LEU A CA 1
ATOM 5068 C C . LEU A 1 693 ? -21.750 14.592 70.941 1.00 59.41 677 LEU A C 1
ATOM 5069 O O . LEU A 1 693 ? -20.952 15.166 71.690 1.00 59.71 677 LEU A O 1
ATOM 5074 N N . ASP A 1 694 ? -23.074 14.768 70.992 1.00 62.05 678 ASP A N 1
ATOM 5075 C CA . ASP A 1 694 ? -23.760 15.597 72.020 1.00 65.69 678 ASP A CA 1
ATOM 5076 C C . ASP A 1 694 ? -23.396 15.061 73.412 1.00 65.84 678 ASP A C 1
ATOM 5077 O O . ASP A 1 694 ? -22.910 15.813 74.256 1.00 68.03 678 ASP A O 1
ATOM 5082 N N . ARG B 1 15 ? -21.948 -25.149 13.422 1.00 100.08 -1 ARG B N 1
ATOM 5083 C CA . ARG B 1 15 ? -21.469 -23.822 13.927 1.00 97.30 -1 ARG B CA 1
ATOM 5084 C C . ARG B 1 15 ? -22.532 -23.207 14.848 1.00 93.30 -1 ARG B C 1
ATOM 5085 O O . ARG B 1 15 ? -23.728 -23.462 14.624 1.00 92.29 -1 ARG B O 1
ATOM 5093 N N . HIS B 1 16 ? -22.108 -22.428 15.845 1.00 91.26 0 HIS B N 1
ATOM 5094 C CA . HIS B 1 16 ? -22.994 -21.622 16.727 1.00 87.95 0 HIS B CA 1
ATOM 5095 C C . HIS B 1 16 ? -23.007 -20.173 16.228 1.00 86.06 0 HIS B C 1
ATOM 5096 O O . HIS B 1 16 ? -22.064 -19.780 15.522 1.00 88.35 0 HIS B O 1
ATOM 5103 N N . MET B 1 17 ? -24.053 -19.420 16.569 1.00 83.29 1 MET B N 1
ATOM 5104 C CA . MET B 1 17 ? -24.210 -17.988 16.199 1.00 81.76 1 MET B CA 1
ATOM 5105 C C . MET B 1 17 ? -23.270 -17.138 17.064 1.00 80.08 1 MET B C 1
ATOM 5106 O O . MET B 1 17 ? -23.175 -17.405 18.277 1.00 77.14 1 MET B O 1
ATOM 5111 N N . ARG B 1 18 ? -22.591 -16.165 16.449 1.00 79.76 2 ARG B N 1
ATOM 5112 C CA . ARG B 1 18 ? -21.709 -15.182 17.131 1.00 78.80 2 ARG B CA 1
ATOM 5113 C C . ARG B 1 18 ? -22.463 -13.858 17.281 1.00 73.93 2 ARG B C 1
ATOM 5114 O O . ARG B 1 18 ? -22.849 -13.281 16.247 1.00 73.34 2 ARG B O 1
ATOM 5122 N N . THR B 1 19 ? -22.651 -13.398 18.521 1.00 70.00 3 THR B N 1
ATOM 5123 C CA . THR B 1 19 ? -23.299 -12.104 18.858 1.00 67.06 3 THR B CA 1
ATOM 5124 C C . THR B 1 19 ? -22.236 -11.099 19.315 1.00 66.88 3 THR B C 1
ATOM 5125 O O . THR B 1 19 ? -21.462 -11.435 20.233 1.00 67.39 3 THR B O 1
ATOM 5129 N N . LEU B 1 20 ? -22.218 -9.917 18.692 1.00 66.04 4 LEU B N 1
ATOM 5130 C CA . LEU B 1 20 ? -21.443 -8.726 19.129 1.00 67.24 4 LEU B CA 1
ATOM 5131 C C . LEU B 1 20 ? -22.336 -7.894 20.056 1.00 64.40 4 LEU B C 1
ATOM 5132 O O . LEU B 1 20 ? -23.440 -7.514 19.618 1.00 61.55 4 LEU B O 1
ATOM 5137 N N . LEU B 1 21 ? -21.897 -7.666 21.299 1.00 63.33 5 LEU B N 1
ATOM 5138 C CA . LEU B 1 21 ? -22.576 -6.767 22.267 1.00 61.70 5 LEU B CA 1
ATOM 5139 C C . LEU B 1 21 ? -21.769 -5.470 22.355 1.00 65.38 5 LEU B C 1
ATOM 5140 O O . LEU B 1 21 ? -20.654 -5.492 22.927 1.00 67.26 5 LEU B O 1
ATOM 5145 N N . ILE B 1 22 ? -22.294 -4.392 21.772 1.00 66.42 6 ILE B N 1
ATOM 5146 C CA . ILE B 1 22 ? -21.643 -3.050 21.775 1.00 70.43 6 ILE B CA 1
ATOM 5147 C C . ILE B 1 22 ? -21.937 -2.373 23.118 1.00 70.97 6 ILE B C 1
ATOM 5148 O O . ILE B 1 22 ? -23.114 -2.080 23.398 1.00 68.79 6 ILE B O 1
ATOM 5153 N N . ASP B 1 23 ? -20.891 -2.154 23.915 1.00 74.98 7 ASP B N 1
ATOM 5154 C CA . ASP B 1 23 ? -20.954 -1.457 25.224 1.00 76.67 7 ASP B CA 1
ATOM 5155 C C . ASP B 1 23 ? -20.954 0.054 24.968 1.00 81.22 7 ASP B C 1
ATOM 5156 O O . ASP B 1 23 ? -19.934 0.567 24.450 1.00 84.87 7 ASP B O 1
ATOM 5161 N N . ASN B 1 24 ? -22.053 0.732 25.314 1.00 81.75 8 ASN B N 1
ATOM 5162 C CA . ASN B 1 24 ? -22.215 2.204 25.167 1.00 86.50 8 ASN B CA 1
ATOM 5163 C C . ASN B 1 24 ? -21.936 2.875 26.518 1.00 90.10 8 ASN B C 1
ATOM 5164 O O . ASN B 1 24 ? -22.645 3.842 26.861 1.00 91.92 8 ASN B O 1
ATOM 5169 N N . TYR B 1 25 ? -20.928 2.374 27.241 1.00 94.12 9 TYR B N 1
ATOM 5170 C CA . TYR B 1 25 ? -20.402 2.922 28.520 1.00 98.51 9 TYR B CA 1
ATOM 5171 C C . TYR B 1 25 ? -21.559 3.242 29.474 1.00 97.24 9 TYR B C 1
ATOM 5172 O O . TYR B 1 25 ? -21.623 4.370 30.003 1.00 100.41 9 TYR B O 1
ATOM 5181 N N . ASP B 1 26 ? -22.445 2.264 29.676 1.00 93.47 10 ASP B N 1
ATOM 5182 C CA . ASP B 1 26 ? -23.508 2.277 30.716 1.00 91.91 10 ASP B CA 1
ATOM 5183 C C . ASP B 1 26 ? -23.286 1.064 31.628 1.00 89.04 10 ASP B C 1
ATOM 5184 O O . ASP B 1 26 ? -22.352 0.277 31.348 1.00 90.64 10 ASP B O 1
ATOM 5189 N N . SER B 1 27 ? -24.094 0.933 32.685 1.00 84.66 11 SER B N 1
ATOM 5190 C CA . SER B 1 27 ? -23.965 -0.116 33.731 1.00 81.62 11 SER B CA 1
ATOM 5191 C C . SER B 1 27 ? -25.048 -1.183 33.533 1.00 75.64 11 SER B C 1
ATOM 5192 O O . SER B 1 27 ? -25.613 -1.639 34.542 1.00 74.31 11 SER B O 1
ATOM 5195 N N . PHE B 1 28 ? -25.318 -1.563 32.280 1.00 71.10 12 PHE B N 1
ATOM 5196 C CA . PHE B 1 28 ? -26.304 -2.610 31.909 1.00 66.62 12 PHE B CA 1
ATOM 5197 C C . PHE B 1 28 ? -25.650 -3.723 31.094 1.00 63.07 12 PHE B C 1
ATOM 5198 O O . PHE B 1 28 ? -26.299 -4.766 30.905 1.00 59.24 12 PHE B O 1
ATOM 5206 N N . THR B 1 29 ? -24.428 -3.513 30.606 1.00 63.15 13 THR B N 1
ATOM 5207 C CA . THR B 1 29 ? -23.842 -4.363 29.541 1.00 62.14 13 THR B CA 1
ATOM 5208 C C . THR B 1 29 ? -23.689 -5.794 30.074 1.00 59.55 13 THR B C 1
ATOM 5209 O O . THR B 1 29 ? -24.125 -6.716 29.372 1.00 56.71 13 THR B O 1
ATOM 5213 N N . HIS B 1 30 ? -23.163 -5.977 31.291 1.00 58.99 14 HIS B N 1
ATOM 5214 C CA . HIS B 1 30 ? -22.861 -7.322 31.852 1.00 58.61 14 HIS B CA 1
ATOM 5215 C C . HIS B 1 30 ? -24.149 -8.070 32.235 1.00 55.19 14 HIS B C 1
ATOM 5216 O O . HIS B 1 30 ? -24.132 -9.324 32.203 1.00 54.62 14 HIS B O 1
ATOM 5223 N N . ASN B 1 31 ? -25.235 -7.351 32.551 1.00 53.27 15 ASN B N 1
ATOM 5224 C CA . ASN B 1 31 ? -26.577 -7.973 32.714 1.00 51.61 15 ASN B CA 1
ATOM 5225 C C . ASN B 1 31 ? -27.072 -8.498 31.356 1.00 51.55 15 ASN B C 1
ATOM 5226 O O . ASN B 1 31 ? -27.607 -9.634 31.316 1.00 51.00 15 ASN B O 1
ATOM 5231 N N . LEU B 1 32 ? -26.923 -7.711 30.283 1.00 52.24 16 LEU B N 1
ATOM 5232 C CA . LEU B 1 32 ? -27.307 -8.147 28.911 1.00 51.94 16 LEU B CA 1
ATOM 5233 C C . LEU B 1 32 ? -26.460 -9.370 28.539 1.00 52.81 16 LEU B C 1
ATOM 5234 O O . LEU B 1 32 ? -27.041 -10.345 28.020 1.00 51.93 16 LEU B O 1
ATOM 5239 N N . PHE B 1 33 ? -25.158 -9.320 28.847 1.00 53.76 17 PHE B N 1
ATOM 5240 C CA . PHE B 1 33 ? -24.180 -10.425 28.675 1.00 55.87 17 PHE B CA 1
ATOM 5241 C C . PHE B 1 33 ? -24.744 -11.708 29.300 1.00 54.48 17 PHE B C 1
ATOM 5242 O O . PHE B 1 33 ? -24.790 -12.751 28.608 1.00 55.13 17 PHE B O 1
ATOM 5250 N N . GLN B 1 34 ? -25.158 -11.638 30.568 1.00 53.37 18 GLN B N 1
ATOM 5251 C CA . GLN B 1 34 ? -25.708 -12.803 31.312 1.00 53.52 18 GLN B CA 1
ATOM 5252 C C . GLN B 1 34 ? -26.919 -13.366 30.560 1.00 51.07 18 GLN B C 1
ATOM 5253 O O . GLN B 1 34 ? -26.974 -14.598 30.365 1.00 52.33 18 GLN B O 1
ATOM 5259 N N . TYR B 1 35 ? -27.847 -12.501 30.151 1.00 49.15 19 TYR B N 1
ATOM 5260 C CA . TYR B 1 35 ? -29.156 -12.910 29.577 1.00 47.49 19 TYR B CA 1
ATOM 5261 C C . TYR B 1 35 ? -28.933 -13.515 28.188 1.00 47.83 19 TYR B C 1
ATOM 5262 O O . TYR B 1 35 ? -29.555 -14.550 27.897 1.00 48.33 19 TYR B O 1
ATOM 5271 N N . ILE B 1 36 ? -28.032 -12.937 27.386 1.00 48.85 20 ILE B N 1
ATOM 5272 C CA . ILE B 1 36 ? -27.665 -13.480 26.043 1.00 49.30 20 ILE B CA 1
ATOM 5273 C C . ILE B 1 36 ? -27.029 -14.862 26.242 1.00 50.32 20 ILE B C 1
ATOM 5274 O O . ILE B 1 36 ? -27.439 -15.805 25.541 1.00 50.21 20 ILE B O 1
ATOM 5279 N N . GLY B 1 37 ? -26.081 -14.975 27.180 1.00 51.40 21 GLY B N 1
ATOM 5280 C CA . GLY B 1 37 ? -25.394 -16.234 27.523 1.00 53.46 21 GLY B CA 1
ATOM 5281 C C . GLY B 1 37 ? -26.373 -17.345 27.865 1.00 53.31 21 GLY B C 1
ATOM 5282 O O . GLY B 1 37 ? -26.272 -18.426 27.263 1.00 54.84 21 GLY B O 1
ATOM 5283 N N . GLU B 1 38 ? -27.292 -17.094 28.801 1.00 52.60 22 GLU B N 1
ATOM 5284 C CA . GLU B 1 38 ? -28.276 -18.103 29.276 1.00 53.54 22 GLU B CA 1
ATOM 5285 C C . GLU B 1 38 ? -29.270 -18.441 28.156 1.00 52.76 22 GLU B C 1
ATOM 5286 O O . GLU B 1 38 ? -29.594 -19.628 28.000 1.00 53.88 22 GLU B O 1
ATOM 5292 N N . ALA B 1 39 ? -29.729 -17.431 27.417 1.00 51.38 23 ALA B N 1
ATOM 5293 C CA . ALA B 1 39 ? -30.769 -17.554 26.371 1.00 51.78 23 ALA B CA 1
ATOM 5294 C C . ALA B 1 39 ? -30.227 -18.336 25.171 1.00 53.67 23 ALA B C 1
ATOM 5295 O O . ALA B 1 39 ? -30.992 -19.145 24.627 1.00 54.43 23 ALA B O 1
ATOM 5297 N N . THR B 1 40 ? -28.960 -18.114 24.791 1.00 55.21 24 THR B N 1
ATOM 5298 C CA . THR B 1 40 ? -28.375 -18.574 23.500 1.00 56.55 24 THR B CA 1
ATOM 5299 C C . THR B 1 40 ? -27.312 -19.662 23.712 1.00 59.38 24 THR B C 1
ATOM 5300 O O . THR B 1 40 ? -26.953 -20.318 22.710 1.00 60.22 24 THR B O 1
ATOM 5304 N N . GLY B 1 41 ? -26.814 -19.833 24.942 1.00 59.39 25 GLY B N 1
ATOM 5305 C CA . GLY B 1 41 ? -25.818 -20.864 25.298 1.00 62.77 25 GLY B CA 1
ATOM 5306 C C . GLY B 1 41 ? -24.404 -20.464 24.906 1.00 64.86 25 GLY B C 1
ATOM 5307 O O . GLY B 1 41 ? -23.519 -21.338 24.914 1.00 66.01 25 GLY B O 1
ATOM 5308 N N . GLN B 1 42 ? -24.201 -19.181 24.596 1.00 65.17 26 GLN B N 1
ATOM 5309 C CA . GLN B 1 42 ? -22.921 -18.609 24.101 1.00 68.90 26 GLN B CA 1
ATOM 5310 C C . GLN B 1 42 ? -22.833 -17.171 24.596 1.00 66.37 26 GLN B C 1
ATOM 5311 O O . GLN B 1 42 ? -23.757 -16.396 24.380 1.00 64.10 26 GLN B O 1
ATOM 5317 N N . PRO B 1 43 ? -21.737 -16.758 25.271 1.00 67.72 27 PRO B N 1
ATOM 5318 C CA . PRO B 1 43 ? -21.604 -15.369 25.698 1.00 66.11 27 PRO B CA 1
ATOM 5319 C C . PRO B 1 43 ? -21.309 -14.504 24.475 1.00 65.35 27 PRO B C 1
ATOM 5320 O O . PRO B 1 43 ? -20.593 -14.932 23.569 1.00 66.87 27 PRO B O 1
ATOM 5324 N N . PRO B 1 44 ? -21.849 -13.268 24.409 1.00 61.79 28 PRO B N 1
ATOM 5325 C CA . PRO B 1 44 ? -21.522 -12.353 23.323 1.00 62.26 28 PRO B CA 1
ATOM 5326 C C . PRO B 1 44 ? -20.092 -11.832 23.508 1.00 65.57 28 PRO B C 1
ATOM 5327 O O . PRO B 1 44 ? -19.578 -11.879 24.628 1.00 66.45 28 PRO B O 1
ATOM 5331 N N . VAL B 1 45 ? -19.473 -11.399 22.409 1.00 66.64 29 VAL B N 1
ATOM 5332 C CA . VAL B 1 45 ? -18.205 -10.618 22.416 1.00 69.67 29 VAL B CA 1
ATOM 5333 C C . VAL B 1 45 ? -18.584 -9.163 22.710 1.00 68.49 29 VAL B C 1
ATOM 5334 O O . VAL B 1 45 ? -19.385 -8.599 21.955 1.00 66.65 29 VAL B O 1
ATOM 5338 N N . VAL B 1 46 ? -18.048 -8.595 23.789 1.00 69.83 30 VAL B N 1
ATOM 5339 C CA . VAL B 1 46 ? -18.349 -7.209 24.253 1.00 70.05 30 VAL B CA 1
ATOM 5340 C C . VAL B 1 46 ? -17.294 -6.272 23.654 1.00 74.44 30 VAL B C 1
ATOM 5341 O O . VAL B 1 46 ? -16.106 -6.560 23.825 1.00 76.94 30 VAL B O 1
ATOM 5345 N N . VAL B 1 47 ? -17.721 -5.207 22.968 1.00 74.97 31 VAL B N 1
ATOM 5346 C CA . VAL B 1 47 ? -16.822 -4.181 22.357 1.00 79.51 31 VAL B CA 1
ATOM 5347 C C . VAL B 1 47 ? -17.314 -2.796 22.774 1.00 80.12 31 VAL B C 1
ATOM 5348 O O . VAL B 1 47 ? -18.504 -2.516 22.694 1.00 76.45 31 VAL B O 1
ATOM 5352 N N . PRO B 1 48 ? -16.423 -1.891 23.245 1.00 84.88 32 PRO B N 1
ATOM 5353 C CA . PRO B 1 48 ? -16.823 -0.530 23.606 1.00 86.48 32 PRO B CA 1
ATOM 5354 C C . PRO B 1 48 ? -17.200 0.286 22.362 1.00 88.17 32 PRO B C 1
ATOM 5355 O O . PRO B 1 48 ? -16.679 -0.003 21.299 1.00 90.19 32 PRO B O 1
ATOM 5359 N N . ASN B 1 49 ? -18.068 1.289 22.522 1.00 87.98 33 ASN B N 1
ATOM 5360 C CA . ASN B 1 49 ? -18.658 2.048 21.386 1.00 89.34 33 ASN B CA 1
ATOM 5361 C C . ASN B 1 49 ? -17.584 2.891 20.680 1.00 95.15 33 ASN B C 1
ATOM 5362 O O . ASN B 1 49 ? -17.837 3.284 19.528 1.00 96.40 33 ASN B O 1
ATOM 5367 N N . ASP B 1 50 ? -16.438 3.146 21.325 1.00 99.36 34 ASP B N 1
ATOM 5368 C CA . ASP B 1 50 ? -15.291 3.883 20.723 1.00 105.83 34 ASP B CA 1
ATOM 5369 C C . ASP B 1 50 ? -14.233 2.882 20.239 1.00 107.33 34 ASP B C 1
ATOM 5370 O O . ASP B 1 50 ? -13.033 3.127 20.478 1.00 111.80 34 ASP B O 1
ATOM 5375 N N . ALA B 1 51 ? -14.664 1.802 19.578 1.00 103.95 35 ALA B N 1
ATOM 5376 C CA . ALA B 1 51 ? -13.794 0.843 18.855 1.00 105.82 35 ALA B CA 1
ATOM 5377 C C . ALA B 1 51 ? -13.600 1.331 17.416 1.00 109.86 35 ALA B C 1
ATOM 5378 O O . ALA B 1 51 ? -14.456 2.092 16.928 1.00 108.70 35 ALA B O 1
ATOM 5380 N N . ASP B 1 52 ? -12.512 0.905 16.769 1.00 114.34 36 ASP B N 1
ATOM 5381 C CA . ASP B 1 52 ? -12.197 1.255 15.359 1.00 119.43 36 ASP B CA 1
ATOM 5382 C C . ASP B 1 52 ? -13.006 0.334 14.438 1.00 116.47 36 ASP B C 1
ATOM 5383 O O . ASP B 1 52 ? -12.766 -0.888 14.470 1.00 114.99 36 ASP B O 1
ATOM 5388 N N . TRP B 1 53 ? -13.930 0.910 13.659 1.00 116.68 37 TRP B N 1
ATOM 5389 C CA . TRP B 1 53 ? -14.879 0.192 12.761 1.00 113.70 37 TRP B CA 1
ATOM 5390 C C . TRP B 1 53 ? -14.109 -0.594 11.692 1.00 116.77 37 TRP B C 1
ATOM 5391 O O . TRP B 1 53 ? -14.442 -1.775 11.478 1.00 113.89 37 TRP B O 1
ATOM 5402 N N . SER B 1 54 ? -13.124 0.039 11.049 1.00 123.20 38 SER B N 1
ATOM 5403 C CA . SER B 1 54 ? -12.294 -0.558 9.967 1.00 127.23 38 SER B CA 1
ATOM 5404 C C . SER B 1 54 ? -11.589 -1.821 10.482 1.00 126.58 38 SER B C 1
ATOM 5405 O O . SER B 1 54 ? -11.525 -2.808 9.723 1.00 126.74 38 SER B O 1
ATOM 5408 N N . ARG B 1 55 ? -11.101 -1.792 11.727 1.00 126.19 39 ARG B N 1
ATOM 5409 C CA . ARG B 1 55 ? -10.295 -2.880 12.350 1.00 126.00 39 ARG B CA 1
ATOM 5410 C C . ARG B 1 55 ? -11.212 -3.948 12.961 1.00 119.14 39 ARG B C 1
ATOM 5411 O O . ARG B 1 55 ? -10.730 -5.076 13.179 1.00 118.98 39 ARG B O 1
ATOM 5419 N N . LEU B 1 56 ? -12.473 -3.609 13.246 1.00 114.47 40 LEU B N 1
ATOM 5420 C CA . LEU B 1 56 ? -13.465 -4.553 13.827 1.00 108.24 40 LEU B CA 1
ATOM 5421 C C . LEU B 1 56 ? -13.929 -5.514 12.735 1.00 107.11 40 LEU B C 1
ATOM 5422 O O . LEU B 1 56 ? -14.411 -5.074 11.695 1.00 107.65 40 LEU B O 1
ATOM 5427 N N . PRO B 1 57 ? -13.789 -6.847 12.925 1.00 105.92 41 PRO B N 1
ATOM 5428 C CA . PRO B 1 57 ? -14.181 -7.820 11.905 1.00 105.68 41 PRO B CA 1
ATOM 5429 C C . PRO B 1 57 ? -15.687 -8.124 11.956 1.00 100.81 41 PRO B C 1
ATOM 5430 O O . PRO B 1 57 ? -16.066 -9.200 12.384 1.00 97.73 41 PRO B O 1
ATOM 5434 N N . VAL B 1 58 ? -16.507 -7.171 11.504 1.00 100.88 42 VAL B N 1
ATOM 5435 C CA . VAL B 1 58 ? -18.000 -7.234 11.572 1.00 97.42 42 VAL B CA 1
ATOM 5436 C C . VAL B 1 58 ? -18.478 -8.488 10.824 1.00 96.97 42 VAL B C 1
ATOM 5437 O O . VAL B 1 58 ? -19.436 -9.119 11.301 1.00 94.05 42 VAL B O 1
ATOM 5441 N N . GLU B 1 59 ? -17.815 -8.840 9.716 1.00 101.55 43 GLU B N 1
ATOM 5442 C CA . GLU B 1 59 ? -18.125 -10.020 8.857 1.00 102.33 43 GLU B CA 1
ATOM 5443 C C . GLU B 1 59 ? -18.153 -11.310 9.692 1.00 100.02 43 GLU B C 1
ATOM 5444 O O . GLU B 1 59 ? -18.980 -12.187 9.376 1.00 99.49 43 GLU B O 1
ATOM 5450 N N . ASP B 1 60 ? -17.302 -11.421 10.717 1.00 99.56 44 ASP B N 1
ATOM 5451 C CA . ASP B 1 60 ? -17.165 -12.640 11.563 1.00 97.87 44 ASP B CA 1
ATOM 5452 C C . ASP B 1 60 ? -18.368 -12.802 12.508 1.00 92.31 44 ASP B C 1
ATOM 5453 O O . ASP B 1 60 ? -18.465 -13.879 13.126 1.00 93.00 44 ASP B O 1
ATOM 5458 N N . PHE B 1 61 ? -19.244 -11.793 12.626 1.00 87.25 45 PHE B N 1
ATOM 5459 C CA . PHE B 1 61 ? -20.387 -11.768 13.579 1.00 81.35 45 PHE B CA 1
ATOM 5460 C C . PHE B 1 61 ? -21.715 -11.874 12.818 1.00 78.44 45 PHE B C 1
ATOM 5461 O O . PHE B 1 61 ? -21.799 -11.414 11.669 1.00 79.90 45 PHE B O 1
ATOM 5469 N N . ASP B 1 62 ? -22.730 -12.443 13.473 1.00 74.19 46 ASP B N 1
ATOM 5470 C CA . ASP B 1 62 ? -24.051 -12.774 12.876 1.00 72.27 46 ASP B CA 1
ATOM 5471 C C . ASP B 1 62 ? -25.143 -11.832 13.405 1.00 68.43 46 ASP B C 1
ATOM 5472 O O . ASP B 1 62 ? -26.192 -11.729 12.747 1.00 67.49 46 ASP B O 1
ATOM 5477 N N . ALA B 1 63 ? -24.930 -11.179 14.550 1.00 66.47 47 ALA B N 1
ATOM 5478 C CA . ALA B 1 63 ? -25.959 -10.362 15.239 1.00 63.08 47 ALA B CA 1
ATOM 5479 C C . ALA B 1 63 ? -25.289 -9.310 16.125 1.00 62.99 47 ALA B C 1
ATOM 5480 O O . ALA B 1 63 ? -24.200 -9.593 16.677 1.00 63.41 47 ALA B O 1
ATOM 5482 N N . ILE B 1 64 ? -25.918 -8.137 16.244 1.00 61.21 48 ILE B N 1
ATOM 5483 C CA . ILE B 1 64 ? -25.422 -7.016 17.093 1.00 61.03 48 ILE B CA 1
ATOM 5484 C C . ILE B 1 64 ? -26.513 -6.670 18.106 1.00 57.98 48 ILE B C 1
ATOM 5485 O O . ILE B 1 64 ? -27.690 -6.520 17.708 1.00 55.73 48 ILE B O 1
ATOM 5490 N N . VAL B 1 65 ? -26.134 -6.620 19.382 1.00 57.30 49 VAL B N 1
ATOM 5491 C CA . VAL B 1 65 ? -26.951 -6.013 20.466 1.00 55.05 49 VAL B CA 1
ATOM 5492 C C . VAL B 1 65 ? -26.276 -4.690 20.829 1.00 57.25 49 VAL B C 1
ATOM 5493 O O . VAL B 1 65 ? -25.070 -4.707 21.178 1.00 58.23 49 VAL B O 1
ATOM 5497 N N . VAL B 1 66 ? -27.011 -3.588 20.668 1.00 57.85 50 VAL B N 1
ATOM 5498 C CA . VAL B 1 66 ? -26.572 -2.208 21.025 1.00 60.47 50 VAL B CA 1
ATOM 5499 C C . VAL B 1 66 ? -27.105 -1.914 22.431 1.00 59.54 50 VAL B C 1
ATOM 5500 O O . VAL B 1 66 ? -28.331 -1.719 22.576 1.00 57.04 50 VAL B O 1
ATOM 5504 N N . SER B 1 67 ? -26.210 -1.912 23.418 1.00 61.60 51 SER B N 1
ATOM 5505 C CA . SER B 1 67 ? -26.501 -1.649 24.849 1.00 62.34 51 SER B CA 1
ATOM 5506 C C . SER B 1 67 ? -27.005 -0.220 25.020 1.00 65.92 51 SER B C 1
ATOM 5507 O O . SER B 1 67 ? -26.675 0.661 24.231 1.00 69.26 51 SER B O 1
ATOM 5510 N N . PRO B 1 68 ? -27.793 0.057 26.079 1.00 67.20 52 PRO B N 1
ATOM 5511 C CA . PRO B 1 68 ? -28.161 1.430 26.419 1.00 70.48 52 PRO B CA 1
ATOM 5512 C C . PRO B 1 68 ? -26.937 2.283 26.791 1.00 75.62 52 PRO B C 1
ATOM 5513 O O . PRO B 1 68 ? -25.862 1.728 26.985 1.00 76.79 52 PRO B O 1
ATOM 5517 N N . GLY B 1 69 ? -27.126 3.606 26.879 1.00 79.51 53 GLY B N 1
ATOM 5518 C CA . GLY B 1 69 ? -26.061 4.590 27.172 1.00 83.62 53 GLY B CA 1
ATOM 5519 C C . GLY B 1 69 ? -26.599 5.840 27.853 1.00 86.04 53 GLY B C 1
ATOM 5520 O O . GLY B 1 69 ? -27.837 5.930 27.988 1.00 84.84 53 GLY B O 1
ATOM 5521 N N . ASP B 1 78 ? -20.507 11.238 21.355 1.00 130.10 62 ASP B N 1
ATOM 5522 C CA . ASP B 1 78 ? -21.012 10.570 20.123 1.00 127.47 62 ASP B CA 1
ATOM 5523 C C . ASP B 1 78 ? -20.649 9.081 20.179 1.00 123.23 62 ASP B C 1
ATOM 5524 O O . ASP B 1 78 ? -19.538 8.763 20.644 1.00 125.01 62 ASP B O 1
ATOM 5529 N N . PHE B 1 79 ? -21.564 8.213 19.731 1.00 118.89 63 PHE B N 1
ATOM 5530 C CA . PHE B 1 79 ? -21.422 6.731 19.717 1.00 114.58 63 PHE B CA 1
ATOM 5531 C C . PHE B 1 79 ? -21.325 6.262 18.260 1.00 113.62 63 PHE B C 1
ATOM 5532 O O . PHE B 1 79 ? -22.373 6.057 17.614 1.00 111.85 63 PHE B O 1
ATOM 5540 N N . GLY B 1 80 ? -20.096 6.107 17.763 1.00 114.52 64 GLY B N 1
ATOM 5541 C CA . GLY B 1 80 ? -19.806 5.756 16.360 1.00 114.65 64 GLY B CA 1
ATOM 5542 C C . GLY B 1 80 ? -20.276 4.353 16.024 1.00 108.10 64 GLY B C 1
ATOM 5543 O O . GLY B 1 80 ? -21.212 4.225 15.212 1.00 107.25 64 GLY B O 1
ATOM 5544 N N . ILE B 1 81 ? -19.671 3.340 16.651 1.00 103.40 65 ILE B N 1
ATOM 5545 C CA . ILE B 1 81 ? -19.815 1.902 16.268 1.00 98.20 65 ILE B CA 1
ATOM 5546 C C . ILE B 1 81 ? -21.307 1.527 16.263 1.00 92.06 65 ILE B C 1
ATOM 5547 O O . ILE B 1 81 ? -21.703 0.720 15.394 1.00 90.06 65 ILE B O 1
ATOM 5552 N N . SER B 1 82 ? -22.102 2.106 17.174 1.00 88.39 66 SER B N 1
ATOM 5553 C CA . SER B 1 82 ? -23.570 1.883 17.297 1.00 83.73 66 SER B CA 1
ATOM 5554 C C . SER B 1 82 ? -24.293 2.366 16.033 1.00 84.37 66 SER B C 1
ATOM 5555 O O . SER B 1 82 ? -25.103 1.590 15.487 1.00 81.34 66 SER B O 1
ATOM 5558 N N . ARG B 1 83 ? -24.025 3.603 15.599 1.00 88.76 67 ARG B N 1
ATOM 5559 C CA . ARG B 1 83 ? -24.646 4.215 14.390 1.00 91.15 67 ARG B CA 1
ATOM 5560 C C . ARG B 1 83 ? -24.334 3.347 13.164 1.00 91.78 67 ARG B C 1
ATOM 5561 O O . ARG B 1 83 ? -25.272 3.045 12.398 1.00 90.37 67 ARG B O 1
ATOM 5569 N N . ARG B 1 84 ? -23.069 2.946 13.004 1.00 94.17 68 ARG B N 1
ATOM 5570 C CA . ARG B 1 84 ? -22.565 2.190 11.826 1.00 95.94 68 ARG B CA 1
ATOM 5571 C C . ARG B 1 84 ? -23.080 0.747 11.891 1.00 91.38 68 ARG B C 1
ATOM 5572 O O . ARG B 1 84 ? -23.321 0.161 10.819 1.00 91.84 68 ARG B O 1
ATOM 5580 N N . ALA B 1 85 ? -23.247 0.198 13.098 1.00 87.64 69 ALA B N 1
ATOM 5581 C CA . ALA B 1 85 ? -23.910 -1.106 13.339 1.00 83.97 69 ALA B CA 1
ATOM 5582 C C . ALA B 1 85 ? -25.296 -1.097 12.684 1.00 82.24 69 ALA B C 1
ATOM 5583 O O . ALA B 1 85 ? -25.617 -2.057 11.959 1.00 81.21 69 ALA B O 1
ATOM 5585 N N . ILE B 1 86 ? -26.073 -0.036 12.922 1.00 82.26 70 ILE B N 1
ATOM 5586 C CA . ILE B 1 86 ? -27.509 0.068 12.522 1.00 80.89 70 ILE B CA 1
ATOM 5587 C C . ILE B 1 86 ? -27.606 0.395 11.025 1.00 84.22 70 ILE B C 1
ATOM 5588 O O . ILE B 1 86 ? -28.446 -0.233 10.353 1.00 83.05 70 ILE B O 1
ATOM 5593 N N . THR B 1 87 ? -26.787 1.329 10.526 1.00 88.72 71 THR B N 1
ATOM 5594 C CA . THR B 1 87 ? -26.880 1.883 9.145 1.00 92.78 71 THR B CA 1
ATOM 5595 C C . THR B 1 87 ? -25.892 1.167 8.212 1.00 95.57 71 THR B C 1
ATOM 5596 O O . THR B 1 87 ? -26.361 0.564 7.225 1.00 96.45 71 THR B O 1
ATOM 5600 N N . ASP B 1 88 ? -24.587 1.236 8.502 1.00 97.61 72 ASP B N 1
ATOM 5601 C CA . ASP B 1 88 ? -23.506 0.776 7.584 1.00 101.19 72 ASP B CA 1
ATOM 5602 C C . ASP B 1 88 ? -23.558 -0.751 7.432 1.00 98.52 72 ASP B C 1
ATOM 5603 O O . ASP B 1 88 ? -23.571 -1.216 6.278 1.00 101.99 72 ASP B O 1
ATOM 5608 N N . SER B 1 89 ? -23.576 -1.500 8.539 1.00 94.36 73 SER B N 1
ATOM 5609 C CA . SER B 1 89 ? -23.578 -2.989 8.539 1.00 91.36 73 SER B CA 1
ATOM 5610 C C . SER B 1 89 ? -24.967 -3.496 8.140 1.00 88.21 73 SER B C 1
ATOM 5611 O O . SER B 1 89 ? -25.967 -2.842 8.508 1.00 87.42 73 SER B O 1
ATOM 5614 N N . GLY B 1 90 ? -25.020 -4.620 7.420 1.00 87.10 74 GLY B N 1
ATOM 5615 C CA . GLY B 1 90 ? -26.274 -5.296 7.037 1.00 83.56 74 GLY B CA 1
ATOM 5616 C C . GLY B 1 90 ? -26.568 -6.486 7.934 1.00 78.73 74 GLY B C 1
ATOM 5617 O O . GLY B 1 90 ? -27.115 -7.482 7.425 1.00 78.50 74 GLY B O 1
ATOM 5618 N N . LEU B 1 91 ? -26.214 -6.394 9.222 1.00 74.97 75 LEU B N 1
ATOM 5619 C CA . LEU B 1 91 ? -26.435 -7.469 10.224 1.00 70.46 75 LEU B CA 1
ATOM 5620 C C . LEU B 1 91 ? -27.730 -7.204 10.984 1.00 65.65 75 LEU B C 1
ATOM 5621 O O . LEU B 1 91 ? -28.145 -6.059 11.136 1.00 64.89 75 LEU B O 1
ATOM 5626 N N . PRO B 1 92 ? -28.387 -8.262 11.507 1.00 61.82 76 PRO B N 1
ATOM 5627 C CA . PRO B 1 92 ? -29.437 -8.097 12.508 1.00 58.85 76 PRO B CA 1
ATOM 5628 C C . PRO B 1 92 ? -28.942 -7.273 13.709 1.00 58.09 76 PRO B C 1
ATOM 5629 O O . PRO B 1 92 ? -27.852 -7.551 14.214 1.00 58.10 76 PRO B O 1
ATOM 5633 N N . VAL B 1 93 ? -29.741 -6.287 14.129 1.00 56.67 77 VAL B N 1
ATOM 5634 C CA . VAL B 1 93 ? -29.431 -5.381 15.271 1.00 56.00 77 VAL B CA 1
ATOM 5635 C C . VAL B 1 93 ? -30.636 -5.365 16.209 1.00 53.40 77 VAL B C 1
ATOM 5636 O O . VAL B 1 93 ? -31.773 -5.183 15.721 1.00 53.34 77 VAL B O 1
ATOM 5640 N N . LEU B 1 94 ? -30.393 -5.585 17.502 1.00 51.96 78 LEU B N 1
ATOM 5641 C CA . LEU B 1 94 ? -31.352 -5.258 18.583 1.00 50.10 78 LEU B CA 1
ATOM 5642 C C . LEU B 1 94 ? -30.817 -4.037 19.331 1.00 51.49 78 LEU B C 1
ATOM 5643 O O . LEU B 1 94 ? -29.709 -4.138 19.934 1.00 52.25 78 LEU B O 1
ATOM 5648 N N . GLY B 1 95 ? -31.551 -2.926 19.245 1.00 51.80 79 GLY B N 1
ATOM 5649 C CA . GLY B 1 95 ? -31.297 -1.686 19.998 1.00 53.78 79 GLY B CA 1
ATOM 5650 C C . GLY B 1 95 ? -32.013 -1.721 21.335 1.00 52.59 79 GLY B C 1
ATOM 5651 O O . GLY B 1 95 ? -33.252 -1.859 21.338 1.00 50.65 79 GLY B O 1
ATOM 5652 N N . VAL B 1 96 ? -31.266 -1.634 22.436 1.00 54.65 80 VAL B N 1
ATOM 5653 C CA . VAL B 1 96 ? -31.832 -1.655 23.816 1.00 55.17 80 VAL B CA 1
ATOM 5654 C C . VAL B 1 96 ? -31.865 -0.225 24.344 1.00 58.21 80 VAL B C 1
ATOM 5655 O O . VAL B 1 96 ? -30.830 0.321 24.712 1.00 58.66 80 VAL B O 1
ATOM 5668 N N . LEU B 1 98 ? -31.407 3.175 24.349 1.00 71.16 82 LEU B N 1
ATOM 5669 C CA . LEU B 1 98 ? -30.694 4.152 23.541 1.00 75.68 82 LEU B CA 1
ATOM 5670 C C . LEU B 1 98 ? -30.571 3.639 22.098 1.00 76.01 82 LEU B C 1
ATOM 5671 O O . LEU B 1 98 ? -30.676 4.466 21.170 1.00 78.63 82 LEU B O 1
ATOM 5676 N N . GLY B 1 99 ? -30.340 2.332 21.926 1.00 74.21 83 GLY B N 1
ATOM 5677 C CA . GLY B 1 99 ? -30.179 1.675 20.614 1.00 74.77 83 GLY B CA 1
ATOM 5678 C C . GLY B 1 99 ? -31.461 1.728 19.800 1.00 75.04 83 GLY B C 1
ATOM 5679 O O . GLY B 1 99 ? -31.393 2.264 18.673 1.00 78.46 83 GLY B O 1
ATOM 5680 N N . GLY B 1 102 ? -31.842 5.317 18.893 1.00 74.28 86 GLY B N 1
ATOM 5681 C CA . GLY B 1 102 ? -30.976 5.414 17.703 1.00 76.78 86 GLY B CA 1
ATOM 5682 C C . GLY B 1 102 ? -31.725 5.061 16.428 1.00 76.59 86 GLY B C 1
ATOM 5683 O O . GLY B 1 102 ? -31.728 5.892 15.499 1.00 79.45 86 GLY B O 1
ATOM 5684 N N . ILE B 1 103 ? -32.344 3.875 16.386 1.00 73.00 87 ILE B N 1
ATOM 5685 C CA . ILE B 1 103 ? -33.024 3.322 15.175 1.00 72.89 87 ILE B CA 1
ATOM 5686 C C . ILE B 1 103 ? -34.130 4.293 14.739 1.00 74.48 87 ILE B C 1
ATOM 5687 O O . ILE B 1 103 ? -34.210 4.577 13.529 1.00 76.35 87 ILE B O 1
ATOM 5692 N N . ALA B 1 104 ? -34.930 4.792 15.688 1.00 73.87 88 ALA B N 1
ATOM 5693 C CA . ALA B 1 104 ? -36.000 5.791 15.454 1.00 76.67 88 ALA B CA 1
ATOM 5694 C C . ALA B 1 104 ? -35.400 7.038 14.787 1.00 81.82 88 ALA B C 1
ATOM 5695 O O . ALA B 1 104 ? -35.797 7.344 13.642 1.00 84.03 88 ALA B O 1
ATOM 5697 N N . GLN B 1 105 ? -34.460 7.705 15.466 1.00 83.96 89 GLN B N 1
ATOM 5698 C CA . GLN B 1 105 ? -33.794 8.951 14.990 1.00 89.46 89 GLN B CA 1
ATOM 5699 C C . GLN B 1 105 ? -33.114 8.715 13.634 1.00 91.46 89 GLN B C 1
ATOM 5700 O O . GLN B 1 105 ? -33.290 9.564 12.741 1.00 95.08 89 GLN B O 1
ATOM 5706 N N . LEU B 1 106 ? -32.371 7.611 13.490 1.00 89.14 90 LEU B N 1
ATOM 5707 C CA . LEU B 1 106 ? -31.484 7.349 12.320 1.00 91.68 90 LEU B CA 1
ATOM 5708 C C . LEU B 1 106 ? -32.305 7.247 11.028 1.00 92.89 90 LEU B C 1
ATOM 5709 O O . LEU B 1 106 ? -31.770 7.632 9.977 1.00 97.05 90 LEU B O 1
ATOM 5714 N N . PHE B 1 107 ? -33.548 6.762 11.096 1.00 90.41 91 PHE B N 1
ATOM 5715 C CA . PHE B 1 107 ? -34.406 6.507 9.906 1.00 91.45 91 PHE B CA 1
ATOM 5716 C C . PHE B 1 107 ? -35.472 7.603 9.761 1.00 94.39 91 PHE B C 1
ATOM 5717 O O . PHE B 1 107 ? -36.495 7.349 9.100 1.00 94.57 91 PHE B O 1
ATOM 5725 N N . GLY B 1 108 ? -35.214 8.796 10.312 1.00 97.51 92 GLY B N 1
ATOM 5726 C CA . GLY B 1 108 ? -36.062 9.992 10.142 1.00 101.61 92 GLY B CA 1
ATOM 5727 C C . GLY B 1 108 ? -37.259 9.993 11.079 1.00 99.59 92 GLY B C 1
ATOM 5728 O O . GLY B 1 108 ? -38.236 10.708 10.779 1.00 102.07 92 GLY B O 1
ATOM 5729 N N . GLY B 1 109 ? -37.194 9.220 12.168 1.00 95.83 93 GLY B N 1
ATOM 5730 C CA . GLY B 1 109 ? -38.201 9.224 13.246 1.00 94.14 93 GLY B CA 1
ATOM 5731 C C . GLY B 1 109 ? -37.937 10.343 14.236 1.00 96.69 93 GLY B C 1
ATOM 5732 O O . GLY B 1 109 ? -36.798 10.851 14.261 1.00 99.25 93 GLY B O 1
ATOM 5733 N N . THR B 1 110 ? -38.957 10.722 15.010 1.00 96.79 94 THR B N 1
ATOM 5734 C CA . THR B 1 110 ? -38.891 11.772 16.061 1.00 99.16 94 THR B CA 1
ATOM 5735 C C . THR B 1 110 ? -38.555 11.127 17.409 1.00 95.58 94 THR B C 1
ATOM 5736 O O . THR B 1 110 ? -39.090 10.038 17.690 1.00 91.46 94 THR B O 1
ATOM 5740 N N . VAL B 1 111 ? -37.708 11.790 18.201 1.00 97.62 95 VAL B N 1
ATOM 5741 C CA . VAL B 1 111 ? -37.474 11.488 19.644 1.00 95.21 95 VAL B CA 1
ATOM 5742 C C . VAL B 1 111 ? -38.023 12.669 20.453 1.00 98.10 95 VAL B C 1
ATOM 5743 O O . VAL B 1 111 ? -37.376 13.742 20.461 1.00 102.87 95 VAL B O 1
ATOM 5747 N N . GLY B 1 112 ? -39.195 12.476 21.066 1.00 95.67 96 GLY B N 1
ATOM 5748 C CA . GLY B 1 112 ? -39.894 13.475 21.896 1.00 97.77 96 GLY B CA 1
ATOM 5749 C C . GLY B 1 112 ? -39.954 13.051 23.353 1.00 94.45 96 GLY B C 1
ATOM 5750 O O . GLY B 1 112 ? -39.725 11.857 23.641 1.00 89.69 96 GLY B O 1
ATOM 5751 N N . LEU B 1 113 ? -40.262 14.001 24.239 1.00 96.61 97 LEU B N 1
ATOM 5752 C CA . LEU B 1 113 ? -40.375 13.793 25.707 1.00 94.71 97 LEU B CA 1
ATOM 5753 C C . LEU B 1 113 ? -41.607 12.924 25.992 1.00 90.84 97 LEU B C 1
ATOM 5754 O O . LEU B 1 113 ? -42.704 13.282 25.521 1.00 92.39 97 LEU B O 1
ATOM 5759 N N . ALA B 1 114 ? -41.422 11.817 26.719 1.00 86.35 98 ALA B N 1
ATOM 5760 C CA . ALA B 1 114 ? -42.499 10.905 27.179 1.00 82.83 98 ALA B CA 1
ATOM 5761 C C . ALA B 1 114 ? -43.418 11.663 28.133 1.00 84.86 98 ALA B C 1
ATOM 5762 O O . ALA B 1 114 ? -43.027 12.696 28.671 1.00 87.86 98 ALA B O 1
ATOM 5764 N N . PRO B 1 115 ? -44.664 11.189 28.375 1.00 83.90 99 PRO B N 1
ATOM 5765 C CA . PRO B 1 115 ? -45.582 11.881 29.283 1.00 86.39 99 PRO B CA 1
ATOM 5766 C C . PRO B 1 115 ? -45.047 11.959 30.723 1.00 85.79 99 PRO B C 1
ATOM 5767 O O . PRO B 1 115 ? -45.388 12.898 31.411 1.00 89.00 99 PRO B O 1
ATOM 5771 N N . GLU B 1 116 ? -44.228 10.985 31.136 1.00 82.27 100 GLU B N 1
ATOM 5772 C CA . GLU B 1 116 ? -43.497 10.997 32.434 1.00 82.19 100 GLU B CA 1
ATOM 5773 C C . GLU B 1 116 ? -42.136 10.327 32.265 1.00 78.20 100 GLU B C 1
ATOM 5774 O O . GLU B 1 116 ? -42.049 9.244 31.693 1.00 74.45 100 GLU B O 1
ATOM 5780 N N . PRO B 1 117 ? -41.032 10.946 32.749 1.00 79.14 101 PRO B N 1
ATOM 5781 C CA . PRO B 1 117 ? -39.754 10.243 32.871 1.00 76.39 101 PRO B CA 1
ATOM 5782 C C . PRO B 1 117 ? -39.915 8.959 33.699 1.00 71.90 101 PRO B C 1
ATOM 5783 O O . PRO B 1 117 ? -40.554 9.003 34.725 1.00 71.88 101 PRO B O 1
ATOM 5787 N N . MET B 1 118 ? -39.365 7.845 33.215 1.00 68.44 102 MET B N 1
ATOM 5788 C CA . MET B 1 118 ? -39.485 6.511 33.861 1.00 65.02 102 MET B CA 1
ATOM 5789 C C . MET B 1 118 ? -38.084 5.913 34.020 1.00 62.96 102 MET B C 1
ATOM 5790 O O . MET B 1 118 ? -37.537 5.415 33.020 1.00 60.45 102 MET B O 1
ATOM 5795 N N . HIS B 1 119 ? -37.525 5.988 35.232 1.00 62.82 103 HIS B N 1
ATOM 5796 C CA . HIS B 1 119 ? -36.194 5.425 35.583 1.00 61.92 103 HIS B CA 1
ATOM 5797 C C . HIS B 1 119 ? -36.361 4.370 36.682 1.00 60.06 103 HIS B C 1
ATOM 5798 O O . HIS B 1 119 ? -36.687 4.752 37.821 1.00 61.51 103 HIS B O 1
ATOM 5805 N N . GLY B 1 120 ? -36.149 3.099 36.336 1.00 57.38 104 GLY B N 1
ATOM 5806 C CA . GLY B 1 120 ? -36.212 1.956 37.266 1.00 56.83 104 GLY B CA 1
ATOM 5807 C C . GLY B 1 120 ? -37.632 1.672 37.717 1.00 56.88 104 GLY B C 1
ATOM 5808 O O . GLY B 1 120 ? -37.799 1.108 38.815 1.00 57.06 104 GLY B O 1
ATOM 5809 N N . ARG B 1 121 ? -38.616 2.058 36.903 1.00 56.67 105 ARG B N 1
ATOM 5810 C CA . ARG B 1 121 ? -40.059 1.919 37.217 1.00 57.22 105 ARG B CA 1
ATOM 5811 C C . ARG B 1 121 ? -40.692 0.995 36.177 1.00 55.04 105 ARG B C 1
ATOM 5812 O O . ARG B 1 121 ? -40.281 1.049 35.001 1.00 53.71 105 ARG B O 1
ATOM 5820 N N . VAL B 1 122 ? -41.636 0.162 36.614 1.00 54.62 106 VAL B N 1
ATOM 5821 C CA . VAL B 1 122 ? -42.242 -0.907 35.771 1.00 53.46 106 VAL B CA 1
ATOM 5822 C C . VAL B 1 122 ? -43.430 -0.321 35.007 1.00 53.29 106 VAL B C 1
ATOM 5823 O O . VAL B 1 122 ? -44.126 0.551 35.553 1.00 54.76 106 VAL B O 1
ATOM 5827 N N . SER B 1 123 ? -43.603 -0.764 33.763 1.00 52.16 107 SER B N 1
ATOM 5828 C CA . SER B 1 123 ? -44.807 -0.543 32.923 1.00 52.79 107 SER B CA 1
ATOM 5829 C C . SER B 1 123 ? -45.359 -1.906 32.501 1.00 51.32 107 SER B C 1
ATOM 5830 O O . SER B 1 123 ? -44.551 -2.841 32.341 1.00 50.68 107 SER B O 1
ATOM 5833 N N . GLU B 1 124 ? -46.680 -2.018 32.361 1.00 52.41 108 GLU B N 1
ATOM 5834 C CA . GLU B 1 124 ? -47.329 -3.146 31.649 1.00 51.99 108 GLU B CA 1
ATOM 5835 C C . GLU B 1 124 ? -47.175 -2.867 30.149 1.00 50.50 108 GLU B C 1
ATOM 5836 O O . GLU B 1 124 ? -47.588 -1.776 29.701 1.00 50.62 108 GLU B O 1
ATOM 5842 N N . VAL B 1 125 ? -46.554 -3.793 29.418 1.00 48.40 109 VAL B N 1
ATOM 5843 C CA . VAL B 1 125 ? -46.280 -3.647 27.958 1.00 48.44 109 VAL B CA 1
ATOM 5844 C C . VAL B 1 125 ? -47.203 -4.588 27.177 1.00 48.72 109 VAL B C 1
ATOM 5845 O O . VAL B 1 125 ? -47.154 -5.809 27.412 1.00 47.86 109 VAL B O 1
ATOM 5849 N N . ARG B 1 126 ? -48.001 -4.030 26.271 1.00 50.60 110 ARG B N 1
ATOM 5850 C CA . ARG B 1 126 ? -48.889 -4.806 25.372 1.00 52.73 110 ARG B CA 1
ATOM 5851 C C . ARG B 1 126 ? -48.292 -4.766 23.962 1.00 53.17 110 ARG B C 1
ATOM 5852 O O . ARG B 1 126 ? -47.697 -3.730 23.597 1.00 53.01 110 ARG B O 1
ATOM 5860 N N . HIS B 1 127 ? -48.427 -5.866 23.220 1.00 53.61 111 HIS B N 1
ATOM 5861 C CA . HIS B 1 127 ? -47.693 -6.100 21.950 1.00 53.78 111 HIS B CA 1
ATOM 5862 C C . HIS B 1 127 ? -48.488 -7.033 21.032 1.00 56.27 111 HIS B C 1
ATOM 5863 O O . HIS B 1 127 ? -49.552 -7.541 21.453 1.00 56.63 111 HIS B O 1
ATOM 5870 N N . THR B 1 128 ? -47.963 -7.241 19.822 1.00 57.60 112 THR B N 1
ATOM 5871 C CA . THR B 1 128 ? -48.573 -8.032 18.718 1.00 59.54 112 THR B CA 1
ATOM 5872 C C . THR B 1 128 ? -48.116 -9.496 18.789 1.00 58.77 112 THR B C 1
ATOM 5873 O O . THR B 1 128 ? -48.550 -10.285 17.938 1.00 60.94 112 THR B O 1
ATOM 5877 N N . GLY B 1 129 ? -47.211 -9.824 19.715 1.00 56.50 113 GLY B N 1
ATOM 5878 C CA . GLY B 1 129 ? -46.586 -11.155 19.818 1.00 56.69 113 GLY B CA 1
ATOM 5879 C C . GLY B 1 129 ? -45.701 -11.461 18.615 1.00 57.21 113 GLY B C 1
ATOM 5880 O O . GLY B 1 129 ? -45.542 -12.660 18.300 1.00 58.86 113 GLY B O 1
ATOM 5881 N N . GLU B 1 130 ? -45.142 -10.426 17.968 1.00 55.93 114 GLU B N 1
ATOM 5882 C CA . GLU B 1 130 ? -44.313 -10.556 16.739 1.00 56.70 114 GLU B CA 1
ATOM 5883 C C . GLU B 1 130 ? -42.822 -10.401 17.060 1.00 52.99 114 GLU B C 1
ATOM 5884 O O . GLU B 1 130 ? -42.478 -9.652 17.998 1.00 50.73 114 GLU B O 1
ATOM 5890 N N . ASP B 1 131 ? -41.985 -11.097 16.287 1.00 52.58 115 ASP B N 1
ATOM 5891 C CA . ASP B 1 131 ? -40.503 -10.971 16.292 1.00 51.64 115 ASP B CA 1
ATOM 5892 C C . ASP B 1 131 ? -40.001 -11.101 17.733 1.00 49.50 115 ASP B C 1
ATOM 5893 O O . ASP B 1 131 ? -40.140 -12.200 18.287 1.00 49.32 115 ASP B O 1
ATOM 5898 N N . VAL B 1 132 ? -39.448 -10.039 18.327 1.00 49.19 116 VAL B N 1
ATOM 5899 C CA . VAL B 1 132 ? -38.769 -10.140 19.654 1.00 48.16 116 VAL B CA 1
ATOM 5900 C C . VAL B 1 132 ? -39.806 -10.438 20.741 1.00 47.57 116 VAL B C 1
ATOM 5901 O O . VAL B 1 132 ? -39.386 -10.881 21.819 1.00 47.36 116 VAL B O 1
ATOM 5905 N N . PHE B 1 133 ? -41.097 -10.238 20.462 1.00 49.36 117 PHE B N 1
ATOM 5906 C CA . PHE B 1 133 ? -42.211 -10.443 21.428 1.00 48.96 117 PHE B CA 1
ATOM 5907 C C . PHE B 1 133 ? -42.882 -11.813 21.245 1.00 50.12 117 PHE B C 1
ATOM 5908 O O . PHE B 1 133 ? -43.893 -12.069 21.939 1.00 51.01 117 PHE B O 1
ATOM 5916 N N . ARG B 1 134 ? -42.342 -12.681 20.381 1.00 51.40 118 ARG B N 1
ATOM 5917 C CA . ARG B 1 134 ? -42.916 -14.028 20.089 1.00 53.76 118 ARG B CA 1
ATOM 5918 C C . ARG B 1 134 ? -43.073 -14.817 21.395 1.00 53.49 118 ARG B C 1
ATOM 5919 O O . ARG B 1 134 ? -42.066 -14.976 22.108 1.00 51.86 118 ARG B O 1
ATOM 5927 N N . GLY B 1 135 ? -44.293 -15.274 21.690 1.00 54.53 119 GLY B N 1
ATOM 5928 C CA . GLY B 1 135 ? -44.593 -16.198 22.801 1.00 55.44 119 GLY B CA 1
ATOM 5929 C C . GLY B 1 135 ? -44.669 -15.502 24.153 1.00 53.85 119 GLY B C 1
ATOM 5930 O O . GLY B 1 135 ? -44.887 -16.207 25.151 1.00 55.42 119 GLY B O 1
ATOM 5931 N N . LEU B 1 136 ? -44.501 -14.177 24.207 1.00 51.69 120 LEU B N 1
ATOM 5932 C CA . LEU B 1 136 ? -44.641 -13.403 25.470 1.00 49.94 120 LEU B CA 1
ATOM 5933 C C . LEU B 1 136 ? -46.127 -13.146 25.701 1.00 51.01 120 LEU B C 1
ATOM 5934 O O . LEU B 1 136 ? -46.860 -12.833 24.765 1.00 49.60 120 LEU B O 1
ATOM 5939 N N . PRO B 1 137 ? -46.619 -13.257 26.952 1.00 50.72 121 PRO B N 1
ATOM 5940 C CA . PRO B 1 137 ? -47.956 -12.782 27.274 1.00 52.15 121 PRO B CA 1
ATOM 5941 C C . PRO B 1 137 ? -48.024 -11.269 27.023 1.00 50.43 121 PRO B C 1
ATOM 5942 O O . PRO B 1 137 ? -47.004 -10.605 27.053 1.00 48.65 121 PRO B O 1
ATOM 5946 N N . SER B 1 138 ? -49.224 -10.784 26.728 1.00 51.63 122 SER B N 1
ATOM 5947 C CA . SER B 1 138 ? -49.571 -9.348 26.605 1.00 51.65 122 SER B CA 1
ATOM 5948 C C . SER B 1 138 ? -50.747 -9.068 27.538 1.00 53.36 122 SER B C 1
ATOM 5949 O O . SER B 1 138 ? -51.829 -9.596 27.320 1.00 55.02 122 SER B O 1
ATOM 5952 N N . PRO B 1 139 ? -50.593 -8.262 28.613 1.00 52.65 123 PRO B N 1
ATOM 5953 C CA . PRO B 1 139 ? -49.344 -7.564 28.917 1.00 50.47 123 PRO B CA 1
ATOM 5954 C C . PRO B 1 139 ? -48.271 -8.451 29.564 1.00 48.61 123 PRO B C 1
ATOM 5955 O O . PRO B 1 139 ? -48.577 -9.545 29.978 1.00 49.31 123 PRO B O 1
ATOM 5959 N N . PHE B 1 140 ? -47.030 -7.968 29.584 1.00 47.28 124 PHE B N 1
ATOM 5960 C CA . PHE B 1 140 ? -45.950 -8.439 30.488 1.00 46.48 124 PHE B CA 1
ATOM 5961 C C . PHE B 1 140 ? -45.323 -7.210 31.147 1.00 45.50 124 PHE B C 1
ATOM 5962 O O . PHE B 1 140 ? -45.475 -6.092 30.618 1.00 45.48 124 PHE B O 1
ATOM 5970 N N . THR B 1 141 ? -44.644 -7.416 32.278 1.00 45.03 125 THR B N 1
ATOM 5971 C CA . THR B 1 141 ? -43.997 -6.336 33.062 1.00 44.53 125 THR B CA 1
ATOM 5972 C C . THR B 1 141 ? -42.585 -6.094 32.517 1.00 42.92 125 THR B C 1
ATOM 5973 O O . THR B 1 141 ? -41.847 -7.071 32.332 1.00 42.94 125 THR B O 1
ATOM 5977 N N . ALA B 1 142 ? -42.238 -4.829 32.279 1.00 43.16 126 ALA B N 1
ATOM 5978 C CA . ALA B 1 142 ? -40.904 -4.371 31.827 1.00 43.08 126 ALA B CA 1
ATOM 5979 C C . ALA B 1 142 ? -40.511 -3.114 32.601 1.00 43.98 126 ALA B C 1
ATOM 5980 O O . ALA B 1 142 ? -41.387 -2.258 32.839 1.00 45.28 126 ALA B O 1
ATOM 5982 N N . VAL B 1 143 ? -39.230 -3.006 32.960 1.00 44.28 127 VAL B N 1
ATOM 5983 C CA . VAL B 1 143 ? -38.655 -1.800 33.613 1.00 45.91 127 VAL B CA 1
ATOM 5984 C C . VAL B 1 143 ? -38.141 -0.862 32.520 1.00 46.85 127 VAL B C 1
ATOM 5985 O O . VAL B 1 143 ? -37.456 -1.350 31.589 1.00 45.66 127 VAL B O 1
ATOM 5989 N N . ARG B 1 144 ? -38.429 0.432 32.678 1.00 48.88 128 ARG B N 1
ATOM 5990 C CA . ARG B 1 144 ? -38.008 1.524 31.765 1.00 50.78 128 ARG B CA 1
ATOM 5991 C C . ARG B 1 144 ? -36.936 2.376 32.448 1.00 52.92 128 ARG B C 1
ATOM 5992 O O . ARG B 1 144 ? -37.006 2.546 33.677 1.00 53.38 128 ARG B O 1
ATOM 6000 N N . TYR B 1 145 ? -35.979 2.871 31.660 1.00 54.61 129 TYR B N 1
ATOM 6001 C CA . TYR B 1 145 ? -34.911 3.819 32.071 1.00 58.02 129 TYR B CA 1
ATOM 6002 C C . TYR B 1 145 ? -34.781 4.918 31.004 1.00 61.36 129 TYR B C 1
ATOM 6003 O O . TYR B 1 145 ? -33.732 4.970 30.345 1.00 62.43 129 TYR B O 1
ATOM 6012 N N . HIS B 1 146 ? -35.804 5.751 30.798 1.00 64.02 130 HIS B N 1
ATOM 6013 C CA . HIS B 1 146 ? -35.777 6.798 29.738 1.00 67.51 130 HIS B CA 1
ATOM 6014 C C . HIS B 1 146 ? -36.786 7.916 30.020 1.00 70.59 130 HIS B C 1
ATOM 6015 O O . HIS B 1 146 ? -37.820 7.649 30.659 1.00 68.91 130 HIS B O 1
ATOM 6022 N N . SER B 1 147 ? -36.466 9.125 29.551 1.00 75.59 131 SER B N 1
ATOM 6023 C CA . SER B 1 147 ? -37.350 10.320 29.546 1.00 80.10 131 SER B CA 1
ATOM 6024 C C . SER B 1 147 ? -37.862 10.591 28.124 1.00 81.46 131 SER B C 1
ATOM 6025 O O . SER B 1 147 ? -38.892 11.282 27.988 1.00 82.93 131 SER B O 1
ATOM 6028 N N . LEU B 1 148 ? -37.165 10.058 27.114 1.00 81.41 132 LEU B N 1
ATOM 6029 C CA . LEU B 1 148 ? -37.420 10.302 25.668 1.00 83.26 132 LEU B CA 1
ATOM 6030 C C . LEU B 1 148 ? -37.953 9.014 25.032 1.00 80.14 132 LEU B C 1
ATOM 6031 O O . LEU B 1 148 ? -37.461 7.924 25.391 1.00 76.51 132 LEU B O 1
ATOM 6036 N N . ALA B 1 149 ? -38.925 9.148 24.125 1.00 81.93 133 ALA B N 1
ATOM 6037 C CA . ALA B 1 149 ? -39.569 8.033 23.395 1.00 80.23 133 ALA B CA 1
ATOM 6038 C C . ALA B 1 149 ? -39.786 8.421 21.929 1.00 83.38 133 ALA B C 1
ATOM 6039 O O . ALA B 1 149 ? -39.905 9.629 21.638 1.00 87.41 133 ALA B O 1
ATOM 6041 N N . ALA B 1 150 ? -39.832 7.419 21.046 1.00 82.34 134 ALA B N 1
ATOM 6042 C CA . ALA B 1 150 ? -40.216 7.557 19.623 1.00 84.73 134 ALA B CA 1
ATOM 6043 C C . ALA B 1 150 ? -41.699 7.941 19.561 1.00 86.64 134 ALA B C 1
ATOM 6044 O O . ALA B 1 150 ? -42.518 7.209 20.152 1.00 85.26 134 ALA B O 1
ATOM 6046 N N . THR B 1 151 ? -42.020 9.062 18.906 1.00 91.05 135 THR B N 1
ATOM 6047 C CA . THR B 1 151 ? -43.394 9.625 18.820 1.00 93.47 135 THR B CA 1
ATOM 6048 C C . THR B 1 151 ? -43.959 9.378 17.415 1.00 94.91 135 THR B C 1
ATOM 6049 O O . THR B 1 151 ? -45.007 8.700 17.316 1.00 94.36 135 THR B O 1
ATOM 6053 N N . ASP B 1 152 ? -43.290 9.906 16.383 1.00 96.55 136 ASP B N 1
ATOM 6054 C CA . ASP B 1 152 ? -43.737 9.862 14.963 1.00 98.05 136 ASP B CA 1
ATOM 6055 C C . ASP B 1 152 ? -42.802 8.938 14.173 1.00 95.04 136 ASP B C 1
ATOM 6056 O O . ASP B 1 152 ? -41.795 9.439 13.632 1.00 97.53 136 ASP B O 1
ATOM 6061 N N . LEU B 1 153 ? -43.124 7.643 14.102 1.00 89.60 137 LEU B N 1
ATOM 6062 C CA . LEU B 1 153 ? -42.314 6.644 13.354 1.00 86.67 137 LEU B CA 1
ATOM 6063 C C . LEU B 1 153 ? -42.557 6.839 11.859 1.00 88.72 137 LEU B C 1
ATOM 6064 O O . LEU B 1 153 ? -43.700 6.982 11.430 1.00 89.66 137 LEU B O 1
ATOM 6069 N N . PRO B 1 154 ? -41.492 6.852 11.023 1.00 88.72 138 PRO B N 1
ATOM 6070 C CA . PRO B 1 154 ? -41.650 6.958 9.573 1.00 91.44 138 PRO B CA 1
ATOM 6071 C C . PRO B 1 154 ? -42.164 5.634 8.990 1.00 88.66 138 PRO B C 1
ATOM 6072 O O . PRO B 1 154 ? -42.066 4.624 9.670 1.00 84.11 138 PRO B O 1
ATOM 6076 N N . ASP B 1 155 ? -42.694 5.677 7.762 1.00 90.92 139 ASP B N 1
ATOM 6077 C CA . ASP B 1 155 ? -43.253 4.510 7.022 1.00 89.82 139 ASP B CA 1
ATOM 6078 C C . ASP B 1 155 ? -42.357 3.280 7.222 1.00 85.25 139 ASP B C 1
ATOM 6079 O O . ASP B 1 155 ? -42.909 2.190 7.442 1.00 82.38 139 ASP B O 1
ATOM 6084 N N . GLU B 1 156 ? -41.033 3.459 7.169 1.00 84.96 140 GLU B N 1
ATOM 6085 C CA . GLU B 1 156 ? -40.025 2.360 7.163 1.00 82.21 140 GLU B CA 1
ATOM 6086 C C . GLU B 1 156 ? -40.009 1.640 8.518 1.00 77.19 140 GLU B C 1
ATOM 6087 O O . GLU B 1 156 ? -39.631 0.452 8.542 1.00 74.93 140 GLU B O 1
ATOM 6093 N N . LEU B 1 157 ? -40.381 2.328 9.602 1.00 75.17 141 LEU B N 1
ATOM 6094 C CA . LEU B 1 157 ? -40.429 1.742 10.968 1.00 71.05 141 LEU B CA 1
ATOM 6095 C C . LEU B 1 157 ? -41.880 1.398 11.322 1.00 69.52 141 LEU B C 1
ATOM 6096 O O . LEU B 1 157 ? -42.801 2.058 10.798 1.00 72.51 141 LEU B O 1
ATOM 6101 N N . GLU B 1 158 ? -42.055 0.370 12.151 1.00 65.59 142 GLU B N 1
ATOM 6102 C CA . GLU B 1 158 ? -43.370 -0.192 12.550 1.00 64.40 142 GLU B CA 1
ATOM 6103 C C . GLU B 1 158 ? -43.354 -0.457 14.052 1.00 60.03 142 GLU B C 1
ATOM 6104 O O . GLU B 1 158 ? -42.493 -1.198 14.522 1.00 57.51 142 GLU B O 1
ATOM 6110 N N . PRO B 1 159 ? -44.294 0.124 14.835 1.00 59.00 143 PRO B N 1
ATOM 6111 C CA . PRO B 1 159 ? -44.413 -0.182 16.265 1.00 56.55 143 PRO B CA 1
ATOM 6112 C C . PRO B 1 159 ? -44.907 -1.619 16.502 1.00 54.33 143 PRO B C 1
ATOM 6113 O O . PRO B 1 159 ? -45.713 -2.085 15.731 1.00 55.54 143 PRO B O 1
ATOM 6117 N N . LEU B 1 160 ? -44.398 -2.282 17.543 1.00 51.50 144 LEU B N 1
ATOM 6118 C CA . LEU B 1 160 ? -44.702 -3.701 17.890 1.00 50.31 144 LEU B CA 1
ATOM 6119 C C . LEU B 1 160 ? -45.239 -3.806 19.323 1.00 49.31 144 LEU B C 1
ATOM 6120 O O . LEU B 1 160 ? -45.792 -4.866 19.667 1.00 48.46 144 LEU B O 1
ATOM 6125 N N . ALA B 1 161 ? -45.024 -2.781 20.150 1.00 49.20 145 ALA B N 1
ATOM 6126 C CA . ALA B 1 161 ? -45.304 -2.825 21.602 1.00 48.09 145 ALA B CA 1
ATOM 6127 C C . ALA B 1 161 ? -45.535 -1.405 22.116 1.00 49.36 145 ALA B C 1
ATOM 6128 O O . ALA B 1 161 ? -45.009 -0.449 21.501 1.00 49.67 145 ALA B O 1
ATOM 6130 N N . TRP B 1 162 ? -46.368 -1.296 23.155 1.00 49.66 146 TRP B N 1
ATOM 6131 C CA . TRP B 1 162 ? -46.873 -0.030 23.741 1.00 51.37 146 TRP B CA 1
ATOM 6132 C C . TRP B 1 162 ? -46.972 -0.204 25.257 1.00 50.30 146 TRP B C 1
ATOM 6133 O O . TRP B 1 162 ? -47.257 -1.336 25.712 1.00 49.38 146 TRP B O 1
ATOM 6144 N N . SER B 1 163 ? -46.699 0.868 25.998 1.00 50.44 147 SER B N 1
ATOM 6145 C CA . SER B 1 163 ? -46.762 0.915 27.477 1.00 50.02 147 SER B CA 1
ATOM 6146 C C . SER B 1 163 ? -48.213 1.178 27.894 1.00 51.95 147 SER B C 1
ATOM 6147 O O . SER B 1 163 ? -49.029 1.492 27.012 1.00 53.62 147 SER B O 1
ATOM 6150 N N . ASP B 1 164 ? -48.489 1.097 29.197 1.00 52.51 148 ASP B N 1
ATOM 6151 C CA . ASP B 1 164 ? -49.810 1.391 29.811 1.00 54.95 148 ASP B CA 1
ATOM 6152 C C . ASP B 1 164 ? -50.025 2.911 29.874 1.00 56.88 148 ASP B C 1
ATOM 6153 O O . ASP B 1 164 ? -51.125 3.311 30.290 1.00 59.20 148 ASP B O 1
ATOM 6158 N N . ASP B 1 165 ? -49.041 3.724 29.462 1.00 56.46 149 ASP B N 1
ATOM 6159 C CA . ASP B 1 165 ? -49.195 5.200 29.338 1.00 59.63 149 ASP B CA 1
ATOM 6160 C C . ASP B 1 165 ? -48.968 5.645 27.883 1.00 60.18 149 ASP B C 1
ATOM 6161 O O . ASP B 1 165 ? -48.696 6.845 27.668 1.00 62.22 149 ASP B O 1
ATOM 6166 N N . GLY B 1 166 ? -49.126 4.728 26.923 1.00 58.44 150 GLY B N 1
ATOM 6167 C CA . GLY B 1 166 ? -49.232 5.037 25.483 1.00 59.81 150 GLY B CA 1
ATOM 6168 C C . GLY B 1 166 ? -47.911 5.469 24.863 1.00 59.23 150 GLY B C 1
ATOM 6169 O O . GLY B 1 166 ? -47.938 6.345 23.987 1.00 61.50 150 GLY B O 1
ATOM 6170 N N . VAL B 1 167 ? -46.793 4.879 25.285 1.00 56.51 151 VAL B N 1
ATOM 6171 C CA . VAL B 1 167 ? -45.449 5.144 24.691 1.00 56.44 151 VAL B CA 1
ATOM 6172 C C . VAL B 1 167 ? -45.051 3.915 23.870 1.00 54.12 151 VAL B C 1
ATOM 6173 O O . VAL B 1 167 ? -45.286 2.793 24.351 1.00 52.03 151 VAL B O 1
ATOM 6177 N N . VAL B 1 168 ? -44.451 4.105 22.691 1.00 55.22 152 VAL B N 1
ATOM 6178 C CA . VAL B 1 168 ? -43.878 2.979 21.891 1.00 53.29 152 VAL B CA 1
ATOM 6179 C C . VAL B 1 168 ? -42.819 2.281 22.746 1.00 51.43 152 VAL B C 1
ATOM 6180 O O . VAL B 1 168 ? -41.891 2.958 23.213 1.00 52.17 152 VAL B O 1
ATOM 6184 N N . MET B 1 169 ? -42.950 0.964 22.905 1.00 49.44 153 MET B N 1
ATOM 6185 C CA . MET B 1 169 ? -42.058 0.118 23.734 1.00 47.12 153 MET B CA 1
ATOM 6186 C C . MET B 1 169 ? -41.260 -0.847 22.852 1.00 46.13 153 MET B C 1
ATOM 6187 O O . MET B 1 169 ? -40.334 -1.481 23.370 1.00 44.26 153 MET B O 1
ATOM 6192 N N . GLY B 1 170 ? -41.604 -0.964 21.570 1.00 47.18 154 GLY B N 1
ATOM 6193 C CA . GLY B 1 170 ? -40.881 -1.844 20.633 1.00 46.60 154 GLY B CA 1
ATOM 6194 C C . GLY B 1 170 ? -41.166 -1.465 19.196 1.00 48.16 154 GLY B C 1
ATOM 6195 O O . GLY B 1 170 ? -42.300 -1.038 18.914 1.00 47.89 154 GLY B O 1
ATOM 6196 N N . LEU B 1 171 ? -40.172 -1.604 18.322 1.00 48.38 155 LEU B N 1
ATOM 6197 C CA . LEU B 1 171 ? -40.306 -1.256 16.885 1.00 51.10 155 LEU B CA 1
ATOM 6198 C C . LEU B 1 171 ? -39.421 -2.184 16.053 1.00 51.21 155 LEU B C 1
ATOM 6199 O O . LEU B 1 171 ? -38.519 -2.832 16.622 1.00 49.70 155 LEU B O 1
ATOM 6204 N N . ARG B 1 172 ? -39.671 -2.220 14.746 1.00 53.85 156 ARG B N 1
ATOM 6205 C CA . ARG B 1 172 ? -38.799 -2.892 13.753 1.00 55.24 156 ARG B CA 1
ATOM 6206 C C . ARG B 1 172 ? -38.786 -2.048 12.481 1.00 58.52 156 ARG B C 1
ATOM 6207 O O . ARG B 1 172 ? -39.796 -1.354 12.217 1.00 59.76 156 ARG B O 1
ATOM 6215 N N . HIS B 1 173 ? -37.696 -2.118 11.719 1.00 60.60 157 HIS B N 1
ATOM 6216 C CA . HIS B 1 173 ? -37.646 -1.656 10.308 1.00 64.50 157 HIS B CA 1
ATOM 6217 C C . HIS B 1 173 ? -38.408 -2.673 9.453 1.00 65.92 157 HIS B C 1
ATOM 6218 O O . HIS B 1 173 ? -38.279 -3.883 9.723 1.00 62.94 157 HIS B O 1
ATOM 6225 N N . ARG B 1 174 ? -39.184 -2.202 8.474 1.00 71.23 158 ARG B N 1
ATOM 6226 C CA . ARG B 1 174 ? -40.114 -3.047 7.675 1.00 74.66 158 ARG B CA 1
ATOM 6227 C C . ARG B 1 174 ? -39.331 -3.963 6.724 1.00 77.73 158 ARG B C 1
ATOM 6228 O O . ARG B 1 174 ? -39.894 -5.002 6.338 1.00 79.30 158 ARG B O 1
ATOM 6236 N N . GLU B 1 175 ? -38.101 -3.589 6.353 1.00 80.69 159 GLU B N 1
ATOM 6237 C CA . GLU B 1 175 ? -37.216 -4.385 5.458 1.00 83.04 159 GLU B CA 1
ATOM 6238 C C . GLU B 1 175 ? -36.007 -4.893 6.258 1.00 80.23 159 GLU B C 1
ATOM 6239 O O . GLU B 1 175 ? -35.890 -6.123 6.436 1.00 79.87 159 GLU B O 1
ATOM 6245 N N . LYS B 1 176 ? -35.161 -3.980 6.746 1.00 78.30 160 LYS B N 1
ATOM 6246 C CA . LYS B 1 176 ? -33.865 -4.295 7.407 1.00 75.17 160 LYS B CA 1
ATOM 6247 C C . LYS B 1 176 ? -34.104 -5.117 8.672 1.00 70.10 160 LYS B C 1
ATOM 6248 O O . LYS B 1 176 ? -35.141 -4.989 9.319 1.00 66.86 160 LYS B O 1
ATOM 6254 N N . PRO B 1 177 ? -33.157 -6.003 9.058 1.00 67.86 161 PRO B N 1
ATOM 6255 C CA . PRO B 1 177 ? -33.290 -6.788 10.285 1.00 64.24 161 PRO B CA 1
ATOM 6256 C C . PRO B 1 177 ? -32.918 -5.945 11.516 1.00 61.90 161 PRO B C 1
ATOM 6257 O O . PRO B 1 177 ? -31.897 -6.201 12.133 1.00 62.59 161 PRO B O 1
ATOM 6261 N N . LEU B 1 178 ? -33.747 -4.945 11.830 1.00 59.79 162 LEU B N 1
ATOM 6262 C CA . LEU B 1 178 ? -33.526 -3.971 12.931 1.00 58.13 162 LEU B CA 1
ATOM 6263 C C . LEU B 1 178 ? -34.734 -4.017 13.869 1.00 55.35 162 LEU B C 1
ATOM 6264 O O . LEU B 1 178 ? -35.862 -3.809 13.382 1.00 54.90 162 LEU B O 1
ATOM 6269 N N . TRP B 1 179 ? -34.493 -4.305 15.149 1.00 52.63 163 TRP B N 1
ATOM 6270 C CA . TRP B 1 179 ? -35.507 -4.286 16.239 1.00 50.79 163 TRP B CA 1
ATOM 6271 C C . TRP B 1 179 ? -35.037 -3.336 17.340 1.00 50.07 163 TRP B C 1
ATOM 6272 O O . TRP B 1 179 ? -33.812 -3.281 17.595 1.00 50.20 163 TRP B O 1
ATOM 6283 N N . GLY B 1 180 ? -35.978 -2.584 17.909 1.00 49.70 164 GLY B N 1
ATOM 6284 C CA . GLY B 1 180 ? -35.768 -1.709 19.076 1.00 50.16 164 GLY B CA 1
ATOM 6285 C C . GLY B 1 180 ? -36.725 -2.070 20.194 1.00 49.04 164 GLY B C 1
ATOM 6286 O O . GLY B 1 180 ? -37.910 -2.355 19.887 1.00 48.15 164 GLY B O 1
ATOM 6287 N N . VAL B 1 181 ? -36.229 -2.093 21.435 1.00 48.62 165 VAL B N 1
ATOM 6288 C CA . VAL B 1 181 ? -37.065 -2.167 22.668 1.00 48.63 165 VAL B CA 1
ATOM 6289 C C . VAL B 1 181 ? -36.754 -0.937 23.529 1.00 50.49 165 VAL B C 1
ATOM 6290 O O . VAL B 1 181 ? -35.558 -0.676 23.781 1.00 51.77 165 VAL B O 1
ATOM 6294 N N . GLN B 1 182 ? -37.791 -0.200 23.942 1.00 51.20 166 GLN B N 1
ATOM 6295 C CA . GLN B 1 182 ? -37.674 1.032 24.770 1.00 53.60 166 GLN B CA 1
ATOM 6296 C C . GLN B 1 182 ? -37.889 0.644 26.240 1.00 53.15 166 GLN B C 1
ATOM 6297 O O . GLN B 1 182 ? -38.683 1.309 26.955 1.00 54.82 166 GLN B O 1
ATOM 6303 N N . PHE B 1 183 ? -37.216 -0.424 26.657 1.00 51.14 167 PHE B N 1
ATOM 6304 C CA . PHE B 1 183 ? -37.219 -0.959 28.040 1.00 49.79 167 PHE B CA 1
ATOM 6305 C C . PHE B 1 183 ? -36.002 -1.874 28.169 1.00 48.94 167 PHE B C 1
ATOM 6306 O O . PHE B 1 183 ? -35.347 -2.171 27.136 1.00 48.02 167 PHE B O 1
ATOM 6314 N N . HIS B 1 184 ? -35.700 -2.290 29.394 1.00 48.65 168 HIS B N 1
ATOM 6315 C CA . HIS B 1 184 ? -34.547 -3.162 29.721 1.00 48.47 168 HIS B CA 1
ATOM 6316 C C . HIS B 1 184 ? -35.044 -4.588 29.917 1.00 47.52 168 HIS B C 1
ATOM 6317 O O . HIS B 1 184 ? -35.571 -4.910 30.977 1.00 48.71 168 HIS B O 1
ATOM 6324 N N . PRO B 1 185 ? -34.864 -5.495 28.930 1.00 47.31 169 PRO B N 1
ATOM 6325 C CA . PRO B 1 185 ? -35.266 -6.891 29.092 1.00 46.37 169 PRO B CA 1
ATOM 6326 C C . PRO B 1 185 ? -34.565 -7.532 30.297 1.00 46.44 169 PRO B C 1
ATOM 6327 O O . PRO B 1 185 ? -35.177 -8.361 30.946 1.00 47.54 169 PRO B O 1
ATOM 6331 N N . GLU B 1 186 ? -33.332 -7.081 30.564 1.00 45.83 170 GLU B N 1
ATOM 6332 C CA . GLU B 1 186 ? -32.362 -7.693 31.511 1.00 46.31 170 GLU B CA 1
ATOM 6333 C C . GLU B 1 186 ? -32.520 -7.103 32.920 1.00 46.40 170 GLU B C 1
ATOM 6334 O O . GLU B 1 186 ? -31.835 -7.599 33.829 1.00 46.48 170 GLU B O 1
ATOM 6340 N N . SER B 1 187 ? -33.390 -6.105 33.117 1.00 46.41 171 SER B N 1
ATOM 6341 C CA . SER B 1 187 ? -33.674 -5.535 34.463 1.00 46.65 171 SER B CA 1
ATOM 6342 C C . SER B 1 187 ? -34.315 -6.611 35.339 1.00 46.10 171 SER B C 1
ATOM 6343 O O . SER B 1 187 ? -35.099 -7.428 34.806 1.00 44.63 171 SER B O 1
ATOM 6346 N N . ILE B 1 188 ? -34.004 -6.596 36.640 1.00 47.40 172 ILE B N 1
ATOM 6347 C CA . ILE B 1 188 ? -34.546 -7.584 37.615 1.00 47.76 172 ILE B CA 1
ATOM 6348 C C . ILE B 1 188 ? -36.072 -7.469 37.648 1.00 47.24 172 ILE B C 1
ATOM 6349 O O . ILE B 1 188 ? -36.715 -8.504 37.846 1.00 48.33 172 ILE B O 1
ATOM 6354 N N . GLY B 1 189 ? -36.616 -6.263 37.458 1.00 47.57 173 GLY B N 1
ATOM 6355 C CA . GLY B 1 189 ? -38.067 -5.987 37.504 1.00 47.37 173 GLY B CA 1
ATOM 6356 C C . GLY B 1 189 ? -38.786 -6.276 36.196 1.00 46.26 173 GLY B C 1
ATOM 6357 O O . GLY B 1 189 ? -40.014 -6.102 36.169 1.00 45.92 173 GLY B O 1
ATOM 6358 N N . SER B 1 190 ? -38.065 -6.653 35.135 1.00 45.71 174 SER B N 1
ATOM 6359 C CA . SER B 1 190 ? -38.632 -7.064 33.821 1.00 45.35 174 SER B CA 1
ATOM 6360 C C . SER B 1 190 ? -38.881 -8.577 33.819 1.00 45.56 174 SER B C 1
ATOM 6361 O O . SER B 1 190 ? -38.155 -9.303 34.513 1.00 47.23 174 SER B O 1
ATOM 6364 N N . ASP B 1 191 ? -39.913 -9.022 33.104 1.00 45.66 175 ASP B N 1
ATOM 6365 C CA . ASP B 1 191 ? -40.178 -10.456 32.828 1.00 45.85 175 ASP B CA 1
ATOM 6366 C C . 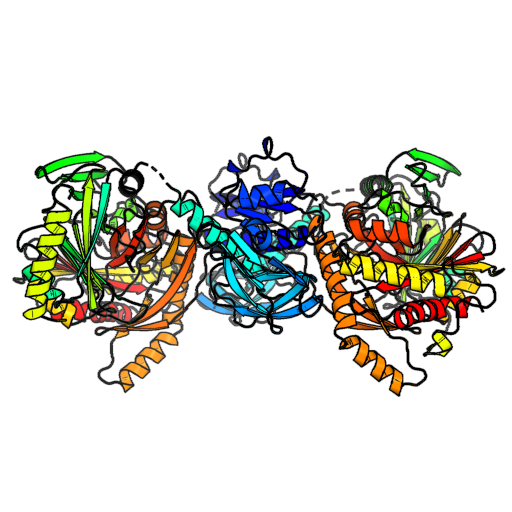ASP B 1 191 ? -39.837 -10.765 31.366 1.00 45.43 175 ASP B C 1
ATOM 6367 O O . ASP B 1 191 ? -39.939 -9.849 30.521 1.00 43.83 175 ASP B O 1
ATOM 6372 N N . PHE B 1 192 ? -39.477 -12.024 31.102 1.00 46.32 176 PHE B N 1
ATOM 6373 C CA . PHE B 1 192 ? -39.326 -12.639 29.758 1.00 46.78 176 PHE B CA 1
ATOM 6374 C C . PHE B 1 192 ? -38.142 -12.021 29.004 1.00 45.75 176 PHE B C 1
ATOM 6375 O O . PHE B 1 192 ? -38.151 -12.038 27.762 1.00 45.37 176 PHE B O 1
ATOM 6383 N N . GLY B 1 193 ? -37.137 -11.525 29.730 1.00 44.98 177 GLY B N 1
ATOM 6384 C CA . GLY B 1 193 ? -35.917 -10.931 29.150 1.00 44.58 177 GLY B CA 1
ATOM 6385 C C . GLY B 1 193 ? -35.114 -11.949 28.356 1.00 45.70 177 GLY B C 1
ATOM 6386 O O . GLY B 1 193 ? -34.671 -11.619 27.224 1.00 45.86 177 GLY B O 1
ATOM 6387 N N . ARG B 1 194 ? -34.936 -13.148 28.914 1.00 45.90 178 ARG B N 1
ATOM 6388 C CA . ARG B 1 194 ? -34.213 -14.266 28.253 1.00 47.08 178 ARG B CA 1
ATOM 6389 C C . ARG B 1 194 ? -34.959 -14.668 26.975 1.00 47.38 178 ARG B C 1
ATOM 6390 O O . ARG B 1 194 ? -34.293 -14.927 25.957 1.00 47.57 178 ARG B O 1
ATOM 6398 N N . GLU B 1 195 ? -36.294 -14.693 27.017 1.00 48.15 179 GLU B N 1
ATOM 6399 C CA . GLU B 1 195 ? -37.143 -15.063 25.853 1.00 48.86 179 GLU B CA 1
ATOM 6400 C C . GLU B 1 195 ? -36.955 -14.021 24.740 1.00 48.34 179 GLU B C 1
ATOM 6401 O O . GLU B 1 195 ? -36.885 -14.423 23.567 1.00 49.64 179 GLU B O 1
ATOM 6407 N N . ILE B 1 196 ? -36.862 -12.733 25.088 1.00 47.09 180 ILE B N 1
ATOM 6408 C CA . ILE B 1 196 ? -36.640 -11.629 24.106 1.00 47.23 180 ILE B CA 1
ATOM 6409 C C . ILE B 1 196 ? -35.278 -11.812 23.419 1.00 48.02 180 ILE B C 1
ATOM 6410 O O . ILE B 1 196 ? -35.225 -11.663 22.180 1.00 48.44 180 ILE B O 1
ATOM 6415 N N . MET B 1 197 ? -34.216 -12.117 24.176 1.00 47.87 181 MET B N 1
ATOM 6416 C CA . MET B 1 197 ? -32.848 -12.271 23.613 1.00 48.87 181 MET B CA 1
ATOM 6417 C C . MET B 1 197 ? -32.807 -13.513 22.709 1.00 48.97 181 MET B C 1
ATOM 6418 O O . MET B 1 197 ? -32.175 -13.435 21.643 1.00 49.45 181 MET B O 1
ATOM 6423 N N . ALA B 1 198 ? -33.468 -14.607 23.101 1.00 48.76 182 ALA B N 1
ATOM 6424 C CA . ALA B 1 198 ? -33.570 -15.851 22.296 1.00 50.09 182 ALA B CA 1
ATOM 6425 C C . ALA B 1 198 ? -34.360 -15.563 21.010 1.00 49.97 182 ALA B C 1
ATOM 6426 O O . ALA B 1 198 ? -33.907 -15.996 19.928 1.00 51.64 182 ALA B O 1
ATOM 6428 N N . ASN B 1 199 ? -35.475 -14.833 21.106 1.00 48.73 183 ASN B N 1
ATOM 6429 C CA . ASN B 1 199 ? -36.287 -14.437 19.918 1.00 49.46 183 ASN B CA 1
ATOM 6430 C C . ASN B 1 199 ? -35.402 -13.666 18.930 1.00 49.28 183 ASN B C 1
ATOM 6431 O O . ASN B 1 199 ? -35.507 -13.931 17.714 1.00 49.99 183 ASN B O 1
ATOM 6436 N N . PHE B 1 200 ? -34.565 -12.745 19.424 1.00 47.98 184 PHE B N 1
ATOM 6437 C CA . PHE B 1 200 ? -33.651 -11.936 18.576 1.00 48.92 184 PHE B CA 1
ATOM 6438 C C . PHE B 1 200 ? -32.655 -12.866 17.874 1.00 50.45 184 PHE B C 1
ATOM 6439 O O . PHE B 1 200 ? -32.391 -12.675 16.670 1.00 51.21 184 PHE B O 1
ATOM 6447 N N . ARG B 1 201 ? -32.133 -13.851 18.607 1.00 51.11 185 ARG B N 1
ATOM 6448 C CA . ARG B 1 201 ? -31.187 -14.872 18.079 1.00 53.18 185 ARG B CA 1
ATOM 6449 C C . ARG B 1 201 ? -31.875 -15.616 16.924 1.00 54.23 185 ARG B C 1
ATOM 6450 O O . ARG B 1 201 ? -31.249 -15.749 15.856 1.00 55.70 185 ARG B O 1
ATOM 6458 N N . ASP B 1 202 ? -33.125 -16.049 17.119 1.00 53.76 186 ASP B N 1
ATOM 6459 C CA . ASP B 1 202 ? -33.932 -16.782 16.103 1.00 55.29 186 ASP B CA 1
ATOM 6460 C C . ASP B 1 202 ? -34.110 -15.915 14.852 1.00 55.69 186 ASP B C 1
ATOM 6461 O O . ASP B 1 202 ? -33.945 -16.449 13.740 1.00 56.85 186 ASP B O 1
ATOM 6466 N N . LEU B 1 203 ? -34.442 -14.634 15.032 1.00 54.00 187 LEU B N 1
ATOM 6467 C CA . LEU B 1 203 ? -34.611 -13.653 13.925 1.00 54.70 187 LEU B CA 1
ATOM 6468 C C . LEU B 1 203 ? -33.279 -13.480 13.188 1.00 56.12 187 LEU B C 1
ATOM 6469 O O . LEU B 1 203 ? -33.290 -13.449 11.939 1.00 57.03 187 LEU B O 1
ATOM 6474 N N . ALA B 1 204 ? -32.167 -13.398 13.925 1.00 55.05 188 ALA B N 1
ATOM 6475 C CA . ALA B 1 204 ? -30.810 -13.275 13.339 1.00 57.01 188 ALA B CA 1
ATOM 6476 C C . ALA B 1 204 ? -30.513 -14.505 12.469 1.00 59.52 188 ALA B C 1
ATOM 6477 O O . ALA B 1 204 ? -30.048 -14.317 11.321 1.00 61.58 188 ALA B O 1
ATOM 6479 N N . LEU B 1 205 ? -30.768 -15.712 12.992 1.00 59.45 189 LEU B N 1
ATOM 6480 C CA . LEU B 1 205 ? -30.604 -16.991 12.244 1.00 61.98 189 LEU B CA 1
ATOM 6481 C C . LEU B 1 205 ? -31.474 -16.956 10.984 1.00 63.63 189 LEU B C 1
ATOM 6482 O O . LEU B 1 205 ? -30.944 -17.273 9.909 1.00 65.87 189 LEU B O 1
ATOM 6487 N N . ALA B 1 206 ? -32.752 -16.578 11.111 1.00 62.61 190 ALA B N 1
ATOM 6488 C CA . ALA B 1 206 ? -33.706 -16.498 9.975 1.00 64.95 190 ALA B CA 1
ATOM 6489 C C . ALA B 1 206 ? -33.126 -15.603 8.874 1.00 67.00 190 ALA B C 1
ATOM 6490 O O . ALA B 1 206 ? -33.132 -16.029 7.701 1.00 68.18 190 ALA B O 1
ATOM 6492 N N . HIS B 1 207 ? -32.633 -14.416 9.247 1.00 66.81 191 HIS B N 1
ATOM 6493 C CA . HIS B 1 207 ? -32.114 -13.390 8.304 1.00 69.77 191 HIS B CA 1
ATOM 6494 C C . HIS B 1 207 ? -30.964 -13.968 7.470 1.00 73.39 191 HIS B C 1
ATOM 6495 O O . HIS B 1 207 ? -31.035 -13.853 6.233 1.00 76.71 191 HIS B O 1
ATOM 6502 N N . HIS B 1 208 ? -29.952 -14.554 8.120 1.00 74.17 192 HIS B N 1
ATOM 6503 C CA . HIS B 1 208 ? -28.726 -15.087 7.463 1.00 78.33 192 HIS B CA 1
ATOM 6504 C C . HIS B 1 208 ? -29.085 -16.269 6.558 1.00 81.41 192 HIS B C 1
ATOM 6505 O O . HIS B 1 208 ? -28.487 -16.378 5.465 1.00 84.12 192 HIS B O 1
ATOM 6512 N N . ARG B 1 209 ? -30.029 -17.111 6.986 1.00 80.63 193 ARG B N 1
ATOM 6513 C CA . ARG B 1 209 ? -30.496 -18.276 6.187 1.00 84.25 193 ARG B CA 1
ATOM 6514 C C . ARG B 1 209 ? -31.162 -17.788 4.892 1.00 87.38 193 ARG B C 1
ATOM 6515 O O . ARG B 1 209 ? -31.100 -18.533 3.894 1.00 91.89 193 ARG B O 1
ATOM 6523 N N . ALA B 1 210 ? -31.742 -16.580 4.893 1.00 87.40 194 ALA B N 1
ATOM 6524 C CA . ALA B 1 210 ? -32.468 -15.975 3.747 1.00 88.87 194 ALA B CA 1
ATOM 6525 C C . ALA B 1 210 ? -31.526 -15.160 2.842 1.00 93.43 194 ALA B C 1
ATOM 6526 O O . ALA B 1 210 ? -31.995 -14.711 1.780 1.00 93.61 194 ALA B O 1
ATOM 6528 N N . ARG B 1 211 ? -30.262 -14.960 3.238 1.00 98.18 195 ARG B N 1
ATOM 6529 C CA . ARG B 1 211 ? -29.225 -14.285 2.405 1.00 103.08 195 ARG B CA 1
ATOM 6530 C C . ARG B 1 211 ? -28.597 -15.304 1.445 1.00 103.99 195 ARG B C 1
ATOM 6531 O O . ARG B 1 211 ? -28.377 -14.943 0.270 1.00 105.56 195 ARG B O 1
ATOM 6539 N N . ARG B 1 212 ? -28.317 -16.519 1.936 1.00 103.77 196 ARG B N 1
ATOM 6540 C CA . ARG B 1 212 ? -27.710 -17.645 1.171 1.00 104.45 196 ARG B CA 1
ATOM 6541 C C . ARG B 1 212 ? -28.467 -17.844 -0.149 1.00 103.27 196 ARG B C 1
ATOM 6542 O O . ARG B 1 212 ? -27.781 -18.075 -1.167 1.00 104.62 196 ARG B O 1
ATOM 6550 N N . ASP B 1 216 ? -27.032 -15.738 -8.331 1.00 103.90 200 ASP B N 1
ATOM 6551 C CA . ASP B 1 216 ? -26.532 -17.131 -8.496 1.00 102.60 200 ASP B CA 1
ATOM 6552 C C . ASP B 1 216 ? -27.602 -18.017 -9.151 1.00 99.43 200 ASP B C 1
ATOM 6553 O O . ASP B 1 216 ? -27.210 -18.934 -9.901 1.00 100.24 200 ASP B O 1
ATOM 6558 N N . SER B 1 217 ? -28.888 -17.757 -8.877 1.00 96.08 201 SER B N 1
ATOM 6559 C CA . SER B 1 217 ? -30.037 -18.658 -9.170 1.00 92.51 201 SER B CA 1
ATOM 6560 C C . SER B 1 217 ? -30.062 -19.053 -10.645 1.00 93.71 201 SER B C 1
ATOM 6561 O O . SER B 1 217 ? -30.105 -18.190 -11.520 1.00 96.28 201 SER B O 1
ATOM 6564 N N . PRO B 1 218 ? -30.055 -20.369 -10.965 1.00 92.08 202 PRO B N 1
ATOM 6565 C CA . PRO B 1 218 ? -30.143 -20.830 -12.352 1.00 93.50 202 PRO B CA 1
ATOM 6566 C C . PRO B 1 218 ? -31.565 -20.868 -12.940 1.00 91.94 202 PRO B C 1
ATOM 6567 O O . PRO B 1 218 ? -31.695 -21.284 -14.077 1.00 93.55 202 PRO B O 1
ATOM 6571 N N . TYR B 1 219 ? -32.583 -20.437 -12.182 1.00 89.43 203 TYR B N 1
ATOM 6572 C CA . TYR B 1 219 ? -34.013 -20.465 -12.597 1.00 87.91 203 TYR B CA 1
ATOM 6573 C C . TYR B 1 219 ? -34.695 -19.112 -12.359 1.00 88.62 203 TYR B C 1
ATOM 6574 O O . TYR B 1 219 ? -34.258 -18.354 -11.468 1.00 88.91 203 TYR B O 1
ATOM 6583 N N . GLU B 1 220 ? -35.744 -18.846 -13.148 1.00 89.07 204 GLU B N 1
ATOM 6584 C CA . GLU B 1 220 ? -36.798 -17.822 -12.901 1.00 88.75 204 GLU B CA 1
ATOM 6585 C C . GLU B 1 220 ? -38.040 -18.536 -12.353 1.00 84.81 204 GLU B C 1
ATOM 6586 O O . GLU B 1 220 ? -38.464 -19.524 -12.975 1.00 83.83 204 GLU B O 1
ATOM 6592 N N . LEU B 1 221 ? -38.598 -18.059 -11.238 1.00 82.57 205 LEU B N 1
ATOM 6593 C CA . LEU B 1 221 ? -39.868 -18.577 -10.662 1.00 79.39 205 LEU B CA 1
ATOM 6594 C C . LEU B 1 221 ? -41.018 -17.671 -11.113 1.00 79.85 205 LEU B C 1
ATOM 6595 O O . LEU B 1 221 ? -40.963 -16.461 -10.820 1.00 81.55 205 LEU B O 1
ATOM 6600 N N . HIS B 1 222 ? -42.001 -18.240 -11.818 1.00 78.91 206 HIS B N 1
ATOM 6601 C CA . HIS B 1 222 ? -43.227 -17.550 -12.304 1.00 79.50 206 HIS B CA 1
ATOM 6602 C C . HIS B 1 222 ? -44.429 -18.036 -11.488 1.00 76.55 206 HIS B C 1
ATOM 6603 O O . HIS B 1 222 ? -44.573 -19.264 -11.329 1.00 73.87 206 HIS B O 1
ATOM 6610 N N . VAL B 1 223 ? -45.255 -17.106 -11.002 1.00 76.87 207 VAL B N 1
ATOM 6611 C CA . VAL B 1 223 ? -46.437 -17.399 -10.139 1.00 75.16 207 VAL B CA 1
ATOM 6612 C C . VAL B 1 223 ? -47.681 -16.741 -10.747 1.00 76.55 207 VAL B C 1
ATOM 6613 O O . VAL B 1 223 ? -47.614 -15.543 -11.084 1.00 78.14 207 VAL B O 1
ATOM 6617 N N . ARG B 1 224 ? -48.769 -17.511 -10.858 1.00 75.98 208 ARG B N 1
ATOM 6618 C CA . ARG B 1 224 ? -50.122 -17.047 -11.267 1.00 77.83 208 ARG B CA 1
ATOM 6619 C C . ARG B 1 224 ? -51.139 -17.533 -10.229 1.00 75.41 208 ARG B C 1
ATOM 6620 O O . ARG B 1 224 ? -51.192 -18.754 -9.996 1.00 72.74 208 ARG B O 1
ATOM 6628 N N . ARG B 1 225 ? -51.902 -16.617 -9.624 1.00 75.90 209 ARG B N 1
ATOM 6629 C CA . ARG B 1 225 ? -53.074 -16.965 -8.777 1.00 74.95 209 ARG B CA 1
ATOM 6630 C C . ARG B 1 225 ? -54.313 -17.023 -9.676 1.00 76.31 209 ARG B C 1
ATOM 6631 O O . ARG B 1 225 ? -54.540 -16.058 -10.427 1.00 77.92 209 ARG B O 1
ATOM 6639 N N . VAL B 1 226 ? -55.057 -18.130 -9.612 1.00 75.33 210 VAL B N 1
ATOM 6640 C CA . VAL B 1 226 ? -56.383 -18.313 -10.272 1.00 77.03 210 VAL B CA 1
ATOM 6641 C C . VAL B 1 226 ? -57.429 -18.427 -9.160 1.00 76.68 210 VAL B C 1
ATOM 6642 O O . VAL B 1 226 ? -57.314 -19.368 -8.344 1.00 74.59 210 VAL B O 1
ATOM 6646 N N . ASP B 1 227 ? -58.404 -17.510 -9.126 1.00 79.01 211 ASP B N 1
ATOM 6647 C CA . ASP B 1 227 ? -59.411 -17.392 -8.035 1.00 79.52 211 ASP B CA 1
ATOM 6648 C C . ASP B 1 227 ? -60.576 -18.353 -8.301 1.00 80.12 211 ASP B C 1
ATOM 6649 O O . ASP B 1 227 ? -61.732 -17.906 -8.305 1.00 81.97 211 ASP B O 1
ATOM 6654 N N . VAL B 1 228 ? -60.253 -19.633 -8.494 1.00 79.13 212 VAL B N 1
ATOM 6655 C CA . VAL B 1 228 ? -61.202 -20.783 -8.534 1.00 79.73 212 VAL B CA 1
ATOM 6656 C C . VAL B 1 228 ? -60.575 -21.903 -7.705 1.00 76.86 212 VAL B C 1
ATOM 6657 O O . VAL B 1 228 ? -59.338 -21.895 -7.555 1.00 75.14 212 VAL B O 1
ATOM 6661 N N . LEU B 1 229 ? -61.393 -22.818 -7.183 1.00 77.16 213 LEU B N 1
ATOM 6662 C CA . LEU B 1 229 ? -60.921 -24.044 -6.485 1.00 75.37 213 LEU B CA 1
ATOM 6663 C C . LEU B 1 229 ? -61.756 -25.223 -6.971 1.00 76.65 213 LEU B C 1
ATOM 6664 O O . LEU B 1 229 ? -62.881 -25.420 -6.517 1.00 77.46 213 LEU B O 1
ATOM 6669 N N . PRO B 1 230 ? -61.244 -26.011 -7.943 1.00 76.82 214 PRO B N 1
ATOM 6670 C CA . PRO B 1 230 ? -61.912 -27.236 -8.370 1.00 77.95 214 PRO B CA 1
ATOM 6671 C C . PRO B 1 230 ? -61.704 -28.354 -7.339 1.00 76.52 214 PRO B C 1
ATOM 6672 O O . PRO B 1 230 ? -60.856 -28.205 -6.472 1.00 73.62 214 PRO B O 1
ATOM 6676 N N . ASP B 1 231 ? -62.484 -29.430 -7.457 1.00 78.41 215 ASP B N 1
ATOM 6677 C CA . ASP B 1 231 ? -62.296 -30.694 -6.697 1.00 77.99 215 ASP B CA 1
ATOM 6678 C C . ASP B 1 231 ? -60.889 -31.221 -6.998 1.00 75.70 215 ASP B C 1
ATOM 6679 O O . ASP B 1 231 ? -60.550 -31.321 -8.190 1.00 75.69 215 ASP B O 1
ATOM 6684 N N . ALA B 1 232 ? -60.100 -31.523 -5.960 1.00 73.95 216 ALA B N 1
ATOM 6685 C CA . ALA B 1 232 ? -58.677 -31.926 -6.062 1.00 72.60 216 ALA B CA 1
ATOM 6686 C C . ALA B 1 232 ? -58.555 -33.192 -6.917 1.00 73.80 216 ALA B C 1
ATOM 6687 O O . ALA B 1 232 ? -57.632 -33.254 -7.752 1.00 73.84 216 ALA B O 1
ATOM 6689 N N . GLU B 1 233 ? -59.455 -34.159 -6.713 1.00 75.66 217 GLU B N 1
ATOM 6690 C CA . GLU B 1 233 ? -59.459 -35.466 -7.426 1.00 77.56 217 GLU B CA 1
ATOM 6691 C C . GLU B 1 233 ? -59.724 -35.238 -8.922 1.00 79.65 217 GLU B C 1
ATOM 6692 O O . GLU B 1 233 ? -59.243 -36.049 -9.735 1.00 80.80 217 GLU B O 1
ATOM 6698 N N . GLU B 1 234 ? -60.454 -34.176 -9.272 1.00 80.64 218 GLU B N 1
ATOM 6699 C CA . GLU B 1 234 ? -60.747 -33.804 -10.683 1.00 83.05 218 GLU B CA 1
ATOM 6700 C C . GLU B 1 234 ? -59.526 -33.121 -11.310 1.00 81.40 218 GLU B C 1
ATOM 6701 O O . GLU B 1 234 ? -59.336 -33.294 -12.528 1.00 82.02 218 GLU B O 1
ATOM 6707 N N . VAL B 1 235 ? -58.727 -32.391 -10.518 1.00 78.90 219 VAL B N 1
ATOM 6708 C CA . VAL B 1 235 ? -57.437 -31.780 -10.969 1.00 77.62 219 VAL B CA 1
ATOM 6709 C C . VAL B 1 235 ? -56.464 -32.911 -11.317 1.00 76.96 219 VAL B C 1
ATOM 6710 O O . VAL B 1 235 ? -55.809 -32.817 -12.372 1.00 77.22 219 VAL B O 1
ATOM 6714 N N . ARG B 1 236 ? -56.372 -33.929 -10.454 1.00 76.16 220 ARG B N 1
ATOM 6715 C CA . ARG B 1 236 ? -55.594 -35.169 -10.718 1.00 76.12 220 ARG B CA 1
ATOM 6716 C C . ARG B 1 236 ? -56.057 -35.770 -12.053 1.00 79.32 220 ARG B C 1
ATOM 6717 O O . ARG B 1 236 ? -55.205 -35.934 -12.945 1.00 79.66 220 ARG B O 1
ATOM 6725 N N . ARG B 1 237 ? -57.352 -36.080 -12.183 1.00 81.72 221 ARG B N 1
ATOM 6726 C CA . ARG B 1 237 ? -57.935 -36.740 -13.386 1.00 85.77 221 ARG B CA 1
ATOM 6727 C C . ARG B 1 237 ? -57.771 -35.834 -14.614 1.00 87.45 221 ARG B C 1
ATOM 6728 O O . ARG B 1 237 ? -57.476 -36.370 -15.698 1.00 89.64 221 ARG B O 1
ATOM 6736 N N . GLY B 1 238 ? -57.935 -34.518 -14.437 1.00 87.10 222 GLY B N 1
ATOM 6737 C CA . GLY B 1 238 ? -58.076 -33.537 -15.531 1.00 89.59 222 GLY B CA 1
ATOM 6738 C C . GLY B 1 238 ? -56.745 -32.992 -16.023 1.00 89.22 222 GLY B C 1
ATOM 6739 O O . GLY B 1 238 ? -56.565 -32.934 -17.254 1.00 91.57 222 GLY B O 1
ATOM 6740 N N . CYS B 1 239 ? -55.852 -32.601 -15.106 1.00 86.80 223 CYS B N 1
ATOM 6741 C CA . CYS B 1 239 ? -54.622 -31.807 -15.390 1.00 86.41 223 CYS B CA 1
ATOM 6742 C C . CYS B 1 239 ? -53.363 -32.686 -15.424 1.00 85.62 223 CYS B C 1
ATOM 6743 O O . CYS B 1 239 ? -52.353 -32.218 -15.986 1.00 86.60 223 CYS B O 1
ATOM 6746 N N . LEU B 1 240 ? -53.401 -33.886 -14.831 1.00 83.84 224 LEU B N 1
ATOM 6747 C CA . LEU B 1 240 ? -52.241 -34.817 -14.752 1.00 82.51 224 LEU B CA 1
ATOM 6748 C C . LEU B 1 240 ? -52.473 -36.013 -15.673 1.00 85.03 224 LEU B C 1
ATOM 6749 O O . LEU B 1 240 ? -53.606 -36.461 -15.840 1.00 86.52 224 LEU B O 1
ATOM 6754 N N . PRO B 1 241 ? -51.407 -36.557 -16.306 1.00 86.28 225 PRO B N 1
ATOM 6755 C CA . PRO B 1 241 ? -51.541 -37.695 -17.216 1.00 89.45 225 PRO B CA 1
ATOM 6756 C C . PRO B 1 241 ? -51.727 -39.024 -16.468 1.00 89.57 225 PRO B C 1
ATOM 6757 O O . PRO B 1 241 ? -51.185 -39.171 -15.380 1.00 86.69 225 PRO B O 1
ATOM 6761 N N . GLY B 1 242 ? -52.471 -39.954 -17.076 1.00 93.05 226 GLY B N 1
ATOM 6762 C CA . GLY B 1 242 ? -52.832 -41.260 -16.489 1.00 93.79 226 GLY B CA 1
ATOM 6763 C C . GLY B 1 242 ? -51.625 -42.168 -16.307 1.00 93.85 226 GLY B C 1
ATOM 6764 O O . GLY B 1 242 ? -51.475 -42.726 -15.201 1.00 91.51 226 GLY B O 1
ATOM 6765 N N . GLU B 1 243 ? -50.793 -42.305 -17.347 1.00 96.40 227 GLU B N 1
ATOM 6766 C CA . GLU B 1 243 ? -49.704 -43.320 -17.431 1.00 97.85 227 GLU B CA 1
ATOM 6767 C C . GLU B 1 243 ? -48.379 -42.740 -16.906 1.00 95.28 227 GLU B C 1
ATOM 6768 O O . GLU B 1 243 ? -47.547 -43.540 -16.430 1.00 94.77 227 GLU B O 1
ATOM 6774 N N . GLY B 1 244 ? -48.200 -41.414 -16.953 1.00 93.19 228 GLY B N 1
ATOM 6775 C CA . GLY B 1 244 ? -46.934 -40.727 -16.621 1.00 90.33 228 GLY B CA 1
ATOM 6776 C C . GLY B 1 244 ? -46.604 -40.771 -15.136 1.00 86.35 228 GLY B C 1
ATOM 6777 O O . GLY B 1 244 ? -47.399 -41.341 -14.362 1.00 85.64 228 GLY B O 1
ATOM 6778 N N . THR B 1 245 ? -45.467 -40.182 -14.749 1.00 83.03 229 THR B N 1
ATOM 6779 C CA . THR B 1 245 ? -44.976 -40.126 -13.346 1.00 79.95 229 THR B CA 1
ATOM 6780 C C . THR B 1 245 ? -45.430 -38.797 -12.726 1.00 75.18 229 THR B C 1
ATOM 6781 O O . THR B 1 245 ? -45.025 -37.729 -13.236 1.00 75.23 229 THR B O 1
ATOM 6785 N N . THR B 1 246 ? -46.272 -38.871 -11.691 1.00 70.66 230 THR B N 1
ATOM 6786 C CA . THR B 1 246 ? -47.019 -37.719 -11.118 1.00 68.21 230 THR B CA 1
ATOM 6787 C C . THR B 1 246 ? -46.950 -37.740 -9.589 1.00 64.58 230 THR B C 1
ATOM 6788 O O . THR B 1 246 ? -46.585 -38.790 -9.016 1.00 64.12 230 THR B O 1
ATOM 6792 N N . PHE B 1 247 ? -47.286 -36.610 -8.963 1.00 62.56 231 PHE B N 1
ATOM 6793 C CA . PHE B 1 247 ? -47.472 -36.482 -7.495 1.00 59.82 231 PHE B CA 1
ATOM 6794 C C . PHE B 1 247 ? -48.799 -35.768 -7.216 1.00 59.30 231 PHE B C 1
ATOM 6795 O O . PHE B 1 247 ? -49.217 -34.890 -7.998 1.00 59.77 231 PHE B O 1
ATOM 6803 N N . TRP B 1 248 ? -49.452 -36.185 -6.133 1.00 57.93 232 TRP B N 1
ATOM 6804 C CA . TRP B 1 248 ? -50.624 -35.519 -5.514 1.00 57.24 232 TRP B CA 1
ATOM 6805 C C . TRP B 1 248 ? -50.398 -35.517 -4.001 1.00 55.77 232 TRP B C 1
ATOM 6806 O O . TRP B 1 248 ? -50.573 -36.581 -3.369 1.00 55.60 232 TRP B O 1
ATOM 6817 N N . LEU B 1 249 ? -49.928 -34.389 -3.469 1.00 54.89 233 LEU B N 1
ATOM 6818 C CA . LEU B 1 249 ? -49.864 -34.140 -2.009 1.00 54.32 233 LEU B CA 1
ATOM 6819 C C . LEU B 1 249 ? -51.253 -33.645 -1.601 1.00 54.67 233 LEU B C 1
ATOM 6820 O O . LEU B 1 249 ? -51.628 -32.532 -2.006 1.00 55.66 233 LEU B O 1
ATOM 6825 N N . ASP B 1 250 ? -51.996 -34.493 -0.891 1.00 54.21 234 ASP B N 1
ATOM 6826 C CA . ASP B 1 250 ? -53.470 -34.431 -0.737 1.00 55.24 234 ASP B CA 1
ATOM 6827 C C . ASP B 1 250 ? -53.811 -34.150 0.733 1.00 55.64 234 ASP B C 1
ATOM 6828 O O . ASP B 1 250 ? -53.780 -35.093 1.548 1.00 55.20 234 ASP B O 1
ATOM 6833 N N . SER B 1 251 ? -54.105 -32.890 1.062 1.00 56.22 235 SER B N 1
ATOM 6834 C CA . SER B 1 251 ? -54.778 -32.503 2.328 1.00 57.45 235 SER B CA 1
ATOM 6835 C C . SER B 1 251 ? -56.249 -32.913 2.212 1.00 58.63 235 SER B C 1
ATOM 6836 O O . SER B 1 251 ? -57.091 -32.028 2.006 1.00 59.76 235 SER B O 1
ATOM 6839 N N . SER B 1 252 ? -56.524 -34.219 2.291 1.00 58.98 236 SER B N 1
ATOM 6840 C CA . SER B 1 252 ? -57.887 -34.805 2.210 1.00 61.23 236 SER B CA 1
ATOM 6841 C C . SER B 1 252 ? -58.678 -34.388 3.453 1.00 63.03 236 SER B C 1
ATOM 6842 O O . SER B 1 252 ? -59.910 -34.294 3.360 1.00 63.81 236 SER B O 1
ATOM 6845 N N . SER B 1 253 ? -57.979 -34.166 4.572 1.00 63.17 237 SER B N 1
ATOM 6846 C CA . SER B 1 253 ? -58.480 -33.426 5.758 1.00 65.63 237 SER B CA 1
ATOM 6847 C C . SER B 1 253 ? -57.917 -32.001 5.722 1.00 66.36 237 SER B C 1
ATOM 6848 O O . SER B 1 253 ? -56.679 -31.861 5.624 1.00 64.63 237 SER B O 1
ATOM 6851 N N . VAL B 1 254 ? -58.802 -31.000 5.771 1.00 69.54 238 VAL B N 1
ATOM 6852 C CA . VAL B 1 254 ? -58.471 -29.544 5.835 1.00 71.06 238 VAL B CA 1
ATOM 6853 C C . VAL B 1 254 ? -58.967 -28.998 7.180 1.00 73.99 238 VAL B C 1
ATOM 6854 O O . VAL B 1 254 ? -60.195 -28.949 7.377 1.00 75.82 238 VAL B O 1
ATOM 6858 N N . LEU B 1 255 ? -58.041 -28.625 8.068 1.00 75.03 239 LEU B N 1
ATOM 6859 C CA . LEU B 1 255 ? -58.328 -28.005 9.390 1.00 78.21 239 LEU B CA 1
ATOM 6860 C C . LEU B 1 255 ? -57.390 -26.808 9.582 1.00 78.34 239 LEU B C 1
ATOM 6861 O O . LEU B 1 255 ? -56.175 -26.965 9.333 1.00 75.67 239 LEU B O 1
ATOM 6866 N N . GLU B 1 256 ? -57.938 -25.667 10.010 1.00 80.76 240 GLU B N 1
ATOM 6867 C CA . GLU B 1 256 ? -57.189 -24.398 10.213 1.00 81.81 240 GLU B CA 1
ATOM 6868 C C . GLU B 1 256 ? -55.964 -24.667 11.099 1.00 80.78 240 GLU B C 1
ATOM 6869 O O . GLU B 1 256 ? -56.133 -25.257 12.185 1.00 81.64 240 GLU B O 1
ATOM 6875 N N . GLY B 1 257 ? -54.773 -24.288 10.621 1.00 79.10 241 GLY B N 1
ATOM 6876 C CA . GLY B 1 257 ? -53.501 -24.361 11.368 1.00 78.10 241 GLY B CA 1
ATOM 6877 C C . GLY B 1 257 ? -52.901 -25.760 11.400 1.00 75.85 241 GLY B C 1
ATOM 6878 O O . GLY B 1 257 ? -51.901 -25.935 12.122 1.00 76.63 241 GLY B O 1
ATOM 6879 N N . ALA B 1 258 ? -53.471 -26.716 10.653 1.00 73.58 242 ALA B N 1
ATOM 6880 C CA . ALA B 1 258 ? -53.070 -28.147 10.629 1.00 70.87 242 ALA B CA 1
ATOM 6881 C C . ALA B 1 258 ? -52.775 -28.599 9.193 1.00 67.35 242 ALA B C 1
ATOM 6882 O O . ALA B 1 258 ? -51.756 -29.280 8.980 1.00 65.81 242 ALA B O 1
ATOM 6884 N N . SER B 1 259 ? -53.665 -28.268 8.256 1.00 66.04 243 SER B N 1
ATOM 6885 C CA . SER B 1 259 ? -53.537 -28.556 6.803 1.00 63.24 243 SER B CA 1
ATOM 6886 C C . SER B 1 259 ? -54.400 -27.561 6.025 1.00 63.37 243 SER B C 1
ATOM 6887 O O . SER B 1 259 ? -55.487 -27.212 6.533 1.00 65.46 243 SER B O 1
ATOM 6890 N N . ARG B 1 260 ? -53.936 -27.128 4.848 1.00 61.21 244 ARG B N 1
ATOM 6891 C CA . ARG B 1 260 ? -54.553 -26.013 4.074 1.00 61.47 244 ARG B CA 1
ATOM 6892 C C . ARG B 1 260 ? -54.324 -26.173 2.562 1.00 60.14 244 ARG B C 1
ATOM 6893 O O . ARG B 1 260 ? -55.169 -25.661 1.794 1.00 60.37 244 ARG B O 1
ATOM 6901 N N . PHE B 1 261 ? -53.233 -26.820 2.132 1.00 57.59 245 PHE B N 1
ATOM 6902 C CA . PHE B 1 261 ? -52.782 -26.823 0.715 1.00 57.38 245 PHE B CA 1
ATOM 6903 C C . PHE B 1 261 ? -52.677 -28.251 0.177 1.00 56.78 245 PHE B C 1
ATOM 6904 O O . PHE B 1 261 ? -52.348 -29.178 0.930 1.00 56.90 245 PHE B O 1
ATOM 6912 N N . SER B 1 262 ? -52.967 -28.416 -1.112 1.00 57.75 246 SER B N 1
ATOM 6913 C CA . SER B 1 262 ? -52.617 -29.620 -1.906 1.00 57.27 246 SER B CA 1
ATOM 6914 C C . SER B 1 262 ? -51.706 -29.198 -3.062 1.00 57.40 246 SER B C 1
ATOM 6915 O O . SER B 1 262 ? -51.802 -28.036 -3.488 1.00 58.69 246 SER B O 1
ATOM 6918 N N . PHE B 1 263 ? -50.839 -30.103 -3.523 1.00 56.90 247 PHE B N 1
ATOM 6919 C CA . PHE B 1 263 ? -49.872 -29.873 -4.627 1.00 56.88 247 PHE B CA 1
ATOM 6920 C C . PHE B 1 263 ? -49.944 -31.046 -5.608 1.00 57.71 247 PHE B C 1
ATOM 6921 O O . PHE B 1 263 ? -49.868 -32.204 -5.163 1.00 58.15 247 PHE B O 1
ATOM 6929 N N . LEU B 1 264 ? -50.100 -30.750 -6.900 1.00 58.75 248 LEU B N 1
ATOM 6930 C CA . LEU B 1 264 ? -50.152 -31.760 -7.989 1.00 59.67 248 LEU B CA 1
ATOM 6931 C C . LEU B 1 264 ? -49.195 -31.333 -9.105 1.00 60.78 248 LEU B C 1
ATOM 6932 O O . LEU B 1 264 ? -49.073 -30.118 -9.350 1.00 62.20 248 LEU B O 1
ATOM 6937 N N . GLY B 1 265 ? -48.545 -32.302 -9.749 1.00 61.52 249 GLY B N 1
ATOM 6938 C CA . GLY B 1 265 ? -47.623 -32.065 -10.874 1.00 63.11 249 GLY B CA 1
ATOM 6939 C C . GLY B 1 265 ? -47.265 -33.361 -11.574 1.00 64.74 249 GLY B C 1
ATOM 6940 O O . GLY B 1 265 ? -47.628 -34.432 -11.049 1.00 63.54 249 GLY B O 1
ATOM 6941 N N . ASP B 1 266 ? -46.594 -33.252 -12.725 1.00 67.20 250 ASP B N 1
ATOM 6942 C CA . ASP B 1 266 ? -46.159 -34.385 -13.585 1.00 69.55 250 ASP B CA 1
ATOM 6943 C C . ASP B 1 266 ? -44.723 -34.116 -14.046 1.00 70.61 250 ASP B C 1
ATOM 6944 O O . ASP B 1 266 ? -44.187 -33.057 -13.697 1.00 69.94 250 ASP B O 1
ATOM 6949 N N . ASP B 1 267 ? -44.146 -35.028 -14.833 1.00 73.30 251 ASP B N 1
ATOM 6950 C CA . ASP B 1 267 ? -42.737 -34.964 -15.310 1.00 74.85 251 ASP B CA 1
ATOM 6951 C C . ASP B 1 267 ? -42.668 -34.433 -16.754 1.00 77.27 251 ASP B C 1
ATOM 6952 O O . ASP B 1 267 ? -41.614 -34.617 -17.386 1.00 79.17 251 ASP B O 1
ATOM 6957 N N . ARG B 1 268 ? -43.723 -33.779 -17.253 1.00 77.20 252 ARG B N 1
ATOM 6958 C CA . ARG B 1 268 ? -43.857 -33.411 -18.691 1.00 80.32 252 ARG B CA 1
ATOM 6959 C C . ARG B 1 268 ? -43.147 -32.082 -18.991 1.00 80.73 252 ARG B C 1
ATOM 6960 O O . ARG B 1 268 ? -42.914 -31.814 -20.176 1.00 84.05 252 ARG B O 1
ATOM 6968 N N . GLY B 1 269 ? -42.824 -31.276 -17.977 1.00 77.90 253 GLY B N 1
ATOM 6969 C CA . GLY B 1 269 ? -42.117 -29.990 -18.147 1.00 78.82 253 GLY B CA 1
ATOM 6970 C C . GLY B 1 269 ? -40.723 -30.177 -18.747 1.00 80.99 253 GLY B C 1
ATOM 6971 O O . GLY B 1 269 ? -40.158 -31.269 -18.678 1.00 81.00 253 GLY B O 1
ATOM 6972 N N . PRO B 1 270 ? -40.127 -29.121 -19.352 1.00 82.95 254 PRO B N 1
ATOM 6973 C CA . PRO B 1 270 ? -38.802 -29.224 -19.968 1.00 85.70 254 PRO B CA 1
ATOM 6974 C C . PRO B 1 270 ? -37.624 -29.293 -18.980 1.00 84.64 254 PRO B C 1
ATOM 6975 O O . PRO B 1 270 ? -36.590 -29.809 -19.363 1.00 86.21 254 PRO B O 1
ATOM 6979 N N . LEU B 1 271 ? -37.793 -28.777 -17.756 1.00 81.79 255 LEU B N 1
ATOM 6980 C CA . LEU B 1 271 ? -36.733 -28.753 -16.709 1.00 81.13 255 LEU B CA 1
ATOM 6981 C C . LEU B 1 271 ? -37.009 -29.821 -15.641 1.00 78.49 255 LEU B C 1
ATOM 6982 O O . LEU B 1 271 ? -36.239 -29.873 -14.661 1.00 77.32 255 LEU B O 1
ATOM 6987 N N . ALA B 1 272 ? -38.044 -30.648 -15.824 1.00 78.09 256 ALA B N 1
ATOM 6988 C CA . ALA B 1 272 ? -38.444 -31.715 -14.876 1.00 75.92 256 ALA B CA 1
ATOM 6989 C C . ALA B 1 272 ? -37.411 -32.845 -14.907 1.00 77.08 256 ALA B C 1
ATOM 6990 O O . ALA B 1 272 ? -36.842 -33.102 -15.982 1.00 80.41 256 ALA B O 1
ATOM 6992 N N . GLU B 1 273 ? -37.182 -33.487 -13.760 1.00 75.48 257 GLU B N 1
ATOM 6993 C CA . GLU B 1 273 ? -36.290 -34.668 -13.622 1.00 76.48 257 GLU B CA 1
ATOM 6994 C C . GLU B 1 273 ? -36.963 -35.684 -12.701 1.00 74.27 257 GLU B C 1
ATOM 6995 O O . GLU B 1 273 ? -37.614 -35.246 -11.743 1.00 73.45 257 GLU B O 1
ATOM 7001 N N . TYR B 1 274 ? -36.808 -36.978 -12.990 1.00 75.77 258 TYR B N 1
ATOM 7002 C CA . TYR B 1 274 ? -37.118 -38.084 -12.049 1.00 74.57 258 TYR B CA 1
ATOM 7003 C C . TYR B 1 274 ? -35.797 -38.659 -11.527 1.00 75.60 258 TYR B C 1
ATOM 7004 O O . TYR B 1 274 ? -34.806 -38.761 -12.273 1.00 77.64 258 TYR B O 1
ATOM 7013 N N . LEU B 1 275 ? -35.807 -39.025 -10.249 1.00 74.47 259 LEU B N 1
ATOM 7014 C CA . LEU B 1 275 ? -34.600 -39.175 -9.403 1.00 74.70 259 LEU B CA 1
ATOM 7015 C C . LEU B 1 275 ? -34.817 -40.372 -8.474 1.00 72.91 259 LEU B C 1
ATOM 7016 O O . LEU B 1 275 ? -35.822 -40.351 -7.740 1.00 69.66 259 LEU B O 1
ATOM 7021 N N . THR B 1 276 ? -33.938 -41.380 -8.534 1.00 73.87 260 THR B N 1
ATOM 7022 C CA . THR B 1 276 ? -33.970 -42.576 -7.646 1.00 72.84 260 THR B CA 1
ATOM 7023 C C . THR B 1 276 ? -32.575 -42.856 -7.081 1.00 73.94 260 THR B C 1
ATOM 7024 O O . THR B 1 276 ? -31.577 -42.443 -7.708 1.00 75.94 260 THR B O 1
ATOM 7028 N N . TYR B 1 277 ? -32.532 -43.544 -5.938 1.00 72.74 261 TYR B N 1
ATOM 7029 C CA . TYR B 1 277 ? -31.299 -43.937 -5.210 1.00 73.66 261 TYR B CA 1
ATOM 7030 C C . TYR B 1 277 ? -31.377 -45.420 -4.833 1.00 74.43 261 TYR B C 1
ATOM 7031 O O . TYR B 1 277 ? -32.490 -45.910 -4.535 1.00 72.81 261 TYR B O 1
ATOM 7040 N N . ARG B 1 278 ? -30.229 -46.105 -4.869 1.00 76.81 262 ARG B N 1
ATOM 7041 C CA . ARG B 1 278 ? -30.026 -47.469 -4.313 1.00 78.53 262 ARG B CA 1
ATOM 7042 C C . ARG B 1 278 ? -28.897 -47.409 -3.282 1.00 78.07 262 ARG B C 1
ATOM 7043 O O . ARG B 1 278 ? -27.782 -46.994 -3.659 1.00 78.86 262 ARG B O 1
ATOM 7051 N N . VAL B 1 279 ? -29.182 -47.817 -2.043 1.00 76.19 263 VAL B N 1
ATOM 7052 C CA . VAL B 1 279 ? -28.192 -47.904 -0.928 1.00 76.55 263 VAL B CA 1
ATOM 7053 C C . VAL B 1 279 ? -27.070 -48.870 -1.336 1.00 79.74 263 VAL B C 1
ATOM 7054 O O . VAL B 1 279 ? -25.892 -48.489 -1.210 1.00 81.89 263 VAL B O 1
ATOM 7058 N N . ALA B 1 280 ? -27.427 -50.060 -1.830 1.00 81.06 264 ALA B N 1
ATOM 7059 C CA . ALA B 1 280 ? -26.497 -51.148 -2.224 1.00 84.54 264 ALA B CA 1
ATOM 7060 C C . ALA B 1 280 ? -25.448 -50.635 -3.222 1.00 87.25 264 ALA B C 1
ATOM 7061 O O . ALA B 1 280 ? -24.250 -50.899 -3.003 1.00 89.08 264 ALA B O 1
ATOM 7063 N N . ASP B 1 281 ? -25.885 -49.937 -4.277 1.00 87.57 265 ASP B N 1
ATOM 7064 C CA . ASP B 1 281 ? -25.006 -49.388 -5.347 1.00 90.58 265 ASP B CA 1
ATOM 7065 C C . ASP B 1 281 ? -24.386 -48.072 -4.865 1.00 89.08 265 ASP B C 1
ATOM 7066 O O . ASP B 1 281 ? -23.266 -47.749 -5.304 1.00 91.26 265 ASP B O 1
ATOM 7071 N N . GLY B 1 282 ? -25.106 -47.339 -4.009 1.00 84.90 266 GLY B N 1
ATOM 7072 C CA . GLY B 1 282 ? -24.761 -45.970 -3.582 1.00 83.76 266 GLY B CA 1
ATOM 7073 C C . GLY B 1 282 ? -24.873 -44.989 -4.737 1.00 83.75 266 GLY B C 1
ATOM 7074 O O . GLY B 1 282 ? -24.117 -43.999 -4.748 1.00 84.50 266 GLY B O 1
ATOM 7075 N N . VAL B 1 283 ? -25.798 -45.251 -5.668 1.00 83.08 267 VAL B N 1
ATOM 7076 C CA . VAL B 1 283 ? -25.868 -44.592 -7.005 1.00 84.48 267 VAL B CA 1
ATOM 7077 C C . VAL B 1 283 ? -27.143 -43.749 -7.083 1.00 81.56 267 VAL B C 1
ATOM 7078 O O . VAL B 1 283 ? -28.228 -44.287 -6.790 1.00 79.60 267 VAL B O 1
ATOM 7082 N N . VAL B 1 284 ? -26.998 -42.483 -7.483 1.00 81.58 268 VAL B N 1
ATOM 7083 C CA . VAL B 1 284 ? -28.120 -41.549 -7.794 1.00 79.81 268 VAL B CA 1
ATOM 7084 C C . VAL B 1 284 ? -28.388 -41.645 -9.300 1.00 81.81 268 VAL B C 1
ATOM 7085 O O . VAL B 1 284 ? -27.428 -41.442 -10.074 1.00 84.14 268 VAL B O 1
ATOM 7089 N N . SER B 1 285 ? -29.627 -41.965 -9.693 1.00 80.53 269 SER B N 1
ATOM 7090 C CA . SER B 1 285 ? -30.077 -42.067 -11.108 1.00 82.76 269 SER B CA 1
ATOM 7091 C C . SER B 1 285 ? -31.022 -40.905 -11.427 1.00 81.89 269 SER B C 1
ATOM 7092 O O . SER B 1 285 ? -32.102 -40.840 -10.803 1.00 78.95 269 SER B O 1
ATOM 7095 N N . VAL B 1 286 ? -30.625 -40.028 -12.356 1.00 84.48 270 VAL B N 1
ATOM 7096 C CA . VAL B 1 286 ? -31.382 -38.800 -12.750 1.00 84.36 270 VAL B CA 1
ATOM 7097 C C . VAL B 1 286 ? -31.856 -38.957 -14.201 1.00 87.79 270 VAL B C 1
ATOM 7098 O O . VAL B 1 286 ? -30.994 -38.956 -15.107 1.00 90.46 270 VAL B O 1
ATOM 7102 N N . ARG B 1 287 ? -33.175 -39.083 -14.396 1.00 87.57 271 ARG B N 1
ATOM 7103 C CA . ARG B 1 287 ? -33.850 -39.128 -15.722 1.00 91.15 271 ARG B CA 1
ATOM 7104 C C . ARG B 1 287 ? -34.386 -37.727 -16.040 1.00 91.14 271 ARG B C 1
ATOM 7105 O O . ARG B 1 287 ? -35.335 -37.290 -15.357 1.00 87.90 271 ARG B O 1
ATOM 7113 N N . GLY B 1 288 ? -33.787 -37.053 -17.028 1.00 94.87 272 GLY B N 1
ATOM 7114 C CA . GLY B 1 288 ? -34.141 -35.680 -17.440 1.00 95.74 272 GLY B CA 1
ATOM 7115 C C . GLY B 1 288 ? -35.264 -35.668 -18.463 1.00 97.65 272 GLY B C 1
ATOM 7116 O O . GLY B 1 288 ? -35.731 -36.762 -18.844 1.00 97.86 272 GLY B O 1
ATOM 7117 N N . SER B 1 289 ? -35.683 -34.469 -18.883 1.00 99.22 273 SER B N 1
ATOM 7118 C CA . SER B 1 289 ? -36.705 -34.224 -19.936 1.00 101.70 273 SER B CA 1
ATOM 7119 C C . SER B 1 289 ? -36.281 -34.898 -21.247 1.00 106.80 273 SER B C 1
ATOM 7120 O O . SER B 1 289 ? -37.173 -35.364 -21.984 1.00 108.60 273 SER B O 1
ATOM 7123 N N . ASP B 1 290 ? -34.970 -34.925 -21.519 1.00 110.09 274 ASP B N 1
ATOM 7124 C CA . ASP B 1 290 ? -34.334 -35.637 -22.661 1.00 115.25 274 ASP B CA 1
ATOM 7125 C C . ASP B 1 290 ? -34.881 -37.065 -22.763 1.00 114.92 274 ASP B C 1
ATOM 7126 O O . ASP B 1 290 ? -35.185 -37.501 -23.891 1.00 117.88 274 ASP B O 1
ATOM 7131 N N . GLY B 1 291 ? -34.972 -37.762 -21.625 1.00 110.69 275 GLY B N 1
ATOM 7132 C CA . GLY B 1 291 ? -35.268 -39.206 -21.547 1.00 110.49 275 GLY B CA 1
ATOM 7133 C C . GLY B 1 291 ? -34.030 -40.007 -21.171 1.00 110.99 275 GLY B C 1
ATOM 7134 O O . GLY B 1 291 ? -34.190 -41.165 -20.742 1.00 110.36 275 GLY B O 1
ATOM 7135 N N . THR B 1 292 ? -32.839 -39.416 -21.329 1.00 112.26 276 THR B N 1
ATOM 7136 C CA . THR B 1 292 ? -31.536 -39.999 -20.905 1.00 112.90 276 THR B CA 1
ATOM 7137 C C . THR B 1 292 ? -31.478 -40.015 -19.375 1.00 108.40 276 THR B C 1
ATOM 7138 O O . THR B 1 292 ? -32.149 -39.164 -18.753 1.00 104.75 276 THR B O 1
ATOM 7142 N N . THR B 1 293 ? -30.707 -40.945 -18.805 1.00 108.35 277 THR B N 1
ATOM 7143 C CA . THR B 1 293 ? -30.508 -41.108 -17.341 1.00 105.23 277 THR B CA 1
ATOM 7144 C C . THR B 1 293 ? -29.017 -40.953 -17.015 1.00 106.62 277 THR B C 1
ATOM 7145 O O . THR B 1 293 ? -28.212 -41.698 -17.600 1.00 110.54 277 THR B O 1
ATOM 7149 N N . THR B 1 294 ? -28.677 -40.007 -16.134 1.00 104.23 278 THR B N 1
ATOM 7150 C CA . THR B 1 294 ? -27.319 -39.816 -15.557 1.00 105.08 278 THR B CA 1
ATOM 7151 C C . THR B 1 294 ? -27.214 -40.646 -14.274 1.00 102.08 278 THR B C 1
ATOM 7152 O O . THR B 1 294 ? -28.234 -40.742 -13.562 1.00 98.14 278 THR B O 1
ATOM 7156 N N . ARG B 1 295 ? -26.032 -41.203 -13.994 1.00 103.05 279 ARG B N 1
ATOM 7157 C CA . ARG B 1 295 ? -25.741 -41.993 -12.767 1.00 101.33 279 ARG B CA 1
ATOM 7158 C C . ARG B 1 295 ? -24.525 -41.386 -12.055 1.00 102.07 279 ARG B C 1
ATOM 7159 O O . ARG B 1 295 ? -23.530 -41.083 -12.740 1.00 105.21 279 ARG B O 1
ATOM 7167 N N . THR B 1 296 ? -24.620 -41.217 -10.730 1.00 99.43 280 THR B N 1
ATOM 7168 C CA . THR B 1 296 ? -23.591 -40.588 -9.855 1.00 100.13 280 THR B CA 1
ATOM 7169 C C . THR B 1 296 ? -23.466 -41.386 -8.551 1.00 98.03 280 THR B C 1
ATOM 7170 O O . THR B 1 296 ? -24.514 -41.623 -7.917 1.00 94.34 280 THR B O 1
ATOM 7174 N N . ARG B 1 297 ? -22.242 -41.772 -8.167 1.00 100.04 281 ARG B N 1
ATOM 7175 C CA . ARG B 1 297 ? -21.941 -42.397 -6.849 1.00 98.52 281 ARG B CA 1
ATOM 7176 C C . ARG B 1 297 ? -21.689 -41.287 -5.825 1.00 96.62 281 ARG B C 1
ATOM 7177 O O . ARG B 1 297 ? -20.641 -40.618 -5.913 1.00 98.51 281 ARG B O 1
ATOM 7185 N N . ARG B 1 298 ? -22.620 -41.117 -4.885 1.00 92.40 282 ARG B N 1
ATOM 7186 C CA . ARG B 1 298 ? -22.614 -40.029 -3.876 1.00 90.52 282 ARG B CA 1
ATOM 7187 C C . ARG B 1 298 ? -23.664 -40.360 -2.818 1.00 85.89 282 ARG B C 1
ATOM 7188 O O . ARG B 1 298 ? -24.773 -40.766 -3.165 1.00 84.19 282 ARG B O 1
ATOM 7196 N N . PRO B 1 299 ? -23.357 -40.239 -1.504 1.00 83.79 283 PRO B N 1
ATOM 7197 C CA . PRO B 1 299 ? -24.384 -40.381 -0.470 1.00 79.91 283 PRO B CA 1
ATOM 7198 C C . PRO B 1 299 ? -25.585 -39.488 -0.817 1.00 76.95 283 PRO B C 1
ATOM 7199 O O . PRO B 1 299 ? -25.369 -38.360 -1.219 1.00 77.44 283 PRO B O 1
ATOM 7203 N N . PHE B 1 300 ? -26.805 -40.015 -0.694 1.00 73.99 284 PHE B N 1
ATOM 7204 C CA . PHE B 1 300 ? -28.034 -39.362 -1.214 1.00 71.71 284 PHE B CA 1
ATOM 7205 C C . PHE B 1 300 ? -28.203 -37.970 -0.596 1.00 70.30 284 PHE B C 1
ATOM 7206 O O . PHE B 1 300 ? -28.441 -37.008 -1.347 1.00 70.45 284 PHE B O 1
ATOM 7214 N N . PHE B 1 301 ? -28.099 -37.875 0.732 1.00 68.92 285 PHE B N 1
ATOM 7215 C CA . PHE B 1 301 ? -28.274 -36.615 1.502 1.00 67.41 285 PHE B CA 1
ATOM 7216 C C . PHE B 1 301 ? -27.223 -35.590 1.057 1.00 68.86 285 PHE B C 1
ATOM 7217 O O . PHE B 1 301 ? -27.548 -34.387 1.019 1.00 67.77 285 PHE B O 1
ATOM 7225 N N . ASN B 1 302 ? -26.019 -36.051 0.702 1.00 70.71 286 ASN B N 1
ATOM 7226 C CA . ASN B 1 302 ? -24.935 -35.186 0.163 1.00 73.56 286 ASN B CA 1
ATOM 7227 C C . ASN B 1 302 ? -25.366 -34.653 -1.208 1.00 73.71 286 ASN B C 1
ATOM 7228 O O . ASN B 1 302 ? -25.242 -33.435 -1.422 1.00 74.38 286 ASN B O 1
ATOM 7233 N N . TYR B 1 303 ? -25.872 -35.522 -2.089 1.00 73.65 287 TYR B N 1
ATOM 7234 C CA . TYR B 1 303 ? -26.342 -35.148 -3.451 1.00 74.41 287 TYR B CA 1
ATOM 7235 C C . TYR B 1 303 ? -27.475 -34.122 -3.328 1.00 71.91 287 TYR B C 1
ATOM 7236 O O . TYR B 1 303 ? -27.387 -33.050 -3.960 1.00 72.95 287 TYR B O 1
ATOM 7245 N N . LEU B 1 304 ? -28.497 -34.445 -2.529 1.00 68.80 288 LEU B N 1
ATOM 7246 C CA . LEU B 1 304 ? -29.705 -33.601 -2.329 1.00 66.61 288 LEU B CA 1
ATOM 7247 C C . LEU B 1 304 ? -29.293 -32.229 -1.783 1.00 66.68 288 LEU B C 1
ATOM 7248 O O . LEU B 1 304 ? -29.810 -31.215 -2.290 1.00 66.51 288 LEU B O 1
ATOM 7253 N N . GLU B 1 305 ? -28.392 -32.200 -0.797 1.00 67.06 289 GLU B N 1
ATOM 7254 C CA . GLU B 1 305 ? -27.855 -30.951 -0.193 1.00 67.94 289 GLU B CA 1
ATOM 7255 C C . GLU B 1 305 ? -27.153 -30.125 -1.278 1.00 70.56 289 GLU B C 1
ATOM 7256 O O . GLU B 1 305 ? -27.351 -28.895 -1.306 1.00 70.99 289 GLU B O 1
ATOM 7262 N N . GLU B 1 306 ? -26.369 -30.784 -2.137 1.00 72.46 290 GLU B N 1
ATOM 7263 C CA . GLU B 1 306 ? -25.613 -30.152 -3.252 1.00 75.73 290 GLU B CA 1
ATOM 7264 C C . GLU B 1 306 ? -26.599 -29.493 -4.225 1.00 74.79 290 GLU B C 1
ATOM 7265 O O . GLU B 1 306 ? -26.418 -28.300 -4.529 1.00 76.30 290 GLU B O 1
ATOM 7271 N N . GLN B 1 307 ? -27.604 -30.244 -4.684 1.00 72.53 291 GLN B N 1
ATOM 7272 C CA . GLN B 1 307 ? -28.597 -29.786 -5.694 1.00 72.74 291 GLN B CA 1
ATOM 7273 C C . GLN B 1 307 ? -29.402 -28.610 -5.133 1.00 71.36 291 GLN B C 1
ATOM 7274 O O . GLN B 1 307 ? -29.568 -27.609 -5.859 1.00 72.13 291 GLN B O 1
ATOM 7280 N N . LEU B 1 308 ? -29.874 -28.726 -3.889 1.00 68.89 292 LEU B N 1
ATOM 7281 C CA . LEU B 1 308 ? -30.730 -27.699 -3.241 1.00 67.91 292 LEU B CA 1
ATOM 7282 C C . LEU B 1 308 ? -29.928 -26.406 -3.058 1.00 70.30 292 LEU B C 1
ATOM 7283 O O . LEU B 1 308 ? -30.530 -25.329 -3.189 1.00 69.99 292 LEU B O 1
ATOM 7288 N N . GLU B 1 309 ? -28.618 -26.503 -2.814 1.00 73.21 293 GLU B N 1
ATOM 7289 C CA . GLU B 1 309 ? -27.723 -25.319 -2.704 1.00 76.96 293 GLU B CA 1
ATOM 7290 C C . GLU B 1 309 ? -27.606 -24.656 -4.084 1.00 80.06 293 GLU B C 1
ATOM 7291 O O . GLU B 1 309 ? -27.817 -23.429 -4.174 1.00 81.12 293 GLU B O 1
ATOM 7297 N N . ARG B 1 310 ? -27.303 -25.446 -5.118 1.00 81.89 294 ARG B N 1
ATOM 7298 C CA . ARG B 1 310 ? -27.066 -24.972 -6.510 1.00 85.16 294 ARG B CA 1
ATOM 7299 C C . ARG B 1 310 ? -28.382 -24.456 -7.115 1.00 83.30 294 ARG B C 1
ATOM 7300 O O . ARG B 1 310 ? -28.332 -23.450 -7.846 1.00 85.27 294 ARG B O 1
ATOM 7308 N N . ARG B 1 311 ? -29.513 -25.102 -6.814 1.00 79.56 295 ARG B N 1
ATOM 7309 C CA . ARG B 1 311 ? -30.841 -24.788 -7.415 1.00 78.57 295 ARG B CA 1
ATOM 7310 C C . ARG B 1 311 ? -31.634 -23.827 -6.515 1.00 77.23 295 ARG B C 1
ATOM 7311 O O . ARG B 1 311 ? -32.864 -23.760 -6.681 1.00 75.33 295 ARG B O 1
ATOM 7319 N N . ARG B 1 312 ? -30.952 -23.084 -5.637 1.00 78.50 296 ARG B N 1
ATOM 7320 C CA . ARG B 1 312 ? -31.557 -22.126 -4.671 1.00 78.26 296 ARG B CA 1
ATOM 7321 C C . ARG B 1 312 ? -32.411 -21.096 -5.423 1.00 78.49 296 ARG B C 1
ATOM 7322 O O . ARG B 1 312 ? -31.905 -20.507 -6.395 1.00 80.73 296 ARG B O 1
ATOM 7330 N N . VAL B 1 313 ? -33.659 -20.904 -4.984 1.00 76.05 297 VAL B N 1
ATOM 7331 C CA . VAL B 1 313 ? -34.585 -19.828 -5.452 1.00 76.74 297 VAL B CA 1
ATOM 7332 C C . VAL B 1 313 ? -35.261 -19.227 -4.221 1.00 75.84 297 VAL B C 1
ATOM 7333 O O . VAL B 1 313 ? -35.765 -19.969 -3.385 1.00 72.34 297 VAL B O 1
ATOM 7337 N N . PRO B 1 314 ? -35.325 -17.883 -4.068 1.00 78.45 298 PRO B N 1
ATOM 7338 C CA . PRO B 1 314 ? -35.955 -17.283 -2.892 1.00 78.23 298 PRO B CA 1
ATOM 7339 C C . PRO B 1 314 ? -37.477 -17.496 -2.941 1.00 76.91 298 PRO B C 1
ATOM 7340 O O . PRO B 1 314 ? -38.008 -17.633 -4.028 1.00 75.88 298 PRO B O 1
ATOM 7344 N N . VAL B 1 315 ? -38.141 -17.530 -1.782 1.00 76.96 299 VAL B N 1
ATOM 7345 C CA . VAL B 1 315 ? -39.622 -17.709 -1.704 1.00 76.83 299 VAL B CA 1
ATOM 7346 C C . VAL B 1 315 ? -40.290 -16.461 -2.292 1.00 79.26 299 VAL B C 1
ATOM 7347 O O . VAL B 1 315 ? -39.739 -15.355 -2.119 1.00 81.71 299 VAL B O 1
ATOM 7351 N N . ALA B 1 316 ? -41.417 -16.649 -2.980 1.00 79.17 300 ALA B N 1
ATOM 7352 C CA . ALA B 1 316 ? -42.288 -15.568 -3.493 1.00 81.37 300 ALA B CA 1
ATOM 7353 C C . ALA B 1 316 ? -43.254 -15.162 -2.382 1.00 81.76 300 ALA B C 1
ATOM 7354 O O . ALA B 1 316 ? -44.091 -15.966 -1.978 1.00 79.67 300 ALA B O 1
ATOM 7356 N N . PRO B 1 317 ? -43.171 -13.924 -1.837 1.00 85.08 301 PRO B N 1
ATOM 7357 C CA . PRO B 1 317 ? -43.983 -13.536 -0.678 1.00 85.55 301 PRO B CA 1
ATOM 7358 C C . PRO B 1 317 ? -45.501 -13.567 -0.929 1.00 85.13 301 PRO B C 1
ATOM 7359 O O . PRO B 1 317 ? -46.242 -13.686 0.032 1.00 84.78 301 PRO B O 1
ATOM 7363 N N . GLU B 1 318 ? -45.926 -13.458 -2.193 1.00 85.43 302 GLU B N 1
ATOM 7364 C CA . GLU B 1 318 ? -47.358 -13.528 -2.600 1.00 85.15 302 GLU B CA 1
ATOM 7365 C C . GLU B 1 318 ? -47.910 -14.936 -2.333 1.00 81.38 302 GLU B C 1
ATOM 7366 O O . GLU B 1 318 ? -49.140 -15.052 -2.161 1.00 81.37 302 GLU B O 1
ATOM 7372 N N . LEU B 1 319 ? -47.043 -15.957 -2.305 1.00 78.52 303 LEU B N 1
ATOM 7373 C CA . LEU B 1 319 ? -47.407 -17.360 -1.960 1.00 75.18 303 LEU B CA 1
ATOM 7374 C C . LEU B 1 319 ? -47.618 -17.460 -0.450 1.00 74.36 303 LEU B C 1
ATOM 7375 O O . LEU B 1 319 ? -46.749 -17.055 0.322 1.00 75.14 303 LEU B O 1
ATOM 7380 N N . PRO B 1 320 ? -48.775 -17.987 0.022 1.00 72.81 304 PRO B N 1
ATOM 7381 C CA . PRO B 1 320 ? -49.004 -18.195 1.453 1.00 72.08 304 PRO B CA 1
ATOM 7382 C C . PRO B 1 320 ? -48.426 -19.525 1.968 1.00 69.52 304 PRO B C 1
ATOM 7383 O O . PRO B 1 320 ? -48.521 -19.775 3.156 1.00 69.70 304 PRO B O 1
ATOM 7387 N N . PHE B 1 321 ? -47.852 -20.333 1.071 1.00 67.89 305 PHE B N 1
ATOM 7388 C CA . PHE B 1 321 ? -47.151 -21.609 1.376 1.00 65.95 305 PHE B CA 1
ATOM 7389 C C . PHE B 1 321 ? -45.666 -21.469 1.018 1.00 66.37 305 PHE B C 1
ATOM 7390 O O . PHE B 1 321 ? -45.308 -20.516 0.296 1.00 67.86 305 PHE B O 1
ATOM 7398 N N . GLU B 1 322 ? -44.841 -22.407 1.499 1.00 65.52 306 GLU B N 1
ATOM 7399 C CA . GLU B 1 322 ? -43.353 -22.341 1.456 1.00 65.97 306 GLU B CA 1
ATOM 7400 C C . GLU B 1 322 ? -42.793 -23.160 0.284 1.00 64.13 306 GLU B C 1
ATOM 7401 O O . GLU B 1 322 ? -41.646 -22.880 -0.127 1.00 64.25 306 GLU B O 1
ATOM 7407 N N . PHE B 1 323 ? -43.541 -24.144 -0.224 1.00 61.84 307 PHE B N 1
ATOM 7408 C CA . PHE B 1 323 ? -43.131 -24.945 -1.407 1.00 61.26 307 PHE B CA 1
ATOM 7409 C C . PHE B 1 323 ? -43.114 -24.029 -2.636 1.00 61.97 307 PHE B C 1
ATOM 7410 O O . PHE B 1 323 ? -44.194 -23.732 -3.176 1.00 62.90 307 PHE B O 1
ATOM 7418 N N . ASN B 1 324 ? -41.919 -23.593 -3.046 1.00 62.44 308 ASN B N 1
ATOM 7419 C CA . ASN B 1 324 ? -41.695 -22.734 -4.239 1.00 63.86 308 ASN B CA 1
ATOM 7420 C C . ASN B 1 324 ? -41.094 -23.609 -5.345 1.00 63.71 308 ASN B C 1
ATOM 7421 O O . ASN B 1 324 ? -40.144 -23.155 -6.009 1.00 65.64 308 ASN B O 1
ATOM 7426 N N . LEU B 1 325 ? -41.648 -24.815 -5.519 1.00 61.80 309 LEU B N 1
ATOM 7427 C CA . LEU B 1 325 ? -41.149 -25.901 -6.410 1.00 62.19 309 LEU B CA 1
ATOM 7428 C C . LEU B 1 325 ? -39.861 -26.506 -5.839 1.00 61.80 309 LEU B C 1
ATOM 7429 O O . LEU B 1 325 ? -39.300 -25.941 -4.882 1.00 61.76 309 LEU B O 1
ATOM 7434 N N . GLY B 1 326 ? -39.435 -27.632 -6.414 1.00 61.81 310 GLY B N 1
ATOM 7435 C CA . GLY B 1 326 ? -38.298 -28.443 -5.940 1.00 61.61 310 GLY B CA 1
ATOM 7436 C C . GLY B 1 326 ? -38.620 -29.922 -6.042 1.00 60.39 310 GLY B C 1
ATOM 7437 O O . GLY B 1 326 ? -39.356 -30.300 -6.979 1.00 61.51 310 GLY B O 1
ATOM 7438 N N . TYR B 1 327 ? -38.112 -30.725 -5.104 1.00 58.51 311 TYR B N 1
ATOM 7439 C CA . TYR B 1 327 ? -38.188 -32.207 -5.124 1.00 57.70 311 TYR B CA 1
ATOM 7440 C C . TYR B 1 327 ? -39.421 -32.664 -4.341 1.00 56.16 311 TYR B C 1
ATOM 7441 O O . TYR B 1 327 ? -39.634 -32.184 -3.213 1.00 55.08 311 TYR B O 1
ATOM 7450 N N . VAL B 1 328 ? -40.221 -33.542 -4.953 1.00 56.81 312 VAL B N 1
ATOM 7451 C CA . VAL B 1 328 ? -41.402 -34.203 -4.327 1.00 55.69 312 VAL B CA 1
ATOM 7452 C C . VAL B 1 328 ? -41.218 -35.717 -4.427 1.00 55.90 312 VAL B C 1
ATOM 7453 O O . VAL B 1 328 ? -41.025 -36.223 -5.547 1.00 57.20 312 VAL B O 1
ATOM 7457 N N . GLY B 1 329 ? -41.277 -36.408 -3.288 1.00 55.60 313 GLY B N 1
ATOM 7458 C CA . GLY B 1 329 ? -41.122 -37.870 -3.228 1.00 55.97 313 GLY B CA 1
ATOM 7459 C C . GLY B 1 329 ? -40.906 -38.366 -1.814 1.00 55.84 313 GLY B C 1
ATOM 7460 O O . GLY B 1 329 ? -41.441 -37.748 -0.862 1.00 54.55 313 GLY B O 1
ATOM 7461 N N . TYR B 1 330 ? -40.159 -39.462 -1.686 1.00 56.55 314 TYR B N 1
ATOM 7462 C CA . TYR B 1 330 ? -40.024 -40.228 -0.426 1.00 56.03 314 TYR B CA 1
ATOM 7463 C C . TYR B 1 330 ? -38.553 -40.573 -0.192 1.00 56.53 314 TYR B C 1
ATOM 7464 O O . TYR B 1 330 ? -37.785 -40.721 -1.171 1.00 57.20 314 TYR B O 1
ATOM 7473 N N . LEU B 1 331 ? -38.192 -40.643 1.089 1.00 56.49 315 LEU B N 1
ATOM 7474 C CA . LEU B 1 331 ? -36.926 -41.199 1.629 1.00 57.06 315 LEU B CA 1
ATOM 7475 C C . LEU B 1 331 ? -37.267 -42.535 2.296 1.00 56.77 315 LEU B C 1
ATOM 7476 O O . LEU B 1 331 ? -37.977 -42.500 3.320 1.00 56.35 315 LEU B O 1
ATOM 7481 N N . GLY B 1 332 ? -36.804 -43.653 1.730 1.00 57.30 316 GLY B N 1
ATOM 7482 C CA . GLY B 1 332 ? -37.053 -45.013 2.249 1.00 57.37 316 GLY B CA 1
ATOM 7483 C C . GLY B 1 332 ? -36.330 -45.263 3.563 1.00 57.32 316 GLY B C 1
ATOM 7484 O O . GLY B 1 332 ? -35.269 -44.641 3.788 1.00 57.98 316 GLY B O 1
ATOM 7485 N N . TYR B 1 333 ? -36.860 -46.167 4.391 1.00 57.08 317 TYR B N 1
ATOM 7486 C CA . TYR B 1 333 ? -36.329 -46.510 5.740 1.00 57.38 317 TYR B CA 1
ATOM 7487 C C . TYR B 1 333 ? -34.857 -46.945 5.654 1.00 59.15 317 TYR B C 1
ATOM 7488 O O . TYR B 1 333 ? -34.078 -46.618 6.580 1.00 59.09 317 TYR B O 1
ATOM 7497 N N . GLU B 1 334 ? -34.484 -47.659 4.585 1.00 60.34 318 GLU B N 1
ATOM 7498 C CA . GLU B 1 334 ? -33.145 -48.296 4.435 1.00 62.83 318 GLU B CA 1
ATOM 7499 C C . GLU B 1 334 ? -32.065 -47.225 4.209 1.00 63.06 318 GLU B C 1
ATOM 7500 O O . GLU B 1 334 ? -30.875 -47.573 4.337 1.00 64.99 318 GLU B O 1
ATOM 7506 N N . LEU B 1 335 ? -32.449 -45.978 3.899 1.00 62.03 319 LEU B N 1
ATOM 7507 C CA . LEU B 1 335 ? -31.518 -44.815 3.830 1.00 62.70 319 LEU B CA 1
ATOM 7508 C C . LEU B 1 335 ? -30.816 -44.634 5.178 1.00 63.13 319 LEU B C 1
ATOM 7509 O O . LEU B 1 335 ? -29.783 -43.934 5.201 1.00 64.89 319 LEU B O 1
ATOM 7514 N N . LYS B 1 336 ? -31.364 -45.224 6.250 1.00 62.46 320 LYS B N 1
ATOM 7515 C CA . LYS B 1 336 ? -30.743 -45.272 7.602 1.00 62.77 320 LYS B CA 1
ATOM 7516 C C . LYS B 1 336 ? -29.272 -45.696 7.488 1.00 64.92 320 LYS B C 1
ATOM 7517 O O . LYS B 1 336 ? -28.472 -45.245 8.323 1.00 64.63 320 LYS B O 1
ATOM 7523 N N . ALA B 1 337 ? -28.931 -46.511 6.483 1.00 66.08 321 ALA B N 1
ATOM 7524 C CA . ALA B 1 337 ? -27.550 -46.980 6.200 1.00 69.26 321 ALA B CA 1
ATOM 7525 C C . ALA B 1 337 ? -26.589 -45.786 6.104 1.00 70.19 321 ALA B C 1
ATOM 7526 O O . ALA B 1 337 ? -25.405 -45.974 6.413 1.00 71.66 321 ALA B O 1
ATOM 7528 N N . GLU B 1 338 ? -27.087 -44.612 5.695 1.00 69.58 322 GLU B N 1
ATOM 7529 C CA . GLU B 1 338 ? -26.289 -43.371 5.493 1.00 71.12 322 GLU B CA 1
ATOM 7530 C C . GLU B 1 338 ? -26.619 -42.303 6.548 1.00 71.05 322 GLU B C 1
ATOM 7531 O O . GLU B 1 338 ? -26.114 -41.172 6.400 1.00 72.85 322 GLU B O 1
ATOM 7537 N N . THR B 1 339 ? -27.425 -42.627 7.565 1.00 69.88 323 THR B N 1
ATOM 7538 C CA . THR B 1 339 ? -27.679 -41.749 8.741 1.00 69.74 323 THR B CA 1
ATOM 7539 C C . THR B 1 339 ? -26.932 -42.356 9.931 1.00 71.52 323 THR B C 1
ATOM 7540 O O . THR B 1 339 ? -25.701 -42.173 9.976 1.00 74.39 323 THR B O 1
ATOM 7544 N N . THR B 1 340 ? -27.621 -43.076 10.824 1.00 70.98 324 THR B N 1
ATOM 7545 C CA . THR B 1 340 ? -27.012 -43.746 12.010 1.00 72.85 324 THR B CA 1
ATOM 7546 C C . THR B 1 340 ? -27.241 -45.265 11.964 1.00 72.88 324 THR B C 1
ATOM 7547 O O . THR B 1 340 ? -26.791 -45.943 12.906 1.00 74.64 324 THR B O 1
ATOM 7551 N N . GLY B 1 341 ? -27.880 -45.783 10.910 1.00 70.87 325 GLY B N 1
ATOM 7552 C CA . GLY B 1 341 ? -28.247 -47.208 10.790 1.00 71.36 325 GLY B CA 1
ATOM 7553 C C . GLY B 1 341 ? -27.213 -48.023 10.025 1.00 73.13 325 GLY B C 1
ATOM 7554 O O . GLY B 1 341 ? -26.192 -47.448 9.593 1.00 73.80 325 GLY B O 1
ATOM 7555 N N . ASP B 1 342 ? -27.482 -49.325 9.870 1.00 73.90 326 ASP B N 1
ATOM 7556 C CA . ASP B 1 342 ? -26.674 -50.298 9.086 1.00 75.64 326 ASP B CA 1
ATOM 7557 C C . ASP B 1 342 ? -27.478 -50.742 7.868 1.00 74.50 326 ASP B C 1
ATOM 7558 O O . ASP B 1 342 ? -28.708 -50.718 7.900 1.00 71.99 326 ASP B O 1
ATOM 7563 N N . PRO B 1 343 ? -26.814 -51.157 6.763 1.00 75.75 327 PRO B N 1
ATOM 7564 C CA . PRO B 1 343 ? -27.511 -51.706 5.599 1.00 75.32 327 PRO B CA 1
ATOM 7565 C C . PRO B 1 343 ? -27.822 -53.202 5.773 1.00 76.50 327 PRO B C 1
ATOM 7566 O O . PRO B 1 343 ? -27.213 -54.012 5.099 1.00 79.40 327 PRO B O 1
ATOM 7570 N N . ALA B 1 344 ? -28.761 -53.531 6.666 1.00 74.49 328 ALA B N 1
ATOM 7571 C CA . ALA B 1 344 ? -29.070 -54.915 7.101 1.00 75.27 328 ALA B CA 1
ATOM 7572 C C . ALA B 1 344 ? -29.945 -55.632 6.066 1.00 74.78 328 ALA B C 1
ATOM 7573 O O . ALA B 1 344 ? -29.822 -56.865 5.956 1.00 76.45 328 ALA B O 1
ATOM 7575 N N . HIS B 1 345 ? -30.816 -54.904 5.361 1.00 72.83 329 HIS B N 1
ATOM 7576 C CA . HIS B 1 345 ? -31.775 -55.466 4.369 1.00 72.83 329 HIS B CA 1
ATOM 7577 C C . HIS B 1 345 ? -31.894 -54.534 3.158 1.00 72.14 329 HIS B C 1
ATOM 7578 O O . HIS B 1 345 ? -31.809 -53.300 3.341 1.00 70.15 329 HIS B O 1
ATOM 7585 N N . ARG B 1 346 ? -32.096 -55.114 1.970 1.00 74.07 330 ARG B N 1
ATOM 7586 C CA . ARG B 1 346 ? -32.304 -54.373 0.697 1.00 74.33 330 ARG B CA 1
ATOM 7587 C C . ARG B 1 346 ? -33.805 -54.290 0.396 1.00 72.52 330 ARG B C 1
ATOM 7588 O O . ARG B 1 346 ? -34.466 -55.343 0.331 1.00 72.92 330 ARG B O 1
ATOM 7596 N N . SER B 1 347 ? -34.312 -53.072 0.217 1.00 70.59 331 SER B N 1
ATOM 7597 C CA . SER B 1 347 ? -35.704 -52.800 -0.219 1.00 69.68 331 SER B CA 1
ATOM 7598 C C . SER B 1 347 ? -35.864 -53.248 -1.667 1.00 72.13 331 SER B C 1
ATOM 7599 O O . SER B 1 347 ? -34.959 -53.052 -2.475 1.00 73.17 331 SER B O 1
ATOM 7602 N N . PRO B 1 348 ? -37.016 -53.849 -2.044 1.00 73.29 332 PRO B N 1
ATOM 7603 C CA . PRO B 1 348 ? -37.312 -54.113 -3.450 1.00 75.47 332 PRO B CA 1
ATOM 7604 C C . PRO B 1 348 ? -37.593 -52.809 -4.216 1.00 74.44 332 PRO B C 1
ATOM 7605 O O . PRO B 1 348 ? -37.612 -52.834 -5.427 1.00 76.23 332 PRO B O 1
ATOM 7609 N N . HIS B 1 349 ? -37.806 -51.705 -3.492 1.00 72.24 333 HIS B N 1
ATOM 7610 C CA . HIS B 1 349 ? -38.136 -50.374 -4.061 1.00 70.85 333 HIS B CA 1
ATOM 7611 C C . HIS B 1 349 ? -36.911 -49.471 -3.988 1.00 70.19 333 HIS B C 1
ATOM 7612 O O . HIS B 1 349 ? -36.009 -49.725 -3.194 1.00 69.55 333 HIS B O 1
ATOM 7619 N N . PRO B 1 350 ? -36.846 -48.400 -4.814 1.00 69.76 334 PRO B N 1
ATOM 7620 C CA . PRO B 1 350 ? -35.815 -47.373 -4.665 1.00 69.25 334 PRO B CA 1
ATOM 7621 C C . PRO B 1 350 ? -35.758 -46.835 -3.226 1.00 66.73 334 PRO B C 1
ATOM 7622 O O . PRO B 1 350 ? -36.805 -46.658 -2.618 1.00 64.75 334 PRO B O 1
ATOM 7626 N N . ASP B 1 351 ? -34.547 -46.592 -2.719 1.00 66.44 335 ASP B N 1
ATOM 7627 C CA . ASP B 1 351 ? -34.306 -46.142 -1.322 1.00 64.81 335 ASP B CA 1
ATOM 7628 C C . ASP B 1 351 ? -34.597 -44.642 -1.218 1.00 63.05 335 ASP B C 1
ATOM 7629 O O . ASP B 1 351 ? -34.898 -44.178 -0.111 1.00 60.52 335 ASP B O 1
ATOM 7634 N N . ALA B 1 352 ? -34.545 -43.927 -2.342 1.00 63.87 336 ALA B N 1
ATOM 7635 C CA . ALA B 1 352 ? -35.138 -42.580 -2.495 1.00 62.30 336 ALA B CA 1
ATOM 7636 C C . ALA B 1 352 ? -35.746 -42.478 -3.893 1.00 62.67 336 ALA B C 1
ATOM 7637 O O . ALA B 1 352 ? -35.243 -43.150 -4.810 1.00 64.61 336 ALA B O 1
ATOM 7639 N N . ALA B 1 353 ? -36.822 -41.704 -4.024 1.00 61.76 337 ALA B N 1
ATOM 7640 C CA . ALA B 1 353 ? -37.516 -41.440 -5.304 1.00 62.51 337 ALA B CA 1
ATOM 7641 C C . ALA B 1 353 ? -38.148 -40.049 -5.238 1.00 61.27 337 ALA B C 1
ATOM 7642 O O . ALA B 1 353 ? -39.015 -39.839 -4.371 1.00 59.44 337 ALA B O 1
ATOM 7644 N N . PHE B 1 354 ? -37.697 -39.140 -6.106 1.00 62.17 338 PHE B N 1
ATOM 7645 C CA . PHE B 1 354 ? -38.163 -37.733 -6.176 1.00 61.48 338 PHE B CA 1
ATOM 7646 C C . PHE B 1 354 ? -38.379 -37.322 -7.633 1.00 62.99 338 PHE B C 1
ATOM 7647 O O . PHE B 1 354 ? -37.554 -37.654 -8.507 1.00 64.84 338 PHE B O 1
ATOM 7655 N N . LEU B 1 355 ? -39.495 -36.635 -7.867 1.00 62.36 339 LEU B N 1
ATOM 7656 C CA . LEU B 1 355 ? -39.729 -35.798 -9.064 1.00 63.92 339 LEU B CA 1
ATOM 7657 C C . LEU B 1 355 ? -39.188 -34.402 -8.742 1.00 63.11 339 LEU B C 1
ATOM 7658 O O . LEU B 1 355 ? -39.637 -33.822 -7.727 1.00 60.45 339 LEU B O 1
ATOM 7663 N N . PHE B 1 356 ? -38.219 -33.913 -9.522 1.00 64.03 340 PHE B N 1
ATOM 7664 C CA . PHE B 1 356 ? -37.839 -32.478 -9.522 1.00 64.21 340 PHE B CA 1
ATOM 7665 C C . PHE B 1 356 ? -38.899 -31.725 -10.327 1.00 64.01 340 PHE B C 1
ATOM 7666 O O . PHE B 1 356 ? -38.813 -31.700 -11.572 1.00 66.04 340 PHE B O 1
ATOM 7674 N N . ALA B 1 357 ? -39.896 -31.178 -9.629 1.00 61.82 341 ALA B N 1
ATOM 7675 C CA . ALA B 1 357 ? -41.085 -30.528 -10.222 1.00 61.86 341 ALA B CA 1
ATOM 7676 C C . ALA B 1 357 ? -40.714 -29.107 -10.661 1.00 63.10 341 ALA B C 1
ATOM 7677 O O . ALA B 1 357 ? -40.424 -28.270 -9.783 1.00 62.27 341 ALA B O 1
ATOM 7679 N N . ASP B 1 358 ? -40.681 -28.866 -11.975 1.00 65.01 342 ASP B N 1
ATOM 7680 C CA . ASP B 1 358 ? -40.436 -27.530 -12.582 1.00 66.96 342 ASP B CA 1
ATOM 7681 C C . ASP B 1 358 ? -41.782 -26.824 -12.801 1.00 66.75 342 ASP B C 1
ATOM 7682 O O . ASP B 1 358 ? -41.768 -25.615 -13.104 1.00 67.87 342 ASP B O 1
ATOM 7687 N N . ARG B 1 359 ? -42.892 -27.557 -12.658 1.00 65.42 343 ARG B N 1
ATOM 7688 C CA . ARG B 1 359 ? -44.280 -27.042 -12.813 1.00 65.69 343 ARG B CA 1
ATOM 7689 C C . ARG B 1 359 ? -45.195 -27.750 -11.811 1.00 63.61 343 ARG B C 1
ATOM 7690 O O . ARG B 1 359 ? -45.091 -28.982 -11.692 1.00 63.21 343 ARG B O 1
ATOM 7698 N N . ALA B 1 360 ? -46.063 -27.004 -11.125 1.00 63.31 344 ALA B N 1
ATOM 7699 C CA . ALA B 1 360 ? -46.964 -27.557 -10.087 1.00 61.89 344 ALA B CA 1
ATOM 7700 C C . ALA B 1 360 ? -48.220 -26.695 -9.931 1.00 62.60 344 ALA B C 1
ATOM 7701 O O . ALA B 1 360 ? -48.155 -25.471 -10.180 1.00 63.95 344 ALA B O 1
ATOM 7703 N N . ILE B 1 361 ? -49.318 -27.347 -9.537 1.00 61.96 345 ILE B N 1
ATOM 7704 C CA . ILE B 1 361 ? -50.625 -26.732 -9.166 1.00 62.52 345 ILE B CA 1
ATOM 7705 C C . ILE B 1 361 ? -50.744 -26.805 -7.642 1.00 60.80 345 ILE B C 1
ATOM 7706 O O . ILE B 1 361 ? -50.629 -27.922 -7.103 1.00 59.31 345 ILE B O 1
ATOM 7711 N N . ALA B 1 362 ? -50.943 -25.666 -6.977 1.00 61.20 346 ALA B N 1
ATOM 7712 C CA . ALA B 1 362 ? -51.193 -25.593 -5.519 1.00 60.67 346 ALA B CA 1
ATOM 7713 C C . ALA B 1 362 ? -52.657 -25.198 -5.304 1.00 61.86 346 ALA B C 1
ATOM 7714 O O . ALA B 1 362 ? -53.087 -24.195 -5.903 1.00 63.64 346 ALA B O 1
ATOM 7716 N N . LEU B 1 363 ? -53.399 -25.996 -4.532 1.00 61.06 347 LEU B N 1
ATOM 7717 C CA . LEU B 1 363 ? -54.791 -25.690 -4.116 1.00 62.26 347 LEU B CA 1
ATOM 7718 C C . LEU B 1 363 ? -54.744 -25.049 -2.725 1.00 61.49 347 LEU B C 1
ATOM 7719 O O . LEU B 1 363 ? -54.149 -25.659 -1.826 1.00 59.45 347 LEU B O 1
ATOM 7724 N N . ASP B 1 364 ? -55.306 -23.846 -2.575 1.00 62.46 348 ASP B N 1
ATOM 7725 C CA . ASP B 1 364 ? -55.482 -23.165 -1.263 1.00 62.42 348 ASP B CA 1
ATOM 7726 C C . ASP B 1 364 ? -56.930 -23.396 -0.815 1.00 63.19 348 ASP B C 1
ATOM 7727 O O . ASP B 1 364 ? -57.809 -22.597 -1.196 1.00 64.45 348 ASP B O 1
ATOM 7732 N N . HIS B 1 365 ? -57.153 -24.465 -0.046 1.00 62.15 349 HIS B N 1
ATOM 7733 C CA . HIS B 1 365 ? -58.490 -24.933 0.408 1.00 63.68 349 HIS B CA 1
ATOM 7734 C C . HIS B 1 365 ? -59.124 -23.904 1.351 1.00 65.44 349 HIS B C 1
ATOM 7735 O O . HIS B 1 365 ? -60.357 -23.932 1.494 1.00 66.83 349 HIS B O 1
ATOM 7742 N N . GLN B 1 366 ? -58.313 -23.047 1.979 1.00 65.67 350 GLN B N 1
ATOM 7743 C CA . GLN B 1 366 ? -58.786 -22.009 2.932 1.00 68.37 350 GLN B CA 1
ATOM 7744 C C . GLN B 1 366 ? -59.372 -20.825 2.153 1.00 70.19 350 GLN B C 1
ATOM 7745 O O . GLN B 1 366 ? -60.528 -20.475 2.420 1.00 72.06 350 GLN B O 1
ATOM 7751 N N . GLU B 1 367 ? -58.599 -20.235 1.235 1.00 69.82 351 GLU B N 1
ATOM 7752 C CA . GLU B 1 367 ? -58.984 -19.004 0.489 1.00 72.12 351 GLU B CA 1
ATOM 7753 C C . GLU B 1 367 ? -59.745 -19.365 -0.794 1.00 72.51 351 GLU B C 1
ATOM 7754 O O . GLU B 1 367 ? -60.216 -18.431 -1.461 1.00 74.22 351 GLU B O 1
ATOM 7760 N N . GLY B 1 368 ? -59.856 -20.655 -1.128 1.00 71.05 352 GLY B N 1
ATOM 7761 C CA . GLY B 1 368 ? -60.622 -21.134 -2.296 1.00 72.15 352 GLY B CA 1
ATOM 7762 C C . GLY B 1 368 ? -60.064 -20.610 -3.610 1.00 72.30 352 GLY B C 1
ATOM 7763 O O . GLY B 1 368 ? -60.866 -20.222 -4.481 1.00 73.69 352 GLY B O 1
ATOM 7764 N N . CYS B 1 369 ? -58.737 -20.608 -3.760 1.00 70.69 353 CYS B N 1
ATOM 7765 C CA . CYS B 1 369 ? -58.029 -20.232 -5.012 1.00 71.10 353 CYS B CA 1
ATOM 7766 C C . CYS B 1 369 ? -56.976 -21.295 -5.332 1.00 69.04 353 CYS B C 1
ATOM 7767 O O . CYS B 1 369 ? -56.749 -22.178 -4.483 1.00 67.69 353 CYS B O 1
ATOM 7770 N N . CYS B 1 370 ? -56.389 -21.223 -6.529 1.00 69.86 354 CYS B N 1
ATOM 7771 C CA . CYS B 1 370 ? -55.229 -22.046 -6.959 1.00 68.61 354 CYS B CA 1
ATOM 7772 C C . CYS B 1 370 ? -54.044 -21.126 -7.248 1.00 68.51 354 CYS B C 1
ATOM 7773 O O . CYS B 1 370 ? -54.270 -19.983 -7.704 1.00 70.30 354 CYS B O 1
ATOM 7776 N N . TYR B 1 371 ? -52.837 -21.613 -6.964 1.00 66.35 355 TYR B N 1
ATOM 7777 C CA . TYR B 1 371 ? -51.544 -20.981 -7.322 1.00 66.52 355 TYR B CA 1
ATOM 7778 C C . TYR B 1 371 ? -50.815 -21.915 -8.288 1.00 66.10 355 TYR B C 1
ATOM 7779 O O . TYR B 1 371 ? -50.710 -23.121 -7.991 1.00 65.01 355 TYR B O 1
ATOM 7788 N N . LEU B 1 372 ? -50.365 -21.377 -9.422 1.00 67.63 356 LEU B N 1
ATOM 7789 C CA . LEU B 1 372 ? -49.601 -22.117 -10.458 1.00 68.03 356 LEU B CA 1
ATOM 7790 C C . LEU B 1 372 ? -48.148 -21.638 -10.422 1.00 67.90 356 LEU B C 1
ATOM 7791 O O . LEU B 1 372 ? -47.926 -20.414 -10.499 1.00 69.59 356 LEU B O 1
ATOM 7796 N N . LEU B 1 373 ? -47.208 -22.574 -10.276 1.00 66.31 357 LEU B N 1
ATOM 7797 C CA . LEU B 1 373 ? -45.748 -22.312 -10.188 1.00 66.43 357 LEU B CA 1
ATOM 7798 C C . LEU B 1 373 ? -45.069 -22.964 -11.395 1.00 67.23 357 LEU B C 1
ATOM 7799 O O . LEU B 1 373 ? -45.431 -24.109 -11.709 1.00 66.49 357 LEU B O 1
ATOM 7804 N N . ALA B 1 374 ? -44.126 -22.266 -12.037 1.00 69.11 358 ALA B N 1
ATOM 7805 C CA . ALA B 1 374 ? -43.381 -22.753 -13.224 1.00 70.77 358 ALA B CA 1
ATOM 7806 C C . ALA B 1 374 ? -41.973 -22.143 -13.262 1.00 72.14 358 ALA B C 1
ATOM 7807 O O . ALA B 1 374 ? -41.847 -20.919 -13.054 1.00 72.84 358 ALA B O 1
ATOM 7809 N N . LEU B 1 375 ? -40.956 -22.977 -13.513 1.00 72.43 359 LEU B N 1
ATOM 7810 C CA . LEU B 1 375 ? -39.535 -22.561 -13.672 1.00 74.42 359 LEU B CA 1
ATOM 7811 C C . LEU B 1 375 ? -39.206 -22.400 -15.161 1.00 77.67 359 LEU B C 1
ATOM 7812 O O . LEU B 1 375 ? -39.533 -23.315 -15.940 1.00 77.42 359 LEU B O 1
ATOM 7817 N N . ASP B 1 376 ? -38.588 -21.269 -15.516 1.00 80.74 360 ASP B N 1
ATOM 7818 C CA . ASP B 1 376 ? -37.711 -21.098 -16.705 1.00 84.95 360 ASP B CA 1
ATOM 7819 C C . ASP B 1 376 ? -36.255 -21.122 -16.230 1.00 86.16 360 ASP B C 1
ATOM 7820 O O . ASP B 1 376 ? -36.032 -20.895 -15.035 1.00 84.30 360 ASP B O 1
ATOM 7825 N N . ARG B 1 377 ? -35.307 -21.362 -17.138 1.00 89.98 361 ARG B N 1
ATOM 7826 C CA . ARG B 1 377 ? -33.864 -21.076 -16.916 1.00 92.52 361 ARG B CA 1
ATOM 7827 C C . ARG B 1 377 ? -33.691 -19.550 -16.858 1.00 95.31 361 ARG B C 1
ATOM 7828 O O . ARG B 1 377 ? -34.434 -18.849 -17.579 1.00 96.54 361 ARG B O 1
ATOM 7836 N N . ARG B 1 378 ? -32.774 -19.057 -16.015 1.00 96.49 362 ARG B N 1
ATOM 7837 C CA . ARG B 1 378 ? -32.506 -17.604 -15.809 1.00 99.16 362 ARG B CA 1
ATOM 7838 C C . ARG B 1 378 ? -32.241 -16.938 -17.165 1.00 103.55 362 ARG B C 1
ATOM 7839 O O . ARG B 1 378 ? -31.247 -17.309 -17.817 1.00 106.40 362 ARG B O 1
ATOM 7847 N N . GLY B 1 379 ? -33.108 -16.000 -17.565 1.00 104.45 363 GLY B N 1
ATOM 7848 C CA . GLY B 1 379 ? -32.969 -15.182 -18.787 1.00 108.82 363 GLY B CA 1
ATOM 7849 C C . GLY B 1 379 ? -33.572 -15.844 -20.017 1.00 109.75 363 GLY B C 1
ATOM 7850 O O . GLY B 1 379 ? -33.463 -15.244 -21.107 1.00 113.72 363 GLY B O 1
ATOM 7851 N N . HIS B 1 380 ? -34.200 -17.018 -19.859 1.00 106.44 364 HIS B N 1
ATOM 7852 C CA . HIS B 1 380 ? -34.727 -17.868 -20.963 1.00 107.05 364 HIS B CA 1
ATOM 7853 C C . HIS B 1 380 ? -36.252 -18.007 -20.873 1.00 104.41 364 HIS B C 1
ATOM 7854 O O . HIS B 1 380 ? -36.827 -17.669 -19.814 1.00 101.36 364 HIS B O 1
ATOM 7861 N N . ASP B 1 381 ? -36.866 -18.503 -21.953 1.00 105.59 365 ASP B N 1
ATOM 7862 C CA . ASP B 1 381 ? -38.325 -18.770 -22.072 1.00 103.55 365 ASP B CA 1
ATOM 7863 C C . ASP B 1 381 ? -38.528 -20.235 -22.487 1.00 102.49 365 ASP B C 1
ATOM 7864 O O . ASP B 1 381 ? -38.562 -20.507 -23.704 1.00 105.31 365 ASP B O 1
ATOM 7869 N N . ASP B 1 382 ? -38.669 -21.129 -21.502 1.00 98.65 366 ASP B N 1
ATOM 7870 C CA . ASP B 1 382 ? -38.972 -22.577 -21.682 1.00 97.40 366 ASP B CA 1
ATOM 7871 C C . ASP B 1 382 ? -40.487 -22.817 -21.583 1.00 95.52 366 ASP B C 1
ATOM 7872 O O . ASP B 1 382 ? -40.883 -23.976 -21.353 1.00 93.16 366 ASP B O 1
ATOM 7877 N N . GLY B 1 383 ? -41.302 -21.769 -21.753 1.00 96.75 367 GLY B N 1
ATOM 7878 C CA . GLY B 1 383 ? -42.770 -21.863 -21.887 1.00 96.26 367 GLY B CA 1
ATOM 7879 C C . GLY B 1 383 ? -43.477 -21.929 -20.544 1.00 92.58 367 GLY B C 1
ATOM 7880 O O . GLY B 1 383 ? -44.579 -22.516 -20.491 1.00 91.61 367 GLY B O 1
ATOM 7881 N N . ALA B 1 384 ? -42.886 -21.335 -19.501 1.00 90.95 368 ALA B N 1
ATOM 7882 C CA . ALA B 1 384 ? -43.444 -21.282 -18.128 1.00 87.78 368 ALA B CA 1
ATOM 7883 C C . ALA B 1 384 ? -44.716 -20.421 -18.114 1.00 88.31 368 ALA B C 1
ATOM 7884 O O . ALA B 1 384 ? -45.699 -20.852 -17.485 1.00 85.48 368 ALA B O 1
ATOM 7886 N N . ARG B 1 385 ? -44.705 -19.269 -18.799 1.00 91.66 369 ARG B N 1
ATOM 7887 C CA . ARG B 1 385 ? -45.855 -18.321 -18.857 1.00 92.83 369 ARG B CA 1
ATOM 7888 C C . ARG B 1 385 ? -46.995 -18.956 -19.661 1.00 92.80 369 ARG B C 1
ATOM 7889 O O . ARG B 1 385 ? -48.165 -18.724 -19.301 1.00 92.38 369 ARG B O 1
ATOM 7897 N N . ALA B 1 386 ? -46.662 -19.711 -20.711 1.00 93.66 370 ALA B N 1
ATOM 7898 C CA . ALA B 1 386 ? -47.631 -20.401 -21.595 1.00 94.22 370 ALA B CA 1
ATOM 7899 C C . ALA B 1 386 ? -48.355 -21.495 -20.799 1.00 90.31 370 ALA B C 1
ATOM 7900 O O . ALA B 1 386 ? -49.591 -21.593 -20.919 1.00 90.32 370 ALA B O 1
ATOM 7902 N N . TRP B 1 387 ? -47.612 -22.279 -20.011 1.00 87.17 371 TRP B N 1
ATOM 7903 C CA . TRP B 1 387 ? -48.167 -23.355 -19.145 1.00 83.94 371 TRP B CA 1
ATOM 7904 C C . TRP B 1 387 ? -49.067 -22.739 -18.064 1.00 82.15 371 TRP B C 1
ATOM 7905 O O . TRP B 1 387 ? -50.165 -23.280 -17.850 1.00 80.69 371 TRP B O 1
ATOM 7916 N N . LEU B 1 388 ? -48.619 -21.655 -17.418 1.00 82.49 372 LEU B N 1
ATOM 7917 C CA . LEU B 1 388 ? -49.394 -20.912 -16.382 1.00 82.00 372 LEU B CA 1
ATOM 7918 C C . LEU B 1 388 ? -50.724 -20.442 -16.980 1.00 83.96 372 LEU B C 1
ATOM 7919 O O . LEU B 1 388 ? -51.769 -20.653 -16.335 1.00 82.22 372 LEU B O 1
ATOM 7924 N N . ARG B 1 389 ? -50.667 -19.821 -18.162 1.00 87.57 373 ARG B N 1
ATOM 7925 C CA . ARG B 1 389 ? -51.834 -19.253 -18.887 1.00 90.77 373 ARG B CA 1
ATOM 7926 C C . ARG B 1 389 ? -52.778 -20.395 -19.288 1.00 90.79 373 ARG B C 1
ATOM 7927 O O . ARG B 1 389 ? -53.992 -20.262 -19.041 1.00 91.28 373 ARG B O 1
ATOM 7935 N N . GLU B 1 390 ? -52.242 -21.473 -19.873 1.00 90.55 374 GLU B N 1
ATOM 7936 C CA . GLU B 1 390 ? -53.030 -22.636 -20.367 1.00 90.64 374 GLU B CA 1
ATOM 7937 C C . GLU B 1 390 ? -53.666 -23.378 -19.186 1.00 86.93 374 GLU B C 1
ATOM 7938 O O . GLU B 1 390 ? -54.861 -23.720 -19.278 1.00 87.18 374 GLU B O 1
ATOM 7944 N N . THR B 1 391 ? -52.886 -23.634 -18.133 1.00 83.10 375 THR B N 1
ATOM 7945 C CA . THR B 1 391 ? -53.303 -24.417 -16.938 1.00 80.07 375 THR B CA 1
ATOM 7946 C C . THR B 1 391 ? -54.388 -23.650 -16.171 1.00 79.72 375 THR B C 1
ATOM 7947 O O . THR B 1 391 ? -55.294 -24.314 -15.630 1.00 79.04 375 THR B O 1
ATOM 7951 N N . ALA B 1 392 ? -54.290 -22.316 -16.121 1.00 80.33 376 ALA B N 1
ATOM 7952 C CA . ALA B 1 392 ? -55.269 -21.415 -15.466 1.00 80.48 376 ALA B CA 1
ATOM 7953 C C . ALA B 1 392 ? -56.641 -21.572 -16.133 1.00 82.54 376 ALA B C 1
ATOM 7954 O O . ALA B 1 392 ? -57.650 -21.598 -15.405 1.00 81.97 376 ALA B O 1
ATOM 7956 N N . GLU B 1 393 ? -56.668 -21.687 -17.464 1.00 85.08 377 GLU B N 1
ATOM 7957 C CA . GLU B 1 393 ? -57.908 -21.873 -18.267 1.00 88.20 377 GLU B CA 1
ATOM 7958 C C . GLU B 1 393 ? -58.516 -23.247 -17.956 1.00 86.96 377 GLU B C 1
ATOM 7959 O O . GLU B 1 393 ? -59.735 -23.306 -17.708 1.00 87.78 377 GLU B O 1
ATOM 7965 N N . THR B 1 394 ? -57.701 -24.305 -17.998 1.00 85.45 378 THR B N 1
ATOM 7966 C CA . THR B 1 394 ? -58.098 -25.708 -17.692 1.00 85.20 378 THR B CA 1
ATOM 7967 C C . THR B 1 394 ? -58.705 -25.777 -16.284 1.00 83.20 378 THR B C 1
ATOM 7968 O O . THR B 1 394 ? -59.791 -26.372 -16.145 1.00 84.75 378 THR B O 1
ATOM 7972 N N . LEU B 1 395 ? -58.036 -25.185 -15.289 1.00 80.76 379 LEU B N 1
ATOM 7973 C CA . LEU B 1 395 ? -58.486 -25.173 -13.868 1.00 78.96 379 LEU B CA 1
ATOM 7974 C C . LEU B 1 395 ? -59.836 -24.454 -13.758 1.00 81.14 379 LEU B C 1
ATOM 7975 O O . LEU B 1 395 ? -60.671 -24.902 -12.946 1.00 80.39 379 LEU B O 1
ATOM 7980 N N . THR B 1 396 ? -60.023 -23.381 -14.536 1.00 83.26 380 THR B N 1
ATOM 7981 C CA . THR B 1 396 ? -61.219 -22.498 -14.512 1.00 86.07 380 THR B CA 1
ATOM 7982 C C . THR B 1 396 ? -62.438 -23.263 -15.052 1.00 88.97 380 THR B C 1
ATOM 7983 O O . THR B 1 396 ? -63.524 -23.126 -14.456 1.00 89.72 380 THR B O 1
ATOM 7987 N N . GLY B 1 397 ? -62.265 -24.016 -16.144 1.00 90.88 381 GLY B N 1
ATOM 7988 C CA . GLY B 1 397 ? -63.319 -24.849 -16.759 1.00 93.60 381 GLY B CA 1
ATOM 7989 C C . GLY B 1 397 ? -63.603 -26.093 -15.935 1.00 92.61 381 GLY B C 1
ATOM 7990 O O . GLY B 1 397 ? -64.772 -26.507 -15.873 1.00 94.68 381 GLY B O 1
ATOM 7991 N N . LEU B 1 398 ? -62.565 -26.669 -15.326 1.00 90.37 382 LEU B N 1
ATOM 7992 C CA . LEU B 1 398 ? -62.656 -27.855 -14.431 1.00 89.65 382 LEU B CA 1
ATOM 7993 C C . LEU B 1 398 ? -63.437 -27.492 -13.159 1.00 89.52 382 LEU B C 1
ATOM 7994 O O . LEU B 1 398 ? -64.217 -28.342 -12.688 1.00 90.15 382 LEU B O 1
ATOM 7999 N N . ALA B 1 399 ? -63.238 -26.276 -12.637 1.00 89.54 383 ALA B N 1
ATOM 8000 C CA . ALA B 1 399 ? -63.894 -25.739 -11.419 1.00 89.61 383 ALA B CA 1
ATOM 8001 C C . ALA B 1 399 ? -65.393 -25.515 -11.666 1.00 93.30 383 ALA B C 1
ATOM 8002 O O . ALA B 1 399 ? -66.165 -25.614 -10.695 1.00 93.58 383 ALA B O 1
ATOM 8004 N N . VAL B 1 400 ? -65.789 -25.215 -12.907 1.00 96.41 384 VAL B N 1
ATOM 8005 C CA . VAL B 1 400 ? -67.219 -25.056 -13.314 1.00 101.07 384 VAL B CA 1
ATOM 8006 C C . VAL B 1 400 ? -67.893 -26.435 -13.304 1.00 103.15 384 VAL B C 1
ATOM 8007 O O . VAL B 1 400 ? -69.052 -26.517 -12.862 1.00 105.13 384 VAL B O 1
ATOM 8011 N N . ARG B 1 401 ? -67.187 -27.470 -13.770 1.00 99.47 385 ARG B N 1
ATOM 8012 C CA . ARG B 1 401 ? -67.698 -28.865 -13.864 1.00 100.72 385 ARG B CA 1
ATOM 8013 C C . ARG B 1 401 ? -67.625 -29.535 -12.483 1.00 98.67 385 ARG B C 1
ATOM 8014 O O . ARG B 1 401 ? -68.598 -30.223 -12.119 1.00 99.71 385 ARG B O 1
ATOM 8022 N N . ALA B 1 402 ? -66.530 -29.339 -11.737 1.00 96.11 386 ALA B N 1
ATOM 8023 C CA . ALA B 1 402 ? -66.287 -29.976 -10.418 1.00 93.62 386 ALA B CA 1
ATOM 8024 C C . ALA B 1 402 ? -65.716 -28.969 -9.422 1.00 92.25 386 ALA B C 1
ATOM 8025 O O . ALA B 1 402 ? -64.507 -28.949 -9.192 1.00 89.04 386 ALA B O 1
ATOM 8027 N N . PRO B 1 403 ? -66.560 -28.117 -8.790 1.00 93.53 387 PRO B N 1
ATOM 8028 C CA . PRO B 1 403 ? -66.104 -27.259 -7.694 1.00 93.03 387 PRO B CA 1
ATOM 8029 C C . PRO B 1 403 ? -65.878 -28.087 -6.418 1.00 91.51 387 PRO B C 1
ATOM 8030 O O . PRO B 1 403 ? -66.518 -29.114 -6.277 1.00 93.42 387 PRO B O 1
ATOM 8034 N N . ALA B 1 404 ? -64.978 -27.631 -5.540 1.00 89.71 388 ALA B N 1
ATOM 8035 C CA . ALA B 1 404 ? -64.527 -28.338 -4.315 1.00 87.77 388 ALA B CA 1
ATOM 8036 C C . ALA B 1 404 ? -65.699 -29.085 -3.663 1.00 88.23 388 ALA B C 1
ATOM 8037 O O . ALA B 1 404 ? -66.721 -28.425 -3.394 1.00 90.30 388 ALA B O 1
ATOM 8039 N N . GLY B 1 420 ? -59.238 -59.613 9.266 1.00 82.91 404 GLY B N 1
ATOM 8040 C CA . GLY B 1 420 ? -58.165 -58.887 9.979 1.00 81.08 404 GLY B CA 1
ATOM 8041 C C . GLY B 1 420 ? -57.281 -58.100 9.025 1.00 79.38 404 GLY B C 1
ATOM 8042 O O . GLY B 1 420 ? -57.510 -56.883 8.884 1.00 78.16 404 GLY B O 1
ATOM 8043 N N . PHE B 1 421 ? -56.308 -58.771 8.393 1.00 79.03 405 PHE B N 1
ATOM 8044 C CA . PHE B 1 421 ? -55.385 -58.194 7.376 1.00 76.56 405 PHE B CA 1
ATOM 8045 C C . PHE B 1 421 ? -55.973 -58.345 5.968 1.00 76.98 405 PHE B C 1
ATOM 8046 O O . PHE B 1 421 ? -55.388 -57.770 5.030 1.00 75.71 405 PHE B O 1
ATOM 8054 N N . GLY B 1 422 ? -57.073 -59.095 5.826 1.00 78.39 406 GLY B N 1
ATOM 8055 C CA . GLY B 1 422 ? -57.776 -59.316 4.547 1.00 79.59 406 GLY B CA 1
ATOM 8056 C C . GLY B 1 422 ? -57.770 -60.789 4.151 1.00 81.32 406 GLY B C 1
ATOM 8057 O O . GLY B 1 422 ? -56.999 -61.577 4.695 1.00 81.15 406 GLY B O 1
ATOM 8058 N N . PRO B 1 423 ? -58.624 -61.198 3.185 1.00 82.93 407 PRO B N 1
ATOM 8059 C CA . PRO B 1 423 ? -58.803 -62.614 2.856 1.00 84.97 407 PRO B CA 1
ATOM 8060 C C . PRO B 1 423 ? -57.633 -63.269 2.098 1.00 85.38 407 PRO B C 1
ATOM 8061 O O . PRO B 1 423 ? -57.457 -64.466 2.249 1.00 87.17 407 PRO B O 1
ATOM 8065 N N . LEU B 1 424 ? -56.882 -62.501 1.298 1.00 83.82 408 LEU B N 1
ATOM 8066 C CA . LEU B 1 424 ? -55.719 -63.009 0.516 1.00 84.20 408 LEU B CA 1
ATOM 8067 C C . LEU B 1 424 ? -54.423 -62.331 0.981 1.00 82.02 408 LEU B C 1
ATOM 8068 O O . LEU B 1 424 ? -53.385 -62.539 0.324 1.00 82.02 408 LEU B O 1
ATOM 8073 N N . ALA B 1 425 ? -54.471 -61.575 2.083 1.00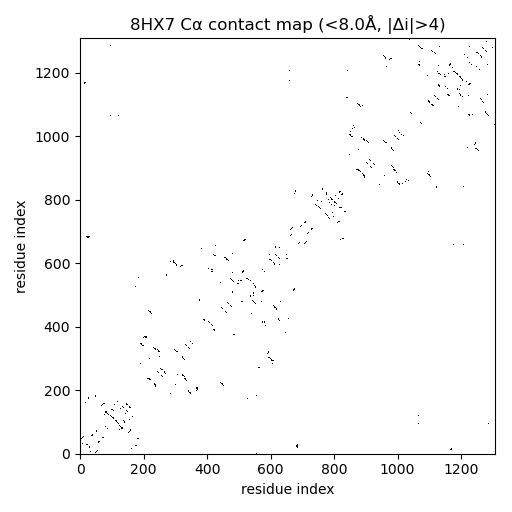 80.53 409 ALA B N 1
ATOM 8074 C CA . ALA B 1 425 ? -53.309 -60.861 2.662 1.00 78.67 409 ALA B CA 1
ATOM 8075 C C . ALA B 1 425 ? -52.395 -61.875 3.350 1.00 79.26 409 ALA B C 1
ATOM 8076 O O . ALA B 1 425 ? -52.919 -62.844 3.933 1.00 80.35 409 ALA B O 1
ATOM 8078 N N . ARG B 1 426 ? -51.082 -61.654 3.265 1.00 78.49 410 ARG B N 1
ATOM 8079 C CA . ARG B 1 426 ? -50.042 -62.494 3.910 1.00 78.96 410 ARG B CA 1
ATOM 8080 C C . ARG B 1 426 ? -49.057 -61.579 4.640 1.00 75.67 410 ARG B C 1
ATOM 8081 O O . ARG B 1 426 ? -48.400 -60.765 3.967 1.00 74.07 410 ARG B O 1
ATOM 8089 N N . ALA B 1 427 ? -48.983 -61.703 5.966 1.00 73.96 411 ALA B N 1
ATOM 8090 C CA . ALA B 1 427 ? -48.036 -60.961 6.826 1.00 72.06 411 ALA B CA 1
ATOM 8091 C C . ALA B 1 427 ? -46.688 -61.689 6.808 1.00 72.32 411 ALA B C 1
ATOM 8092 O O . ALA B 1 427 ? -46.688 -62.940 6.815 1.00 73.06 411 ALA B O 1
ATOM 8094 N N . ARG B 1 428 ? -45.587 -60.933 6.780 1.00 70.75 412 ARG B N 1
ATOM 8095 C CA . ARG B 1 428 ? -44.210 -61.491 6.812 1.00 71.42 412 ARG B CA 1
ATOM 8096 C C . ARG B 1 428 ? -44.097 -62.401 8.038 1.00 71.95 412 ARG B C 1
ATOM 8097 O O . ARG B 1 428 ? -43.517 -63.492 7.913 1.00 73.08 412 ARG B O 1
ATOM 8105 N N . HIS B 1 429 ? -44.653 -61.958 9.168 1.00 70.61 413 HIS B N 1
ATOM 8106 C CA . HIS B 1 429 ? -44.738 -62.724 10.439 1.00 71.25 413 HIS B CA 1
ATOM 8107 C C . HIS B 1 429 ? -46.206 -63.042 10.725 1.00 70.80 413 HIS B C 1
ATOM 8108 O O . HIS B 1 429 ? -46.990 -62.086 10.860 1.00 68.63 413 HIS B O 1
ATOM 8115 N N . ASP B 1 430 ? -46.563 -64.327 10.810 1.00 72.29 414 ASP B N 1
ATOM 8116 C CA . ASP B 1 430 ? -47.898 -64.760 11.302 1.00 72.76 414 ASP B CA 1
ATOM 8117 C C . ASP B 1 430 ? -48.011 -64.347 12.775 1.00 72.47 414 ASP B C 1
ATOM 8118 O O . ASP B 1 430 ? -46.988 -63.901 13.351 1.00 71.65 414 ASP B O 1
ATOM 8123 N N . LYS B 1 431 ? -49.205 -64.477 13.358 1.00 73.17 415 LYS B N 1
ATOM 8124 C CA . LYS B 1 431 ? -49.493 -64.029 14.746 1.00 73.38 415 LYS B CA 1
ATOM 8125 C C . LYS B 1 431 ? -48.460 -64.644 15.701 1.00 74.07 415 LYS B C 1
ATOM 8126 O O . LYS B 1 431 ? -47.786 -63.875 16.409 1.00 73.39 415 LYS B O 1
ATOM 8132 N N . ASP B 1 432 ? -48.325 -65.972 15.694 1.00 76.14 416 ASP B N 1
ATOM 8133 C CA . ASP B 1 432 ? -47.420 -66.732 16.602 1.00 77.78 416 ASP B CA 1
ATOM 8134 C C . ASP B 1 432 ? -45.984 -66.202 16.477 1.00 76.72 416 ASP B C 1
ATOM 8135 O O . ASP B 1 432 ? -45.325 -66.046 17.523 1.00 76.87 416 ASP B O 1
ATOM 8140 N N . ALA B 1 433 ? -45.522 -65.928 15.253 1.00 75.62 417 ALA B N 1
ATOM 8141 C CA . ALA B 1 433 ? -44.173 -65.390 14.955 1.00 74.74 417 ALA B CA 1
ATOM 8142 C C . ALA B 1 433 ? -44.023 -63.982 15.551 1.00 72.51 417 ALA B C 1
ATOM 8143 O O . ALA B 1 433 ? -42.979 -63.716 16.173 1.00 71.81 417 ALA B O 1
ATOM 8145 N N . TYR B 1 434 ? -45.024 -63.115 15.371 1.00 71.17 418 TYR B N 1
ATOM 8146 C CA . TYR B 1 434 ? -44.985 -61.694 15.808 1.00 69.52 418 TYR B CA 1
ATOM 8147 C C . TYR B 1 434 ? -44.966 -61.632 17.339 1.00 69.83 418 TYR B C 1
ATOM 8148 O O . TYR B 1 434 ? -44.198 -60.819 17.885 1.00 68.47 418 TYR B O 1
ATOM 8157 N N . LEU B 1 435 ? -45.771 -62.471 17.999 1.00 71.73 419 LEU B N 1
ATOM 8158 C CA . LEU B 1 435 ? -45.823 -62.590 19.484 1.00 72.79 419 LEU B CA 1
ATOM 8159 C C . LEU B 1 435 ? -44.420 -62.875 20.028 1.00 74.18 419 LEU B C 1
ATOM 8160 O O . LEU B 1 435 ? -44.054 -62.270 21.053 1.00 74.07 419 LEU B O 1
ATOM 8165 N N . LYS B 1 436 ? -43.665 -63.760 19.372 1.00 75.74 420 LYS B N 1
ATOM 8166 C CA . LYS B 1 436 ? -42.314 -64.168 19.837 1.00 77.60 420 LYS B CA 1
ATOM 8167 C C . LYS B 1 436 ? -41.310 -63.047 19.533 1.00 75.55 420 LYS B C 1
ATOM 8168 O O . LYS B 1 436 ? -40.337 -62.922 20.296 1.00 74.73 420 LYS B O 1
ATOM 8174 N N . ARG B 1 437 ? -41.537 -62.255 18.478 1.00 73.78 421 ARG B N 1
ATOM 8175 C CA . ARG B 1 437 ? -40.708 -61.058 18.165 1.00 72.74 421 ARG B CA 1
ATOM 8176 C C . ARG B 1 437 ? -40.928 -60.001 19.256 1.00 71.25 421 ARG B C 1
ATOM 8177 O O . ARG B 1 437 ? -39.937 -59.345 19.655 1.00 69.73 421 ARG B O 1
ATOM 8185 N N . ILE B 1 438 ? -42.170 -59.855 19.733 1.00 70.58 422 ILE B N 1
ATOM 8186 C CA . ILE B 1 438 ? -42.517 -58.964 20.882 1.00 70.09 422 ILE B CA 1
ATOM 8187 C C . ILE B 1 438 ? -41.792 -59.484 22.134 1.00 71.30 422 ILE B C 1
ATOM 8188 O O . ILE B 1 438 ? -41.216 -58.656 22.863 1.00 70.48 422 ILE B O 1
ATOM 8193 N N . ASP B 1 439 ? -41.807 -60.802 22.369 1.00 73.76 423 ASP B N 1
ATOM 8194 C CA . ASP B 1 439 ? -41.051 -61.451 23.476 1.00 76.11 423 ASP B CA 1
ATOM 8195 C C . ASP B 1 439 ? -39.577 -61.035 23.395 1.00 76.02 423 ASP B C 1
ATOM 8196 O O . ASP B 1 439 ? -39.024 -60.638 24.441 1.00 75.52 423 ASP B O 1
ATOM 8201 N N . GLU B 1 440 ? -38.966 -61.128 22.207 1.00 75.43 424 GLU B N 1
ATOM 8202 C CA . GLU B 1 440 ? -37.534 -60.778 21.994 1.00 75.75 424 GLU B CA 1
ATOM 8203 C C . GLU B 1 440 ? -37.320 -59.301 22.350 1.00 73.85 424 GLU B C 1
ATOM 8204 O O . GLU B 1 440 ? -36.304 -59.004 23.016 1.00 73.71 424 GLU B O 1
ATOM 8210 N N . CYS B 1 441 ? -38.243 -58.421 21.944 1.00 71.69 425 CYS B N 1
ATOM 8211 C CA . CYS B 1 441 ? -38.228 -56.964 22.262 1.00 70.18 425 CYS B CA 1
ATOM 8212 C C . CYS B 1 441 ? -38.205 -56.765 23.784 1.00 70.98 425 CYS B C 1
ATOM 8213 O O . CYS B 1 441 ? -37.350 -55.997 24.262 1.00 70.06 425 CYS B O 1
ATOM 8216 N N . LEU B 1 442 ? -39.107 -57.437 24.508 1.00 72.50 426 LEU B N 1
ATOM 8217 C CA . LEU B 1 442 ? -39.230 -57.347 25.989 1.00 74.12 426 LEU B CA 1
ATOM 8218 C C . LEU B 1 442 ? -37.909 -57.765 26.646 1.00 75.82 426 LEU B C 1
ATOM 8219 O O . LEU B 1 442 ? -37.499 -57.088 27.602 1.00 76.13 426 LEU B O 1
ATOM 8224 N N . LYS B 1 443 ? -37.264 -58.813 26.125 1.00 77.47 427 LYS B N 1
ATOM 8225 C CA . LYS B 1 443 ? -35.980 -59.358 26.638 1.00 80.07 427 LYS B CA 1
ATOM 8226 C C . LYS B 1 443 ? -34.850 -58.349 26.376 1.00 79.56 427 LYS B C 1
ATOM 8227 O O . LYS B 1 443 ? -34.019 -58.172 27.280 1.00 79.15 427 LYS B O 1
ATOM 8233 N N . GLU B 1 444 ? -34.837 -57.677 25.218 1.00 78.61 428 GLU B N 1
ATOM 8234 C CA . GLU B 1 444 ? -33.845 -56.605 24.912 1.00 78.41 428 GLU B CA 1
ATOM 8235 C C . GLU B 1 444 ? -34.060 -55.430 25.876 1.00 77.32 428 GLU B C 1
ATOM 8236 O O . GLU B 1 444 ? -33.051 -54.886 26.383 1.00 76.97 428 GLU B O 1
ATOM 8242 N N . ILE B 1 445 ? -35.323 -55.078 26.143 1.00 76.33 429 ILE B N 1
ATOM 8243 C CA . ILE B 1 445 ? -35.719 -53.990 27.090 1.00 76.07 429 ILE B CA 1
ATOM 8244 C C . ILE B 1 445 ? -35.355 -54.399 28.527 1.00 78.55 429 ILE B C 1
ATOM 8245 O O . ILE B 1 445 ? -35.044 -53.493 29.324 1.00 78.68 429 ILE B O 1
ATOM 8250 N N . ARG B 1 446 ? -35.387 -55.700 28.843 1.00 81.50 430 ARG B N 1
ATOM 8251 C CA . ARG B 1 446 ? -35.041 -56.260 30.181 1.00 84.35 430 ARG B CA 1
ATOM 8252 C C . ARG B 1 446 ? -33.533 -56.117 30.426 1.00 85.53 430 ARG B C 1
ATOM 8253 O O . ARG B 1 446 ? -33.145 -55.871 31.585 1.00 87.20 430 ARG B O 1
ATOM 8261 N N . ASN B 1 447 ? -32.719 -56.268 29.376 1.00 85.45 431 ASN B N 1
ATOM 8262 C CA . ASN B 1 447 ? -31.235 -56.163 29.427 1.00 86.94 431 ASN B CA 1
ATOM 8263 C C . ASN B 1 447 ? -30.795 -54.700 29.262 1.00 84.76 431 ASN B C 1
ATOM 8264 O O . ASN B 1 447 ? -29.571 -54.464 29.218 1.00 85.82 431 ASN B O 1
ATOM 8269 N N . GLY B 1 448 ? -31.746 -53.763 29.173 1.00 82.38 432 GLY B N 1
ATOM 8270 C CA . GLY B 1 448 ? -31.496 -52.312 29.058 1.00 80.26 432 GLY B CA 1
ATOM 8271 C C . GLY B 1 448 ? -30.800 -51.937 27.757 1.00 78.97 432 GLY B C 1
ATOM 8272 O O . GLY B 1 448 ? -29.995 -50.987 27.782 1.00 78.80 432 GLY B O 1
ATOM 8273 N N . GLU B 1 449 ? -31.088 -52.650 26.662 1.00 77.83 433 GLU B N 1
ATOM 8274 C CA . GLU B 1 449 ? -30.524 -52.382 25.310 1.00 76.52 433 GLU B CA 1
ATOM 8275 C C . GLU B 1 449 ? -31.422 -51.371 24.585 1.00 73.07 433 GLU B C 1
ATOM 8276 O O . GLU B 1 449 ? -30.911 -50.647 23.706 1.00 72.27 433 GLU B O 1
ATOM 8282 N N . SER B 1 450 ? -32.711 -51.332 24.935 1.00 70.36 434 SER B N 1
ATOM 8283 C CA . SER B 1 450 ? -33.704 -50.355 24.419 1.00 67.19 434 SER B CA 1
ATOM 8284 C C . SER B 1 450 ? -34.729 -50.022 25.509 1.00 66.68 434 SER B C 1
ATOM 8285 O O . SER B 1 450 ? -34.945 -50.863 26.401 1.00 66.89 434 SER B O 1
ATOM 8288 N N . TYR B 1 451 ? -35.330 -48.832 25.426 1.00 65.08 435 TYR B N 1
ATOM 8289 C CA . TYR B 1 451 ? -36.417 -48.354 26.321 1.00 64.98 435 TYR B CA 1
ATOM 8290 C C . TYR B 1 451 ? -37.765 -48.478 25.606 1.00 63.78 435 TYR B C 1
ATOM 8291 O O . TYR B 1 451 ? -38.806 -48.540 26.289 1.00 63.77 435 TYR B O 1
ATOM 8300 N N . GLU B 1 452 ? -37.737 -48.495 24.269 1.00 63.00 436 GLU B N 1
ATOM 8301 C CA . GLU B 1 452 ? -38.936 -48.573 23.399 1.00 62.27 436 GLU B CA 1
ATOM 8302 C C . GLU B 1 452 ? -38.491 -49.022 22.004 1.00 61.96 436 GLU B C 1
ATOM 8303 O O . GLU B 1 452 ? -37.605 -48.362 21.435 1.00 60.94 436 GLU B O 1
ATOM 8309 N N . ILE B 1 453 ? -39.071 -50.116 21.504 1.00 62.72 437 ILE B N 1
ATOM 8310 C CA . ILE B 1 453 ? -38.813 -50.678 20.147 1.00 63.05 437 ILE B CA 1
ATOM 8311 C C . ILE B 1 453 ? -40.107 -50.559 19.351 1.00 62.90 437 ILE B C 1
ATOM 8312 O O . ILE B 1 453 ? -41.113 -51.159 19.770 1.00 64.13 437 ILE B O 1
ATOM 8317 N N . CYS B 1 454 ? -40.084 -49.797 18.260 1.00 62.01 438 CYS B N 1
ATOM 8318 C CA . CYS B 1 454 ? -41.198 -49.747 17.285 1.00 62.07 438 CYS B CA 1
ATOM 8319 C C . CYS B 1 454 ? -41.096 -50.984 16.386 1.00 62.38 438 CYS B C 1
ATOM 8320 O O . CYS B 1 454 ? -40.481 -50.890 15.310 1.00 62.99 438 CYS B O 1
ATOM 8323 N N . LEU B 1 455 ? -41.639 -52.111 16.852 1.00 63.02 439 LEU B N 1
ATOM 8324 C CA . LEU B 1 455 ? -41.718 -53.379 16.083 1.00 63.91 439 LEU B CA 1
ATOM 8325 C C . LEU B 1 455 ? -42.830 -53.238 15.042 1.00 62.59 439 LEU B C 1
ATOM 8326 O O . LEU B 1 455 ? -43.923 -52.763 15.409 1.00 61.57 439 LEU B O 1
ATOM 8331 N N . THR B 1 456 ? -42.558 -53.631 13.795 1.00 62.33 440 THR B N 1
ATOM 8332 C CA . THR B 1 456 ? -43.524 -53.537 12.666 1.00 61.46 440 THR B CA 1
ATOM 8333 C C . THR B 1 456 ? -43.600 -54.879 11.932 1.00 62.22 440 THR B C 1
ATOM 8334 O O . THR B 1 456 ? -42.675 -55.700 12.075 1.00 62.77 440 THR B O 1
ATOM 8338 N N . ASN B 1 457 ? -44.701 -55.079 11.208 1.00 62.06 441 ASN B N 1
ATOM 8339 C CA . ASN B 1 457 ? -44.935 -56.208 10.277 1.00 63.29 441 ASN B CA 1
ATOM 8340 C C . ASN B 1 457 ? -45.102 -55.616 8.878 1.00 62.92 441 ASN B C 1
ATOM 8341 O O . ASN B 1 457 ? -45.449 -54.426 8.784 1.00 61.66 441 ASN B O 1
ATOM 8346 N N . MET B 1 458 ? -44.848 -56.410 7.839 1.00 64.45 442 MET B N 1
ATOM 8347 C CA . MET B 1 458 ? -45.117 -56.031 6.429 1.00 64.44 442 MET B CA 1
ATOM 8348 C C . MET B 1 458 ? -46.147 -57.010 5.860 1.00 65.53 442 MET B C 1
ATOM 8349 O O . MET B 1 458 ? -45.894 -58.226 5.907 1.00 66.10 442 MET B O 1
ATOM 8354 N N . VAL B 1 459 ? -47.267 -56.488 5.350 1.00 65.30 443 VAL B N 1
ATOM 8355 C CA . VAL B 1 459 ? -48.408 -57.296 4.832 1.00 66.63 443 VAL B CA 1
ATOM 8356 C C . VAL B 1 459 ? -48.492 -57.093 3.314 1.00 67.59 443 VAL B C 1
ATOM 8357 O O . VAL B 1 459 ? -48.401 -55.933 2.864 1.00 66.30 443 VAL B O 1
ATOM 8361 N N . THR B 1 460 ? -48.657 -58.187 2.567 1.00 69.90 444 THR B N 1
ATOM 8362 C CA . THR B 1 460 ? -48.720 -58.207 1.083 1.00 71.27 444 THR B CA 1
ATOM 8363 C C . THR B 1 460 ? -49.999 -58.931 0.644 1.00 72.81 444 THR B C 1
ATOM 8364 O O . THR B 1 460 ? -50.388 -59.905 1.312 1.00 73.30 444 THR B O 1
ATOM 8368 N N . ALA B 1 461 ? -50.626 -58.462 -0.434 1.00 73.41 445 ALA B N 1
ATOM 8369 C CA . ALA B 1 461 ? -51.869 -59.035 -1.000 1.00 75.59 445 ALA B CA 1
ATOM 8370 C C . ALA B 1 461 ? -51.901 -58.771 -2.501 1.00 76.76 445 ALA B C 1
ATOM 8371 O O . ALA B 1 461 ? -51.628 -57.653 -2.931 1.00 75.72 445 ALA B O 1
ATOM 8373 N N . PRO B 1 462 ? -52.214 -59.781 -3.346 1.00 79.73 446 PRO B N 1
ATOM 8374 C CA . PRO B 1 462 ? -52.523 -59.521 -4.751 1.00 80.73 446 PRO B CA 1
ATOM 8375 C C . PRO B 1 462 ? -53.770 -58.630 -4.841 1.00 80.47 446 PRO B C 1
ATOM 8376 O O . PRO B 1 462 ? -54.637 -58.756 -3.990 1.00 80.00 446 PRO B O 1
ATOM 8380 N N . THR B 1 463 ? -53.811 -57.740 -5.837 1.00 80.78 447 THR B N 1
ATOM 8381 C CA . THR B 1 463 ? -54.941 -56.808 -6.099 1.00 80.57 447 THR B CA 1
ATOM 8382 C C . THR B 1 463 ? -55.051 -56.546 -7.604 1.00 82.04 447 THR B C 1
ATOM 8383 O O . THR B 1 463 ? -54.001 -56.439 -8.268 1.00 82.04 447 THR B O 1
ATOM 8387 N N . GLU B 1 464 ? -56.285 -56.461 -8.108 1.00 83.44 448 GLU B N 1
ATOM 8388 C CA . GLU B 1 464 ? -56.606 -56.019 -9.489 1.00 84.99 448 GLU B CA 1
ATOM 8389 C C . GLU B 1 464 ? -56.611 -54.488 -9.533 1.00 83.66 448 GLU B C 1
ATOM 8390 O O . GLU B 1 464 ? -56.405 -53.930 -10.625 1.00 84.85 448 GLU B O 1
ATOM 8396 N N . ALA B 1 465 ? -56.836 -53.840 -8.386 1.00 81.72 449 ALA B N 1
ATOM 8397 C CA . ALA B 1 465 ? -56.996 -52.373 -8.253 1.00 79.94 449 ALA B CA 1
ATOM 8398 C C . ALA B 1 465 ? -55.802 -51.652 -8.889 1.00 78.67 449 ALA B C 1
ATOM 8399 O O . ALA B 1 465 ? -54.659 -52.138 -8.741 1.00 77.75 449 ALA B O 1
ATOM 8401 N N . THR B 1 466 ? -56.072 -50.548 -9.595 1.00 78.22 450 THR B N 1
ATOM 8402 C CA . THR B 1 466 ? -55.061 -49.588 -10.114 1.00 77.12 450 THR B CA 1
ATOM 8403 C C . THR B 1 466 ? -54.929 -48.435 -9.109 1.00 74.30 450 THR B C 1
ATOM 8404 O O . THR B 1 466 ? -55.802 -48.326 -8.229 1.00 73.20 450 THR B O 1
ATOM 8408 N N . ALA B 1 467 ? -53.894 -47.603 -9.257 1.00 73.07 451 ALA B N 1
ATOM 8409 C CA . ALA B 1 467 ? -53.436 -46.606 -8.259 1.00 71.24 451 ALA B CA 1
ATOM 8410 C C . ALA B 1 467 ? -54.551 -45.607 -7.917 1.00 70.60 451 ALA B C 1
ATOM 8411 O O . ALA B 1 467 ? -54.877 -45.489 -6.715 1.00 68.41 451 ALA B O 1
ATOM 8413 N N . LEU B 1 468 ? -55.107 -44.913 -8.918 1.00 70.18 452 LEU B N 1
ATOM 8414 C CA . LEU B 1 468 ? -55.998 -43.740 -8.692 1.00 70.37 452 LEU B CA 1
ATOM 8415 C C . LEU B 1 468 ? -57.313 -44.188 -8.052 1.00 70.52 452 LEU B C 1
ATOM 8416 O O . LEU B 1 468 ? -57.708 -43.613 -7.039 1.00 70.34 452 LEU B O 1
ATOM 8421 N N . PRO B 1 469 ? -58.026 -45.215 -8.581 1.00 71.68 453 PRO B N 1
ATOM 8422 C CA . PRO B 1 469 ? -59.262 -45.692 -7.955 1.00 72.18 453 PRO B CA 1
ATOM 8423 C C . PRO B 1 469 ? -59.091 -46.148 -6.497 1.00 71.12 453 PRO B C 1
ATOM 8424 O O . PRO B 1 469 ? -59.925 -45.819 -5.679 1.00 70.99 453 PRO B O 1
ATOM 8428 N N . LEU B 1 470 ? -58.021 -46.891 -6.208 1.00 70.45 454 LEU B N 1
ATOM 8429 C CA . LEU B 1 470 ? -57.730 -47.419 -4.851 1.00 69.63 454 LEU B CA 1
ATOM 8430 C C . LEU B 1 470 ? -57.431 -46.245 -3.911 1.00 68.16 454 LEU B C 1
ATOM 8431 O O . LEU B 1 470 ? -57.882 -46.292 -2.754 1.00 68.63 454 LEU B O 1
ATOM 8436 N N . TYR B 1 471 ? -56.711 -45.223 -4.387 1.00 67.31 455 TYR B N 1
ATOM 8437 C CA . TYR B 1 471 ? -56.399 -44.006 -3.597 1.00 65.71 455 TYR B CA 1
ATOM 8438 C C . TYR B 1 471 ? -57.676 -43.189 -3.365 1.00 65.87 455 TYR B C 1
ATOM 8439 O O . TYR B 1 471 ? -57.830 -42.624 -2.263 1.00 64.90 455 TYR B O 1
ATOM 8448 N N . SER B 1 472 ? -58.545 -43.107 -4.377 1.00 67.16 456 SER B N 1
ATOM 8449 C CA . SER B 1 472 ? -59.885 -42.470 -4.287 1.00 68.05 456 SER B CA 1
ATOM 8450 C C . SER B 1 472 ? -60.667 -43.098 -3.126 1.00 67.76 456 SER B C 1
ATOM 8451 O O . SER B 1 472 ? -61.290 -42.345 -2.353 1.00 67.70 456 SER B O 1
ATOM 8454 N N . ALA B 1 473 ? -60.607 -44.427 -2.999 1.00 67.62 457 ALA B N 1
ATOM 8455 C CA . ALA B 1 473 ? -61.246 -45.204 -1.912 1.00 67.71 457 ALA B CA 1
ATOM 8456 C C . ALA B 1 473 ? -60.585 -44.851 -0.573 1.00 65.85 457 ALA B C 1
ATOM 8457 O O . ALA B 1 473 ? -61.316 -44.566 0.382 1.00 65.91 457 ALA B O 1
ATOM 8459 N N . LEU B 1 474 ? -59.249 -44.842 -0.522 1.00 64.95 458 LEU B N 1
ATOM 8460 C CA . LEU B 1 474 ? -58.446 -44.635 0.715 1.00 63.66 458 LEU B CA 1
ATOM 8461 C C . LEU B 1 474 ? -58.712 -43.249 1.326 1.00 63.27 458 LEU B C 1
ATOM 8462 O O . LEU B 1 474 ? -58.864 -43.172 2.566 1.00 62.87 458 LEU B O 1
ATOM 8467 N N . ARG B 1 475 ? -58.747 -42.196 0.500 1.00 64.11 459 ARG B N 1
ATOM 8468 C CA . ARG B 1 475 ? -58.840 -40.777 0.940 1.00 63.54 459 ARG B CA 1
ATOM 8469 C C . ARG B 1 475 ? -60.257 -40.476 1.440 1.00 64.78 459 ARG B C 1
ATOM 8470 O O . ARG B 1 475 ? -60.387 -39.590 2.297 1.00 65.59 459 ARG B O 1
ATOM 8478 N N . ALA B 1 476 ? -61.272 -41.180 0.932 1.00 66.70 460 ALA B N 1
ATOM 8479 C CA . ALA B 1 476 ? -62.658 -41.132 1.454 1.00 68.27 460 ALA B CA 1
ATOM 8480 C C . ALA B 1 476 ? -62.716 -41.866 2.802 1.00 68.38 460 ALA B C 1
ATOM 8481 O O . ALA B 1 476 ? -63.363 -41.346 3.724 1.00 70.11 460 ALA B O 1
ATOM 8483 N N . ILE B 1 477 ? -62.040 -43.013 2.915 1.00 67.43 461 ILE B N 1
ATOM 8484 C CA . ILE B 1 477 ? -62.002 -43.860 4.146 1.00 67.05 461 ILE B CA 1
ATOM 8485 C C . ILE B 1 477 ? -61.325 -43.073 5.279 1.00 65.31 461 ILE B C 1
ATOM 8486 O O . ILE B 1 477 ? -61.872 -43.076 6.398 1.00 65.56 461 ILE B O 1
ATOM 8491 N N . SER B 1 478 ? -60.188 -42.421 5.005 1.00 63.36 462 SER B N 1
ATOM 8492 C CA . SER B 1 478 ? -59.328 -41.778 6.035 1.00 61.35 462 SER B CA 1
ATOM 8493 C C . SER B 1 478 ? -58.795 -40.429 5.553 1.00 60.06 462 SER B C 1
ATOM 8494 O O . SER B 1 478 ? -57.627 -40.316 5.185 1.00 58.06 462 SER B O 1
ATOM 8497 N N . PRO B 1 479 ? -59.625 -39.359 5.580 1.00 60.05 463 PRO B N 1
ATOM 8498 C CA . PRO B 1 479 ? -59.144 -37.998 5.337 1.00 59.65 463 PRO B CA 1
ATOM 8499 C C . PRO B 1 479 ? -58.065 -37.604 6.357 1.00 59.08 463 PRO B C 1
ATOM 8500 O O . PRO B 1 479 ? -58.321 -37.708 7.552 1.00 59.55 463 PRO B O 1
ATOM 8504 N N . VAL B 1 480 ? -56.902 -37.153 5.874 1.00 58.29 464 VAL B N 1
ATOM 8505 C CA . VAL B 1 480 ? -55.706 -36.840 6.713 1.00 57.39 464 VAL B CA 1
ATOM 8506 C C . VAL B 1 480 ? -55.032 -35.576 6.184 1.00 57.27 464 VAL B C 1
ATOM 8507 O O . VAL B 1 480 ? -55.232 -35.202 5.031 1.00 58.09 464 VAL B O 1
ATOM 8511 N N . PRO B 1 481 ? -54.235 -34.869 7.017 1.00 56.52 465 PRO B N 1
ATOM 8512 C CA . PRO B 1 481 ? -53.456 -33.717 6.552 1.00 56.12 465 PRO B CA 1
ATOM 8513 C C . PRO B 1 481 ? -52.290 -34.034 5.596 1.00 55.77 465 PRO B C 1
ATOM 8514 O O . PRO B 1 481 ? -51.900 -33.143 4.854 1.00 55.26 465 PRO B O 1
ATOM 8518 N N . TYR B 1 482 ? -51.753 -35.259 5.616 1.00 55.36 466 TYR B N 1
ATOM 8519 C CA . TYR B 1 482 ? -50.536 -35.637 4.845 1.00 55.50 466 TYR B CA 1
ATOM 8520 C C . TYR B 1 482 ? -50.816 -36.822 3.910 1.00 55.54 466 TYR B C 1
ATOM 8521 O O . TYR B 1 482 ? -49.909 -37.654 3.696 1.00 55.92 466 TYR B O 1
ATOM 8530 N N . GLY B 1 483 ? -52.018 -36.882 3.337 1.00 55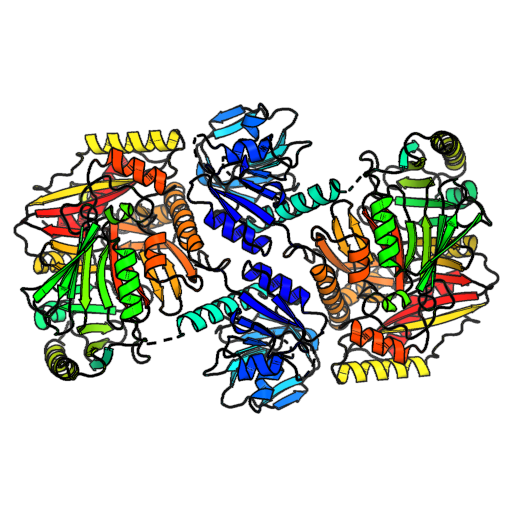.99 467 GLY B N 1
ATOM 8531 C CA . GLY B 1 483 ? -52.345 -37.839 2.262 1.00 57.15 467 GLY B CA 1
ATOM 8532 C C . GLY B 1 483 ? -51.445 -37.619 1.053 1.00 56.64 467 GLY B C 1
ATOM 8533 O O . GLY B 1 483 ? -51.075 -36.463 0.797 1.00 56.23 467 GLY B O 1
ATOM 8534 N N . ALA B 1 484 ? -51.090 -38.676 0.326 1.00 56.78 468 ALA B N 1
ATOM 8535 C CA . ALA B 1 484 ? -50.306 -38.558 -0.925 1.00 56.79 468 ALA B CA 1
ATOM 8536 C C . ALA B 1 484 ? -50.605 -39.726 -1.862 1.00 57.20 468 ALA B C 1
ATOM 8537 O O . ALA B 1 484 ? -50.788 -40.855 -1.373 1.00 56.96 468 ALA B O 1
ATOM 8539 N N . LEU B 1 485 ? -50.641 -39.434 -3.162 1.00 57.67 469 LEU B N 1
ATOM 8540 C CA . LEU B 1 485 ? -50.569 -40.442 -4.248 1.00 59.10 469 LEU B CA 1
ATOM 8541 C C . LEU B 1 485 ? -49.360 -40.106 -5.121 1.00 59.12 469 LEU B C 1
ATOM 8542 O O . LEU B 1 485 ? -49.431 -39.118 -5.874 1.00 59.64 469 LEU B O 1
ATOM 8547 N N . LEU B 1 486 ? -48.288 -40.886 -4.983 1.00 58.92 470 LEU B N 1
ATOM 8548 C CA . LEU B 1 486 ? -47.094 -40.831 -5.862 1.00 59.84 470 LEU B CA 1
ATOM 8549 C C . LEU B 1 486 ? -47.206 -41.963 -6.883 1.00 61.76 470 LEU B C 1
ATOM 8550 O O . LEU B 1 486 ? -47.228 -43.127 -6.455 1.00 62.18 470 LEU B O 1
ATOM 8555 N N . GLU B 1 487 ? -47.287 -41.627 -8.170 1.00 63.28 471 GLU B N 1
ATOM 8556 C CA . GLU B 1 487 ? -47.346 -42.618 -9.277 1.00 65.19 471 GLU B CA 1
ATOM 8557 C C . GLU B 1 487 ? -46.029 -42.547 -10.054 1.00 65.92 471 GLU B C 1
ATOM 8558 O O . GLU B 1 487 ? -45.959 -41.779 -11.027 1.00 67.37 471 GLU B O 1
ATOM 8564 N N . PHE B 1 488 ? -45.029 -43.310 -9.601 1.00 65.41 472 PHE B N 1
ATOM 8565 C CA . PHE B 1 488 ? -43.654 -43.375 -10.162 1.00 66.54 472 PHE B CA 1
ATOM 8566 C C . PHE B 1 488 ? -43.528 -44.622 -11.035 1.00 68.14 472 PHE B C 1
ATOM 8567 O O . PHE B 1 488 ? -44.392 -45.497 -10.994 1.00 67.91 472 PHE B O 1
ATOM 8575 N N . PRO B 1 489 ? -42.467 -44.745 -11.869 1.00 70.48 473 PRO B N 1
ATOM 8576 C CA . PRO B 1 489 ? -42.345 -45.884 -12.781 1.00 72.69 473 PRO B CA 1
ATOM 8577 C C . PRO B 1 489 ? -42.248 -47.230 -12.045 1.00 72.77 473 PRO B C 1
ATOM 8578 O O . PRO B 1 489 ? -42.835 -48.188 -12.509 1.00 73.41 473 PRO B O 1
ATOM 8582 N N . GLU B 1 490 ? -41.531 -47.259 -10.918 1.00 72.47 474 GLU B N 1
ATOM 8583 C CA . GLU B 1 490 ? -41.182 -48.501 -10.174 1.00 73.27 474 GLU B CA 1
ATOM 8584 C C . GLU B 1 490 ? -42.318 -48.883 -9.217 1.00 71.84 474 GLU B C 1
ATOM 8585 O O . GLU B 1 490 ? -42.426 -50.077 -8.892 1.00 72.46 474 GLU B O 1
ATOM 8591 N N . LEU B 1 491 ? -43.116 -47.912 -8.760 1.00 70.04 475 LEU B N 1
ATOM 8592 C CA . LEU B 1 491 ? -44.157 -48.133 -7.718 1.00 68.43 475 LEU B CA 1
ATOM 8593 C C . LEU B 1 491 ? -45.110 -46.936 -7.645 1.00 67.29 475 LEU B C 1
ATOM 8594 O O . LEU B 1 491 ? -44.729 -45.830 -8.085 1.00 67.07 475 LEU B O 1
ATOM 8599 N N . SER B 1 492 ? -46.303 -47.171 -7.095 1.00 66.08 476 SER B N 1
ATOM 8600 C CA . SER B 1 492 ? -47.258 -46.127 -6.650 1.00 64.73 476 SER B CA 1
ATOM 8601 C C . SER B 1 492 ? -47.330 -46.158 -5.119 1.00 62.62 476 SER B C 1
ATOM 8602 O O . SER B 1 492 ? -47.372 -47.272 -4.559 1.00 63.05 476 SER B O 1
ATOM 8605 N N . VAL B 1 493 ? -47.307 -44.987 -4.473 1.00 60.68 477 VAL B N 1
ATOM 8606 C CA . VAL B 1 493 ? -47.394 -44.845 -2.989 1.00 59.39 477 VAL B CA 1
ATOM 8607 C C . VAL B 1 493 ? -48.735 -44.178 -2.659 1.00 59.45 477 VAL B C 1
ATOM 8608 O O . VAL B 1 493 ? -48.970 -43.043 -3.132 1.00 59.20 477 VAL B O 1
ATOM 8612 N N . LEU B 1 494 ? -49.595 -44.890 -1.925 1.00 59.41 478 LEU B N 1
ATOM 8613 C CA . LEU B 1 494 ? -50.945 -44.426 -1.506 1.00 59.57 478 LEU B CA 1
ATOM 8614 C C . LEU B 1 494 ? -50.914 -44.189 0.006 1.00 58.75 478 LEU B C 1
ATOM 8615 O O . LEU B 1 494 ? -51.198 -45.134 0.761 1.00 59.21 478 LEU B O 1
ATOM 8620 N N . SER B 1 495 ? -50.551 -42.972 0.418 1.00 58.77 479 SER B N 1
ATOM 8621 C CA . SER B 1 495 ? -50.354 -42.565 1.831 1.00 56.93 479 SER B CA 1
ATOM 8622 C C . SER B 1 495 ? -51.648 -41.967 2.384 1.00 57.27 479 SER B C 1
ATOM 8623 O O . SER B 1 495 ? -52.185 -41.037 1.755 1.00 57.34 479 SER B O 1
ATOM 8626 N N . ALA B 1 496 ? -52.107 -42.490 3.523 1.00 56.90 480 ALA B N 1
ATOM 8627 C CA . ALA B 1 496 ? -53.170 -41.901 4.366 1.00 56.17 480 ALA B CA 1
ATOM 8628 C C . ALA B 1 496 ? -52.543 -41.490 5.701 1.00 55.06 480 ALA B C 1
ATOM 8629 O O . ALA B 1 496 ? -53.217 -41.632 6.741 1.00 54.88 480 ALA B O 1
ATOM 8631 N N . SER B 1 497 ? -51.295 -41.004 5.669 1.00 54.44 481 SER B N 1
ATOM 8632 C CA . SER B 1 497 ? -50.526 -40.611 6.878 1.00 53.58 481 SER B CA 1
ATOM 8633 C C . SER B 1 497 ? -51.076 -39.314 7.464 1.00 53.60 481 SER B C 1
ATOM 8634 O O . SER B 1 497 ? -51.251 -38.332 6.744 1.00 52.52 481 SER B O 1
ATOM 8637 N N . PRO B 1 498 ? -51.330 -39.276 8.794 1.00 53.89 482 PRO B N 1
ATOM 8638 C CA . PRO B 1 498 ? -51.622 -38.033 9.507 1.00 53.79 482 PRO B CA 1
ATOM 8639 C C . PRO B 1 498 ? -50.401 -37.388 10.182 1.00 52.83 482 PRO B C 1
ATOM 8640 O O . PRO B 1 498 ? -50.573 -36.369 10.812 1.00 52.52 482 PRO B O 1
ATOM 8644 N N . GLU B 1 499 ? -49.214 -37.985 10.046 1.00 52.27 483 GLU B N 1
ATOM 8645 C CA . GLU B 1 499 ? -48.056 -37.682 10.928 1.00 52.20 483 GLU B CA 1
ATOM 8646 C C . GLU B 1 499 ? -47.067 -36.735 10.241 1.00 52.17 483 GLU B C 1
ATOM 8647 O O . GLU B 1 499 ? -46.568 -37.085 9.154 1.00 52.54 483 GLU B O 1
ATOM 8653 N N . ARG B 1 500 ? -46.782 -35.600 10.891 1.00 51.73 484 ARG B N 1
ATOM 8654 C CA . ARG B 1 500 ? -45.710 -34.637 10.516 1.00 51.61 484 ARG B CA 1
ATOM 8655 C C . ARG B 1 500 ? -44.368 -35.112 11.084 1.00 52.09 484 ARG B C 1
ATOM 8656 O O . ARG B 1 500 ? -44.203 -35.071 12.322 1.00 51.17 484 ARG B O 1
ATOM 8664 N N . PHE B 1 501 ? -43.441 -35.516 10.213 1.00 51.85 485 PHE B N 1
ATOM 8665 C CA . PHE B 1 501 ? -42.044 -35.871 10.572 1.00 52.72 485 PHE B CA 1
ATOM 8666 C C . PHE B 1 501 ? -41.263 -34.583 10.855 1.00 52.86 485 PHE B C 1
ATOM 8667 O O . PHE B 1 501 ? -40.843 -34.363 12.011 1.00 53.35 485 PHE B O 1
ATOM 8675 N N . LEU B 1 502 ? -41.061 -33.766 9.818 1.00 53.34 486 LEU B N 1
ATOM 8676 C CA . LEU B 1 502 ? -40.334 -32.472 9.898 1.00 53.31 486 LEU B CA 1
ATOM 8677 C C . LEU B 1 502 ? -41.015 -31.462 8.975 1.00 53.13 486 LEU B C 1
ATOM 8678 O O . LEU B 1 502 ? -41.164 -31.759 7.776 1.00 53.11 486 LEU B O 1
ATOM 8683 N N . THR B 1 503 ? -41.414 -30.317 9.522 1.00 53.01 487 THR B N 1
ATOM 8684 C CA . THR B 1 503 ? -41.785 -29.111 8.746 1.00 53.46 487 THR B CA 1
ATOM 8685 C C . THR B 1 503 ? -40.712 -28.065 9.023 1.00 53.48 487 THR B C 1
ATOM 8686 O O . THR B 1 503 ? -40.548 -27.679 10.199 1.00 54.09 487 THR B O 1
ATOM 8690 N N . ILE B 1 504 ? -39.964 -27.692 7.987 1.00 53.55 488 ILE B N 1
ATOM 8691 C CA . ILE B 1 504 ? -38.790 -26.781 8.094 1.00 52.79 488 ILE B CA 1
ATOM 8692 C C . ILE B 1 504 ? -39.107 -25.532 7.273 1.00 53.19 488 ILE B C 1
ATOM 8693 O O . ILE B 1 504 ? -39.358 -25.679 6.061 1.00 52.17 488 ILE B O 1
ATOM 8698 N N . GLY B 1 505 ? -39.134 -24.362 7.916 1.00 52.14 489 GLY B N 1
ATOM 8699 C CA . GLY B 1 505 ? -39.306 -23.072 7.223 1.00 53.60 489 GLY B CA 1
ATOM 8700 C C . GLY B 1 505 ? -38.075 -22.727 6.401 1.00 54.11 489 GLY B C 1
ATOM 8701 O O . GLY B 1 505 ? -36.999 -23.280 6.694 1.00 52.62 489 GLY B O 1
ATOM 8702 N N . ALA B 1 506 ? -38.219 -21.847 5.405 1.00 55.26 490 ALA B N 1
ATOM 8703 C CA . ALA B 1 506 ? -37.080 -21.198 4.713 1.00 56.78 490 ALA B CA 1
ATOM 8704 C C . ALA B 1 506 ? -36.273 -20.404 5.748 1.00 56.87 490 ALA B C 1
ATOM 8705 O O . ALA B 1 506 ? -35.053 -20.262 5.569 1.00 58.29 490 ALA B O 1
ATOM 8707 N N . ASP B 1 507 ? -36.949 -19.933 6.801 1.00 56.12 491 ASP B N 1
ATOM 8708 C CA . ASP B 1 507 ? -36.377 -19.155 7.932 1.00 56.50 491 ASP B CA 1
ATOM 8709 C C . ASP B 1 507 ? -35.621 -20.074 8.903 1.00 55.66 491 ASP B C 1
ATOM 8710 O O . ASP B 1 507 ? -35.076 -19.545 9.890 1.00 56.31 491 ASP B O 1
ATOM 8715 N N . GLY B 1 508 ? -35.625 -21.394 8.674 1.00 55.29 492 GLY B N 1
ATOM 8716 C CA . GLY B 1 508 ? -34.846 -22.371 9.463 1.00 54.98 492 GLY B CA 1
ATOM 8717 C C . GLY B 1 508 ? -35.569 -22.820 10.724 1.00 53.69 492 GLY B C 1
ATOM 8718 O O . GLY B 1 508 ? -34.952 -23.542 11.524 1.00 52.85 492 GLY B O 1
ATOM 8719 N N . GLY B 1 509 ? -36.827 -22.408 10.914 1.00 53.81 493 GLY B N 1
ATOM 8720 C CA . GLY B 1 509 ? -37.701 -22.936 11.978 1.00 53.09 493 GLY B CA 1
ATOM 8721 C C . GLY B 1 509 ? -38.071 -24.384 11.700 1.00 53.20 493 GLY B C 1
ATOM 8722 O O . GLY B 1 509 ? -38.515 -24.666 10.576 1.00 51.66 493 GLY B O 1
ATOM 8723 N N . VAL B 1 510 ? -37.885 -25.277 12.678 1.00 52.99 494 VAL B N 1
ATOM 8724 C CA . VAL B 1 510 ? -38.162 -26.738 12.532 1.00 53.03 494 VAL B CA 1
ATOM 8725 C C . VAL B 1 510 ? -39.319 -27.105 13.457 1.00 53.03 494 VAL B C 1
ATOM 8726 O O . VAL B 1 510 ? -39.302 -26.655 14.621 1.00 52.70 494 VAL B O 1
ATOM 8730 N N . GLU B 1 511 ? -40.274 -27.897 12.961 1.00 53.23 495 GLU B N 1
ATOM 8731 C CA . GLU B 1 511 ? -41.309 -28.556 13.803 1.00 52.59 495 GLU B CA 1
ATOM 8732 C C . GLU B 1 511 ? -41.383 -30.046 13.457 1.00 52.30 495 GLU B C 1
ATOM 8733 O O . GLU B 1 511 ? -41.413 -30.386 12.260 1.00 52.66 495 GLU B O 1
ATOM 8739 N N . SER B 1 512 ? -41.433 -30.889 14.487 1.00 51.62 496 SER B N 1
ATOM 8740 C CA . SER B 1 512 ? -41.725 -32.342 14.407 1.00 51.71 496 SER B CA 1
ATOM 8741 C C . SER B 1 512 ? -42.915 -32.651 15.322 1.00 51.71 496 SER B C 1
ATOM 8742 O O . SER B 1 512 ? -42.934 -32.129 16.461 1.00 50.28 496 SER B O 1
ATOM 8745 N N . LYS B 1 513 ? -43.881 -33.445 14.847 1.00 51.92 497 LYS B N 1
ATOM 8746 C CA . LYS B 1 513 ? -45.076 -33.838 15.644 1.00 52.12 497 LYS B CA 1
ATOM 8747 C C . LYS B 1 513 ? -45.140 -35.357 15.756 1.00 51.48 497 LYS B C 1
ATOM 8748 O O . LYS B 1 513 ? -46.045 -35.981 15.207 1.00 50.99 497 LYS B O 1
ATOM 8754 N N . PRO B 1 514 ? -44.214 -36.000 16.502 1.00 51.91 498 PRO B N 1
ATOM 8755 C CA . PRO B 1 514 ? -44.236 -37.453 16.653 1.00 52.64 498 PRO B CA 1
ATOM 8756 C C . PRO B 1 514 ? -45.581 -37.943 17.212 1.00 53.23 498 PRO B C 1
ATOM 8757 O O . PRO B 1 514 ? -46.071 -37.380 18.178 1.00 52.98 498 PRO B O 1
ATOM 8761 N N . ILE B 1 515 ? -46.156 -38.948 16.550 1.00 53.30 499 ILE B N 1
ATOM 8762 C CA . ILE B 1 515 ? -47.337 -39.719 17.031 1.00 54.19 499 ILE B CA 1
ATOM 8763 C C . ILE B 1 515 ? -46.819 -40.995 17.696 1.00 54.59 499 ILE B C 1
ATOM 8764 O O . ILE B 1 515 ? -46.025 -41.712 17.058 1.00 54.60 499 ILE B O 1
ATOM 8769 N N . LYS B 1 516 ? -47.258 -41.254 18.926 1.00 54.69 500 LYS B N 1
ATOM 8770 C CA . LYS B 1 516 ? -47.077 -42.554 19.616 1.00 55.90 500 LYS B CA 1
ATOM 8771 C C . LYS B 1 516 ? -48.120 -42.645 20.730 1.00 56.56 500 LYS B C 1
ATOM 8772 O O . LYS B 1 516 ? -48.165 -41.727 21.567 1.00 56.52 500 LYS B O 1
ATOM 8778 N N . GLY B 1 517 ? -48.914 -43.717 20.727 1.00 57.03 501 GLY B N 1
ATOM 8779 C CA . GLY B 1 517 ? -50.124 -43.857 21.554 1.00 58.09 501 GLY B CA 1
ATOM 8780 C C . GLY B 1 517 ? -51.344 -43.881 20.660 1.00 58.10 501 GLY B C 1
ATOM 8781 O O . GLY B 1 517 ? -51.668 -42.829 20.064 1.00 57.29 501 GLY B O 1
ATOM 8782 N N . THR B 1 518 ? -51.963 -45.051 20.520 1.00 59.19 502 THR B N 1
ATOM 8783 C CA . THR B 1 518 ? -53.078 -45.292 19.570 1.00 59.55 502 THR B CA 1
ATOM 8784 C C . THR B 1 518 ? -54.244 -45.939 20.315 1.00 60.45 502 THR B C 1
ATOM 8785 O O . THR B 1 518 ? -53.991 -46.727 21.242 1.00 60.12 502 THR B O 1
ATOM 8789 N N . ARG B 1 519 ? -55.468 -45.595 19.912 1.00 61.00 503 ARG B N 1
ATOM 8790 C CA . ARG B 1 519 ? -56.717 -46.294 20.305 1.00 62.68 503 ARG B CA 1
ATOM 8791 C C . ARG B 1 519 ? -57.566 -46.494 19.058 1.00 63.25 503 ARG B C 1
ATOM 8792 O O . ARG B 1 519 ? -57.558 -45.645 18.168 1.00 62.77 503 ARG B O 1
ATOM 8800 N N . PRO B 1 520 ? -58.336 -47.602 18.964 1.00 64.68 504 PRO B N 1
ATOM 8801 C CA . PRO B 1 520 ? -59.359 -47.725 17.929 1.00 65.37 504 PRO B CA 1
ATOM 8802 C C . PRO B 1 520 ? -60.427 -46.647 18.156 1.00 65.75 504 PRO B C 1
ATOM 8803 O O . PRO B 1 520 ? -60.546 -46.177 19.269 1.00 65.77 504 PRO B O 1
ATOM 8807 N N . ARG B 1 521 ? -61.149 -46.268 17.101 1.00 65.95 505 ARG B N 1
ATOM 8808 C CA . ARG B 1 521 ? -62.354 -45.408 17.205 1.00 67.22 505 ARG B CA 1
ATOM 8809 C C . ARG B 1 521 ? -63.446 -46.214 17.910 1.00 69.11 505 ARG B C 1
ATOM 8810 O O . ARG B 1 521 ? -63.469 -47.445 17.738 1.00 69.82 505 ARG B O 1
ATOM 8818 N N . GLY B 1 522 ? -64.284 -45.545 18.704 1.00 70.59 506 GLY B N 1
ATOM 8819 C CA . GLY B 1 522 ? -65.496 -46.137 19.298 1.00 72.65 506 GLY B CA 1
ATOM 8820 C C . GLY B 1 522 ? -66.633 -46.133 18.294 1.00 74.14 506 GLY B C 1
ATOM 8821 O O . GLY B 1 522 ? -66.537 -45.370 17.315 1.00 73.84 506 GLY B O 1
ATOM 8822 N N . GLY B 1 523 ? -67.672 -46.938 18.532 1.00 76.20 507 GLY B N 1
ATOM 8823 C CA . GLY B 1 523 ? -68.855 -47.054 17.655 1.00 77.71 507 GLY B CA 1
ATOM 8824 C C . GLY B 1 523 ? -69.880 -45.964 17.921 1.00 79.05 507 GLY B C 1
ATOM 8825 O O . GLY B 1 523 ? -70.887 -45.913 17.184 1.00 80.15 507 GLY B O 1
ATOM 8826 N N . THR B 1 524 ? -69.644 -45.130 18.942 1.00 78.76 508 THR B N 1
ATOM 8827 C CA . THR B 1 524 ? -70.521 -44.006 19.367 1.00 79.55 508 THR B CA 1
ATOM 8828 C C . THR B 1 524 ? -69.656 -42.802 19.754 1.00 77.91 508 THR B C 1
ATOM 8829 O O . THR B 1 524 ? -68.448 -42.999 20.007 1.00 76.42 508 THR B O 1
ATOM 8833 N N . ALA B 1 525 ? -70.259 -41.611 19.805 1.00 78.61 509 ALA B N 1
ATOM 8834 C CA . ALA B 1 525 ? -69.643 -40.357 20.300 1.00 78.13 509 ALA B CA 1
ATOM 8835 C C . ALA B 1 525 ? -69.091 -40.575 21.717 1.00 78.42 509 ALA B C 1
ATOM 8836 O O . ALA B 1 525 ? -67.953 -40.143 21.979 1.00 76.45 509 ALA B O 1
ATOM 8838 N N . GLU B 1 526 ? -69.866 -41.244 22.579 1.00 80.64 510 GLU B N 1
ATOM 8839 C CA . GLU B 1 526 ? -69.568 -41.446 24.025 1.00 81.41 510 GLU B CA 1
ATOM 8840 C C . GLU B 1 526 ? -68.395 -42.420 24.194 1.00 79.89 510 GLU B C 1
ATOM 8841 O O . GLU B 1 526 ? -67.560 -42.186 25.097 1.00 79.17 510 GLU B O 1
ATOM 8847 N N . GLU B 1 527 ? -68.349 -43.473 23.370 1.00 79.25 511 GLU B N 1
ATOM 8848 C CA . GLU B 1 527 ? -67.211 -44.430 23.286 1.00 77.62 511 GLU B CA 1
ATOM 8849 C C . GLU B 1 527 ? -65.937 -43.677 22.889 1.00 74.52 511 GLU B C 1
ATOM 8850 O O . GLU B 1 527 ? -64.881 -43.956 23.487 1.00 73.26 511 GLU B O 1
ATOM 8856 N N . ASP B 1 528 ? -66.037 -42.774 21.906 1.00 72.77 512 ASP B N 1
ATOM 8857 C CA . ASP B 1 528 ? -64.898 -41.960 21.402 1.00 69.95 512 ASP B CA 1
ATOM 8858 C C . ASP B 1 528 ? -64.363 -41.073 22.532 1.00 68.68 512 ASP B C 1
ATOM 8859 O O . ASP B 1 528 ? -63.127 -40.976 22.659 1.00 66.96 512 ASP B O 1
ATOM 8864 N N . GLU B 1 529 ? -65.256 -40.458 23.315 1.00 69.47 513 GLU B N 1
ATOM 8865 C CA . GLU B 1 529 ? -64.878 -39.588 24.464 1.00 69.01 513 GLU B CA 1
ATOM 8866 C C . GLU B 1 529 ? -64.098 -40.429 25.480 1.00 67.95 513 GLU B C 1
ATOM 8867 O O . GLU B 1 529 ? -63.005 -39.986 25.887 1.00 66.13 513 GLU B O 1
ATOM 8873 N N . ARG B 1 530 ? -64.624 -41.607 25.841 1.00 68.51 514 ARG B N 1
ATOM 8874 C CA . ARG B 1 530 ? -63.965 -42.573 26.762 1.00 68.42 514 ARG B CA 1
ATOM 8875 C C . ARG B 1 530 ? -62.562 -42.913 26.240 1.00 66.22 514 ARG B C 1
ATOM 8876 O O . ARG B 1 530 ? -61.607 -42.869 27.041 1.00 64.78 514 ARG B O 1
ATOM 8884 N N . LEU B 1 531 ? -62.441 -43.253 24.954 1.00 65.35 515 LEU B N 1
ATOM 8885 C CA . LEU B 1 531 ? -61.165 -43.735 24.357 1.00 64.44 515 LEU B CA 1
ATOM 8886 C C . LEU B 1 531 ? -60.169 -42.574 24.247 1.00 62.80 515 LEU B C 1
ATOM 8887 O O . LEU B 1 531 ? -58.970 -42.820 24.484 1.00 62.17 515 LEU B O 1
ATOM 8892 N N . ARG B 1 532 ? -60.636 -41.359 23.931 1.00 62.95 516 ARG B N 1
ATOM 8893 C CA . ARG B 1 532 ? -59.781 -40.136 23.899 1.00 62.34 516 ARG B CA 1
ATOM 8894 C C . ARG B 1 532 ? -59.256 -39.844 25.314 1.00 61.98 516 ARG B C 1
ATOM 8895 O O . ARG B 1 532 ? -58.039 -39.593 25.449 1.00 61.10 516 ARG B O 1
ATOM 8903 N N . ALA B 1 533 ? -60.132 -39.877 26.324 1.00 62.73 517 ALA B N 1
ATOM 8904 C CA . ALA B 1 533 ? -59.775 -39.719 27.756 1.00 63.46 517 ALA B CA 1
ATOM 8905 C C . ALA B 1 533 ? -58.746 -40.789 28.141 1.00 63.23 517 ALA B C 1
ATOM 8906 O O . ALA B 1 533 ? -57.688 -40.421 28.691 1.00 62.64 517 ALA B O 1
ATOM 8908 N N . ASP B 1 534 ? -59.034 -42.054 27.821 1.00 64.03 518 ASP B N 1
ATOM 8909 C CA . ASP B 1 534 ? -58.184 -43.227 28.155 1.00 64.48 518 ASP B CA 1
ATOM 8910 C C . ASP B 1 534 ? -56.787 -43.052 27.543 1.00 62.90 518 ASP B C 1
ATOM 8911 O O . ASP B 1 534 ? -55.809 -43.333 28.248 1.00 62.90 518 ASP B O 1
ATOM 8916 N N . LEU B 1 535 ? -56.694 -42.607 26.285 1.00 61.59 519 LEU B N 1
ATOM 8917 C CA . LEU B 1 535 ? -55.402 -42.443 25.558 1.00 59.83 519 LEU B CA 1
ATOM 8918 C C . LEU B 1 535 ? -54.524 -41.410 26.282 1.00 58.99 519 LEU B C 1
ATOM 8919 O O . LEU B 1 535 ? -53.332 -41.696 26.493 1.00 58.63 519 LEU B O 1
ATOM 8924 N N . ALA B 1 536 ? -55.103 -40.270 26.676 1.00 59.23 520 ALA B N 1
ATOM 8925 C CA . ALA B 1 536 ? -54.401 -39.111 27.283 1.00 58.78 520 ALA B CA 1
ATOM 8926 C C . ALA B 1 536 ? -53.900 -39.441 28.699 1.00 60.20 520 ALA B C 1
ATOM 8927 O O . ALA B 1 536 ? -52.899 -38.818 29.130 1.00 60.12 520 ALA B O 1
ATOM 8929 N N . GLY B 1 537 ? -54.567 -40.370 29.393 1.00 61.20 521 GLY B N 1
ATOM 8930 C CA . GLY B 1 537 ? -54.399 -40.609 30.839 1.00 62.79 521 GLY B CA 1
ATOM 8931 C C . GLY B 1 537 ? -53.518 -41.805 31.164 1.00 62.98 521 GLY B C 1
ATOM 8932 O O . GLY B 1 537 ? -52.930 -41.798 32.255 1.00 63.18 521 GLY B O 1
ATOM 8933 N N . ARG B 1 538 ? -53.441 -42.813 30.287 1.00 62.64 522 ARG B N 1
ATOM 8934 C CA . ARG B 1 538 ? -52.718 -44.082 30.582 1.00 63.62 522 ARG B CA 1
ATOM 8935 C C . ARG B 1 538 ? -51.215 -43.804 30.701 1.00 62.89 522 ARG B C 1
ATOM 8936 O O . ARG B 1 538 ? -50.662 -43.131 29.815 1.00 59.91 522 ARG B O 1
ATOM 8944 N N . GLU B 1 539 ? -50.583 -44.307 31.765 1.00 64.82 523 GLU B N 1
ATOM 8945 C CA . GLU B 1 539 ? -49.126 -44.144 32.011 1.00 65.39 523 GLU B CA 1
ATOM 8946 C C . GLU B 1 539 ? -48.339 -44.753 30.840 1.00 63.96 523 GLU B C 1
ATOM 8947 O O . GLU B 1 539 ? -47.380 -44.113 30.383 1.00 62.36 523 GLU B O 1
ATOM 8953 N N . LYS B 1 540 ? -48.751 -45.931 30.364 1.00 64.48 524 LYS B N 1
ATOM 8954 C CA . LYS B 1 540 ? -48.075 -46.693 29.279 1.00 63.93 524 LYS B CA 1
ATOM 8955 C C . LYS B 1 540 ? -47.972 -45.819 28.019 1.00 62.05 524 LYS B C 1
ATOM 8956 O O . LYS B 1 540 ? -46.860 -45.686 27.471 1.00 60.85 524 LYS B O 1
ATOM 8962 N N . ASP B 1 541 ? -49.085 -45.222 27.587 1.00 61.45 525 ASP B N 1
ATOM 8963 C CA . ASP B 1 541 ? -49.149 -44.391 26.357 1.00 59.92 525 ASP B CA 1
ATOM 8964 C C . ASP B 1 541 ? -48.307 -43.124 26.554 1.00 59.03 525 ASP B C 1
ATOM 8965 O O . ASP B 1 541 ? -47.528 -42.784 25.639 1.00 57.71 525 ASP B O 1
ATOM 8970 N N . ARG B 1 542 ? -48.437 -42.469 27.709 1.00 59.23 526 ARG B N 1
ATOM 8971 C CA . ARG B 1 542 ? -47.663 -41.248 28.062 1.00 59.16 526 ARG B CA 1
ATOM 8972 C C . ARG B 1 542 ? -46.159 -41.564 28.029 1.00 58.81 526 ARG B C 1
ATOM 8973 O O . ARG B 1 542 ? -45.395 -40.722 27.517 1.00 57.76 526 ARG B O 1
ATOM 8981 N N . ALA B 1 543 ? -45.749 -42.736 28.525 1.00 59.57 527 ALA B N 1
ATOM 8982 C CA . ALA B 1 543 ? -44.339 -43.197 28.515 1.00 60.09 527 ALA B CA 1
ATOM 8983 C C . ALA B 1 543 ? -43.903 -43.469 27.070 1.00 59.52 527 ALA B C 1
ATOM 8984 O O . ALA B 1 543 ? -42.838 -42.953 26.672 1.00 58.05 527 ALA B O 1
ATOM 8986 N N . GLU B 1 544 ? -44.703 -44.232 26.315 1.00 60.64 528 GLU B N 1
ATOM 8987 C CA . GLU B 1 544 ? -44.470 -44.516 24.872 1.00 61.04 528 GLU B CA 1
ATOM 8988 C C . GLU B 1 544 ? -44.129 -43.197 24.169 1.00 60.24 528 GLU B C 1
ATOM 8989 O O . GLU B 1 544 ? -43.098 -43.141 23.472 1.00 60.44 528 GLU B O 1
ATOM 8995 N N . ASN B 1 545 ? -44.951 -42.168 24.392 1.00 59.15 529 ASN B N 1
ATOM 8996 C CA . ASN B 1 545 ? -44.890 -40.864 23.681 1.00 57.08 529 ASN B CA 1
ATOM 8997 C C . ASN B 1 545 ? -43.695 -40.048 24.189 1.00 56.06 529 ASN B C 1
ATOM 8998 O O . ASN B 1 545 ? -42.917 -39.563 23.348 1.00 55.37 529 ASN B O 1
ATOM 9003 N N . LEU B 1 546 ? -43.565 -39.890 25.509 1.00 55.94 530 LEU B N 1
ATOM 9004 C CA . LEU B 1 546 ? -42.519 -39.046 26.149 1.00 55.82 530 LEU B CA 1
ATOM 9005 C C . LEU B 1 546 ? -41.123 -39.483 25.686 1.00 55.90 530 LEU B C 1
ATOM 9006 O O . LEU B 1 546 ? -40.270 -38.605 25.480 1.00 55.20 530 LEU B O 1
ATOM 9011 N N . MET B 1 547 ? -40.887 -40.791 25.563 1.00 56.82 531 MET B N 1
ATOM 9012 C CA . MET B 1 547 ? -39.555 -41.336 25.190 1.00 57.58 531 MET B CA 1
ATOM 9013 C C . MET B 1 547 ? -39.241 -40.947 23.741 1.00 56.27 531 MET B C 1
ATOM 9014 O O . MET B 1 547 ? -38.061 -40.696 23.452 1.00 56.45 531 MET B O 1
ATOM 9019 N N . ILE B 1 548 ? -40.254 -40.847 22.875 1.00 55.90 532 ILE B N 1
ATOM 9020 C CA . ILE B 1 548 ? -40.061 -40.394 21.466 1.00 55.18 532 ILE B CA 1
ATOM 9021 C C . ILE B 1 548 ? -39.809 -38.881 21.470 1.00 53.63 532 ILE B C 1
ATOM 9022 O O . ILE B 1 548 ? -38.938 -38.432 20.718 1.00 54.00 532 ILE B O 1
ATOM 9027 N N . VAL B 1 549 ? -40.518 -38.126 22.309 1.00 53.04 533 VAL B N 1
ATOM 9028 C CA . VAL B 1 549 ? -40.311 -36.656 22.457 1.00 51.64 533 VAL B CA 1
ATOM 9029 C C . VAL B 1 549 ? -38.848 -36.393 22.840 1.00 51.91 533 VAL B C 1
ATOM 9030 O O . VAL B 1 549 ? -38.226 -35.531 22.205 1.00 51.09 533 VAL B O 1
ATOM 9034 N N . ASP B 1 550 ? -38.334 -37.107 23.844 1.00 52.89 534 ASP B N 1
ATOM 9035 C CA . ASP B 1 550 ? -36.931 -36.991 24.325 1.00 54.09 534 ASP B CA 1
ATOM 9036 C C . ASP B 1 550 ? -35.981 -37.325 23.165 1.00 54.50 534 ASP B C 1
ATOM 9037 O O . ASP B 1 550 ? -35.018 -36.564 22.955 1.00 54.89 534 ASP B O 1
ATOM 9042 N N . LEU B 1 551 ? -36.260 -38.409 22.435 1.00 55.35 535 LEU B N 1
ATOM 9043 C CA . LEU B 1 551 ? -35.449 -38.883 21.278 1.00 56.06 535 LEU B CA 1
ATOM 9044 C C . LEU B 1 551 ? -35.410 -37.810 20.181 1.00 55.02 535 LEU B C 1
ATOM 9045 O O . LEU B 1 551 ? -34.306 -37.519 19.684 1.00 55.34 535 LEU B O 1
ATOM 9050 N N . VAL B 1 552 ? -36.565 -37.243 19.824 1.00 53.82 536 VAL B N 1
ATOM 9051 C CA . VAL B 1 552 ? -36.684 -36.244 18.719 1.00 53.63 536 VAL B CA 1
ATOM 9052 C C . VAL B 1 552 ? -36.050 -34.921 19.168 1.00 53.68 536 VAL B C 1
ATOM 9053 O O . VAL B 1 552 ? -35.380 -34.283 18.332 1.00 54.14 536 VAL B O 1
ATOM 9057 N N . ARG B 1 553 ? -36.200 -34.547 20.444 1.00 53.11 537 ARG B N 1
ATOM 9058 C CA . ARG B 1 553 ? -35.483 -33.390 21.045 1.00 53.14 537 ARG B CA 1
ATOM 9059 C C . ARG B 1 553 ? -33.975 -33.591 20.848 1.00 53.75 537 ARG B C 1
ATOM 9060 O O . ARG B 1 553 ? -33.281 -32.622 20.479 1.00 54.14 537 ARG B O 1
ATOM 9068 N N . ASN B 1 554 ? -33.490 -34.811 21.079 1.00 54.63 538 ASN B N 1
ATOM 9069 C CA . ASN B 1 554 ? -32.047 -35.151 21.015 1.00 56.70 538 ASN B CA 1
ATOM 9070 C C . ASN B 1 554 ? -31.564 -34.987 19.566 1.00 56.32 538 ASN B C 1
ATOM 9071 O O . ASN B 1 554 ? -30.500 -34.363 19.362 1.00 55.95 538 ASN B O 1
ATOM 9076 N N . ASP B 1 555 ? -32.328 -35.516 18.607 1.00 56.65 539 ASP B N 1
ATOM 9077 C CA . ASP B 1 555 ? -32.064 -35.405 17.144 1.00 56.97 539 ASP B CA 1
ATOM 9078 C C . ASP B 1 555 ? -32.010 -33.925 16.733 1.00 56.56 539 ASP B C 1
ATOM 9079 O O . ASP B 1 555 ? -31.006 -33.524 16.107 1.00 57.89 539 ASP B O 1
ATOM 9084 N N . LEU B 1 556 ? -33.026 -33.132 17.090 1.00 55.21 540 LEU B N 1
ATOM 9085 C CA . LEU B 1 556 ? -33.098 -31.688 16.731 1.00 54.97 540 LEU B CA 1
ATOM 9086 C C . LEU B 1 556 ? -31.964 -30.903 17.409 1.00 55.78 540 LEU B C 1
ATOM 9087 O O . LEU B 1 556 ? -31.422 -29.997 16.746 1.00 55.53 540 LEU B O 1
ATOM 9092 N N . ASN B 1 557 ? -31.577 -31.254 18.645 1.00 56.02 541 ASN B N 1
ATOM 9093 C CA . ASN B 1 557 ? -30.513 -30.534 19.402 1.00 56.62 541 ASN B CA 1
ATOM 9094 C C . ASN B 1 557 ? -29.147 -30.700 18.717 1.00 58.04 541 ASN B C 1
ATOM 9095 O O . ASN B 1 557 ? -28.294 -29.815 18.921 1.00 59.36 541 ASN B O 1
ATOM 9100 N N . SER B 1 558 ? -28.938 -31.776 17.944 1.00 58.16 542 SER B N 1
ATOM 9101 C CA . SER B 1 558 ? -27.681 -32.029 17.186 1.00 58.92 542 SER B CA 1
ATOM 9102 C C . SER B 1 558 ? -27.519 -31.000 16.058 1.00 57.90 542 SER B C 1
ATOM 9103 O O . SER B 1 558 ? -26.373 -30.775 15.645 1.00 58.37 542 SER B O 1
ATOM 9106 N N . VAL B 1 559 ? -28.613 -30.407 15.568 1.00 56.84 543 VAL B N 1
ATOM 9107 C CA . VAL B 1 559 ? -28.584 -29.479 14.395 1.00 56.54 543 VAL B CA 1
ATOM 9108 C C . VAL B 1 559 ? -29.190 -28.113 14.750 1.00 55.42 543 VAL B C 1
ATOM 9109 O O . VAL B 1 559 ? -29.114 -27.214 13.890 1.00 54.72 543 VAL B O 1
ATOM 9113 N N . CYS B 1 560 ? -29.750 -27.934 15.953 1.00 54.28 544 CYS B N 1
ATOM 9114 C CA . CYS B 1 560 ? -30.513 -26.710 16.318 1.00 53.53 544 CYS B CA 1
ATOM 9115 C C . CYS B 1 560 ? -29.728 -25.844 17.304 1.00 53.27 544 CYS B C 1
ATOM 9116 O O . CYS B 1 560 ? -28.884 -26.386 18.041 1.00 52.90 544 CYS B O 1
ATOM 9119 N N . ALA B 1 561 ? -30.010 -24.537 17.294 1.00 52.90 545 ALA B N 1
ATOM 9120 C CA . ALA B 1 561 ? -29.385 -23.525 18.174 1.00 53.03 545 ALA B CA 1
ATOM 9121 C C . ALA B 1 561 ? -29.717 -23.872 19.627 1.00 52.44 545 ALA B C 1
ATOM 9122 O O . ALA B 1 561 ? -30.875 -24.278 19.886 1.00 50.52 545 ALA B O 1
ATOM 9124 N N . ILE B 1 562 ? -28.735 -23.740 20.525 1.00 52.90 546 ILE B N 1
ATOM 9125 C CA . ILE B 1 562 ? -28.901 -23.982 21.990 1.00 53.04 546 ILE B CA 1
ATOM 9126 C C . ILE B 1 562 ? -30.007 -23.055 22.500 1.00 53.14 546 ILE B C 1
ATOM 9127 O O . ILE B 1 562 ? -29.921 -21.833 22.255 1.00 53.84 546 ILE B O 1
ATOM 9132 N N . GLY B 1 563 ? -31.006 -23.628 23.172 1.00 52.90 547 GLY B N 1
ATOM 9133 C CA . GLY B 1 563 ? -32.122 -22.883 23.782 1.00 52.45 547 GLY B CA 1
ATOM 9134 C C . GLY B 1 563 ? -33.334 -22.850 22.877 1.00 51.47 547 GLY B C 1
ATOM 9135 O O . GLY B 1 563 ? -34.431 -22.593 23.394 1.00 51.03 547 GLY B O 1
ATOM 9136 N N . SER B 1 564 ? -33.153 -23.123 21.581 1.00 51.24 548 SER B N 1
ATOM 9137 C CA . SER B 1 564 ? -34.220 -23.056 20.551 1.00 51.26 548 SER B CA 1
ATOM 9138 C C . SER B 1 564 ? -35.154 -24.267 20.664 1.00 50.18 548 SER B C 1
ATOM 9139 O O . SER B 1 564 ? -36.326 -24.119 20.313 1.00 49.61 548 SER B O 1
ATOM 9142 N N . VAL B 1 565 ? -34.661 -25.425 21.113 1.00 49.96 549 VAL B N 1
ATOM 9143 C CA . VAL B 1 565 ? -35.474 -26.677 21.152 1.00 50.01 549 VAL B CA 1
ATOM 9144 C C . VAL B 1 565 ? -36.407 -26.635 22.370 1.00 50.09 549 VAL B C 1
ATOM 9145 O O . VAL B 1 565 ? -35.910 -26.508 23.503 1.00 49.84 549 VAL B O 1
ATOM 9149 N N . HIS B 1 566 ? -37.714 -26.748 22.135 1.00 50.20 550 HIS B N 1
ATOM 9150 C CA . HIS B 1 566 ? -38.765 -26.740 23.188 1.00 50.97 550 HIS B CA 1
ATOM 9151 C C . HIS B 1 566 ? -39.951 -27.586 22.718 1.00 51.09 550 HIS B C 1
ATOM 9152 O O . HIS B 1 566 ? -40.002 -27.937 21.524 1.00 50.19 550 HIS B O 1
ATOM 9159 N N . VAL B 1 567 ? -40.858 -27.908 23.638 1.00 51.66 551 VAL B N 1
ATOM 9160 C CA . VAL B 1 567 ? -42.058 -28.754 23.374 1.00 51.87 551 VAL B CA 1
ATOM 9161 C C . VAL B 1 567 ? -43.295 -27.933 23.724 1.00 52.50 551 VAL B C 1
ATOM 9162 O O . VAL B 1 567 ? -43.742 -27.940 24.869 1.00 52.66 551 VAL B O 1
ATOM 9166 N N . PRO B 1 568 ? -43.875 -27.181 22.758 1.00 53.48 552 PRO B N 1
ATOM 9167 C CA . PRO B 1 568 ? -45.058 -26.359 23.030 1.00 55.14 552 PRO B CA 1
ATOM 9168 C C . PRO B 1 568 ? -46.328 -27.155 23.369 1.00 56.51 552 PRO B C 1
ATOM 9169 O O . PRO B 1 568 ? -47.156 -26.611 24.055 1.00 58.18 552 PRO B O 1
ATOM 9173 N N . ARG B 1 569 ? -46.459 -28.398 22.891 1.00 57.45 553 ARG B N 1
ATOM 9174 C CA . ARG B 1 569 ? -47.611 -29.286 23.220 1.00 58.52 553 ARG B CA 1
ATOM 9175 C C . ARG B 1 569 ? -47.114 -30.701 23.523 1.00 56.65 553 ARG B C 1
ATOM 9176 O O . ARG B 1 569 ? -46.328 -31.240 22.725 1.00 55.31 553 ARG B O 1
ATOM 9184 N N . LEU B 1 570 ? -47.622 -31.286 24.608 1.00 56.66 554 LEU B N 1
ATOM 9185 C CA . LEU B 1 570 ? -47.287 -32.652 25.083 1.00 57.36 554 LEU B CA 1
ATOM 9186 C C . LEU B 1 570 ? -48.589 -33.439 25.271 1.00 57.37 554 LEU B C 1
ATOM 9187 O O . LEU B 1 570 ? -49.491 -32.925 25.953 1.00 58.27 554 LEU B O 1
ATOM 9192 N N . PHE B 1 571 ? -48.686 -34.630 24.675 1.00 56.37 555 PHE B N 1
ATOM 9193 C CA . PHE B 1 571 ? -49.799 -35.596 24.877 1.00 57.55 555 PHE B CA 1
ATOM 9194 C C . PHE B 1 571 ? -51.140 -34.973 24.464 1.00 58.64 555 PHE B C 1
ATOM 9195 O O . PHE B 1 571 ? -52.132 -35.131 25.202 1.00 59.54 555 PHE B O 1
ATOM 9203 N N . GLU B 1 572 ? -51.175 -34.292 23.315 1.00 59.36 556 GLU B N 1
ATOM 9204 C CA . GLU B 1 572 ? -52.432 -33.831 22.663 1.00 60.88 556 GLU B CA 1
ATOM 9205 C C . GLU B 1 572 ? -53.050 -35.039 21.949 1.00 60.42 556 GLU B C 1
ATOM 9206 O O . GLU B 1 572 ? -52.283 -35.796 21.320 1.00 60.78 556 GLU B O 1
ATOM 9212 N N . VAL B 1 573 ? -54.368 -35.228 22.049 1.00 60.34 557 VAL B N 1
ATOM 9213 C CA . VAL B 1 573 ? -55.097 -36.306 21.317 1.00 60.95 557 VAL B CA 1
ATOM 9214 C C . VAL B 1 573 ? -55.705 -35.705 20.044 1.00 60.77 557 VAL B C 1
ATOM 9215 O O . VAL B 1 573 ? -56.453 -34.720 20.146 1.00 61.00 557 VAL B O 1
ATOM 9219 N N . GLU B 1 574 ? -55.365 -36.284 18.890 1.00 61.45 558 GLU B N 1
ATOM 9220 C CA . GLU B 1 574 ? -55.950 -35.970 17.560 1.00 61.73 558 GLU B CA 1
ATOM 9221 C C . GLU B 1 574 ? -56.787 -37.173 17.115 1.00 61.59 558 GLU B C 1
ATOM 9222 O O . GLU B 1 574 ? -56.328 -38.317 17.306 1.00 60.88 558 GLU B O 1
ATOM 9228 N N . THR B 1 575 ? -57.968 -36.925 16.547 1.00 61.86 559 THR B N 1
ATOM 9229 C CA . THR B 1 575 ? -58.916 -37.971 16.078 1.00 62.41 559 THR B CA 1
ATOM 9230 C C . THR B 1 575 ? -58.964 -37.977 14.544 1.00 62.61 559 THR B C 1
ATOM 9231 O O . THR B 1 575 ? -59.242 -36.915 13.951 1.00 62.61 559 THR B O 1
ATOM 9235 N N . TYR B 1 576 ? -58.700 -39.137 13.943 1.00 63.09 560 TYR B N 1
ATOM 9236 C CA . TYR B 1 576 ? -58.857 -39.411 12.490 1.00 63.81 560 TYR B CA 1
ATOM 9237 C C . TYR B 1 576 ? -59.882 -40.541 12.334 1.00 64.99 560 TYR B C 1
ATOM 9238 O O . TYR B 1 576 ? -60.239 -41.168 13.350 1.00 65.11 560 TYR B O 1
ATOM 9247 N N . ALA B 1 577 ? -60.366 -40.777 11.112 1.00 65.75 561 ALA B N 1
ATOM 9248 C CA . ALA B 1 577 ? -61.394 -41.801 10.806 1.00 67.28 561 ALA B CA 1
ATOM 9249 C C . ALA B 1 577 ? -60.999 -43.164 11.384 1.00 67.53 561 ALA B C 1
ATOM 9250 O O . ALA B 1 577 ? -61.846 -43.841 11.960 1.00 68.99 561 ALA B O 1
ATOM 9252 N N . PRO B 1 578 ? -59.732 -43.633 11.248 1.00 67.11 562 PRO B N 1
ATOM 9253 C CA . PRO B 1 578 ? -59.343 -44.973 11.702 1.00 67.13 562 PRO B CA 1
ATOM 9254 C C . PRO B 1 578 ? -58.972 -45.149 13.184 1.00 66.80 562 PRO B C 1
ATOM 9255 O O . PRO B 1 578 ? -59.252 -46.206 13.714 1.00 67.91 562 PRO B O 1
ATOM 9259 N N . VAL B 1 579 ? -58.321 -44.156 13.801 1.00 65.03 563 VAL B N 1
ATOM 9260 C CA . VAL B 1 579 ? -57.774 -44.263 15.189 1.00 64.56 563 VAL B CA 1
ATOM 9261 C C . VAL B 1 579 ? -57.759 -42.888 15.869 1.00 62.88 563 VAL B C 1
ATOM 9262 O O . VAL B 1 579 ? -57.841 -41.859 15.165 1.00 61.89 563 VAL B O 1
ATOM 9266 N N . HIS B 1 580 ? -57.645 -42.900 17.201 1.00 62.12 564 HIS B N 1
ATOM 9267 C CA . HIS B 1 580 ? -57.219 -41.752 18.044 1.00 60.96 564 HIS B CA 1
ATOM 9268 C C . HIS B 1 580 ? -55.707 -41.852 18.237 1.00 60.23 564 HIS B C 1
ATOM 9269 O O . HIS B 1 580 ? -55.222 -42.974 18.483 1.00 60.48 564 HIS B O 1
ATOM 9276 N N . GLN B 1 581 ? -54.994 -40.732 18.123 1.00 59.42 565 GLN B N 1
ATOM 9277 C CA . GLN B 1 581 ? -53.513 -40.703 18.229 1.00 57.99 565 GLN B CA 1
ATOM 9278 C C . GLN B 1 581 ? -53.108 -39.720 19.329 1.00 56.68 565 GLN B C 1
ATOM 9279 O O . GLN B 1 581 ? -53.727 -38.647 19.430 1.00 55.77 565 GLN B O 1
ATOM 9285 N N . LEU B 1 582 ? -52.123 -40.114 20.139 1.00 56.15 566 LEU B N 1
ATOM 9286 C CA . LEU B 1 582 ? -51.444 -39.240 21.125 1.00 55.48 566 LEU B CA 1
ATOM 9287 C C . LEU B 1 582 ? -50.243 -38.599 20.418 1.00 54.33 566 LEU B C 1
ATOM 9288 O O . LEU B 1 582 ? -49.389 -39.343 19.887 1.00 53.32 566 LEU B O 1
ATOM 9293 N N . VAL B 1 583 ? -50.226 -37.265 20.368 1.00 54.04 567 VAL B N 1
ATOM 9294 C CA . VAL B 1 583 ? -49.316 -36.452 19.510 1.00 53.39 567 VAL B CA 1
ATOM 9295 C C . VAL B 1 583 ? -48.678 -35.370 20.379 1.00 52.32 567 VAL B C 1
ATOM 9296 O O . VAL B 1 583 ? -49.413 -34.722 21.142 1.00 52.70 567 VAL B O 1
ATOM 9300 N N . SER B 1 584 ? -47.364 -35.189 20.252 1.00 51.60 568 SER B N 1
ATOM 9301 C CA . SER B 1 584 ? -46.589 -34.122 20.931 1.00 52.05 568 SER B CA 1
ATOM 9302 C C . SER B 1 584 ? -45.860 -33.306 19.867 1.00 51.95 568 SER B C 1
ATOM 9303 O O . SER B 1 584 ? -45.523 -33.874 18.808 1.00 52.53 568 SER B O 1
ATOM 9306 N N . THR B 1 585 ? -45.675 -32.012 20.121 1.00 51.77 569 THR B N 1
ATOM 9307 C CA . THR B 1 585 ? -45.073 -31.057 19.159 1.00 50.79 569 THR B CA 1
ATOM 9308 C C . THR B 1 585 ? -43.716 -30.612 19.703 1.00 50.30 569 THR B C 1
ATOM 9309 O O . THR B 1 585 ? -43.639 -30.223 20.885 1.00 50.97 569 THR B O 1
ATOM 9313 N N . ILE B 1 586 ? -42.689 -30.692 18.862 1.00 48.98 570 ILE B N 1
ATOM 9314 C CA . ILE B 1 586 ? -41.293 -30.280 19.177 1.00 49.16 570 ILE B CA 1
ATOM 9315 C C . ILE B 1 586 ? -40.870 -29.252 18.130 1.00 49.52 570 ILE B C 1
ATOM 9316 O O . ILE B 1 586 ? -41.151 -29.479 16.920 1.00 48.29 570 ILE B O 1
ATOM 9321 N N . ARG B 1 587 ? -40.256 -28.160 18.587 1.00 50.06 571 ARG B N 1
ATOM 9322 C CA . ARG B 1 587 ? -39.763 -27.066 17.714 1.00 51.14 571 ARG B CA 1
ATOM 9323 C C . ARG B 1 587 ? -38.301 -26.766 18.046 1.00 51.35 571 ARG B C 1
ATOM 9324 O O . ARG B 1 587 ? -37.876 -27.046 19.180 1.00 50.28 571 ARG B O 1
ATOM 9332 N N . GLY B 1 588 ? -37.577 -26.249 17.053 1.00 52.04 572 GLY B N 1
ATOM 9333 C CA . GLY B 1 588 ? -36.201 -25.742 17.177 1.00 52.36 572 GLY B CA 1
ATOM 9334 C C . GLY B 1 588 ? -35.883 -24.783 16.046 1.00 52.69 572 GLY B C 1
ATOM 9335 O O . GLY B 1 588 ? -36.752 -24.598 15.181 1.00 51.22 572 GLY B O 1
ATOM 9336 N N . ARG B 1 589 ? -34.688 -24.192 16.078 1.00 53.78 573 ARG B N 1
ATOM 9337 C CA . ARG B 1 589 ? -34.112 -23.316 15.025 1.00 55.51 573 ARG B CA 1
ATOM 9338 C C . ARG B 1 589 ? -32.802 -23.938 14.551 1.00 54.86 573 ARG B C 1
ATOM 9339 O O . ARG B 1 589 ? -31.972 -24.243 15.418 1.00 54.40 573 ARG B O 1
ATOM 9347 N N . LEU B 1 590 ? -32.621 -24.095 13.240 1.00 54.80 574 LEU B N 1
ATOM 9348 C CA . LEU B 1 590 ? -31.374 -24.659 12.658 1.00 55.77 574 LEU B CA 1
ATOM 9349 C C . LEU B 1 590 ? -30.190 -23.747 12.997 1.00 56.64 574 LEU B C 1
ATOM 9350 O O . LEU B 1 590 ? -30.349 -22.516 12.942 1.00 56.53 574 LEU B O 1
ATOM 9355 N N . ARG B 1 591 ? -29.050 -24.337 13.357 1.00 57.63 575 ARG B N 1
ATOM 9356 C CA . ARG B 1 591 ? -27.771 -23.604 13.521 1.00 60.49 575 ARG B CA 1
ATOM 9357 C C . ARG B 1 591 ? -27.392 -22.998 12.172 1.00 61.23 575 ARG B C 1
ATOM 9358 O O . ARG B 1 591 ? -27.783 -23.519 11.128 1.00 60.38 575 ARG B O 1
ATOM 9366 N N . PRO B 1 592 ? -26.607 -21.899 12.130 1.00 63.50 576 PRO B N 1
ATOM 9367 C CA . PRO B 1 592 ? -26.092 -21.392 10.860 1.00 65.83 576 PRO B CA 1
ATOM 9368 C C . PRO B 1 592 ? -25.117 -22.431 10.285 1.00 66.81 576 PRO B C 1
ATOM 9369 O O . PRO B 1 592 ? -24.394 -23.032 11.051 1.00 68.32 576 PRO B O 1
ATOM 9373 N N . GLY B 1 593 ? -25.156 -22.653 8.973 1.00 68.85 577 GLY B N 1
ATOM 9374 C CA . GLY B 1 593 ? -24.283 -23.624 8.286 1.00 70.26 577 GLY B CA 1
ATOM 9375 C C . GLY B 1 593 ? -24.825 -25.045 8.339 1.00 69.93 577 GLY B C 1
ATOM 9376 O O . GLY B 1 593 ? -24.098 -25.949 7.904 1.00 72.84 577 GLY B O 1
ATOM 9377 N N . THR B 1 594 ? -26.045 -25.251 8.856 1.00 67.97 578 THR B N 1
ATOM 9378 C CA . THR B 1 594 ? -26.777 -26.544 8.791 1.00 66.46 578 THR B CA 1
ATOM 9379 C C . THR B 1 594 ? -27.805 -26.469 7.661 1.00 65.18 578 THR B C 1
ATOM 9380 O O . THR B 1 594 ? -28.753 -25.676 7.787 1.00 65.69 578 THR B O 1
ATOM 9384 N N . SER B 1 595 ? -27.639 -27.286 6.620 1.00 65.17 579 SER B N 1
ATOM 9385 C CA . SER B 1 595 ? -28.590 -27.402 5.487 1.00 64.58 579 SER B CA 1
ATOM 9386 C C . SER B 1 595 ? -29.863 -28.098 5.976 1.00 62.60 579 SER B C 1
ATOM 9387 O O . SER B 1 595 ? -29.800 -28.807 6.995 1.00 60.66 579 SER B O 1
ATOM 9390 N N . THR B 1 596 ? -30.970 -27.886 5.263 1.00 61.86 580 THR B N 1
ATOM 9391 C CA . THR B 1 596 ? -32.270 -28.568 5.485 1.00 60.20 580 THR B CA 1
ATOM 9392 C C . THR B 1 596 ? -32.055 -30.081 5.375 1.00 59.93 580 THR B C 1
ATOM 9393 O O . THR B 1 596 ? -32.571 -30.813 6.229 1.00 58.93 580 THR B O 1
ATOM 9397 N N . ALA B 1 597 ? -31.303 -30.525 4.366 1.00 60.87 581 ALA B N 1
ATOM 9398 C CA . ALA B 1 597 ? -31.022 -31.954 4.096 1.00 61.67 581 ALA B CA 1
ATOM 9399 C C . ALA B 1 597 ? -30.267 -32.551 5.288 1.00 61.63 581 ALA B C 1
ATOM 9400 O O . ALA B 1 597 ? -30.625 -33.666 5.712 1.00 61.72 581 ALA B O 1
ATOM 9402 N N . ALA B 1 598 ? -29.289 -31.815 5.826 1.00 61.99 582 ALA B N 1
ATOM 9403 C CA . ALA B 1 598 ? -28.482 -32.212 7.002 1.00 62.01 582 ALA B CA 1
ATOM 9404 C C . ALA B 1 598 ? -29.401 -32.379 8.220 1.00 59.93 582 ALA B C 1
ATOM 9405 O O . ALA B 1 598 ? -29.183 -33.324 8.987 1.00 60.48 582 ALA B O 1
ATOM 9407 N N . CYS B 1 599 ? -30.405 -31.513 8.381 1.00 58.78 583 CYS B N 1
ATOM 9408 C CA . CYS B 1 599 ? -31.424 -31.619 9.459 1.00 57.12 583 CYS B CA 1
ATOM 9409 C C . CYS B 1 599 ? -32.216 -32.921 9.291 1.00 56.61 583 CYS B C 1
ATOM 9410 O O . CYS B 1 599 ? -32.342 -33.655 10.283 1.00 55.70 583 CYS B O 1
ATOM 9413 N N . VAL B 1 600 ? -32.722 -33.195 8.082 1.00 57.05 584 VAL B N 1
ATOM 9414 C CA . VAL B 1 600 ? -33.473 -34.447 7.765 1.00 57.20 584 VAL B CA 1
ATOM 9415 C C . VAL B 1 600 ? -32.563 -35.646 8.078 1.00 58.73 584 VAL B C 1
ATOM 9416 O O . VAL B 1 600 ? -33.034 -36.565 8.767 1.00 58.82 584 VAL B O 1
ATOM 9420 N N . ARG B 1 601 ? -31.303 -35.627 7.623 1.00 61.01 585 ARG B N 1
ATOM 9421 C CA . ARG B 1 601 ? -30.327 -36.732 7.838 1.00 62.56 585 ARG B CA 1
ATOM 9422 C C . ARG B 1 601 ? -30.189 -37.016 9.340 1.00 61.33 585 ARG B C 1
ATOM 9423 O O . ARG B 1 601 ? -30.155 -38.205 9.712 1.00 61.67 585 ARG B O 1
ATOM 9431 N N . ALA B 1 602 ? -30.100 -35.967 10.162 1.00 59.86 586 ALA B N 1
ATOM 9432 C CA . ALA B 1 602 ? -29.844 -36.059 11.619 1.00 59.48 586 ALA B CA 1
ATOM 9433 C C . ALA B 1 602 ? -31.048 -36.688 12.334 1.00 57.91 586 ALA B C 1
ATOM 9434 O O . ALA B 1 602 ? -30.832 -37.342 13.364 1.00 58.80 586 ALA B O 1
ATOM 9436 N N . ALA B 1 603 ? -32.262 -36.504 11.803 1.00 56.79 587 ALA B N 1
ATOM 9437 C CA . ALA B 1 603 ? -33.540 -36.904 12.439 1.00 55.89 587 ALA B CA 1
ATOM 9438 C C . ALA B 1 603 ? -34.117 -38.172 11.793 1.00 55.74 587 ALA B C 1
ATOM 9439 O O . ALA B 1 603 ? -35.193 -38.616 12.249 1.00 54.47 587 ALA B O 1
ATOM 9441 N N . PHE B 1 604 ? -33.453 -38.727 10.774 1.00 56.37 588 PHE B N 1
ATOM 9442 C CA . PHE B 1 604 ? -33.992 -39.835 9.937 1.00 56.90 588 PHE B CA 1
ATOM 9443 C C . PHE B 1 604 ? -33.245 -41.134 10.229 1.00 57.31 588 PHE B C 1
ATOM 9444 O O . PHE B 1 604 ? -32.018 -41.136 10.306 1.00 58.15 588 PHE B O 1
ATOM 9452 N N . PRO B 1 605 ? -33.946 -42.286 10.369 1.00 57.96 589 PRO B N 1
ATOM 9453 C CA . PRO B 1 605 ? -35.408 -42.348 10.320 1.00 57.70 589 PRO B CA 1
ATOM 9454 C C . PRO B 1 605 ? -36.064 -41.726 11.560 1.00 56.36 589 PRO B C 1
ATOM 9455 O O . PRO B 1 605 ? -35.398 -41.611 12.569 1.00 55.61 589 PRO B O 1
ATOM 9459 N N . GLY B 1 606 ? -37.344 -41.352 11.446 1.00 56.47 590 GLY B N 1
ATOM 9460 C CA . GLY B 1 606 ? -38.130 -40.733 12.530 1.00 54.94 590 GLY B CA 1
ATOM 9461 C C . GLY B 1 606 ? -38.043 -41.543 13.813 1.00 55.24 590 GLY B C 1
ATOM 9462 O O . GLY B 1 606 ? -38.210 -42.776 13.741 1.00 55.29 590 GLY B O 1
ATOM 9463 N N . GLY B 1 607 ? -37.765 -40.882 14.943 1.00 55.61 591 GLY B N 1
ATOM 9464 C CA . GLY B 1 607 ? -37.797 -41.490 16.289 1.00 55.90 591 GLY B CA 1
ATOM 9465 C C . GLY B 1 607 ? -39.107 -42.221 16.552 1.00 55.67 591 GLY B C 1
ATOM 9466 O O . GLY B 1 607 ? -39.074 -43.266 17.223 1.00 56.04 591 GLY B O 1
ATOM 9467 N N . SER B 1 608 ? -40.222 -41.709 16.019 1.00 56.07 592 SER B N 1
ATOM 9468 C CA . SER B 1 608 ? -41.591 -42.238 16.260 1.00 56.25 592 SER B CA 1
ATOM 9469 C C . SER B 1 608 ? -41.767 -43.605 15.590 1.00 57.70 592 SER B C 1
ATOM 9470 O O . SER B 1 608 ? -42.776 -44.268 15.890 1.00 58.49 592 SER B O 1
ATOM 9473 N N . MET B 1 609 ? -40.836 -44.009 14.716 1.00 58.75 593 MET B N 1
ATOM 9474 C CA . MET B 1 609 ? -40.893 -45.305 13.986 1.00 59.81 593 MET B CA 1
ATOM 9475 C C . MET B 1 609 ? -39.725 -46.218 14.374 1.00 60.74 593 MET B C 1
ATOM 9476 O O . MET B 1 609 ? -39.716 -47.368 13.901 1.00 61.87 593 MET B O 1
ATOM 9481 N N . THR B 1 610 ? -38.794 -45.748 15.210 1.00 61.44 594 THR B N 1
ATOM 9482 C CA . THR B 1 610 ? -37.610 -46.525 15.669 1.00 62.76 594 THR B CA 1
ATOM 9483 C C . THR B 1 610 ? -37.727 -46.774 17.176 1.00 63.76 594 THR B C 1
ATOM 9484 O O . THR B 1 610 ? -38.027 -47.918 17.565 1.00 65.85 594 THR B O 1
ATOM 9488 N N . GLY B 1 611 ? -37.510 -45.737 17.987 1.00 63.74 595 GLY B N 1
ATOM 9489 C CA . GLY B 1 611 ? -37.439 -45.833 19.456 1.00 63.89 595 GLY B CA 1
ATOM 9490 C C . GLY B 1 611 ? -36.052 -45.487 19.967 1.00 64.84 595 GLY B C 1
ATOM 9491 O O . GLY B 1 611 ? -35.178 -45.173 19.135 1.00 65.57 595 GLY B O 1
ATOM 9492 N N . ALA B 1 612 ? -35.853 -45.550 21.286 1.00 64.81 596 ALA B N 1
ATOM 9493 C CA . ALA B 1 612 ? -34.685 -44.979 21.996 1.00 65.24 596 ALA B CA 1
ATOM 9494 C C . ALA B 1 612 ? -33.928 -46.080 22.736 1.00 66.46 596 ALA B C 1
ATOM 9495 O O . ALA B 1 612 ? -34.553 -46.956 23.329 1.00 66.27 596 ALA B O 1
ATOM 9497 N N . PRO B 1 613 ? -32.574 -46.104 22.701 1.00 67.80 597 PRO B N 1
ATOM 9498 C CA . PRO B 1 613 ? -31.781 -45.254 21.807 1.00 67.99 597 PRO B CA 1
ATOM 9499 C C . PRO B 1 613 ? -31.877 -45.742 20.355 1.00 67.34 597 PRO B C 1
ATOM 9500 O O . PRO B 1 613 ? -31.978 -46.937 20.162 1.00 68.42 597 PRO B O 1
ATOM 9504 N N . LYS B 1 614 ? -31.836 -44.824 19.385 1.00 67.00 598 LYS B N 1
ATOM 9505 C CA . LYS B 1 614 ? -32.203 -45.113 17.971 1.00 65.66 598 LYS B CA 1
ATOM 9506 C C . LYS B 1 614 ? -31.227 -46.133 17.369 1.00 66.93 598 LYS B C 1
ATOM 9507 O O . LYS B 1 614 ? -31.715 -47.091 16.740 1.00 67.82 598 LYS B O 1
ATOM 9513 N N . LYS B 1 615 ? -29.914 -45.936 17.533 1.00 66.76 599 LYS B N 1
ATOM 9514 C CA . LYS B 1 615 ? -28.883 -46.762 16.846 1.00 68.58 599 LYS B CA 1
ATOM 9515 C C . LYS B 1 615 ? -29.026 -48.226 17.283 1.00 69.49 599 LYS B C 1
ATOM 9516 O O . LYS B 1 615 ? -29.104 -49.098 16.392 1.00 69.75 599 LYS B O 1
ATOM 9522 N N . ARG B 1 616 ? -29.077 -48.489 18.592 1.00 69.41 600 ARG B N 1
ATOM 9523 C CA . ARG B 1 616 ? -29.210 -49.865 19.142 1.00 70.96 600 ARG B CA 1
ATOM 9524 C C . ARG B 1 616 ? -30.587 -50.435 18.776 1.00 69.48 600 ARG B C 1
ATOM 9525 O O . ARG B 1 616 ? -30.660 -51.624 18.425 1.00 70.63 600 ARG B O 1
ATOM 9533 N N . THR B 1 617 ? -31.646 -49.628 18.863 1.00 66.33 601 THR B N 1
ATOM 9534 C CA . THR B 1 617 ? -33.040 -50.080 18.626 1.00 64.89 601 THR B CA 1
ATOM 9535 C C . THR B 1 617 ? -33.188 -50.517 17.157 1.00 64.72 601 THR B C 1
ATOM 9536 O O . THR B 1 617 ? -33.815 -51.567 16.918 1.00 64.45 601 THR B O 1
ATOM 9540 N N . MET B 1 618 ? -32.610 -49.760 16.217 1.00 64.26 602 MET B N 1
ATOM 9541 C CA . MET B 1 618 ? -32.650 -50.059 14.757 1.00 65.24 602 MET B CA 1
ATOM 9542 C C . MET B 1 618 ? -31.928 -51.385 14.471 1.00 66.60 602 MET B C 1
ATOM 9543 O O . MET B 1 618 ? -32.398 -52.118 13.581 1.00 66.98 602 MET B O 1
ATOM 9548 N N . GLU B 1 619 ? -30.846 -51.690 15.195 1.00 66.92 603 GLU B N 1
ATOM 9549 C CA . GLU B 1 619 ? -30.131 -52.997 15.110 1.00 69.67 603 GLU B CA 1
ATOM 9550 C C . GLU B 1 619 ? -31.063 -54.136 15.542 1.00 69.56 603 GLU B C 1
ATOM 9551 O O . GLU B 1 619 ? -31.037 -55.190 14.894 1.00 70.90 603 GLU B O 1
ATOM 9557 N N . ILE B 1 620 ? -31.816 -53.950 16.630 1.00 68.71 604 ILE B N 1
ATOM 9558 C CA . ILE B 1 620 ? -32.803 -54.952 17.135 1.00 69.15 604 ILE B CA 1
ATOM 9559 C C . ILE B 1 620 ? -33.875 -55.155 16.058 1.00 68.02 604 ILE B C 1
ATOM 9560 O O . ILE B 1 620 ? -34.209 -56.318 15.765 1.00 68.61 604 ILE B O 1
ATOM 9565 N N . ILE B 1 621 ? -34.376 -54.061 15.482 1.00 66.24 605 ILE B N 1
ATOM 9566 C CA . ILE B 1 621 ? -35.378 -54.086 14.378 1.00 65.46 605 ILE B CA 1
ATOM 9567 C C . ILE B 1 621 ? -34.798 -54.888 13.203 1.00 66.71 605 ILE B C 1
ATOM 9568 O O . ILE B 1 621 ? -35.529 -55.751 12.675 1.00 67.08 605 ILE B O 1
ATOM 9573 N N . ASP B 1 622 ? -33.538 -54.625 12.828 1.00 67.50 606 ASP B N 1
ATOM 9574 C CA . ASP B 1 622 ? -32.808 -55.338 11.741 1.00 69.28 606 ASP B CA 1
ATOM 9575 C C . ASP B 1 622 ? -32.893 -56.851 11.975 1.00 71.26 606 ASP B C 1
ATOM 9576 O O . ASP B 1 622 ? -33.233 -57.581 11.023 1.00 71.70 606 ASP B O 1
ATOM 9581 N N . ARG B 1 623 ? -32.599 -57.290 13.201 1.00 72.41 607 ARG B N 1
ATOM 9582 C CA . ARG B 1 623 ? -32.542 -58.722 13.591 1.00 75.11 607 ARG B CA 1
ATOM 9583 C C . ARG B 1 623 ? -33.943 -59.345 13.526 1.00 74.26 607 ARG B C 1
ATOM 9584 O O . ARG B 1 623 ? -34.060 -60.441 12.946 1.00 75.81 607 ARG B O 1
ATOM 9592 N N . LEU B 1 624 ? -34.961 -58.677 14.081 1.00 71.84 608 LEU B N 1
ATOM 9593 C CA . LEU B 1 624 ? -36.290 -59.289 14.371 1.00 71.89 608 LEU B CA 1
ATOM 9594 C C . LEU B 1 624 ? -37.250 -59.191 13.175 1.00 71.03 608 LEU B C 1
ATOM 9595 O O . LEU B 1 624 ? -38.140 -60.056 13.088 1.00 71.67 608 LEU B O 1
ATOM 9600 N N . GLU B 1 625 ? -37.123 -58.175 12.313 1.00 69.80 609 GLU B N 1
ATOM 9601 C CA . GLU B 1 625 ? -38.090 -57.927 11.204 1.00 68.97 609 GLU B CA 1
ATOM 9602 C C . GLU B 1 625 ? -37.708 -58.759 9.972 1.00 70.46 609 GLU B C 1
ATOM 9603 O O . GLU B 1 625 ? -38.592 -58.963 9.122 1.00 70.23 609 GLU B O 1
ATOM 9609 N N . GLU B 1 626 ? -36.451 -59.212 9.879 1.00 72.19 610 GLU B N 1
ATOM 9610 C CA . GLU B 1 626 ? -35.960 -60.207 8.882 1.00 74.19 610 GLU B CA 1
ATOM 9611 C C . GLU B 1 626 ? -36.119 -59.682 7.450 1.00 73.74 610 GLU B C 1
ATOM 9612 O O . GLU B 1 626 ? -36.168 -60.516 6.525 1.00 75.57 610 GLU B O 1
ATOM 9618 N N . GLY B 1 627 ? -36.201 -58.365 7.249 1.00 71.33 611 GLY B N 1
ATOM 9619 C CA . GLY B 1 627 ? -36.400 -57.804 5.900 1.00 69.87 611 GLY B CA 1
ATOM 9620 C C . GLY B 1 627 ? -36.583 -56.292 5.915 1.00 67.35 611 GLY B C 1
ATOM 9621 O O . GLY B 1 627 ? -36.702 -55.680 6.974 1.00 64.86 611 GLY B O 1
ATOM 9622 N N . PRO B 1 628 ? -36.651 -55.661 4.723 1.00 66.88 612 PRO B N 1
ATOM 9623 C CA . PRO B 1 628 ? -36.731 -54.206 4.620 1.00 65.16 612 PRO B CA 1
ATOM 9624 C C . PRO B 1 628 ? -38.138 -53.671 4.923 1.00 63.68 612 PRO B C 1
ATOM 9625 O O . PRO B 1 628 ? -39.098 -54.407 4.772 1.00 63.69 612 PRO B O 1
ATOM 9629 N N . ARG B 1 629 ? -38.225 -52.403 5.325 1.00 62.30 613 ARG B N 1
ATOM 9630 C CA . ARG B 1 629 ? -39.509 -51.674 5.491 1.00 61.14 613 ARG B CA 1
ATOM 9631 C C . ARG B 1 629 ? -39.883 -51.006 4.162 1.00 60.60 613 ARG B C 1
ATOM 9632 O O . ARG B 1 629 ? -41.090 -50.890 3.893 1.00 59.92 613 ARG B O 1
ATOM 9640 N N . GLY B 1 630 ? -38.888 -50.588 3.373 1.00 61.18 614 GLY B N 1
ATOM 9641 C CA . GLY B 1 630 ? -39.088 -49.915 2.073 1.00 61.34 614 GLY B CA 1
ATOM 9642 C C . GLY B 1 630 ? -39.568 -48.484 2.253 1.00 60.05 614 GLY B C 1
ATOM 9643 O O . GLY B 1 630 ? -38.905 -47.721 2.983 1.00 59.38 614 GLY B O 1
ATOM 9644 N N . VAL B 1 631 ? -40.690 -48.123 1.630 1.00 59.92 615 VAL B N 1
ATOM 9645 C CA . VAL B 1 631 ? -41.262 -46.745 1.714 1.00 58.99 615 VAL B CA 1
ATOM 9646 C C . VAL B 1 631 ? -41.834 -46.562 3.123 1.00 58.09 615 VAL B C 1
ATOM 9647 O O . VAL B 1 631 ? -41.652 -45.471 3.704 1.00 56.74 615 VAL B O 1
ATOM 9651 N N . TYR B 1 632 ? -42.499 -47.599 3.640 1.00 58.84 616 TYR B N 1
ATOM 9652 C CA . TYR B 1 632 ? -43.120 -47.619 4.990 1.00 58.59 616 TYR B CA 1
ATOM 9653 C C . TYR B 1 632 ? -42.060 -47.242 6.029 1.00 58.50 616 TYR B C 1
ATOM 9654 O O . TYR B 1 632 ? -40.925 -47.756 5.939 1.00 58.47 616 TYR B O 1
ATOM 9663 N N . SER B 1 633 ? -42.416 -46.335 6.945 1.00 57.91 617 SER B N 1
ATOM 9664 C CA . SER B 1 633 ? -41.594 -45.905 8.107 1.00 59.02 617 SER B CA 1
ATOM 9665 C C . SER B 1 633 ? -40.511 -44.907 7.675 1.00 58.87 617 SER B C 1
ATOM 9666 O O . SER B 1 633 ? -39.766 -44.435 8.563 1.00 59.90 617 SER B O 1
ATOM 9669 N N . GLY B 1 634 ? -40.434 -44.590 6.377 1.00 58.69 618 GLY B N 1
ATOM 9670 C CA . GLY B 1 634 ? -39.573 -43.524 5.833 1.00 58.06 618 GLY B CA 1
ATOM 9671 C C . GLY B 1 634 ? -40.260 -42.174 5.930 1.00 56.95 618 GLY B C 1
ATOM 9672 O O . GLY B 1 634 ? -41.126 -42.015 6.807 1.00 56.74 618 GLY B O 1
ATOM 9673 N N . ALA B 1 635 ? -39.898 -41.238 5.052 1.00 56.67 619 ALA B N 1
ATOM 9674 C CA . ALA B 1 635 ? -40.473 -39.876 4.986 1.00 56.02 619 ALA B CA 1
ATOM 9675 C C . ALA B 1 635 ? -40.985 -39.607 3.568 1.00 56.09 619 ALA B C 1
ATOM 9676 O O . ALA B 1 635 ? -40.315 -40.004 2.608 1.00 57.65 619 ALA B O 1
ATOM 9678 N N . LEU B 1 636 ? -42.143 -38.962 3.451 1.00 55.43 620 LEU B N 1
ATOM 9679 C CA . LEU B 1 636 ? -42.770 -38.600 2.153 1.00 55.04 620 LEU B CA 1
ATOM 9680 C C . LEU B 1 636 ? -43.140 -37.115 2.204 1.00 54.99 620 LEU B C 1
ATOM 9681 O O . LEU B 1 636 ? -43.796 -36.712 3.177 1.00 54.15 620 LEU B O 1
ATOM 9686 N N . GLY B 1 637 ? -42.712 -36.332 1.210 1.00 56.34 621 GLY B N 1
ATOM 9687 C CA . GLY B 1 637 ? -43.041 -34.896 1.117 1.00 56.38 621 GLY B CA 1
ATOM 9688 C C . GLY B 1 637 ? -42.171 -34.164 0.114 1.00 56.94 621 GLY B C 1
ATOM 9689 O O . GLY B 1 637 ? -41.803 -34.778 -0.903 1.00 58.16 621 GLY B O 1
ATOM 9690 N N . TRP B 1 638 ? -41.877 -32.886 0.381 1.00 56.26 622 TRP B N 1
ATOM 9691 C CA . TRP B 1 638 ? -41.176 -31.980 -0.564 1.00 56.76 622 TRP B CA 1
ATOM 9692 C C . TRP B 1 638 ? -39.989 -31.282 0.109 1.00 56.80 622 TRP B C 1
ATOM 9693 O O . TRP B 1 638 ? -40.045 -31.019 1.336 1.00 55.51 622 TRP B O 1
ATOM 9704 N N . PHE B 1 639 ? -38.944 -31.041 -0.689 1.00 57.56 623 PHE B N 1
ATOM 9705 C CA . PHE B 1 639 ? -37.821 -30.109 -0.424 1.00 57.52 623 PHE B CA 1
ATOM 9706 C C . PHE B 1 639 ? -37.914 -28.963 -1.435 1.00 59.27 623 PHE B C 1
ATOM 9707 O O . PHE B 1 639 ? -37.819 -29.226 -2.657 1.00 59.79 623 PHE B O 1
ATOM 9715 N N . ALA B 1 640 ? -38.106 -27.735 -0.952 1.00 59.37 624 ALA B N 1
ATOM 9716 C CA . ALA B 1 640 ? -38.318 -26.534 -1.792 1.00 60.75 624 ALA B CA 1
ATOM 9717 C C . ALA B 1 640 ? -36.970 -25.883 -2.115 1.00 62.13 624 ALA B C 1
ATOM 9718 O O . ALA B 1 640 ? -36.046 -25.995 -1.291 1.00 62.22 624 ALA B O 1
ATOM 9720 N N . LEU B 1 641 ? -36.877 -25.213 -3.267 1.00 64.42 625 LEU B N 1
ATOM 9721 C CA . LEU B 1 641 ? -35.676 -24.450 -3.706 1.00 65.64 625 LEU B CA 1
ATOM 9722 C C . LEU B 1 641 ? -35.390 -23.317 -2.708 1.00 64.98 625 LEU B C 1
ATOM 9723 O O . LEU B 1 641 ? -34.219 -22.908 -2.620 1.00 66.12 625 LEU B O 1
ATOM 9728 N N . SER B 1 642 ? -36.409 -22.831 -1.985 1.00 64.10 626 SER B N 1
ATOM 9729 C CA . SER B 1 642 ? -36.293 -21.767 -0.947 1.00 63.57 626 SER B CA 1
ATOM 9730 C C . SER B 1 642 ? -35.456 -22.244 0.247 1.00 62.53 626 SER B C 1
ATOM 9731 O O . SER B 1 642 ? -34.956 -21.380 0.993 1.00 62.43 626 SER B O 1
ATOM 9734 N N . GLY B 1 643 ? -35.347 -23.560 0.446 1.00 61.50 627 GLY B N 1
ATOM 9735 C CA . GLY B 1 643 ? -34.675 -24.165 1.611 1.00 60.89 627 GLY B CA 1
ATOM 9736 C C . GLY B 1 643 ? -35.675 -24.757 2.591 1.00 59.72 627 GLY B C 1
ATOM 9737 O O . GLY B 1 643 ? -35.252 -25.516 3.472 1.00 59.34 627 GLY B O 1
ATOM 9738 N N . ALA B 1 644 ? -36.963 -24.435 2.445 1.00 59.24 628 ALA B N 1
ATOM 9739 C CA . ALA B 1 644 ? -38.052 -25.025 3.253 1.00 58.13 628 ALA B CA 1
ATOM 9740 C C . ALA B 1 644 ? -38.195 -26.507 2.891 1.00 57.61 628 ALA B C 1
ATOM 9741 O O . ALA B 1 644 ? -37.661 -26.926 1.846 1.00 58.39 628 ALA B O 1
ATOM 9743 N N . ALA B 1 645 ? -38.886 -27.267 3.740 1.00 56.27 629 ALA B N 1
ATOM 9744 C CA . ALA B 1 645 ? -39.265 -28.677 3.498 1.00 56.03 629 ALA B CA 1
ATOM 9745 C C . ALA B 1 645 ? -40.524 -28.998 4.303 1.00 54.75 629 ALA B C 1
ATOM 9746 O O . ALA B 1 645 ? -40.786 -28.305 5.305 1.00 55.28 629 ALA B O 1
ATOM 9748 N N . ASP B 1 646 ? -41.284 -29.999 3.866 1.00 54.21 630 ASP B N 1
ATOM 9749 C CA . ASP B 1 646 ? -42.454 -30.531 4.613 1.00 53.27 630 ASP B CA 1
ATOM 9750 C C . ASP B 1 646 ? -42.524 -32.034 4.358 1.00 53.09 630 ASP B C 1
ATOM 9751 O O . ASP B 1 646 ? -42.719 -32.417 3.189 1.00 53.27 630 ASP B O 1
ATOM 9756 N N . LEU B 1 647 ? -42.342 -32.839 5.408 1.00 52.34 631 LEU B N 1
ATOM 9757 C CA . LEU B 1 647 ? -42.191 -34.316 5.309 1.00 53.05 631 LEU B CA 1
ATOM 9758 C C . LEU B 1 647 ? -43.112 -35.002 6.320 1.00 52.69 631 LEU B C 1
ATOM 9759 O O . LEU B 1 647 ? -43.074 -34.636 7.515 1.00 52.74 631 LEU B O 1
ATOM 9764 N N . SER B 1 648 ? -43.909 -35.951 5.831 1.00 53.47 632 SER B N 1
ATOM 9765 C CA . SER B 1 648 ? -44.747 -36.874 6.630 1.00 53.07 632 SER B CA 1
ATOM 9766 C C . SER B 1 648 ? -43.923 -38.108 6.991 1.00 53.46 632 SER B C 1
ATOM 9767 O O . SER B 1 648 ? -42.938 -38.390 6.285 1.00 53.65 632 SER B O 1
ATOM 9770 N N . ILE B 1 649 ? -44.314 -38.797 8.060 1.00 53.78 633 ILE B N 1
ATOM 9771 C CA . ILE B 1 649 ? -43.914 -40.206 8.331 1.00 54.34 633 ILE B CA 1
ATOM 9772 C C . ILE B 1 649 ? -44.804 -41.086 7.457 1.00 54.67 633 ILE B C 1
ATOM 9773 O O . ILE B 1 649 ? -46.022 -40.843 7.434 1.00 55.24 633 ILE B O 1
ATOM 9778 N N . VAL B 1 650 ? -44.221 -42.058 6.758 1.00 55.10 634 VAL B N 1
ATOM 9779 C CA . VAL B 1 650 ? -44.999 -43.041 5.951 1.00 56.10 634 VAL B CA 1
ATOM 9780 C C . VAL B 1 650 ? -45.575 -44.090 6.908 1.00 56.45 634 VAL B C 1
ATOM 9781 O O . VAL B 1 650 ? -44.861 -45.042 7.249 1.00 56.03 634 VAL B O 1
ATOM 9785 N N . ILE B 1 651 ? -46.811 -43.869 7.355 1.00 57.11 635 ILE B N 1
ATOM 9786 C CA . ILE B 1 651 ? -47.680 -44.877 8.031 1.00 57.65 635 ILE B CA 1
ATOM 9787 C C . ILE B 1 651 ? -49.041 -44.846 7.329 1.00 57.57 635 ILE B C 1
ATOM 9788 O O . ILE B 1 651 ? -49.303 -43.872 6.586 1.00 57.73 635 ILE B O 1
ATOM 9793 N N . ARG B 1 652 ? -49.862 -45.874 7.549 1.00 58.37 636 ARG B N 1
ATOM 9794 C CA . ARG B 1 652 ? -51.222 -46.008 6.963 1.00 59.00 636 ARG B CA 1
ATOM 9795 C C . ARG B 1 652 ? -51.109 -45.834 5.443 1.00 58.88 636 ARG B C 1
ATOM 9796 O O . ARG B 1 652 ? -51.931 -45.090 4.856 1.00 59.10 636 ARG B O 1
ATOM 9804 N N . THR B 1 653 ? -50.122 -46.501 4.839 1.00 58.04 637 THR B N 1
ATOM 9805 C CA . THR B 1 653 ? -49.742 -46.350 3.411 1.00 58.43 637 THR B CA 1
ATOM 9806 C C . THR B 1 653 ? -49.810 -47.712 2.712 1.00 59.01 637 THR B C 1
ATOM 9807 O O . THR B 1 653 ? -49.416 -48.716 3.324 1.00 58.87 637 THR B O 1
ATOM 9811 N N . ILE B 1 654 ? -50.309 -47.734 1.474 1.00 59.63 638 ILE B N 1
ATOM 9812 C CA . ILE B 1 654 ? -50.228 -48.911 0.561 1.00 61.05 638 ILE B CA 1
ATOM 9813 C C . ILE B 1 654 ? -49.183 -48.591 -0.511 1.00 61.53 638 ILE B C 1
ATOM 9814 O O . ILE B 1 654 ? -49.270 -47.501 -1.115 1.00 61.84 638 ILE B O 1
ATOM 9819 N N . VAL B 1 655 ? -48.235 -49.503 -0.727 1.00 62.83 639 VAL B N 1
ATOM 9820 C CA . VAL B 1 655 ? -47.282 -49.465 -1.874 1.00 64.37 639 VAL B CA 1
ATOM 9821 C C . VAL B 1 655 ? -47.798 -50.442 -2.933 1.00 66.81 639 VAL B C 1
ATOM 9822 O O . VAL B 1 655 ? -48.003 -51.619 -2.589 1.00 66.88 639 VAL B O 1
ATOM 9826 N N . LEU B 1 656 ? -48.022 -49.956 -4.159 1.00 69.60 640 LEU B N 1
ATOM 9827 C CA . LEU B 1 656 ? -48.484 -50.761 -5.323 1.00 72.76 640 LEU B CA 1
ATOM 9828 C C . LEU B 1 656 ? -47.312 -50.970 -6.283 1.00 74.14 640 LEU B C 1
ATOM 9829 O O . LEU B 1 656 ? -46.717 -49.964 -6.711 1.00 74.24 640 LEU B O 1
ATOM 9834 N N . ALA B 1 657 ? -47.008 -52.228 -6.605 1.00 76.20 641 ALA B N 1
ATOM 9835 C CA . ALA B 1 657 ? -45.980 -52.632 -7.592 1.00 78.27 641 ALA B CA 1
ATOM 9836 C C . ALA B 1 657 ? -46.152 -54.120 -7.913 1.00 80.72 641 ALA B C 1
ATOM 9837 O O . ALA B 1 657 ? -46.167 -54.917 -6.960 1.00 80.70 641 ALA B O 1
ATOM 9839 N N . ASP B 1 658 ? -46.300 -54.459 -9.199 1.00 83.62 642 ASP B N 1
ATOM 9840 C CA . ASP B 1 658 ? -46.341 -55.852 -9.727 1.00 86.18 642 ASP B CA 1
ATOM 9841 C C . ASP B 1 658 ? -47.693 -56.502 -9.399 1.00 86.04 642 ASP B C 1
ATOM 9842 O O . ASP B 1 658 ? -47.700 -57.708 -9.082 1.00 87.14 642 ASP B O 1
ATOM 9847 N N . GLY B 1 659 ? -48.793 -55.745 -9.497 1.00 85.26 643 GLY B N 1
ATOM 9848 C CA . GLY B 1 659 ? -50.151 -56.200 -9.127 1.00 84.69 643 GLY B CA 1
ATOM 9849 C C . GLY B 1 659 ? -50.205 -56.673 -7.681 1.00 83.05 643 GLY B C 1
ATOM 9850 O O . GLY B 1 659 ? -50.989 -57.598 -7.376 1.00 84.17 643 GLY B O 1
ATOM 9851 N N . GLN B 1 660 ? -49.393 -56.060 -6.819 1.00 80.17 644 GLN B N 1
ATOM 9852 C CA . GLN B 1 660 ? -49.223 -56.446 -5.394 1.00 79.10 644 GLN B CA 1
ATOM 9853 C C . GLN B 1 660 ? -49.381 -55.193 -4.525 1.00 75.61 644 GLN B C 1
ATOM 9854 O O . GLN B 1 660 ? -48.791 -54.151 -4.874 1.00 74.09 644 GLN B O 1
ATOM 9860 N N . ALA B 1 661 ? -50.182 -55.297 -3.462 1.00 73.81 645 ALA B N 1
ATOM 9861 C CA . ALA B 1 661 ? -50.355 -54.271 -2.410 1.00 71.38 645 ALA B CA 1
ATOM 9862 C C . ALA B 1 661 ? -49.465 -54.640 -1.219 1.00 70.18 645 ALA B C 1
ATOM 9863 O O . ALA B 1 661 ? -49.531 -55.801 -0.789 1.00 70.62 645 ALA B O 1
ATOM 9865 N N . GLU B 1 662 ? -48.651 -53.692 -0.742 1.00 68.67 646 GLU B N 1
ATOM 9866 C CA . GLU B 1 662 ? -47.775 -53.824 0.454 1.00 68.35 646 GLU B CA 1
ATOM 9867 C C . GLU B 1 662 ? -48.119 -52.714 1.452 1.00 65.98 646 GLU B C 1
ATOM 9868 O O . GLU B 1 662 ? -48.142 -51.539 1.036 1.00 64.54 646 GLU B O 1
ATOM 9874 N N . PHE B 1 663 ? -48.347 -53.056 2.723 1.00 64.77 647 PHE B N 1
ATOM 9875 C CA . PHE B 1 663 ? -48.574 -52.052 3.793 1.00 62.65 647 PHE B CA 1
ATOM 9876 C C . PHE B 1 663 ? -47.915 -52.516 5.094 1.00 61.62 647 PHE B C 1
ATOM 9877 O O . PHE B 1 663 ? -48.043 -53.692 5.482 1.00 61.66 647 PHE B O 1
ATOM 9885 N N . GLY B 1 664 ? -47.197 -51.589 5.724 1.00 60.06 648 GLY B N 1
ATOM 9886 C CA . GLY B 1 664 ? -46.582 -51.781 7.045 1.00 60.07 648 GLY B CA 1
ATOM 9887 C C . GLY B 1 664 ? -47.546 -51.395 8.148 1.00 59.36 648 GLY B C 1
ATOM 9888 O O . GLY B 1 664 ? -48.363 -50.476 7.935 1.00 58.77 648 GLY B O 1
ATOM 9889 N N . VAL B 1 665 ? -47.478 -52.104 9.272 1.00 59.82 649 VAL B N 1
ATOM 9890 C CA . VAL B 1 665 ? -48.184 -51.749 10.535 1.00 59.61 649 VAL B CA 1
ATOM 9891 C C . VAL B 1 665 ? -47.258 -52.139 11.687 1.00 59.86 649 VAL B C 1
ATOM 9892 O O . VAL B 1 665 ? -46.494 -53.112 11.528 1.00 60.61 649 VAL B O 1
ATOM 9896 N N . GLY B 1 666 ? -47.300 -51.380 12.779 1.00 59.45 650 GLY B N 1
ATOM 9897 C CA . GLY B 1 666 ? -46.472 -51.634 13.968 1.00 59.70 650 GLY B CA 1
ATOM 9898 C C . GLY B 1 666 ? -47.035 -50.965 15.205 1.00 59.43 650 GLY B C 1
ATOM 9899 O O . GLY B 1 666 ? -48.211 -50.559 15.190 1.00 59.13 650 GLY B O 1
ATOM 9900 N N . GLY B 1 667 ? -46.207 -50.871 16.242 1.00 59.09 651 GLY B N 1
ATOM 9901 C CA . GLY B 1 667 ? -46.543 -50.222 17.520 1.00 59.40 651 GLY B CA 1
ATOM 9902 C C . GLY B 1 667 ? -45.354 -50.253 18.455 1.00 59.42 651 GLY B C 1
ATOM 9903 O O . GLY B 1 667 ? -44.421 -51.040 18.185 1.00 60.53 651 GLY B O 1
ATOM 9904 N N . ALA B 1 668 ? -45.381 -49.406 19.485 1.00 58.96 652 ALA B N 1
ATOM 9905 C CA . ALA B 1 668 ? -44.367 -49.320 20.560 1.00 59.40 652 ALA B CA 1
ATOM 9906 C C . ALA B 1 668 ? -44.414 -50.592 21.408 1.00 60.62 652 ALA B C 1
ATOM 9907 O O . ALA B 1 668 ? -45.502 -50.929 21.912 1.00 61.05 652 ALA B O 1
ATOM 9909 N N . ILE B 1 669 ? -43.275 -51.270 21.542 1.00 61.65 653 ILE B N 1
ATOM 9910 C CA . ILE B 1 669 ? -43.042 -52.304 22.589 1.00 63.12 653 ILE B CA 1
ATOM 9911 C C . ILE B 1 669 ? -42.237 -51.643 23.716 1.00 62.99 653 ILE B C 1
ATOM 9912 O O . ILE B 1 669 ? -41.155 -51.089 23.436 1.00 62.31 653 ILE B O 1
ATOM 9917 N N . VAL B 1 670 ? -42.774 -51.683 24.936 1.00 63.80 654 VAL B N 1
ATOM 9918 C CA . VAL B 1 670 ? -42.155 -51.139 26.181 1.00 64.08 654 VAL B CA 1
ATOM 9919 C C . VAL B 1 670 ? -42.274 -52.222 27.257 1.00 66.11 654 VAL B C 1
ATOM 9920 O O . VAL B 1 670 ? -43.011 -53.198 27.011 1.00 66.48 654 VAL B O 1
ATOM 9924 N N . SER B 1 671 ? -41.598 -52.049 28.401 1.00 66.66 655 SER B N 1
ATOM 9925 C CA . SER B 1 671 ? -41.576 -53.019 29.530 1.00 69.22 655 SER B CA 1
ATOM 9926 C C . SER B 1 671 ? -43.007 -53.371 29.956 1.00 69.94 655 SER B C 1
ATOM 9927 O O . SER B 1 671 ? -43.220 -54.516 30.399 1.00 72.20 655 SER B O 1
ATOM 9930 N N . LEU B 1 672 ? -43.939 -52.421 29.821 1.00 68.88 656 LEU B N 1
ATOM 9931 C CA . LEU B 1 672 ? -45.371 -52.559 30.204 1.00 69.57 656 LEU B CA 1
ATOM 9932 C C . LEU B 1 672 ? -46.187 -53.264 29.108 1.00 69.24 656 LEU B C 1
ATOM 9933 O O . LEU B 1 672 ? -47.377 -53.516 29.360 1.00 70.68 656 LEU B O 1
ATOM 9938 N N . SER B 1 673 ? -45.608 -53.560 27.938 1.00 68.08 657 SER B N 1
ATOM 9939 C CA . SER B 1 673 ? -46.346 -54.117 26.769 1.00 67.74 657 SER B CA 1
ATOM 9940 C C . SER B 1 673 ? -46.860 -55.529 27.077 1.00 69.44 657 SER B C 1
ATOM 9941 O O . SER B 1 673 ? -46.083 -56.340 27.621 1.00 70.73 657 SER B O 1
ATOM 9944 N N . ASP B 1 674 ? -48.129 -55.788 26.739 1.00 69.47 658 ASP B N 1
ATOM 9945 C CA . ASP B 1 674 ? -48.753 -57.137 26.668 1.00 71.28 658 ASP B CA 1
ATOM 9946 C C . ASP B 1 674 ? -48.699 -57.617 25.213 1.00 70.66 658 ASP B C 1
ATOM 9947 O O . ASP B 1 674 ? -49.079 -56.829 24.322 1.00 68.98 658 ASP B O 1
ATOM 9952 N N . GLN B 1 675 ? -48.274 -58.863 24.985 1.00 71.79 659 GLN B N 1
ATOM 9953 C CA . GLN B 1 675 ? -47.971 -59.402 23.630 1.00 71.61 659 GLN B CA 1
ATOM 9954 C C . GLN B 1 675 ? -49.237 -59.391 22.763 1.00 71.17 659 GLN B C 1
ATOM 9955 O O . GLN B 1 675 ? -49.171 -58.842 21.644 1.00 68.68 659 GLN B O 1
ATOM 9961 N N . GLU B 1 676 ? -50.334 -59.976 23.259 1.00 72.83 660 GLU B N 1
ATOM 9962 C CA . GLU B 1 676 ? -51.623 -60.100 22.519 1.00 73.32 660 GLU B CA 1
ATOM 9963 C C . GLU B 1 676 ? -52.110 -58.706 22.104 1.00 71.16 660 GLU B C 1
ATOM 9964 O O . GLU B 1 676 ? -52.452 -58.534 20.922 1.00 70.63 660 GLU B O 1
ATOM 9970 N N . GLU B 1 677 ? -52.130 -57.752 23.039 1.00 70.81 661 GLU B N 1
ATOM 9971 C CA . GLU B 1 677 ? -52.646 -56.374 22.813 1.00 69.22 661 GLU B CA 1
ATOM 9972 C C . GLU B 1 677 ? -51.824 -55.680 21.721 1.00 67.30 661 GLU B C 1
ATOM 9973 O O . GLU B 1 677 ? -52.438 -55.006 20.874 1.00 65.95 661 GLU B O 1
ATOM 9979 N N . GLU B 1 678 ? -50.496 -55.839 21.739 1.00 67.25 662 GLU B N 1
ATOM 9980 C CA . GLU B 1 678 ? -49.581 -55.172 20.774 1.00 66.32 662 GLU B CA 1
ATOM 9981 C C . GLU B 1 678 ? -49.840 -55.719 19.365 1.00 66.41 662 GLU B C 1
ATOM 9982 O O . GLU B 1 678 ? -49.816 -54.910 18.416 1.00 65.00 662 GLU B O 1
ATOM 9988 N N . PHE B 1 679 ? -50.089 -57.027 19.229 1.00 67.77 663 PHE B N 1
ATOM 9989 C CA . PHE B 1 679 ? -50.463 -57.658 17.936 1.00 68.12 663 PHE B CA 1
ATOM 9990 C C . PHE B 1 679 ? -51.783 -57.053 17.447 1.00 67.60 663 PHE B C 1
ATOM 9991 O O . PHE B 1 679 ? -51.853 -56.654 16.273 1.00 66.28 663 PHE B O 1
ATOM 9999 N N . THR B 1 680 ? -52.793 -56.994 18.323 1.00 68.22 664 THR B N 1
ATOM 10000 C CA . THR B 1 680 ? -54.161 -56.503 18.000 1.00 67.88 664 THR B CA 1
ATOM 10001 C C . THR B 1 680 ? -54.073 -55.051 17.512 1.00 66.32 664 THR B C 1
ATOM 10002 O O . THR B 1 680 ? -54.805 -54.709 16.570 1.00 65.11 664 THR B O 1
ATOM 10006 N N . GLU B 1 681 ? -53.201 -54.240 18.121 1.00 65.88 665 GLU B N 1
ATOM 10007 C CA . GLU B 1 681 ? -52.957 -52.829 17.715 1.00 64.92 665 GLU B CA 1
ATOM 10008 C C . GLU B 1 681 ? -52.528 -52.781 16.240 1.00 64.14 665 GLU B C 1
ATOM 10009 O O . GLU B 1 681 ? -53.014 -51.889 15.518 1.00 63.44 665 GLU B O 1
ATOM 10015 N N . THR B 1 682 ? -51.670 -53.707 15.796 1.00 64.08 666 THR B N 1
ATOM 10016 C CA . THR B 1 682 ? -51.190 -53.777 14.385 1.00 63.19 666 THR B CA 1
ATOM 10017 C C . THR B 1 682 ? -52.377 -54.071 13.456 1.00 63.89 666 THR B C 1
ATOM 10018 O O . THR B 1 682 ? -52.406 -53.509 12.331 1.00 62.71 666 THR B O 1
ATOM 10022 N N . VAL B 1 683 ? -53.312 -54.918 13.901 1.00 64.79 667 VAL B N 1
ATOM 10023 C CA . VAL B 1 683 ? -54.538 -55.285 13.130 1.00 65.61 667 VAL B CA 1
ATOM 10024 C C . VAL B 1 683 ? -55.455 -54.057 13.065 1.00 64.83 667 VAL B C 1
ATOM 10025 O O . VAL B 1 683 ? -55.964 -53.753 11.966 1.00 64.58 667 VAL B O 1
ATOM 10029 N N . VAL B 1 684 ? -55.635 -53.361 14.191 1.00 64.46 668 VAL B N 1
ATOM 10030 C CA . VAL B 1 684 ? -56.452 -52.114 14.279 1.00 64.12 668 VAL B CA 1
ATOM 10031 C C . VAL B 1 684 ? -55.905 -51.110 13.252 1.00 62.46 668 VAL B C 1
ATOM 10032 O O . VAL B 1 684 ? -56.712 -50.552 12.482 1.00 61.43 668 VAL B O 1
ATOM 10036 N N . LYS B 1 685 ? -54.579 -50.937 13.209 1.00 61.42 669 LYS B N 1
ATOM 10037 C CA . LYS B 1 685 ? -53.890 -49.910 12.380 1.00 60.68 669 LYS B CA 1
ATOM 10038 C C . LYS B 1 685 ? -53.977 -50.252 10.885 1.00 61.15 669 LYS B C 1
ATOM 10039 O O . LYS B 1 685 ? -53.716 -49.342 10.077 1.00 60.59 669 LYS B O 1
ATOM 10045 N N . ALA B 1 686 ? -54.335 -51.491 10.527 1.00 62.66 670 ALA B N 1
ATOM 10046 C CA . ALA B 1 686 ? -54.444 -51.976 9.128 1.00 63.73 670 ALA B CA 1
ATOM 10047 C C . ALA B 1 686 ? -55.812 -51.629 8.523 1.00 64.84 670 ALA B C 1
ATOM 10048 O O . ALA B 1 686 ? -55.912 -51.650 7.281 1.00 65.19 670 ALA B O 1
ATOM 10050 N N . ARG B 1 687 ? -56.817 -51.327 9.357 1.00 65.87 671 ARG B N 1
ATOM 10051 C CA . ARG B 1 687 ? -58.255 -51.243 8.966 1.00 67.52 671 ARG B CA 1
ATOM 10052 C C . ARG B 1 687 ? -58.444 -50.396 7.700 1.00 66.82 671 ARG B C 1
ATOM 10053 O O . ARG B 1 687 ? -59.129 -50.877 6.779 1.00 69.01 671 ARG B O 1
ATOM 10061 N N . ALA B 1 688 ? -57.887 -49.180 7.669 1.00 65.07 672 ALA B N 1
ATOM 10062 C CA . ALA B 1 688 ? -58.049 -48.197 6.568 1.00 64.99 672 ALA B CA 1
ATOM 10063 C C . ALA B 1 688 ? -57.571 -48.805 5.243 1.00 64.86 672 ALA B C 1
ATOM 10064 O O . ALA B 1 688 ? -58.322 -48.736 4.254 1.00 66.20 672 ALA B O 1
ATOM 10066 N N . MET B 1 689 ? -56.366 -49.384 5.239 1.00 64.70 673 MET B N 1
ATOM 10067 C CA . MET B 1 689 ? -55.721 -50.016 4.055 1.00 65.12 673 MET B CA 1
ATOM 10068 C C . MET B 1 689 ? -56.523 -51.254 3.637 1.00 66.30 673 MET B C 1
ATOM 10069 O O . MET B 1 689 ? -56.753 -51.420 2.422 1.00 67.63 673 MET B O 1
ATOM 10074 N N . VAL B 1 690 ? -56.940 -52.076 4.606 1.00 66.77 674 VAL B N 1
ATOM 10075 C CA . VAL B 1 690 ? -57.707 -53.339 4.372 1.00 68.46 674 VAL B CA 1
ATOM 10076 C C . VAL B 1 690 ? -59.079 -52.991 3.780 1.00 69.44 674 VAL B C 1
ATOM 10077 O O . VAL B 1 690 ? -59.518 -53.714 2.862 1.00 69.80 674 VAL B O 1
ATOM 10081 N N . THR B 1 691 ? -59.734 -51.939 4.285 1.00 69.16 675 THR B N 1
ATOM 10082 C CA . THR B 1 691 ? -61.067 -51.485 3.801 1.00 70.50 675 THR B CA 1
ATOM 10083 C C . THR B 1 691 ? -60.938 -50.989 2.354 1.00 70.37 675 THR B C 1
ATOM 10084 O O . THR B 1 691 ? -61.806 -51.336 1.539 1.00 71.18 675 THR B O 1
ATOM 10088 N N . ALA B 1 692 ? -59.889 -50.212 2.064 1.00 69.46 676 ALA B N 1
ATOM 10089 C CA . ALA B 1 692 ? -59.591 -49.627 0.734 1.00 69.80 676 ALA B CA 1
ATOM 10090 C C . ALA B 1 692 ? -59.318 -50.747 -0.279 1.00 71.16 676 ALA B C 1
ATOM 10091 O O . ALA B 1 692 ? -59.884 -50.692 -1.385 1.00 71.27 676 ALA B O 1
ATOM 10093 N N . LEU B 1 693 ? -58.491 -51.731 0.090 1.00 71.65 677 LEU B N 1
ATOM 10094 C CA . LEU B 1 693 ? -58.173 -52.910 -0.763 1.00 73.67 677 LEU B CA 1
ATOM 10095 C C . LEU B 1 693 ? -59.425 -53.781 -0.945 1.00 76.23 677 LEU B C 1
ATOM 10096 O O . LEU B 1 693 ? -59.547 -54.413 -2.008 1.00 77.43 677 LEU B O 1
ATOM 10101 N N . ASP B 1 694 ? -60.313 -53.806 0.053 1.00 78.08 678 ASP B N 1
ATOM 10102 C CA . ASP B 1 694 ? -61.633 -54.487 -0.009 1.00 81.01 678 ASP B CA 1
ATOM 10103 C C . ASP B 1 694 ? -62.654 -53.515 -0.612 1.00 81.49 678 ASP B C 1
ATOM 10104 O O . ASP B 1 694 ? -63.353 -53.854 -1.565 1.00 83.46 678 ASP B O 1
#

Foldseek 3Di:
DDFAAEEEEDLPDPCSVLLQVLLCVLFVDGHHYHYQADDQVPDPLVRHLEYEYEPHPGCLLCVQPPSLHAYEYAVSLVSNQPSQPFDWDFAPDQFAQHKWFKAFPCDQLNPPPDHTFIFGAHDRIARPGGDPQKDAGIATVSRGRQKMAGPPGNYIYGRTQLSRPRGPCSSSSSNSSSLSSLLSVLLVAQKDKDKDKFLAFFDLLLCCVQPPDPDAWKKWFDLLPDDVPQAFKIKIAGQQAQAKWKWFAWVVQCWIWIQGSVRDTDIDNHQDLVVLLVVLVHHFDAADPVDPDRFLFAKFWWAFQCSVCVFLENNLFGFPGGNTIIMRGQWMWMGGNPSRMIMIIHIDGPPDPSCRVVSVVVSSVSRVVNRDDAADAPPNLLPFLADQKDKPADLVLLLVLLVVVLVCVVVVLFQKFFAKIKMKGFAPDDQSLLLVLLSVQWNANRFMWTDHPFWTKGFSFNFWAWWAHSSQKIKGKQWAFKFWAHPDPVVRVVSQVCRLDPPVRLSRQVQLLVQQLVLQVVFFRPNFWDWPAGQDWDDINQIIIGITMIMGGGRPVQALSNSCSSCPLPCSNFHPPRHSSSVSNSVSRVHGCTRASIWGWGQHSSRTTIIGGGALMWMDGDRMTMHMFTHMNHNPDDSVVRSSRRSSSSSSVNSSRD/DFAAEEEEAQPDPCRVLLQVLLCVLFVDGHHYHYQPDDQVPDPCVVHLEYEYDDHVRHNLCCNQPVDLHQYEYAVSNNQVSVPWDKAFAPDQFQQHKWFKAFPCDQLNPPPDHGFIFGAHGRIATDGGDPQKDATMATPRGTRQKIAGPPGNYIYGRTRLSRPRGPCSSSSSNSSSLSSLLVLLLVQQAQKDKDKDKQQAFFALLLCCVQVPDDQFWKKWFDLLDDDPPQFFKIKIATQQAQAKWKWFAWPVQCWIWIQHNVRDIDIDNDLPLRVLLVCLSNNFDAADPVDPDFFLFAWFWWQFQCSVCVFLENNLFGDPDTNTIIMRGQWMWMAGNPSRMIMIIHIDGVPDCSCRVVCSVVSSVSSVVSCVVGPYLLADQKDKPADLVLLLVLLVLVLVCVVVVLFQKFWAKIKIKGFFPDDQSLLLVLLSVQWNANRFMWTDHPFWTKGFSFNFWAWWAHLSQKIKGKQWAFKDFADPDPVSNVVRLVVRLPDPVRLSRQVQLLVQQLVLQVVFFRPNFWDWPAAQDWDDISQIIIGITMIIGGGRPPQALSNSCSSCPLPCSNFHPPRHSSSVSNSVSRVHGCTRASIWGWGQHSSRTTTIGGRALMWMDGPSMTMHMFTHMNHNPDDSNVRSVNRSSSSCSVNSSSD

Radius of gyration: 36.83 Å; Cα contacts (8 Å, |Δi|>4): 3382; chains: 2; bounding box: 81×93×107 Å

Solvent-accessible surface area: 46937 Å² total

B-factor: mean 71.13, std 19.09, range [37.08, 152.33]